Protein AF-A0A835SPQ0-F1 (afdb_monomer)

Mean predicted aligned error: 22.67 Å

Solvent-accessible surface area (backbone atoms only — not comparable to full-atom values): 53311 Å² total; per-residue (Å²): 138,89,86,84,87,90,83,88,91,88,84,79,79,76,66,68,64,54,52,59,52,51,51,50,50,52,56,68,72,48,89,47,73,70,62,49,55,55,50,49,54,59,51,49,61,73,72,64,74,79,70,77,87,69,87,65,79,80,76,73,74,74,85,78,65,92,69,81,77,52,67,72,56,52,53,53,50,47,57,44,41,58,72,31,80,94,42,49,88,61,57,67,77,59,48,52,55,54,58,69,64,40,45,77,47,77,46,53,54,72,37,72,79,41,54,51,67,41,68,70,56,88,80,40,44,24,36,36,34,67,39,49,35,34,30,40,42,39,70,59,79,77,71,92,76,81,81,83,70,100,66,93,75,90,72,91,60,74,62,48,75,46,79,42,57,55,70,43,75,46,52,57,68,51,46,81,39,94,49,54,34,88,40,21,31,32,25,70,29,57,26,35,29,37,34,38,40,23,63,62,49,43,51,51,50,52,62,60,45,39,12,63,53,41,32,61,49,46,57,66,36,78,78,48,48,86,61,52,69,69,48,41,38,56,40,30,65,69,42,53,74,48,78,38,49,59,69,38,73,81,38,55,53,70,37,81,52,45,48,26,38,35,29,68,38,42,31,34,39,29,31,32,75,66,84,80,86,51,73,40,81,75,48,77,43,38,61,78,38,71,51,48,61,66,22,45,67,39,97,45,54,35,82,37,30,31,27,23,46,46,63,21,35,32,38,37,46,42,34,68,59,59,67,69,47,92,44,78,59,40,56,49,50,56,45,46,59,52,48,49,50,51,47,55,68,39,82,91,45,56,86,63,51,72,72,55,50,54,62,51,61,75,46,41,51,75,78,44,78,43,46,51,70,40,72,81,45,48,56,64,40,73,31,49,34,32,36,40,44,68,41,64,45,74,43,40,21,48,95,86,39,82,48,90,59,76,87,62,49,43,75,52,100,89,36,42,32,37,40,64,58,20,68,83,44,86,45,62,32,86,36,26,34,28,33,67,26,77,49,30,37,35,38,36,36,40,31,67,44,51,33,44,71,73,69,53,58,83,46,52,89,46,69,68,50,47,50,59,31,50,49,68,36,85,87,45,52,84,59,48,73,70,41,50,58,55,41,57,73,66,43,48,77,49,77,40,52,60,15,27,43,75,44,68,27,46,97,55,70,40,47,63,28,41,32,30,31,19,25,31,33,32,31,30,52,46,87,58,93,69,67,91,60,54,76,48,67,54,81,78,41,67,91,58,55,78,44,77,44,35,37,54,36,73,43,57,62,69,21,69,80,40,52,90,73,20,48,49,84,43,18,35,29,23,65,31,63,20,31,36,36,36,40,39,45,67,53,53,41,65,59,51,70,70,72,82,81,80,87,85,86,89,73,85,92,83,81,86,87,84,78,87,82,72,96,57,65,85,67,62,74,91,42,52,44,82,57,61,33,54,44,77,54,100,45,40,36,30,25,38,31,31,31,75,85,80,68,49,56,29,30,36,38,40,34,35,46,47,62,31,57,77,69,68,40,57,68,45,58,53,44,21,55,55,49,35,62,66,38,36,80,42,84,32,31,48,30,53,38,43,46,33,27,60,98,58,34,38,36,41,31,28,61,54,55,53,33,18,34,44,36,60,58,38,67,72,62,41,41,42,55,69,71,48,38,50,52,52,50,50,44,50,48,54,41,48,44,57,37,48,74,73,15,32,37,56,56,54,65,50,47,73,37,26,27,22,29,78,69,29,46,55,26,42,46,84,47,68,64,33,41,82,42,67,90,54,66,47,61,79,73,65,58,57,69,70,38,51,30,45,41,40,78,68,50,71,40,38,50,68,49,40,50,38,24,15,48,23,32,50,51,43,18,34,57,68,46,50,48,71,30,58,40,95,82,72,45,63,65,53,14,47,52,30,44,65,65,57,64,64,83,81,61,89,87,56,51,71,50,54,49,52,50,34,55,35,19,51,34,66,53,53,85,73,14,55,36,44,52,93,88,54,24,58,56,53,51,61,68,33,75,64,44,69,83,62,57,65,68,43,48,72,68,67,66,56,85,51,83,52,63,48,87,67,90,50,91,82,40,56,86,51,46,62,86,47,78,86,59,86,82,75,75,74,84,64,59,76,81,59,57,66,78,51,54,82,78,49,72,86,36,44,71,62,77,74,80,130

Structure (mmCIF, N/CA/C/O backbone):
data_AF-A0A835SPQ0-F1
#
_entry.id   AF-A0A835SPQ0-F1
#
loop_
_atom_site.group_PDB
_atom_site.id
_atom_site.type_symbol
_atom_site.label_atom_id
_atom_site.label_alt_id
_atom_site.label_comp_id
_atom_site.label_asym_id
_atom_site.label_entity_id
_atom_site.label_seq_id
_atom_site.pdbx_PDB_ins_code
_atom_site.Cartn_x
_atom_site.Cartn_y
_atom_site.Cartn_z
_atom_site.occupancy
_atom_site.B_iso_or_equiv
_atom_site.auth_seq_id
_atom_site.auth_comp_id
_atom_site.auth_asym_id
_atom_site.auth_atom_id
_atom_site.pdbx_PDB_model_num
ATOM 1 N N . MET A 1 1 ? 5.217 -34.356 -57.266 1.00 26.06 1 MET A N 1
ATOM 2 C CA . MET A 1 1 ? 6.484 -33.642 -56.978 1.00 26.06 1 MET A CA 1
ATOM 3 C C . MET A 1 1 ? 6.285 -32.170 -57.355 1.00 26.06 1 MET A C 1
ATOM 5 O O . MET A 1 1 ? 5.537 -31.934 -58.293 1.00 26.06 1 MET A O 1
ATOM 9 N N . PRO A 1 2 ? 6.805 -31.228 -56.552 1.00 40.34 2 PRO A N 1
ATOM 10 C CA . PRO A 1 2 ? 6.140 -30.008 -56.036 1.00 40.34 2 PRO A CA 1
ATOM 11 C C . PRO A 1 2 ? 6.440 -28.746 -56.887 1.00 40.34 2 PRO A C 1
ATOM 13 O O . PRO A 1 2 ? 7.229 -28.845 -57.813 1.00 40.34 2 PRO A O 1
ATOM 16 N N . GLY A 1 3 ? 5.907 -27.532 -56.683 1.00 27.80 3 GLY A N 1
ATOM 17 C CA . GLY A 1 3 ? 5.076 -26.917 -55.642 1.00 27.80 3 GLY A CA 1
ATOM 18 C C . GLY A 1 3 ? 4.932 -25.392 -55.886 1.00 27.80 3 GLY A C 1
ATOM 19 O O . GLY A 1 3 ? 5.245 -24.914 -56.970 1.00 27.80 3 GLY A O 1
ATOM 20 N N . ALA A 1 4 ? 4.530 -24.669 -54.831 1.00 29.45 4 ALA A N 1
ATOM 21 C CA . ALA A 1 4 ? 4.466 -23.204 -54.643 1.00 29.45 4 ALA A CA 1
ATOM 22 C C . ALA A 1 4 ? 3.104 -22.497 -54.861 1.00 29.45 4 ALA A C 1
ATOM 24 O O . ALA A 1 4 ? 2.699 -22.136 -55.962 1.00 29.45 4 ALA A O 1
ATOM 25 N N . LYS A 1 5 ? 2.447 -22.238 -53.719 1.00 31.66 5 LYS A N 1
ATOM 26 C CA . LYS A 1 5 ? 1.396 -21.235 -53.493 1.00 31.66 5 LYS A CA 1
ATOM 27 C C . LYS A 1 5 ? 2.021 -19.830 -53.496 1.00 31.66 5 LYS A C 1
ATOM 29 O O . LYS A 1 5 ? 3.051 -19.641 -52.856 1.00 31.66 5 LYS A O 1
ATOM 34 N N . GLN A 1 6 ? 1.364 -18.844 -54.110 1.00 30.95 6 GLN A N 1
ATOM 35 C CA . GLN A 1 6 ? 1.604 -17.423 -53.832 1.00 30.95 6 GLN A CA 1
ATOM 36 C C . GLN A 1 6 ? 0.476 -16.874 -52.956 1.00 30.95 6 GLN A C 1
ATOM 38 O O . GLN A 1 6 ? -0.687 -16.856 -53.351 1.00 30.95 6 GLN A O 1
ATOM 43 N N . GLY A 1 7 ? 0.847 -16.414 -51.767 1.00 28.73 7 GLY A N 1
ATOM 44 C CA . GLY A 1 7 ? 0.050 -15.569 -50.891 1.00 28.73 7 GLY A CA 1
ATOM 45 C C . GLY A 1 7 ? 1.002 -14.792 -49.985 1.00 28.73 7 GLY A C 1
ATOM 46 O O . GLY A 1 7 ? 1.947 -15.378 -49.466 1.00 28.73 7 GLY A O 1
ATOM 47 N N . GLY A 1 8 ? 0.758 -13.489 -49.818 1.00 27.80 8 GLY A N 1
ATOM 48 C CA . GLY A 1 8 ? 1.370 -12.684 -48.756 1.00 27.80 8 GLY A CA 1
ATOM 49 C C . GLY A 1 8 ? 2.248 -11.520 -49.218 1.00 27.80 8 GLY A C 1
ATOM 50 O O . GLY A 1 8 ? 3.467 -11.616 -49.204 1.00 27.80 8 GLY A O 1
ATOM 51 N N . THR A 1 9 ? 1.631 -10.375 -49.513 1.00 29.36 9 THR A N 1
ATOM 52 C CA . THR A 1 9 ? 2.274 -9.049 -49.403 1.00 29.36 9 THR A CA 1
ATOM 53 C C . THR A 1 9 ? 1.260 -8.029 -48.880 1.00 29.36 9 THR A C 1
ATOM 55 O O . THR A 1 9 ? 0.814 -7.124 -49.579 1.00 29.36 9 THR A O 1
ATOM 58 N N . LYS A 1 10 ? 0.873 -8.189 -47.611 1.00 31.20 10 LYS A N 1
ATOM 59 C CA . LYS A 1 10 ? 0.162 -7.177 -46.813 1.00 31.20 10 LYS A CA 1
ATOM 60 C C . LYS A 1 10 ? 0.622 -7.244 -45.354 1.00 31.20 10 LYS A C 1
ATOM 62 O O . LYS A 1 10 ? -0.172 -7.469 -44.465 1.00 31.20 10 LYS A O 1
ATOM 67 N N . GLU A 1 11 ? 1.914 -7.056 -45.115 1.00 32.69 11 GLU A N 1
ATOM 68 C CA . GLU A 1 11 ? 2.461 -6.873 -43.764 1.00 32.69 11 GLU A CA 1
ATOM 69 C C . GLU A 1 11 ? 3.877 -6.319 -43.908 1.00 32.69 11 GLU A C 1
ATOM 71 O O . GLU A 1 11 ? 4.818 -7.068 -44.143 1.00 32.69 11 GLU A O 1
ATOM 76 N N . ARG A 1 12 ? 4.012 -4.985 -43.919 1.00 28.30 12 ARG A N 1
ATOM 77 C CA . ARG A 1 12 ? 5.300 -4.284 -43.690 1.00 28.30 12 ARG A CA 1
ATOM 78 C C . ARG A 1 12 ? 5.220 -2.755 -43.604 1.00 28.30 12 ARG A C 1
ATOM 80 O O . ARG A 1 12 ? 6.249 -2.119 -43.437 1.00 28.30 12 ARG A O 1
ATOM 87 N N . ARG A 1 13 ? 4.034 -2.132 -43.673 1.00 29.08 13 ARG A N 1
ATOM 88 C CA . ARG A 1 13 ? 3.897 -0.661 -43.555 1.00 29.08 13 ARG A CA 1
ATOM 89 C C . ARG A 1 13 ? 3.453 -0.137 -42.180 1.00 29.08 13 ARG A C 1
ATOM 91 O O . ARG A 1 13 ? 3.439 1.072 -42.004 1.00 29.08 13 ARG A O 1
ATOM 98 N N . ALA A 1 14 ? 3.168 -1.003 -41.203 1.00 28.62 14 ALA A N 1
ATOM 99 C CA . ALA A 1 14 ? 2.792 -0.583 -39.844 1.00 28.62 14 ALA A CA 1
ATOM 100 C C . ALA A 1 14 ? 3.992 -0.250 -38.926 1.00 28.62 14 ALA A C 1
ATOM 102 O O . ALA A 1 14 ? 3.805 0.378 -37.892 1.00 28.62 14 ALA A O 1
ATOM 103 N N . ALA A 1 15 ? 5.222 -0.615 -39.310 1.00 29.47 15 ALA A N 1
ATOM 104 C CA . ALA A 1 15 ? 6.397 -0.497 -38.437 1.00 29.47 15 ALA A CA 1
ATOM 105 C C . ALA A 1 15 ? 7.091 0.883 -38.455 1.00 29.47 15 ALA A C 1
ATOM 107 O O . ALA A 1 15 ? 7.811 1.212 -37.523 1.00 29.47 15 ALA A O 1
ATOM 108 N N . ALA A 1 16 ? 6.871 1.718 -39.477 1.00 27.78 16 ALA A N 1
ATOM 109 C CA . ALA A 1 16 ? 7.599 2.990 -39.608 1.00 27.78 16 ALA A CA 1
ATOM 110 C C . ALA A 1 16 ? 6.964 4.157 -38.820 1.00 27.78 16 ALA A C 1
ATOM 112 O O . ALA A 1 16 ? 7.652 5.100 -38.442 1.00 27.78 16 ALA A O 1
ATOM 113 N N . GLY A 1 17 ? 5.654 4.098 -38.548 1.00 26.91 17 GLY A N 1
ATOM 114 C CA . GLY A 1 17 ? 4.944 5.136 -37.787 1.00 26.91 17 GLY A CA 1
ATOM 115 C C . GLY A 1 17 ? 5.137 5.029 -36.272 1.00 26.91 17 GLY A C 1
ATOM 116 O O . GLY A 1 17 ? 5.101 6.041 -35.576 1.00 26.91 17 GLY A O 1
ATOM 117 N N . SER A 1 18 ? 5.394 3.821 -35.751 1.00 30.41 18 SER A N 1
ATOM 118 C CA . SER A 1 18 ? 5.649 3.629 -34.321 1.00 30.41 18 SER A CA 1
ATOM 119 C C . SER A 1 18 ? 7.026 4.131 -33.907 1.00 30.41 18 SER A C 1
ATOM 121 O O . SER A 1 18 ? 7.187 4.523 -32.762 1.00 30.41 18 SER A O 1
ATOM 123 N N . GLU A 1 19 ? 8.009 4.159 -34.808 1.00 31.58 19 GLU A N 1
ATOM 124 C CA . GLU A 1 19 ? 9.370 4.601 -34.489 1.00 31.58 19 GLU A CA 1
ATOM 125 C C . GLU A 1 19 ? 9.439 6.120 -34.272 1.00 31.58 19 GLU A C 1
ATOM 127 O O . GLU A 1 19 ? 9.983 6.557 -33.267 1.00 31.58 19 GLU A O 1
ATOM 132 N N . ALA A 1 20 ? 8.768 6.924 -35.106 1.00 29.72 20 ALA A N 1
ATOM 133 C CA . ALA A 1 20 ? 8.726 8.384 -34.959 1.00 29.72 20 ALA A CA 1
ATOM 134 C C . ALA A 1 20 ? 7.937 8.851 -33.718 1.00 29.72 20 ALA A C 1
ATOM 136 O O . ALA A 1 20 ? 8.341 9.796 -33.043 1.00 29.72 20 ALA A O 1
ATOM 137 N N . VAL A 1 21 ? 6.842 8.160 -33.375 1.00 31.17 21 VAL A N 1
ATOM 138 C CA . VAL A 1 21 ? 6.055 8.437 -32.159 1.00 31.17 21 VAL A CA 1
ATOM 139 C C . VAL A 1 21 ? 6.791 7.949 -30.904 1.00 31.17 21 VAL A C 1
ATOM 141 O O . VAL A 1 21 ? 6.793 8.650 -29.894 1.00 31.17 21 VAL A O 1
ATOM 144 N N . ARG A 1 22 ? 7.497 6.807 -30.971 1.00 35.22 22 ARG A N 1
ATOM 145 C CA . ARG A 1 22 ? 8.401 6.333 -29.904 1.00 35.22 22 ARG A CA 1
ATOM 146 C C . ARG A 1 22 ? 9.587 7.284 -29.704 1.00 35.22 22 ARG A C 1
ATOM 148 O O . ARG A 1 22 ? 9.956 7.526 -28.560 1.00 35.22 22 ARG A O 1
ATOM 155 N N . ASP A 1 23 ? 10.115 7.900 -30.763 1.00 33.38 23 ASP A N 1
ATOM 156 C CA . ASP A 1 23 ? 11.180 8.912 -30.679 1.00 33.38 23 ASP A CA 1
ATOM 157 C C . ASP A 1 23 ? 10.690 10.246 -30.095 1.00 33.38 23 ASP A C 1
ATOM 159 O O . ASP A 1 23 ? 11.420 10.935 -29.383 1.00 33.38 23 ASP A O 1
ATOM 163 N N . GLN A 1 24 ? 9.431 10.608 -30.344 1.00 30.30 24 GLN A N 1
ATOM 164 C CA . GLN A 1 24 ? 8.820 11.827 -29.813 1.00 30.30 24 GLN A CA 1
ATOM 165 C C . GLN A 1 24 ? 8.395 11.667 -28.343 1.00 30.30 24 GLN A C 1
ATOM 167 O O . GLN A 1 24 ? 8.535 12.604 -27.560 1.00 30.30 24 GLN A O 1
ATOM 172 N N . ILE A 1 25 ? 7.991 10.458 -27.936 1.00 32.09 25 ILE A N 1
ATOM 173 C CA . ILE A 1 25 ? 7.789 10.073 -26.530 1.00 32.09 25 ILE A CA 1
ATOM 174 C C . ILE A 1 25 ? 9.137 9.949 -25.800 1.00 32.09 25 ILE A C 1
ATOM 176 O O . ILE A 1 25 ? 9.251 10.440 -24.680 1.00 32.09 25 ILE A O 1
ATOM 180 N N . ARG A 1 26 ? 10.192 9.417 -26.443 1.00 33.84 26 ARG A N 1
ATOM 181 C CA . ARG A 1 26 ? 11.574 9.466 -25.923 1.00 33.84 26 ARG A CA 1
ATOM 182 C C . ARG A 1 26 ? 12.053 10.909 -25.736 1.00 33.84 26 ARG A C 1
ATOM 184 O O . ARG A 1 26 ? 12.650 11.204 -24.712 1.00 33.84 26 ARG A O 1
ATOM 191 N N . LYS A 1 27 ? 11.725 11.835 -26.645 1.00 30.66 27 LYS A N 1
ATOM 192 C CA . LYS A 1 27 ? 12.052 13.270 -26.502 1.00 30.66 27 LYS A CA 1
ATOM 193 C C . LYS A 1 27 ? 11.232 14.001 -25.431 1.00 30.66 27 LYS A C 1
ATOM 195 O O . LYS A 1 27 ? 11.758 14.928 -24.830 1.00 30.66 27 LYS A O 1
ATOM 200 N N . LEU A 1 28 ? 9.988 13.594 -25.165 1.00 31.92 28 LEU A N 1
ATOM 201 C CA . LEU A 1 28 ? 9.140 14.164 -24.101 1.00 31.92 28 LEU A CA 1
ATOM 202 C C . LEU A 1 28 ? 9.419 13.563 -22.710 1.00 31.92 28 LEU A C 1
ATOM 204 O O . LEU A 1 28 ? 9.154 14.209 -21.697 1.00 31.92 28 LEU A O 1
ATOM 208 N N . ALA A 1 29 ? 9.973 12.350 -22.648 1.00 29.81 29 ALA A N 1
ATOM 209 C CA . ALA A 1 29 ? 10.451 11.713 -21.420 1.00 29.81 29 ALA A CA 1
ATOM 210 C C . ALA A 1 29 ? 11.838 12.225 -20.977 1.00 29.81 29 ALA A C 1
ATOM 212 O O . ALA A 1 29 ? 12.211 12.069 -19.814 1.00 29.81 29 ALA A O 1
ATOM 213 N N . VAL A 1 30 ? 12.584 12.877 -21.875 1.00 31.83 30 VAL A N 1
ATOM 214 C CA . VAL A 1 30 ? 13.854 13.546 -21.569 1.00 31.83 30 VAL A CA 1
ATOM 215 C C . VAL A 1 30 ? 13.549 14.980 -21.134 1.00 31.83 30 VAL A C 1
ATOM 217 O O . VAL A 1 30 ? 13.171 15.834 -21.932 1.00 31.83 30 VAL A O 1
ATOM 220 N N . GLY A 1 31 ? 13.672 15.237 -19.831 1.00 38.50 31 GLY A N 1
ATOM 221 C CA . GLY A 1 31 ? 13.428 16.544 -19.224 1.00 38.50 31 GLY A CA 1
ATOM 222 C C . GLY A 1 31 ? 14.368 17.623 -19.761 1.00 38.50 31 GLY A C 1
ATOM 223 O O . GLY A 1 31 ? 15.466 17.807 -19.245 1.00 38.50 31 GLY A O 1
ATOM 224 N N . GLY A 1 32 ? 13.918 18.355 -20.778 1.00 33.72 32 GLY A N 1
ATOM 225 C CA . GLY A 1 32 ? 14.566 19.566 -21.273 1.00 33.72 32 GLY A CA 1
ATOM 226 C C . GLY A 1 32 ? 14.031 20.847 -20.607 1.00 33.72 32 GLY A C 1
ATOM 227 O O . GLY A 1 32 ? 12.904 20.864 -20.104 1.00 33.72 32 GLY A O 1
ATOM 228 N N . PRO A 1 33 ? 14.800 21.952 -20.634 1.00 34.50 33 PRO A N 1
ATOM 229 C CA . PRO A 1 33 ? 14.453 23.220 -19.981 1.00 34.50 33 PRO A CA 1
ATOM 230 C C . PRO A 1 33 ? 13.141 23.864 -20.472 1.00 34.50 33 PRO A C 1
ATOM 232 O O . PRO A 1 33 ? 12.464 24.513 -19.681 1.00 34.50 33 PRO A O 1
ATOM 235 N N . GLN A 1 34 ? 12.701 23.615 -21.712 1.00 33.94 34 GLN A N 1
ATOM 236 C CA . GLN A 1 34 ? 11.399 24.099 -22.211 1.00 33.94 34 GLN A CA 1
ATOM 237 C C . GLN A 1 34 ? 10.192 23.416 -21.541 1.00 33.94 34 GLN A C 1
ATOM 239 O O . GLN A 1 34 ? 9.185 24.067 -21.279 1.00 33.94 34 GLN A O 1
ATOM 244 N N . ALA A 1 35 ? 10.309 22.138 -21.161 1.00 39.03 35 ALA A N 1
ATOM 245 C CA . ALA A 1 35 ? 9.263 21.435 -20.410 1.00 39.03 35 ALA A CA 1
ATOM 246 C C . ALA A 1 35 ? 9.169 21.916 -18.947 1.00 39.03 35 ALA A C 1
ATOM 248 O O . ALA A 1 35 ? 8.158 21.697 -18.276 1.00 39.03 35 ALA A O 1
ATOM 249 N N . ARG A 1 36 ? 10.225 22.572 -18.446 1.00 36.53 36 ARG A N 1
ATOM 250 C CA . ARG A 1 36 ? 10.281 23.196 -17.119 1.00 36.53 36 ARG A CA 1
ATOM 251 C C . ARG A 1 36 ? 9.569 24.549 -17.112 1.00 36.53 36 ARG A C 1
ATOM 253 O O . ARG A 1 36 ? 8.796 24.785 -16.195 1.00 36.53 36 ARG A O 1
ATOM 260 N N . GLU A 1 37 ? 9.725 25.348 -18.166 1.00 34.75 37 GLU A N 1
ATOM 261 C CA . GLU A 1 37 ? 8.995 26.612 -18.360 1.00 34.75 37 GLU A CA 1
ATOM 262 C C . GLU A 1 37 ? 7.482 26.398 -18.547 1.00 34.75 37 GLU A C 1
ATOM 264 O O . GLU A 1 37 ? 6.676 27.157 -18.015 1.00 34.75 37 GLU A O 1
ATOM 269 N N . GLU A 1 38 ? 7.070 25.338 -19.253 1.00 33.50 38 GLU A N 1
ATOM 270 C CA . GLU A 1 38 ? 5.648 24.985 -19.382 1.00 33.50 38 GLU A CA 1
ATOM 271 C C . GLU A 1 38 ? 5.072 24.388 -18.089 1.00 33.50 38 GLU A C 1
ATOM 273 O O . GLU A 1 38 ? 3.930 24.687 -17.742 1.00 33.50 38 GLU A O 1
ATOM 278 N N . LYS A 1 39 ? 5.854 23.617 -17.314 1.00 31.28 39 LYS A N 1
ATOM 279 C CA . LYS A 1 39 ? 5.446 23.168 -15.970 1.00 31.28 39 LYS A CA 1
ATOM 280 C C . LYS A 1 39 ? 5.346 24.328 -14.978 1.00 31.28 39 LYS A C 1
ATOM 282 O O . LYS A 1 39 ? 4.368 24.377 -14.241 1.00 31.28 39 LYS A O 1
ATOM 287 N N . GLU A 1 40 ? 6.308 25.248 -14.950 1.00 31.67 40 GLU A N 1
ATOM 288 C CA . GLU A 1 40 ? 6.302 26.406 -14.043 1.00 31.67 40 GLU A CA 1
ATOM 289 C C . GLU A 1 40 ? 5.162 27.379 -14.378 1.00 31.67 40 GLU A C 1
ATOM 291 O O . GLU A 1 40 ? 4.462 27.795 -13.460 1.00 31.67 40 GLU A O 1
ATOM 296 N N . LYS A 1 41 ? 4.831 27.594 -15.661 1.00 30.20 41 LYS A N 1
ATOM 297 C CA . LYS A 1 41 ? 3.631 28.358 -16.062 1.00 30.20 41 LYS A CA 1
ATOM 298 C C . LYS A 1 41 ? 2.313 27.699 -15.637 1.00 30.20 41 LYS A C 1
ATOM 300 O O . LYS A 1 41 ? 1.357 28.399 -15.327 1.00 30.20 41 LYS A O 1
ATOM 305 N N . ILE A 1 42 ? 2.244 26.366 -15.584 1.00 29.77 42 ILE A N 1
ATOM 306 C CA . ILE A 1 42 ? 1.056 25.640 -15.094 1.00 29.77 42 ILE A CA 1
ATOM 307 C C . ILE A 1 42 ? 0.901 25.775 -13.568 1.00 29.77 42 ILE A C 1
ATOM 309 O O . ILE A 1 42 ? -0.227 25.808 -13.074 1.00 29.77 42 ILE A O 1
ATOM 313 N N . TYR A 1 43 ? 2.007 25.870 -12.820 1.00 27.69 43 TYR A N 1
ATOM 314 C CA . TYR A 1 43 ? 1.979 26.047 -11.363 1.00 27.69 43 TYR A CA 1
ATOM 315 C C . TYR A 1 43 ? 1.806 27.515 -10.939 1.00 27.69 43 TYR A C 1
ATOM 317 O O . TYR A 1 43 ? 1.062 27.766 -9.992 1.00 27.69 43 TYR A O 1
ATOM 325 N N . GLU A 1 44 ? 2.371 28.483 -11.668 1.00 27.66 44 GLU A N 1
ATOM 326 C CA . GLU A 1 44 ? 2.174 29.919 -11.401 1.00 27.66 44 GLU A CA 1
ATOM 327 C C . GLU A 1 44 ? 0.730 30.378 -11.652 1.00 27.66 44 GLU A C 1
ATOM 329 O O . GLU A 1 44 ? 0.221 31.198 -10.893 1.00 27.66 44 GLU A O 1
ATOM 334 N N . VAL A 1 45 ? 0.009 29.798 -12.620 1.00 28.19 45 VAL A N 1
ATOM 335 C CA . VAL A 1 45 ? -1.434 30.075 -12.807 1.00 28.19 45 VAL A CA 1
ATOM 336 C C . VAL A 1 45 ? -2.276 29.515 -11.647 1.00 28.19 45 VAL A C 1
ATOM 338 O O . VAL A 1 45 ? -3.364 30.014 -11.377 1.00 28.19 45 VAL A O 1
ATOM 341 N N . SER A 1 46 ? -1.783 28.507 -10.913 1.00 28.66 46 SER A N 1
ATOM 342 C CA . SER A 1 46 ? -2.519 27.920 -9.781 1.00 28.66 46 SER A CA 1
ATOM 343 C C . SER A 1 46 ? -2.369 28.679 -8.459 1.00 28.66 46 SER A C 1
ATOM 345 O O . SER A 1 46 ? -3.218 28.503 -7.588 1.00 28.66 46 SER A O 1
ATOM 347 N N . ASP A 1 47 ? -1.337 29.522 -8.339 1.00 27.02 47 ASP A N 1
ATOM 348 C CA . ASP A 1 47 ? -1.033 30.309 -7.134 1.00 27.02 47 ASP A CA 1
ATOM 349 C C . ASP A 1 47 ? -1.237 31.833 -7.329 1.00 27.02 47 ASP A C 1
ATOM 351 O O . ASP A 1 47 ? -1.084 32.584 -6.369 1.00 27.02 47 ASP A O 1
ATOM 355 N N . SER A 1 48 ? -1.594 32.315 -8.533 1.00 29.00 48 SER A N 1
ATOM 356 C CA . SER A 1 48 ? -1.753 33.760 -8.824 1.00 29.00 48 SER A CA 1
ATOM 357 C C . SER A 1 48 ? -3.186 34.256 -9.073 1.00 29.00 48 SER A C 1
ATOM 359 O O . SER A 1 48 ? -3.399 35.463 -9.076 1.00 29.00 48 SER A O 1
ATOM 361 N N . GLU A 1 49 ? -4.195 33.384 -9.191 1.00 32.72 49 GLU A N 1
ATOM 362 C CA . GLU A 1 49 ? -5.617 33.799 -9.259 1.00 32.72 49 GLU A CA 1
ATOM 363 C C . GLU A 1 49 ? -6.323 33.754 -7.884 1.00 32.72 49 GLU A C 1
ATOM 365 O O . GLU A 1 49 ? -7.522 33.491 -7.786 1.00 32.72 49 GLU A O 1
ATOM 370 N N . ASP A 1 50 ? -5.574 33.999 -6.805 1.00 31.50 50 ASP A N 1
ATOM 371 C CA . ASP A 1 50 ? -6.104 34.155 -5.439 1.00 31.50 50 ASP A CA 1
ATOM 372 C C . ASP A 1 50 ? -6.518 35.614 -5.116 1.00 31.50 50 ASP A C 1
ATOM 374 O O . ASP A 1 50 ? -6.899 35.910 -3.981 1.00 31.50 50 ASP A O 1
ATOM 378 N N . GLU A 1 51 ? -6.516 36.528 -6.096 1.00 34.72 51 GLU A N 1
ATOM 379 C CA . GLU A 1 51 ? -7.091 37.870 -5.930 1.00 34.72 51 GLU A CA 1
ATOM 380 C C . GLU A 1 51 ? -8.604 37.866 -6.223 1.00 34.72 51 GLU A C 1
ATOM 382 O O . GLU A 1 51 ? -9.055 37.683 -7.351 1.00 34.72 51 GLU A O 1
ATOM 387 N N . GLU A 1 52 ? -9.374 38.005 -5.139 1.00 42.31 52 GLU A N 1
ATOM 388 C CA . GLU A 1 52 ? -10.750 38.515 -5.048 1.00 42.31 52 GLU A CA 1
ATOM 389 C C . GLU A 1 52 ? -11.663 38.285 -6.265 1.00 42.31 52 GLU A C 1
ATOM 391 O O . GLU A 1 52 ? -11.937 39.168 -7.072 1.00 42.31 52 GLU A O 1
ATOM 396 N N . LEU A 1 53 ? -12.281 37.102 -6.319 1.00 34.41 53 LEU A N 1
ATOM 397 C CA . LEU A 1 53 ? -13.535 36.929 -7.054 1.00 34.41 53 LEU A CA 1
ATOM 398 C C . LEU A 1 53 ? -14.705 37.473 -6.225 1.00 34.41 53 LEU A C 1
ATOM 400 O O . LEU A 1 53 ? -15.533 36.702 -5.730 1.00 34.41 53 LEU A O 1
ATOM 404 N N . GLU A 1 54 ? -14.755 38.794 -6.063 1.00 38.62 54 GLU A N 1
ATOM 405 C CA . GLU A 1 54 ? -15.995 39.475 -5.700 1.00 38.62 54 GLU A CA 1
ATOM 406 C C . GLU A 1 54 ? -17.027 39.298 -6.824 1.00 38.62 54 GLU A C 1
ATOM 408 O O . GLU A 1 54 ? -16.711 39.243 -8.015 1.00 38.62 54 GLU A O 1
ATOM 413 N N . ASP A 1 55 ? -18.281 39.113 -6.422 1.00 32.06 55 ASP A N 1
ATOM 414 C CA . ASP A 1 55 ? -19.413 38.924 -7.324 1.00 32.06 55 ASP A CA 1
ATOM 415 C C . ASP A 1 55 ? -19.779 40.304 -7.894 1.00 32.06 55 ASP A C 1
ATOM 417 O O . ASP A 1 55 ? -20.582 41.013 -7.295 1.00 32.06 55 ASP A O 1
ATOM 421 N N . ASP A 1 56 ? -19.152 40.721 -9.001 1.00 35.78 56 ASP A N 1
ATOM 422 C CA . ASP A 1 56 ? -19.527 41.959 -9.695 1.00 35.78 56 ASP A CA 1
ATOM 423 C C . ASP A 1 56 ? -20.913 41.776 -10.353 1.00 35.78 56 ASP A C 1
ATOM 425 O O . ASP A 1 56 ? -21.054 41.024 -11.327 1.00 35.78 56 ASP A O 1
ATOM 429 N N . PRO A 1 57 ? -21.976 42.445 -9.862 1.00 36.72 57 PRO A N 1
ATOM 430 C CA . PRO A 1 57 ? -23.316 42.318 -10.426 1.00 36.72 57 PRO A CA 1
ATOM 431 C C . PRO A 1 57 ? -23.441 42.964 -11.815 1.00 36.72 57 PRO A C 1
ATOM 433 O O . PRO A 1 57 ? -24.460 42.761 -12.484 1.00 36.72 57 PRO A O 1
ATOM 436 N N . SER A 1 58 ? -22.449 43.757 -12.239 1.00 35.59 58 SER A N 1
ATOM 437 C CA . SER A 1 58 ? -22.481 44.558 -13.464 1.00 35.59 58 SER A CA 1
ATOM 438 C C . SER A 1 58 ? -22.044 43.799 -14.727 1.00 35.59 58 SER A C 1
ATOM 440 O O . SER A 1 58 ? -22.439 44.184 -15.827 1.00 35.59 58 SER A O 1
ATOM 442 N N . GLU A 1 59 ? -21.382 42.643 -14.596 1.00 35.00 59 GLU A N 1
ATOM 443 C CA . GLU A 1 59 ? -21.045 41.758 -15.727 1.00 35.00 59 GLU A CA 1
ATOM 444 C C . GLU A 1 59 ? -22.179 40.792 -16.126 1.00 35.00 59 GLU A C 1
ATOM 446 O O . GLU A 1 59 ? -22.004 39.904 -16.963 1.00 35.00 59 GLU A O 1
ATOM 451 N N . ARG A 1 60 ? -23.402 40.985 -15.609 1.00 35.31 60 ARG A N 1
ATOM 452 C CA . ARG A 1 60 ? -24.624 40.367 -16.161 1.00 35.31 60 ARG A CA 1
ATOM 453 C C . ARG A 1 60 ? -25.006 40.994 -17.508 1.00 35.31 60 ARG A C 1
ATOM 455 O O . ARG A 1 60 ? -26.136 41.439 -17.699 1.00 35.31 60 ARG A O 1
ATOM 462 N N . THR A 1 61 ? -24.100 41.016 -18.477 1.00 30.17 61 THR A N 1
ATOM 463 C CA . THR A 1 61 ? -24.442 41.360 -19.860 1.00 30.17 61 THR A CA 1
ATOM 464 C C . THR A 1 61 ? -24.999 40.128 -20.574 1.00 30.17 61 THR A C 1
ATOM 466 O O . THR A 1 61 ? -24.311 39.367 -21.240 1.00 30.17 61 THR A O 1
ATOM 469 N N . THR A 1 62 ? -26.303 39.934 -20.370 1.00 41.66 62 THR A N 1
ATOM 470 C CA . THR A 1 62 ? -27.286 39.487 -21.373 1.00 41.66 62 THR A CA 1
ATOM 471 C C . THR A 1 62 ? -26.827 38.490 -22.446 1.00 41.66 62 THR A C 1
ATOM 473 O O . THR A 1 62 ? -26.478 38.869 -23.560 1.00 41.66 62 THR A O 1
ATOM 476 N N . LEU A 1 63 ? -27.072 37.206 -22.176 1.00 40.19 63 LEU A N 1
ATOM 477 C CA . LEU A 1 63 ? -27.692 36.293 -23.151 1.00 40.19 63 LEU A CA 1
ATOM 478 C C . LEU A 1 63 ? -28.969 35.680 -22.546 1.00 40.19 63 LEU A C 1
ATOM 480 O O . LEU A 1 63 ? -29.221 34.480 -22.617 1.00 40.19 63 LEU A O 1
ATOM 484 N N . SER A 1 64 ? -29.783 36.523 -21.904 1.00 38.56 64 SER A N 1
ATOM 485 C CA . SER A 1 64 ? -31.138 36.182 -21.473 1.00 38.56 64 SER A CA 1
ATOM 486 C C . SER A 1 64 ? -32.070 36.154 -22.688 1.00 38.56 64 SER A C 1
ATOM 488 O O . SER A 1 64 ? -32.696 37.152 -23.040 1.00 38.56 64 SER A O 1
ATOM 490 N N . GLY A 1 65 ? -32.170 35.000 -23.337 1.00 41.22 65 GLY A N 1
ATOM 491 C CA . GLY A 1 65 ? -33.504 34.531 -23.698 1.00 41.22 65 GLY A CA 1
ATOM 492 C C . GLY A 1 65 ? -34.101 33.894 -22.446 1.00 41.22 65 GLY A C 1
ATOM 493 O O . GLY A 1 65 ? -33.374 33.197 -21.737 1.00 41.22 65 GLY A O 1
ATOM 494 N N . ASP A 1 66 ? -35.375 34.130 -22.146 1.00 47.50 66 ASP A N 1
ATOM 495 C CA . ASP A 1 66 ? -36.092 33.441 -21.065 1.00 47.50 66 ASP A CA 1
ATOM 496 C C . ASP A 1 66 ? -36.244 31.948 -21.408 1.00 47.50 66 ASP A C 1
ATOM 498 O O . ASP A 1 66 ? -37.296 31.465 -21.827 1.00 47.50 66 ASP A O 1
ATOM 502 N N . TRP A 1 67 ? -35.153 31.195 -21.291 1.00 58.47 67 TRP A N 1
ATOM 503 C CA . TRP A 1 67 ? -35.134 29.758 -21.513 1.00 58.47 67 TRP A CA 1
ATOM 504 C C . TRP A 1 67 ? -35.703 29.068 -20.277 1.00 58.47 67 TRP A C 1
ATOM 506 O O . TRP A 1 67 ? -34.985 28.706 -19.344 1.00 58.47 67 TRP A O 1
ATOM 516 N N . TYR A 1 68 ? -37.017 28.867 -20.278 1.00 67.44 68 TYR A N 1
ATOM 517 C CA . TYR A 1 68 ? -37.674 27.966 -19.341 1.00 67.44 68 TYR A CA 1
ATOM 518 C C . TYR A 1 68 ? -37.209 26.524 -19.607 1.00 67.44 68 TYR A C 1
ATOM 520 O O . TYR A 1 68 ? -37.260 26.060 -20.747 1.00 67.44 68 TYR A O 1
ATOM 528 N N . LYS A 1 69 ? -36.733 25.816 -18.571 1.00 83.19 69 LYS A N 1
ATOM 529 C CA . LYS A 1 69 ? -36.340 24.397 -18.637 1.00 83.19 69 LYS A CA 1
ATOM 530 C C . LYS A 1 69 ? -37.473 23.538 -18.053 1.00 83.19 69 LYS A C 1
ATOM 532 O O . LYS A 1 69 ? -37.579 23.481 -16.828 1.00 83.19 69 LYS A O 1
ATOM 537 N N . PRO A 1 70 ? -38.312 22.880 -18.879 1.00 82.06 70 PRO A N 1
ATOM 538 C CA . PRO A 1 70 ? -39.387 22.022 -18.384 1.00 82.06 70 PRO A CA 1
ATOM 539 C C . PRO A 1 70 ? -38.865 20.887 -17.499 1.00 82.06 70 PRO A C 1
ATOM 541 O O . PRO A 1 70 ? -37.702 20.479 -17.605 1.00 82.06 70 PRO A O 1
ATOM 54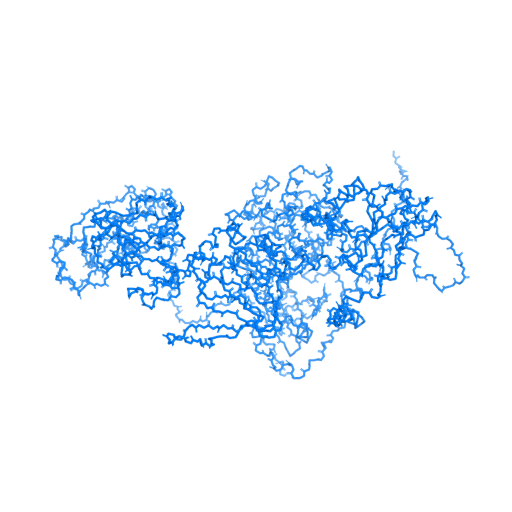4 N N . GLN A 1 71 ? -39.737 20.340 -16.652 1.00 82.50 71 GLN A N 1
ATOM 545 C CA . GLN A 1 71 ? -39.361 19.250 -15.753 1.00 82.50 71 GLN A CA 1
ATOM 546 C C . GLN A 1 71 ? -38.904 18.007 -16.531 1.00 82.50 71 GLN A C 1
ATOM 548 O O . GLN A 1 71 ? -37.888 17.419 -16.166 1.00 82.50 71 GLN A O 1
ATOM 553 N N . GLU A 1 72 ? -39.546 17.672 -17.660 1.00 84.38 72 GLU A N 1
ATOM 554 C CA . GLU A 1 72 ? -39.138 16.505 -18.457 1.00 84.38 72 GLU A CA 1
ATOM 555 C C . GLU A 1 72 ? -37.713 16.653 -19.016 1.00 84.38 72 GLU A C 1
ATOM 557 O O . GLU A 1 72 ? -36.953 15.687 -19.090 1.00 84.38 72 GLU A O 1
ATOM 562 N N . VAL A 1 73 ? -37.323 17.880 -19.372 1.00 84.75 73 VAL A N 1
ATOM 563 C CA . VAL A 1 73 ? -35.969 18.203 -19.842 1.00 84.75 73 VAL A CA 1
ATOM 564 C C . VAL A 1 73 ? -34.964 18.124 -18.694 1.00 84.75 73 VAL A C 1
ATOM 566 O O . VAL A 1 73 ? -33.871 17.584 -18.860 1.00 84.75 73 VAL A O 1
ATOM 569 N N . THR A 1 74 ? -35.335 18.624 -17.515 1.00 85.56 74 THR A N 1
ATOM 570 C CA . THR A 1 74 ? -34.512 18.534 -16.300 1.00 85.56 74 THR A CA 1
ATOM 571 C C . THR A 1 74 ? -34.210 17.079 -15.944 1.00 85.56 74 THR A C 1
ATOM 573 O O . THR A 1 74 ? -33.049 16.732 -15.718 1.00 85.56 74 THR A O 1
ATOM 576 N N . ASP A 1 75 ? -35.222 16.213 -15.968 1.00 86.56 75 ASP A N 1
ATOM 577 C CA . ASP A 1 75 ? -35.078 14.788 -15.665 1.00 86.56 75 ASP A CA 1
ATOM 578 C C . ASP A 1 75 ? -34.213 14.066 -16.712 1.00 86.56 75 ASP A C 1
ATOM 580 O O . ASP A 1 75 ? -33.355 13.250 -16.362 1.00 86.56 75 ASP A O 1
ATOM 584 N N . ALA A 1 76 ? -34.361 14.423 -17.992 1.00 87.38 76 ALA A N 1
ATOM 585 C CA . ALA A 1 76 ? -33.553 13.867 -19.074 1.00 87.38 76 ALA A CA 1
ATOM 586 C C . ALA A 1 76 ? -32.063 14.248 -18.964 1.00 87.38 76 ALA A C 1
ATOM 588 O O . ALA A 1 76 ? -31.189 13.405 -19.193 1.00 87.38 76 ALA A O 1
ATOM 589 N N . ILE A 1 77 ? -31.754 15.490 -18.571 1.00 87.69 77 ILE A N 1
ATOM 590 C CA . ILE A 1 77 ? -30.374 15.929 -18.312 1.00 87.69 77 ILE A CA 1
ATOM 591 C C . ILE A 1 77 ? -29.820 15.227 -17.066 1.00 87.69 77 ILE A C 1
ATOM 593 O O . ILE A 1 77 ? -28.690 14.740 -17.094 1.00 87.69 77 ILE A O 1
ATOM 597 N N . LEU A 1 78 ? -30.601 15.129 -15.983 1.00 82.56 78 LEU A N 1
ATOM 598 C CA . LEU A 1 78 ? -30.193 14.437 -14.755 1.00 82.56 78 LEU A CA 1
ATOM 599 C C . LEU A 1 78 ? -29.795 12.985 -15.023 1.00 82.56 78 LEU A C 1
ATOM 601 O O . LEU A 1 78 ? -28.764 12.524 -14.531 1.00 82.56 78 LEU A O 1
ATOM 605 N N . GLU A 1 79 ? -30.590 12.270 -15.814 1.00 83.56 79 GLU A N 1
ATOM 606 C CA . GLU A 1 79 ? -30.315 10.879 -16.164 1.00 83.56 79 GLU A CA 1
ATOM 607 C C . GLU A 1 79 ? -29.051 10.742 -17.025 1.00 83.56 79 GLU A C 1
ATOM 609 O O . GLU A 1 79 ? -28.254 9.821 -16.824 1.00 83.56 79 GLU A O 1
ATOM 614 N N . ALA A 1 80 ? -28.806 11.696 -17.928 1.00 79.81 80 ALA A N 1
ATOM 615 C CA . ALA A 1 80 ? -27.571 11.747 -18.702 1.00 79.81 80 ALA A CA 1
ATOM 616 C C . ALA A 1 80 ? -26.343 12.030 -17.815 1.00 79.81 80 ALA A C 1
ATOM 618 O O . ALA A 1 80 ? -25.324 11.347 -17.947 1.00 79.81 80 ALA A O 1
ATOM 619 N N . LEU A 1 81 ? -26.442 12.964 -16.860 1.00 69.06 81 LEU A N 1
ATOM 620 C CA . LEU A 1 81 ? -25.362 13.278 -15.916 1.00 69.06 81 LEU A CA 1
ATOM 621 C C . LEU A 1 81 ? -25.050 12.103 -14.981 1.00 69.06 81 LEU A C 1
ATOM 623 O O . LEU A 1 81 ? -23.883 11.787 -14.781 1.00 69.06 81 LEU A O 1
ATOM 627 N N . LYS A 1 82 ? -26.056 11.384 -14.465 1.00 70.12 82 LYS A N 1
ATOM 628 C CA . LYS A 1 82 ? -25.845 10.187 -13.619 1.00 70.12 82 LYS A CA 1
ATOM 629 C C . LYS A 1 82 ? -24.993 9.113 -14.301 1.00 70.12 82 LYS A C 1
ATOM 631 O O . LYS A 1 82 ? -24.258 8.380 -13.638 1.00 70.12 82 LYS A O 1
ATOM 636 N N . ARG A 1 83 ? -25.113 9.005 -15.626 1.00 62.97 83 ARG A N 1
ATOM 637 C CA . ARG A 1 83 ? -24.378 8.044 -16.462 1.00 62.97 83 ARG A CA 1
ATOM 638 C C . ARG A 1 83 ? -23.013 8.577 -16.907 1.00 62.97 83 ARG A C 1
ATOM 640 O O . ARG A 1 83 ? -22.171 7.786 -17.334 1.00 62.97 83 ARG A O 1
ATOM 647 N N . ASN A 1 84 ? -22.788 9.885 -16.797 1.00 56.78 84 ASN A N 1
ATOM 648 C CA . ASN A 1 84 ? -21.549 10.550 -17.168 1.00 56.78 84 ASN A CA 1
ATOM 649 C C . ASN A 1 84 ? -20.461 10.344 -16.098 1.00 56.78 84 ASN A C 1
ATOM 651 O O . ASN A 1 84 ? -20.712 10.463 -14.902 1.00 56.78 84 ASN A O 1
ATOM 655 N N . PHE A 1 85 ? -19.231 10.044 -16.519 1.00 46.81 85 PHE A N 1
ATOM 656 C CA . PHE A 1 85 ? -18.133 9.705 -15.608 1.00 46.81 85 PHE A CA 1
ATOM 657 C C . PHE A 1 85 ? -17.671 10.879 -14.722 1.00 46.81 85 PHE A C 1
ATOM 659 O O . PHE A 1 85 ? -17.217 10.624 -13.610 1.00 46.81 85 PHE A O 1
ATOM 666 N N . VAL A 1 86 ? -17.816 12.133 -15.175 1.00 47.94 86 VAL A N 1
ATOM 667 C CA . VAL A 1 86 ? -17.486 13.354 -14.409 1.00 47.94 86 VAL A CA 1
ATOM 668 C C . VAL A 1 86 ? -18.417 13.516 -13.206 1.00 47.94 86 VAL A C 1
ATOM 670 O O . VAL A 1 86 ? -18.007 13.986 -12.148 1.00 47.94 86 VAL A O 1
ATOM 673 N N . PHE A 1 87 ? -19.670 13.090 -13.359 1.00 53.88 87 PHE A N 1
ATOM 674 C CA . PHE A 1 87 ? -20.747 13.298 -12.390 1.00 53.88 87 PHE A CA 1
ATOM 675 C C . PHE A 1 87 ? -21.159 12.006 -11.662 1.00 53.88 87 PHE A C 1
ATOM 677 O O . PHE A 1 87 ? -22.012 12.021 -10.769 1.00 53.88 87 PHE A O 1
ATOM 684 N N . LYS A 1 88 ? -20.537 10.871 -12.008 1.00 45.00 88 LYS A N 1
ATOM 685 C CA . LYS A 1 88 ? -20.819 9.556 -11.429 1.00 45.00 88 LYS A CA 1
ATOM 686 C C . LYS A 1 88 ? -20.454 9.533 -9.943 1.00 45.00 88 LYS A C 1
ATOM 688 O O . LYS A 1 88 ? -19.309 9.757 -9.565 1.00 45.00 88 LYS A O 1
ATOM 693 N N . GLY A 1 89 ? -21.429 9.195 -9.100 1.00 40.56 89 GLY A N 1
ATOM 694 C CA . GLY A 1 89 ? -21.265 9.155 -7.642 1.00 40.56 89 GLY A CA 1
ATOM 695 C C . GLY A 1 89 ? -21.605 10.467 -6.929 1.00 40.56 89 GLY A C 1
ATOM 696 O O . GLY A 1 89 ? -21.560 10.501 -5.702 1.00 40.56 89 GLY A O 1
ATOM 697 N N . ILE A 1 90 ? -21.993 11.520 -7.660 1.00 51.72 90 ILE A N 1
ATOM 698 C CA . ILE A 1 90 ? -22.556 12.735 -7.064 1.00 51.72 90 ILE A CA 1
ATOM 699 C C . ILE A 1 90 ? -24.016 12.459 -6.646 1.00 51.72 90 ILE A C 1
ATOM 701 O O . ILE A 1 90 ? -24.802 11.974 -7.466 1.00 51.72 90 ILE A O 1
ATOM 705 N N . PRO A 1 91 ? -24.409 12.764 -5.394 1.00 49.97 91 PRO A N 1
ATOM 706 C CA . PRO A 1 91 ? -25.788 12.618 -4.932 1.00 49.97 91 PRO A CA 1
ATOM 707 C C . PRO A 1 91 ? -26.800 13.397 -5.789 1.00 49.97 91 PRO A C 1
ATOM 709 O O . PRO A 1 91 ? -26.528 14.503 -6.258 1.00 49.97 91 PRO A O 1
ATOM 712 N N . GLN A 1 92 ? -27.999 12.834 -5.970 1.00 60.38 92 GLN A N 1
ATOM 713 C CA . GLN A 1 92 ? -29.012 13.364 -6.893 1.00 60.38 92 GLN A CA 1
ATOM 714 C C . GLN A 1 92 ? -29.425 14.815 -6.593 1.00 60.38 92 GLN A C 1
ATOM 716 O O . GLN A 1 92 ? -29.601 15.596 -7.522 1.00 60.38 92 GLN A O 1
ATOM 721 N N . ASN A 1 93 ? -29.513 15.206 -5.321 1.00 62.16 93 ASN A N 1
ATOM 722 C CA . ASN A 1 93 ? -29.804 16.581 -4.899 1.00 62.16 93 ASN A CA 1
ATOM 723 C C . ASN A 1 93 ? -28.756 17.598 -5.395 1.00 62.16 93 ASN A C 1
ATOM 725 O O . ASN A 1 93 ? -29.103 18.735 -5.698 1.00 62.16 93 ASN A O 1
ATOM 729 N N . HIS A 1 94 ? -27.489 17.198 -5.523 1.00 62.84 94 HIS A N 1
ATOM 730 C CA . HIS A 1 94 ? -26.431 18.060 -6.056 1.00 62.84 94 HIS A CA 1
ATOM 731 C C . HIS A 1 94 ? -26.424 18.086 -7.584 1.00 62.84 94 HIS A C 1
ATOM 733 O O . HIS A 1 94 ? -26.161 19.130 -8.173 1.00 62.84 94 HIS A O 1
ATOM 739 N N . LEU A 1 95 ? -26.787 16.980 -8.240 1.00 64.50 95 LEU A N 1
ATOM 740 C CA . LEU A 1 95 ? -26.991 16.967 -9.691 1.00 64.50 95 LEU A CA 1
ATOM 741 C C . LEU A 1 95 ? -28.139 17.895 -10.113 1.00 64.50 95 LEU A C 1
ATOM 743 O O . LEU A 1 95 ? -28.028 18.559 -11.137 1.00 64.50 95 LEU A O 1
ATOM 747 N N . VAL A 1 96 ? -29.196 18.022 -9.304 1.00 76.38 96 VAL A N 1
ATOM 748 C CA . VAL A 1 96 ? -30.283 18.993 -9.542 1.00 76.38 96 VAL A CA 1
ATOM 749 C C . VAL A 1 96 ? -29.752 20.432 -9.545 1.00 76.38 96 VAL A C 1
ATOM 751 O O . VAL A 1 96 ? -30.133 21.225 -10.402 1.00 76.38 96 VAL A O 1
ATOM 754 N N . GLU A 1 97 ? -28.812 20.761 -8.654 1.00 73.69 97 GLU A N 1
ATOM 755 C CA . GLU A 1 97 ? -28.156 22.076 -8.626 1.00 73.69 97 GLU A CA 1
ATOM 756 C C . GLU A 1 97 ? -27.290 22.319 -9.879 1.00 73.69 97 GLU A C 1
ATOM 758 O O . GLU A 1 97 ? -27.264 23.436 -10.396 1.00 73.69 97 GLU A O 1
ATOM 763 N N . VAL A 1 98 ? -26.618 21.283 -10.400 1.00 72.56 98 VAL A N 1
ATOM 764 C CA . VAL A 1 98 ? -25.877 21.351 -11.677 1.00 72.56 98 VAL A CA 1
ATOM 765 C C . VAL A 1 98 ? -26.835 21.654 -12.826 1.00 72.56 98 VAL A C 1
ATOM 767 O O . VAL A 1 98 ? -26.623 22.616 -13.560 1.00 72.56 98 VAL A O 1
ATOM 770 N N . VAL A 1 99 ? -27.918 20.883 -12.958 1.00 84.12 99 VAL A N 1
ATOM 771 C CA . VAL A 1 99 ? -28.900 21.062 -14.040 1.00 84.12 99 VAL A CA 1
ATOM 772 C C . VAL A 1 99 ? -29.580 22.427 -13.960 1.00 84.12 99 VAL A C 1
ATOM 774 O O . VAL A 1 99 ? -29.804 23.061 -14.994 1.00 84.12 99 VAL A O 1
ATOM 777 N N . GLY A 1 100 ? -29.840 22.930 -12.752 1.00 83.12 100 GLY A N 1
ATOM 778 C CA . GLY A 1 100 ? -30.386 24.270 -12.530 1.00 83.12 100 GLY A CA 1
ATOM 779 C C . GLY A 1 100 ? -29.503 25.398 -13.073 1.00 83.12 100 GLY A C 1
ATOM 780 O O . GLY A 1 100 ? -30.028 26.425 -13.487 1.00 83.12 100 GLY A O 1
ATOM 781 N N . ARG A 1 101 ? -28.180 25.195 -13.143 1.00 81.88 101 ARG A N 1
ATOM 782 C CA . ARG A 1 101 ? -27.217 26.181 -13.666 1.00 81.88 101 ARG A CA 1
ATOM 783 C C . ARG A 1 101 ? -26.945 26.072 -15.166 1.00 81.88 101 ARG A C 1
ATOM 785 O O . ARG A 1 101 ? -26.251 26.924 -15.707 1.00 81.88 101 ARG A O 1
ATOM 792 N N . MET A 1 102 ? -27.463 25.045 -15.838 1.00 86.31 102 MET A N 1
ATOM 793 C CA . MET A 1 102 ? -27.305 24.917 -17.288 1.00 86.31 102 MET A CA 1
ATOM 794 C C . MET A 1 102 ? -28.222 25.895 -18.028 1.00 86.31 102 MET A C 1
ATOM 796 O O . MET A 1 102 ? -29.404 25.994 -17.686 1.00 86.31 102 MET A O 1
ATOM 800 N N . TYR A 1 103 ? -27.724 26.541 -19.080 1.00 86.06 103 TYR A N 1
ATOM 801 C CA . TYR A 1 103 ? -28.468 27.526 -19.875 1.00 86.06 103 TYR A CA 1
ATOM 802 C C . TYR A 1 103 ? -28.605 27.102 -21.344 1.00 86.06 103 TYR A C 1
ATOM 804 O O . TYR A 1 103 ? -27.792 26.337 -21.857 1.00 86.06 103 TYR A O 1
ATOM 812 N N . GLY A 1 104 ? -29.682 27.530 -22.006 1.00 86.75 104 GLY A N 1
ATOM 813 C CA . GLY A 1 104 ? -30.007 27.113 -23.372 1.00 86.75 104 GLY A CA 1
ATOM 814 C C . GLY A 1 104 ? -29.214 27.885 -24.428 1.00 86.75 104 GLY A C 1
ATOM 815 O O . GLY A 1 104 ? -29.087 29.103 -24.340 1.00 86.75 104 GLY A O 1
ATOM 816 N N . ILE A 1 105 ? -28.714 27.188 -25.451 1.00 88.31 105 ILE A N 1
ATOM 817 C CA . ILE A 1 105 ? -28.052 27.770 -26.628 1.00 88.31 105 ILE A CA 1
ATOM 818 C C . ILE A 1 105 ? -28.606 27.103 -27.889 1.00 88.31 105 ILE A C 1
ATOM 820 O O . ILE A 1 105 ? -28.855 25.899 -27.906 1.00 88.31 105 ILE A O 1
ATOM 824 N N . SER A 1 106 ? -28.783 27.873 -28.962 1.00 89.00 106 SER A N 1
ATOM 825 C CA . SER A 1 106 ? -29.165 27.347 -30.277 1.00 89.00 106 SER A CA 1
ATOM 826 C C . SER A 1 106 ? -28.057 27.568 -31.300 1.00 89.00 106 SER A C 1
ATOM 828 O O . SER A 1 106 ? -27.522 28.670 -31.408 1.00 89.00 106 SER A O 1
ATOM 830 N N . PHE A 1 107 ? -27.754 26.543 -32.092 1.00 88.06 107 PHE A N 1
ATOM 831 C CA . PHE A 1 107 ? -26.811 26.621 -33.206 1.00 88.06 107 PHE A CA 1
ATOM 832 C C . PHE A 1 107 ? -27.535 26.344 -34.523 1.00 88.06 107 PHE A C 1
ATOM 834 O O . PHE A 1 107 ? -28.394 25.465 -34.602 1.00 88.06 107 PHE A O 1
ATOM 841 N N . LYS A 1 108 ? -27.190 27.095 -35.573 1.00 90.44 108 LYS A N 1
ATOM 842 C CA . LYS A 1 108 ? -27.731 26.866 -36.918 1.00 90.44 108 LYS A CA 1
ATOM 843 C C . LYS A 1 108 ? -27.068 25.653 -37.569 1.00 90.44 108 LYS A C 1
ATOM 845 O O . LYS A 1 108 ? -25.916 25.338 -37.275 1.00 90.44 108 LYS A O 1
ATOM 850 N N . SER A 1 109 ? -27.776 25.025 -38.501 1.00 91.00 109 SER A N 1
ATOM 851 C CA . SER A 1 109 ? -27.219 23.979 -39.362 1.00 91.00 109 SER A CA 1
ATOM 852 C C . SER A 1 109 ? -25.891 24.417 -39.991 1.00 91.00 109 SER A C 1
ATOM 854 O O . SER A 1 109 ? -25.787 25.517 -40.533 1.00 91.00 109 SER A O 1
ATOM 856 N N . GLY A 1 110 ? -24.884 23.549 -39.927 1.00 83.06 110 GLY A N 1
ATOM 857 C CA . GLY A 1 110 ? -23.523 23.786 -40.410 1.00 83.06 110 GLY A CA 1
ATOM 858 C C . GLY A 1 110 ? -22.585 24.461 -39.403 1.00 83.06 110 GLY A C 1
ATOM 859 O O . GLY A 1 110 ? -21.390 24.548 -39.673 1.00 83.06 110 GLY A O 1
ATOM 860 N N . ALA A 1 111 ? -23.078 24.921 -38.248 1.00 88.50 111 ALA A N 1
ATOM 861 C CA . ALA A 1 111 ? -22.233 25.543 -37.233 1.00 88.50 111 ALA A CA 1
ATOM 862 C C . ALA A 1 111 ? -21.306 24.520 -36.555 1.00 88.50 111 ALA A C 1
ATOM 864 O O . ALA A 1 111 ? -21.735 23.431 -36.167 1.00 88.50 111 ALA A O 1
ATOM 865 N N . VAL A 1 112 ? -20.042 24.898 -36.367 1.00 87.12 112 VAL A N 1
ATOM 866 C CA . VAL A 1 112 ? -19.077 24.138 -35.565 1.00 87.12 112 VAL A CA 1
ATOM 867 C C . VAL A 1 112 ? -19.274 24.509 -34.096 1.00 87.12 112 VAL A C 1
ATOM 869 O O . VAL A 1 112 ? -19.052 25.651 -33.707 1.00 87.12 112 VAL A O 1
ATOM 872 N N . VAL A 1 113 ? -19.712 23.543 -33.294 1.00 85.62 113 VAL A N 1
ATOM 873 C CA . VAL A 1 113 ? -19.982 23.690 -31.855 1.00 85.62 113 VAL A CA 1
ATOM 874 C C . VAL A 1 113 ? -18.704 23.491 -31.041 1.00 85.62 113 VAL A C 1
ATOM 876 O O . VAL A 1 113 ? -18.434 24.244 -30.115 1.00 85.62 113 VAL A O 1
ATOM 879 N N . LEU A 1 114 ? -17.898 22.489 -31.402 1.00 84.00 114 LEU A N 1
ATOM 880 C CA . LEU A 1 114 ? -16.558 22.251 -30.857 1.00 84.00 114 LEU A CA 1
ATOM 881 C C . LEU A 1 114 ? -15.600 21.966 -32.010 1.00 84.00 114 LEU A C 1
ATOM 883 O O . LEU A 1 114 ? -16.003 21.357 -32.999 1.00 84.00 114 LEU A O 1
ATOM 887 N N . GLN A 1 115 ? -14.337 22.363 -31.873 1.00 83.25 115 GLN A N 1
ATOM 888 C CA . GLN A 1 115 ? -13.314 22.171 -32.901 1.00 83.25 115 GLN A CA 1
ATOM 889 C C . GLN A 1 115 ? -12.163 21.312 -32.362 1.00 83.25 115 GLN A C 1
ATOM 891 O O . GLN A 1 115 ? -11.555 21.670 -31.357 1.00 83.25 115 GLN A O 1
ATOM 896 N N . GLN A 1 116 ? -11.835 20.211 -33.043 1.00 74.62 116 GLN A N 1
ATOM 897 C CA . GLN A 1 116 ? -10.706 19.331 -32.723 1.00 74.62 116 GLN A CA 1
ATOM 898 C C . GLN A 1 116 ? -9.392 20.123 -32.673 1.00 74.62 116 GLN A C 1
ATOM 900 O O . GLN A 1 116 ? -9.121 20.942 -33.551 1.00 74.62 116 GLN A O 1
ATOM 905 N N . GLY A 1 117 ? -8.579 19.865 -31.649 1.00 65.44 117 GLY A N 1
ATOM 906 C CA . GLY A 1 117 ? -7.294 20.519 -31.408 1.00 65.44 117 GLY A CA 1
ATOM 907 C C . GLY A 1 117 ? -7.393 21.932 -30.829 1.00 65.44 117 GLY A C 1
ATOM 908 O O . GLY A 1 117 ? -6.363 22.494 -30.466 1.00 65.44 117 GLY A O 1
ATOM 909 N N . ALA A 1 118 ? -8.593 22.513 -30.708 1.00 70.94 118 ALA A N 1
ATOM 910 C CA . ALA A 1 118 ? -8.747 23.829 -30.099 1.00 70.94 118 ALA A CA 1
ATOM 911 C C . ALA A 1 118 ? -8.339 23.784 -28.621 1.00 70.94 118 ALA A C 1
ATOM 913 O O . ALA A 1 118 ? -8.809 22.923 -27.869 1.00 70.94 118 ALA A O 1
ATOM 914 N N . LEU A 1 119 ? -7.464 24.715 -28.231 1.00 53.62 119 LEU A N 1
ATOM 915 C CA . LEU A 1 119 ? -7.097 24.941 -26.838 1.00 53.62 119 LEU A CA 1
ATOM 916 C C . LEU A 1 119 ? -8.290 25.512 -26.058 1.00 53.62 119 LEU A C 1
ATOM 918 O O . LEU A 1 119 ? -9.110 26.226 -26.648 1.00 53.62 119 LEU A O 1
ATOM 922 N N . PRO A 1 120 ? -8.389 25.219 -24.752 1.00 53.12 120 PRO A N 1
ATOM 923 C CA . PRO A 1 120 ? -9.535 25.636 -23.965 1.00 53.12 120 PRO A CA 1
ATOM 924 C C . PRO A 1 120 ? -9.630 27.158 -23.834 1.00 53.12 120 PRO A C 1
ATOM 926 O O . PRO A 1 120 ? -8.646 27.811 -23.482 1.00 53.12 120 PRO A O 1
ATOM 929 N N . LYS A 1 121 ? -10.815 27.727 -24.061 1.00 58.94 121 LYS A N 1
ATOM 930 C CA . LYS A 1 121 ? -11.106 29.156 -23.836 1.00 58.94 121 LYS A CA 1
ATOM 931 C C . LYS A 1 121 ? -11.850 29.367 -22.510 1.00 58.94 121 LYS A C 1
ATOM 933 O O . LYS A 1 121 ? -12.331 28.410 -21.908 1.00 58.94 121 LYS A O 1
ATOM 938 N N . GLN A 1 122 ? -11.944 30.610 -22.026 1.00 51.19 122 GLN A N 1
ATOM 939 C CA . GLN A 1 122 ? -12.646 30.927 -20.767 1.00 51.19 122 GLN A CA 1
ATOM 940 C C . GLN A 1 122 ? -14.152 30.597 -20.804 1.00 51.19 122 GLN A C 1
ATOM 942 O O . GLN A 1 122 ? -14.737 30.294 -19.768 1.00 51.19 122 GLN A O 1
ATOM 947 N N . ASP A 1 123 ? -14.757 30.597 -21.990 1.00 60.34 123 ASP A N 1
ATOM 948 C CA . ASP A 1 123 ? -16.154 30.259 -22.279 1.00 60.34 123 ASP A CA 1
ATOM 949 C C . ASP A 1 123 ? -16.369 28.767 -22.602 1.00 60.34 123 ASP A C 1
ATOM 951 O O . ASP A 1 123 ? -17.421 28.373 -23.110 1.00 60.34 123 ASP A O 1
ATOM 955 N N . ASP A 1 124 ? -15.392 27.907 -22.294 1.00 66.62 124 ASP A N 1
ATOM 956 C CA . ASP A 1 124 ? -15.510 26.482 -22.570 1.00 66.62 124 ASP A CA 1
ATOM 957 C C . ASP A 1 124 ? -16.647 25.833 -21.793 1.00 66.62 124 ASP A C 1
ATOM 959 O O . ASP A 1 124 ? -16.690 25.848 -20.559 1.00 66.62 124 ASP A O 1
ATOM 963 N N . CYS A 1 125 ? -17.532 25.185 -22.542 1.00 76.81 125 CYS A N 1
ATOM 964 C CA . CYS A 1 125 ? -18.704 24.534 -21.992 1.00 76.81 125 CYS A CA 1
ATOM 965 C C . CYS A 1 125 ? -18.699 23.020 -22.223 1.00 76.81 125 CYS A C 1
ATOM 967 O O . CYS A 1 125 ? -18.084 22.490 -23.157 1.00 76.81 125 CYS A O 1
ATOM 969 N N . MET A 1 126 ? -19.448 22.340 -21.361 1.00 82.69 126 MET A N 1
ATOM 970 C CA . MET A 1 126 ? -20.097 21.066 -21.644 1.00 82.69 126 MET A CA 1
ATOM 971 C C . MET A 1 126 ? -21.489 21.340 -22.198 1.00 82.69 126 MET A C 1
ATOM 973 O O . MET A 1 126 ? -22.168 22.254 -21.732 1.00 82.69 126 MET A O 1
ATOM 977 N N . TYR A 1 127 ? -21.938 20.499 -23.123 1.00 86.94 127 TYR A N 1
ATOM 978 C CA . TYR A 1 127 ? -23.241 20.604 -23.757 1.00 86.94 127 TYR A CA 1
ATOM 979 C C . TYR A 1 127 ? -24.037 19.308 -23.617 1.00 86.94 127 TYR A C 1
ATOM 981 O O . TYR A 1 127 ? -23.502 18.208 -23.754 1.00 86.94 127 TYR A O 1
ATOM 989 N N . TYR A 1 128 ? -25.338 19.456 -23.401 1.00 90.81 128 TYR A N 1
ATOM 990 C CA . TYR A 1 128 ? -26.344 18.414 -23.555 1.00 90.81 128 TYR A CA 1
ATOM 991 C C . TYR A 1 128 ? -27.190 18.721 -24.793 1.00 90.81 128 TYR A C 1
ATOM 993 O O . TYR A 1 128 ? -27.798 19.789 -24.868 1.00 90.81 128 TYR A O 1
ATOM 1001 N N . LEU A 1 129 ? -27.249 17.805 -25.759 1.00 89.81 129 LEU A N 1
ATOM 1002 C CA . LEU A 1 129 ? -28.044 17.966 -26.978 1.00 89.81 129 LEU A CA 1
ATOM 1003 C C . LEU A 1 129 ? -29.531 17.705 -26.700 1.00 89.81 129 LEU A C 1
ATOM 1005 O O . LEU A 1 129 ? -29.916 16.567 -26.448 1.00 89.81 129 LEU A O 1
ATOM 1009 N N . GLN A 1 130 ? -30.371 18.739 -26.781 1.00 91.38 130 GLN A N 1
ATOM 1010 C CA . GLN A 1 130 ? -31.813 18.643 -26.516 1.00 91.38 130 GLN A CA 1
ATOM 1011 C C . GLN A 1 130 ? -32.636 18.381 -27.782 1.00 91.38 130 GLN A C 1
ATOM 1013 O O . GLN A 1 130 ? -33.575 17.592 -27.752 1.00 91.38 130 GLN A O 1
ATOM 1018 N N . GLN A 1 131 ? -32.335 19.073 -28.882 1.00 88.56 131 GLN A N 1
ATOM 1019 C CA . GLN A 1 131 ? -33.081 18.981 -30.142 1.00 88.56 131 GLN A CA 1
ATOM 1020 C C . GLN A 1 131 ? -32.143 19.110 -31.341 1.00 88.56 131 GLN A C 1
ATOM 1022 O O . GLN A 1 131 ? -31.117 19.785 -31.259 1.00 88.56 131 GLN A O 1
ATOM 1027 N N . GLY A 1 132 ? -32.545 18.500 -32.458 1.00 89.62 132 GLY A N 1
ATOM 1028 C CA . GLY A 1 132 ? -31.777 18.449 -33.699 1.00 89.62 132 GLY A CA 1
ATOM 1029 C C . GLY A 1 132 ? -30.712 17.350 -33.708 1.00 89.62 132 GLY A C 1
ATOM 1030 O O . GLY A 1 132 ? -30.630 16.534 -32.789 1.00 89.62 132 GLY A O 1
ATOM 1031 N N . GLU A 1 133 ? -29.911 17.321 -34.767 1.00 88.88 133 GLU A N 1
ATOM 1032 C CA . GLU A 1 133 ? -28.844 16.340 -34.965 1.00 88.88 133 GLU A CA 1
ATOM 1033 C C . GLU A 1 133 ? -27.485 17.035 -35.051 1.00 88.88 133 GLU A C 1
ATOM 1035 O O . GLU A 1 133 ? -27.327 18.058 -35.725 1.00 88.88 133 GLU A O 1
ATOM 1040 N N . ALA A 1 134 ? -26.490 16.463 -34.380 1.00 87.56 134 ALA A N 1
ATOM 1041 C CA . ALA A 1 134 ? -25.097 16.885 -34.468 1.00 87.56 134 ALA A CA 1
ATOM 1042 C C . ALA A 1 134 ? -24.243 15.736 -35.012 1.00 87.56 134 ALA A C 1
ATOM 1044 O O . ALA A 1 134 ? -24.632 14.575 -34.952 1.00 87.56 134 ALA A O 1
ATOM 1045 N N . GLU A 1 135 ? -23.071 16.037 -35.547 1.00 86.25 135 GLU A N 1
ATOM 1046 C CA . GLU A 1 135 ? -22.115 15.043 -36.024 1.00 86.25 135 GLU A CA 1
ATOM 1047 C C . GLU A 1 135 ? -20.759 15.287 -35.375 1.00 86.25 135 GLU A C 1
ATOM 1049 O O . GLU A 1 135 ? -20.241 16.405 -35.388 1.00 86.25 135 GLU A O 1
ATOM 1054 N N . VAL A 1 136 ? -20.179 14.226 -34.821 1.00 79.81 136 VAL A N 1
ATOM 1055 C CA . VAL A 1 136 ? -18.792 14.227 -34.363 1.00 79.81 136 VAL A CA 1
ATOM 1056 C C . VAL A 1 136 ? -17.905 13.935 -35.554 1.00 79.81 136 VAL A C 1
ATOM 1058 O O . VAL A 1 136 ? -18.073 12.910 -36.215 1.00 79.81 136 VAL A O 1
ATOM 1061 N N . VAL A 1 137 ? -16.964 14.831 -35.811 1.00 76.25 137 VAL A N 1
ATOM 1062 C CA . VAL A 1 137 ? -16.001 14.729 -36.899 1.00 76.25 137 VAL A CA 1
ATOM 1063 C C . VAL A 1 137 ? -14.618 14.586 -36.282 1.00 76.25 137 VAL A C 1
ATOM 1065 O O . VAL A 1 137 ? -14.139 15.494 -35.600 1.00 76.25 137 VAL A O 1
ATOM 1068 N N . ILE A 1 138 ? -13.987 13.437 -36.515 1.00 67.88 138 ILE A N 1
ATOM 1069 C CA . ILE A 1 138 ? -12.606 13.169 -36.106 1.00 67.88 138 ILE A CA 1
ATOM 1070 C C . ILE A 1 138 ? -11.783 13.044 -37.380 1.00 67.88 138 ILE A C 1
ATOM 1072 O O . ILE A 1 138 ? -11.975 12.118 -38.173 1.00 67.88 138 ILE A O 1
ATOM 1076 N N . SER A 1 139 ? -10.892 14.007 -37.585 1.00 64.69 139 SER A N 1
ATOM 1077 C CA . SER A 1 139 ? -9.975 14.017 -38.722 1.00 64.69 139 SER A CA 1
ATOM 1078 C C . SER A 1 139 ? -8.673 13.350 -38.284 1.00 64.69 139 SER A C 1
ATOM 1080 O O . SER A 1 139 ? -8.102 13.743 -37.263 1.00 64.69 139 SER A O 1
ATOM 1082 N N . GLY A 1 140 ? -8.208 12.337 -39.024 1.00 48.81 140 GLY A N 1
ATOM 1083 C CA . GLY A 1 140 ? -6.846 11.823 -38.857 1.00 48.81 140 GLY A CA 1
ATOM 1084 C C . GLY A 1 140 ? -5.854 12.957 -39.112 1.00 48.81 140 GLY A C 1
ATOM 1085 O O . GLY A 1 140 ? -6.008 13.685 -40.092 1.00 48.81 140 GLY A O 1
ATOM 1086 N N . GLY A 1 141 ? -4.908 13.167 -38.194 1.00 43.12 141 GLY A N 1
ATOM 1087 C CA . GLY A 1 141 ? -3.980 14.294 -38.256 1.00 43.12 141 GLY A CA 1
ATOM 1088 C C . GLY A 1 141 ? -3.232 14.338 -39.588 1.00 43.12 141 GLY A C 1
ATOM 1089 O O . GLY A 1 141 ? -2.664 13.337 -40.013 1.00 43.12 141 GLY A O 1
ATOM 1090 N N . ALA A 1 142 ? -3.246 15.498 -40.245 1.00 36.53 142 ALA A N 1
ATOM 1091 C CA . ALA A 1 142 ? -2.302 15.791 -41.312 1.00 36.53 142 ALA A CA 1
ATOM 1092 C C . ALA A 1 142 ? -0.906 15.934 -40.694 1.00 36.53 142 ALA A C 1
ATOM 1094 O O . ALA A 1 142 ? -0.738 16.659 -39.710 1.00 36.53 142 ALA A O 1
ATOM 1095 N N . ASP A 1 143 ? 0.080 15.250 -41.272 1.00 35.78 143 ASP A N 1
ATOM 1096 C CA . ASP A 1 143 ? 1.478 15.353 -40.872 1.00 35.78 143 ASP A CA 1
ATOM 1097 C C . ASP A 1 143 ? 1.933 16.818 -40.890 1.00 35.78 143 ASP A C 1
ATOM 1099 O O . ASP A 1 143 ? 1.971 17.471 -41.936 1.00 35.78 143 ASP A O 1
ATOM 1103 N N . ALA A 1 144 ? 2.374 17.328 -39.740 1.00 37.56 144 ALA A N 1
ATOM 1104 C CA . ALA A 1 144 ? 2.985 18.652 -39.616 1.00 37.56 144 ALA A CA 1
ATOM 1105 C C . ALA A 1 144 ? 4.378 18.755 -40.290 1.00 37.56 144 ALA A C 1
ATOM 1107 O O . ALA A 1 144 ? 5.116 19.705 -40.041 1.00 37.56 144 ALA A O 1
ATOM 1108 N N . ALA A 1 145 ? 4.743 17.799 -41.155 1.00 39.88 145 ALA A N 1
ATOM 1109 C CA . ALA A 1 145 ? 5.996 17.775 -41.907 1.00 39.88 145 ALA A CA 1
ATOM 1110 C C . ALA A 1 145 ? 5.887 18.359 -43.333 1.00 39.88 145 ALA A C 1
ATOM 1112 O O . ALA A 1 145 ? 6.909 18.578 -43.979 1.00 39.88 145 ALA A O 1
ATOM 1113 N N . SER A 1 146 ? 4.688 18.679 -43.839 1.00 36.91 146 SER A N 1
ATOM 1114 C CA . SER A 1 146 ? 4.528 19.317 -45.157 1.00 36.91 146 SER A CA 1
ATOM 1115 C C . SER A 1 146 ? 4.371 20.838 -45.039 1.00 36.91 146 SER A C 1
ATOM 1117 O O . SER A 1 146 ? 3.291 21.399 -45.201 1.00 36.91 146 SER A O 1
ATOM 1119 N N . LYS A 1 147 ? 5.469 21.533 -44.722 1.00 36.75 147 LYS A N 1
ATOM 1120 C CA . LYS A 1 147 ? 5.596 22.982 -44.986 1.00 36.75 147 LYS A CA 1
ATOM 1121 C C . LYS A 1 147 ? 6.816 23.364 -45.819 1.00 36.75 147 LYS A C 1
ATOM 1123 O O . LYS A 1 147 ? 6.973 24.535 -46.141 1.00 36.75 147 LYS A O 1
ATOM 1128 N N . ASN A 1 148 ? 7.609 22.389 -46.259 1.00 39.44 148 ASN A N 1
ATOM 1129 C CA . ASN A 1 148 ? 8.714 22.621 -47.182 1.00 39.44 148 ASN A CA 1
ATOM 1130 C C . ASN A 1 148 ? 8.484 21.819 -48.461 1.00 39.44 148 ASN A C 1
ATOM 1132 O O . ASN A 1 148 ? 8.909 20.676 -48.557 1.00 39.44 148 ASN A O 1
ATOM 1136 N N . HIS A 1 149 ? 7.740 22.432 -49.383 1.00 38.03 149 HIS A N 1
ATOM 1137 C CA . HIS A 1 149 ? 7.763 22.300 -50.848 1.00 38.03 149 HIS A CA 1
ATOM 1138 C C . HIS A 1 149 ? 6.341 22.486 -51.383 1.00 38.03 149 HIS A C 1
ATOM 1140 O O . HIS A 1 149 ? 5.439 21.706 -51.094 1.00 38.03 149 HIS A O 1
ATOM 1146 N N . GLY A 1 150 ? 6.145 23.594 -52.101 1.00 36.72 150 GLY A N 1
ATOM 1147 C CA . GLY A 1 150 ? 4.848 24.113 -52.522 1.00 36.72 150 GLY A CA 1
ATOM 1148 C C . GLY A 1 150 ? 4.164 23.319 -53.630 1.00 36.72 150 GLY A C 1
ATOM 1149 O O . GLY A 1 150 ? 3.988 23.846 -54.720 1.00 36.72 150 GLY A O 1
ATOM 1150 N N . GLU A 1 151 ? 3.704 22.107 -53.330 1.00 35.28 151 GLU A N 1
ATOM 1151 C CA . GLU A 1 151 ? 2.662 21.431 -54.108 1.00 35.28 151 GLU A CA 1
ATOM 1152 C C . GLU A 1 151 ? 1.661 20.748 -53.164 1.00 35.28 151 GLU A C 1
ATOM 1154 O O . GLU A 1 151 ? 1.997 19.814 -52.434 1.00 35.28 151 GLU A O 1
ATOM 1159 N N . GLU A 1 152 ? 0.410 21.219 -53.179 1.00 30.22 152 GLU A N 1
ATOM 1160 C CA . GLU A 1 152 ? -0.711 20.602 -52.467 1.00 30.22 152 GLU A CA 1
ATOM 1161 C C . GLU A 1 152 ? -0.970 19.186 -53.005 1.00 30.22 152 GLU A C 1
ATOM 1163 O O . GLU A 1 152 ? -1.633 18.994 -54.026 1.00 30.22 152 GLU A O 1
ATOM 1168 N N . ARG A 1 153 ? -0.501 18.158 -52.294 1.00 32.44 153 ARG A N 1
ATOM 1169 C CA . ARG A 1 153 ? -1.029 16.799 -52.456 1.00 32.44 153 ARG A CA 1
ATOM 1170 C C . ARG A 1 153 ? -2.151 16.575 -51.449 1.00 32.44 153 ARG A C 1
ATOM 1172 O O . ARG A 1 153 ? -1.903 16.433 -50.256 1.00 32.44 153 ARG A O 1
ATOM 1179 N N . LYS A 1 154 ? -3.391 16.509 -51.945 1.00 31.02 154 LYS A N 1
ATOM 1180 C CA . LYS A 1 154 ? -4.541 15.988 -51.191 1.00 31.02 154 LYS A CA 1
ATOM 1181 C C . LYS A 1 154 ? -4.264 14.536 -50.793 1.00 31.02 154 LYS A C 1
ATOM 1183 O O . LYS A 1 154 ? -4.126 13.679 -51.663 1.00 31.02 154 LYS A O 1
ATOM 1188 N N . VAL A 1 155 ? -4.195 14.270 -49.492 1.00 34.16 155 VAL A N 1
ATOM 1189 C CA . VAL A 1 155 ? -4.181 12.914 -48.930 1.00 34.16 155 VAL A CA 1
ATOM 1190 C C . VAL A 1 155 ? -5.566 12.646 -48.341 1.00 34.16 155 VAL A C 1
ATOM 1192 O O . VAL A 1 155 ? -6.012 13.379 -47.460 1.00 34.16 155 VAL A O 1
ATOM 1195 N N . ASP A 1 156 ? -6.252 11.615 -48.838 1.00 41.09 156 ASP A N 1
ATOM 1196 C CA . ASP A 1 156 ? -7.565 11.171 -48.348 1.00 41.09 156 ASP A CA 1
ATOM 1197 C C . ASP A 1 156 ? -7.441 10.522 -46.955 1.00 41.09 156 ASP A C 1
ATOM 1199 O O . ASP A 1 156 ? -7.390 9.300 -46.804 1.00 41.09 156 ASP A O 1
ATOM 1203 N N . GLY A 1 157 ? -7.378 11.347 -45.907 1.00 45.78 157 GLY A N 1
ATOM 1204 C CA . GLY A 1 157 ? -7.503 10.897 -44.521 1.00 45.78 157 GLY A CA 1
ATOM 1205 C C . GLY A 1 157 ? -8.931 10.430 -44.223 1.00 45.78 157 GLY A C 1
ATOM 1206 O O . GLY A 1 157 ? -9.899 11.144 -44.492 1.00 45.78 157 GLY A O 1
ATOM 1207 N N . HIS A 1 158 ? -9.083 9.228 -43.657 1.00 49.03 158 HIS A N 1
ATOM 1208 C CA . HIS A 1 158 ? -10.381 8.697 -43.233 1.00 49.03 158 HIS A CA 1
ATOM 1209 C C . HIS A 1 158 ? -10.981 9.588 -42.137 1.00 49.03 158 HIS A C 1
ATOM 1211 O O . HIS A 1 158 ? -10.597 9.523 -40.973 1.00 49.03 158 HIS A O 1
ATOM 1217 N N . THR A 1 159 ? -11.921 10.448 -42.524 1.00 55.25 159 THR A N 1
ATOM 1218 C CA . THR A 1 159 ? -12.686 11.269 -41.586 1.00 55.25 159 THR A CA 1
ATOM 1219 C C . THR A 1 159 ? -13.801 10.409 -41.006 1.00 55.25 159 THR A C 1
ATOM 1221 O O . THR A 1 159 ? -14.709 10.002 -41.735 1.00 55.25 159 THR A O 1
ATOM 1224 N N . VAL A 1 160 ? -13.754 10.131 -39.703 1.00 56.62 160 VAL A N 1
ATOM 1225 C CA . VAL A 1 160 ? -14.835 9.408 -39.023 1.00 56.62 160 VAL A CA 1
ATOM 1226 C C . VAL A 1 160 ? -15.925 10.411 -38.662 1.00 56.62 160 VAL A C 1
ATOM 1228 O O . VAL A 1 160 ? -15.670 11.398 -37.970 1.00 56.62 160 VAL A O 1
ATOM 1231 N N . ARG A 1 161 ? -17.136 10.159 -39.163 1.00 69.19 161 ARG A N 1
ATOM 1232 C CA . ARG A 1 161 ? -18.333 10.973 -38.938 1.00 69.19 161 ARG A CA 1
ATOM 1233 C C . ARG A 1 161 ? -19.356 10.161 -38.165 1.00 69.19 161 ARG A C 1
ATOM 1235 O O . ARG A 1 161 ? -19.825 9.139 -38.660 1.00 69.19 161 ARG A O 1
ATOM 1242 N N . ILE A 1 162 ? -19.681 10.597 -36.954 1.00 71.44 162 ILE A N 1
ATOM 1243 C CA . ILE A 1 162 ? -20.602 9.881 -36.066 1.00 71.44 162 ILE A CA 1
ATOM 1244 C C . ILE A 1 162 ? -21.805 10.785 -35.784 1.00 71.44 162 ILE A C 1
ATOM 1246 O O . ILE A 1 162 ? -21.642 11.776 -35.065 1.00 71.44 162 ILE A O 1
ATOM 1250 N N . PRO A 1 163 ? -23.000 10.484 -36.324 1.00 77.56 163 PRO A N 1
ATOM 1251 C CA . PRO A 1 163 ? -24.199 11.253 -36.022 1.00 77.56 163 PRO A CA 1
ATOM 1252 C C . PRO A 1 163 ? -24.631 11.025 -34.570 1.00 77.56 163 PRO A C 1
ATOM 1254 O O . PRO A 1 163 ? -24.553 9.915 -34.044 1.00 77.56 163 PRO A O 1
ATOM 1257 N N . GLN A 1 164 ? -25.102 12.086 -33.928 1.00 84.75 164 GLN A N 1
ATOM 1258 C CA . GLN A 1 164 ? -25.529 12.121 -32.538 1.00 84.75 164 GLN A CA 1
ATOM 1259 C C . GLN A 1 164 ? -26.946 12.676 -32.453 1.00 84.75 164 GLN A C 1
ATOM 1261 O O . GLN A 1 164 ? -27.288 13.681 -33.082 1.00 84.75 164 GLN A O 1
ATOM 1266 N N . LYS A 1 165 ? -27.765 11.983 -31.663 1.00 84.62 165 LYS A N 1
ATOM 1267 C CA . LYS A 1 165 ? -29.179 12.288 -31.438 1.00 84.62 165 LYS A CA 1
ATOM 1268 C C . LYS A 1 165 ? -29.375 13.006 -30.096 1.00 84.62 165 LYS A C 1
ATOM 1270 O O . LYS A 1 165 ? -28.469 12.978 -29.257 1.00 84.62 165 LYS A O 1
ATOM 1275 N N . PRO A 1 166 ? -30.553 13.614 -29.867 1.00 89.31 166 PRO A N 1
ATOM 1276 C CA . PRO A 1 166 ? -30.910 14.179 -28.571 1.00 89.31 166 PRO A CA 1
ATOM 1277 C C . PRO A 1 166 ? -30.656 13.227 -27.393 1.00 89.31 166 PRO A C 1
ATOM 1279 O O . PRO A 1 166 ? -30.867 12.019 -27.505 1.00 89.31 166 PRO A O 1
ATOM 1282 N N . GLY A 1 167 ? -30.205 13.779 -26.266 1.00 81.50 167 GLY A N 1
ATOM 1283 C CA . GLY A 1 167 ? -29.792 13.042 -25.067 1.00 81.50 167 GLY A CA 1
ATOM 1284 C C . GLY A 1 167 ? -28.278 12.883 -24.903 1.00 81.50 167 GLY A C 1
ATOM 1285 O O . GLY A 1 167 ? -27.823 12.382 -23.875 1.00 81.50 167 GLY A O 1
ATOM 1286 N N . TRP A 1 168 ? -27.488 13.301 -25.895 1.00 83.62 168 TRP A N 1
ATOM 1287 C CA . TRP A 1 168 ? -26.036 13.150 -25.883 1.00 83.62 168 TRP A CA 1
ATOM 1288 C C . TRP A 1 168 ? -25.327 14.285 -25.125 1.00 83.62 168 TRP A C 1
ATOM 1290 O O . TRP A 1 168 ? -25.601 15.464 -25.359 1.00 83.62 168 TRP A O 1
ATOM 1300 N N . LEU A 1 169 ? -24.401 13.919 -24.231 1.00 78.81 169 LEU A N 1
ATOM 1301 C CA . LEU A 1 169 ? -23.508 14.836 -23.513 1.00 78.81 169 LEU A CA 1
ATOM 1302 C C . LEU A 1 169 ? -22.136 14.868 -24.183 1.00 78.81 169 LEU A C 1
ATOM 1304 O O . LEU A 1 169 ? -21.571 13.814 -24.479 1.00 78.81 169 LEU A O 1
ATOM 1308 N N . PHE A 1 170 ? -21.581 16.062 -24.365 1.00 78.19 170 PHE A N 1
ATOM 1309 C CA . PHE A 1 170 ? -20.263 16.243 -24.966 1.00 78.19 170 PHE A CA 1
ATOM 1310 C C . PHE A 1 170 ? -19.558 17.497 -24.440 1.00 78.19 170 PHE A C 1
ATOM 1312 O O . PHE A 1 170 ? -20.189 18.449 -23.988 1.00 78.19 170 PHE A O 1
ATOM 1319 N N . GLY A 1 171 ? -18.225 17.497 -24.486 1.00 66.38 171 GLY A N 1
ATOM 1320 C CA . GLY A 1 171 ? -17.403 18.609 -23.994 1.00 66.38 171 GLY A CA 1
ATOM 1321 C C . GLY A 1 171 ? -17.202 18.653 -22.471 1.00 66.38 171 GLY A C 1
ATOM 1322 O O . GLY A 1 171 ? -16.593 19.594 -21.972 1.00 66.38 171 GLY A O 1
ATOM 1323 N N . ASP A 1 172 ? -17.650 17.620 -21.761 1.00 56.19 172 ASP A N 1
ATOM 1324 C CA . ASP A 1 172 ? -17.569 17.382 -20.314 1.00 56.19 172 ASP A CA 1
ATOM 1325 C C . ASP A 1 172 ? -16.138 17.276 -19.759 1.00 56.19 172 ASP A C 1
ATOM 1327 O O . ASP A 1 172 ? -15.866 17.746 -18.658 1.00 56.19 172 ASP A O 1
ATOM 1331 N N . VAL A 1 173 ? -15.196 16.723 -20.527 1.00 48.53 173 VAL A N 1
ATOM 1332 C CA . VAL A 1 173 ? -13.786 16.565 -20.109 1.00 48.53 173 VAL A CA 1
ATOM 1333 C C . VAL A 1 173 ? -13.098 17.917 -19.849 1.00 48.53 173 VAL A C 1
ATOM 1335 O O . VAL A 1 173 ? -12.331 18.049 -18.894 1.00 48.53 173 VAL A O 1
ATOM 1338 N N . ALA A 1 174 ? -13.409 18.940 -20.653 1.00 50.47 174 ALA A N 1
ATOM 1339 C CA . ALA A 1 174 ? -12.804 20.271 -20.518 1.00 50.47 174 ALA A CA 1
ATOM 1340 C C . ALA A 1 174 ? -13.295 21.031 -19.275 1.00 50.47 174 ALA A C 1
ATOM 1342 O O . ALA A 1 174 ? -12.681 22.012 -18.860 1.00 50.47 174 ALA A O 1
ATOM 1343 N N . LEU A 1 175 ? -14.379 20.569 -18.639 1.00 49.62 175 LEU A N 1
ATOM 1344 C CA . LEU A 1 175 ? -14.830 21.132 -17.369 1.00 49.62 175 LEU A CA 1
ATOM 1345 C C . LEU A 1 175 ? -13.845 20.833 -16.227 1.00 49.62 175 LEU A C 1
ATOM 1347 O O . LEU A 1 175 ? -13.698 21.636 -15.307 1.00 49.62 175 LEU A O 1
ATOM 1351 N N . LEU A 1 176 ? -13.155 19.691 -16.289 1.00 40.25 176 LEU A N 1
ATOM 1352 C CA . LEU A 1 176 ? -12.197 19.252 -15.272 1.00 40.25 176 LEU A CA 1
ATOM 1353 C C . LEU A 1 176 ? -10.758 19.662 -15.601 1.00 40.25 176 LEU A C 1
ATOM 1355 O O . LEU A 1 176 ? -9.998 19.994 -14.692 1.00 40.25 176 LEU A O 1
ATOM 1359 N N . PHE A 1 177 ? -10.381 19.663 -16.882 1.00 40.25 177 PHE A N 1
ATOM 1360 C CA . PHE A 1 177 ? -8.989 19.805 -17.312 1.00 40.25 177 PHE A CA 1
ATOM 1361 C C . PHE A 1 177 ? -8.832 20.865 -18.404 1.00 40.25 177 PHE A C 1
ATOM 1363 O O . PHE A 1 177 ? -9.690 21.018 -19.266 1.00 40.25 177 PHE A O 1
ATOM 1370 N N . HIS A 1 178 ? -7.710 21.589 -18.384 1.00 46.56 178 HIS A N 1
ATOM 1371 C CA . HIS A 1 178 ? -7.353 22.538 -19.439 1.00 46.56 178 HIS A CA 1
ATOM 1372 C C . HIS A 1 178 ? -6.687 21.788 -20.610 1.00 46.56 178 HIS A C 1
ATOM 1374 O O . HIS A 1 178 ? -5.495 21.949 -20.852 1.00 46.56 178 HIS A O 1
ATOM 1380 N N . SER A 1 179 ? -7.434 20.912 -21.294 1.00 43.41 179 SER A N 1
ATOM 1381 C CA . SER A 1 179 ? -6.916 20.065 -22.380 1.00 43.41 179 SER A CA 1
ATOM 1382 C C . SER A 1 179 ? -7.535 20.382 -23.754 1.00 43.41 179 SER A C 1
ATOM 1384 O O . SER A 1 179 ? -8.718 20.724 -23.828 1.00 43.41 179 SER A O 1
ATOM 1386 N N . PRO A 1 180 ? -6.772 20.253 -24.862 1.00 52.12 180 PRO A N 1
ATOM 1387 C CA . PRO A 1 180 ? -7.292 20.471 -26.211 1.00 52.12 180 PRO A CA 1
ATOM 1388 C C . PRO A 1 180 ? -8.469 19.546 -26.540 1.00 52.12 180 PRO A C 1
ATOM 1390 O O . PRO A 1 180 ? -8.500 18.381 -26.137 1.00 52.12 180 PRO A O 1
ATOM 1393 N N . ARG A 1 181 ? -9.436 20.034 -27.322 1.00 64.69 181 ARG A N 1
ATOM 1394 C CA . ARG A 1 181 ? -10.606 19.233 -27.718 1.00 64.69 181 ARG A CA 1
ATOM 1395 C C . ARG A 1 181 ? -10.193 18.054 -28.609 1.00 64.69 181 ARG A C 1
ATOM 1397 O O . ARG A 1 181 ? -9.484 18.221 -29.597 1.00 64.69 181 ARG A O 1
ATOM 1404 N N . THR A 1 182 ? -10.688 16.859 -28.303 1.00 57.00 182 THR A N 1
ATOM 1405 C CA . THR A 1 182 ? -10.300 15.608 -28.984 1.00 57.00 182 THR A CA 1
ATOM 1406 C C . THR A 1 182 ? -11.040 15.350 -30.298 1.00 57.00 182 THR A C 1
ATOM 1408 O O . THR A 1 182 ? -10.605 14.521 -31.094 1.00 57.00 182 THR A O 1
ATOM 1411 N N . ALA A 1 183 ? -12.138 16.064 -30.551 1.00 71.50 183 ALA A N 1
ATOM 1412 C CA . ALA A 1 183 ? -12.955 15.936 -31.754 1.00 71.50 183 ALA A CA 1
ATOM 1413 C C . ALA A 1 183 ? -13.679 17.251 -32.073 1.00 71.50 183 ALA A C 1
ATOM 1415 O O . ALA A 1 183 ? -13.899 18.074 -31.179 1.00 71.50 183 ALA A O 1
ATOM 1416 N N . SER A 1 184 ? -14.086 17.424 -33.333 1.00 81.38 184 SER A N 1
ATOM 1417 C CA . SER A 1 184 ? -15.004 18.491 -33.725 1.00 81.38 184 SER A CA 1
ATOM 1418 C C . SER A 1 184 ? -16.448 18.013 -33.591 1.00 81.38 184 SER A C 1
ATOM 1420 O O . SER A 1 184 ? -16.748 16.850 -33.851 1.00 81.38 184 SER A O 1
ATOM 1422 N N . VAL A 1 185 ? -17.361 18.911 -33.235 1.00 84.94 185 VAL A N 1
ATOM 1423 C CA . VAL A 1 185 ? -18.808 18.662 -33.224 1.00 84.94 185 VAL A CA 1
ATOM 1424 C C . VAL A 1 185 ? -19.470 19.700 -34.117 1.00 84.94 185 VAL A C 1
ATOM 1426 O O . VAL A 1 185 ? -19.287 20.895 -33.901 1.00 84.94 185 VAL A O 1
ATOM 1429 N N . VAL A 1 186 ? -20.228 19.256 -35.118 1.00 87.94 186 VAL A N 1
ATOM 1430 C CA . VAL A 1 186 ? -20.873 20.119 -36.119 1.00 87.94 186 VAL A CA 1
ATOM 1431 C C . VAL A 1 186 ? -22.381 19.891 -36.108 1.00 87.94 186 VAL A C 1
ATOM 1433 O O . VAL A 1 186 ? -22.840 18.752 -36.138 1.00 87.94 186 VAL A O 1
ATOM 1436 N N . ALA A 1 187 ? -23.168 20.962 -36.086 1.00 89.31 187 ALA A N 1
ATOM 1437 C CA . ALA A 1 187 ? -24.623 20.893 -36.157 1.00 89.31 187 ALA A CA 1
ATOM 1438 C C . ALA A 1 187 ? -25.072 20.465 -37.569 1.00 89.31 187 ALA A C 1
ATOM 1440 O O . ALA A 1 187 ? -24.755 21.136 -38.552 1.00 89.31 187 ALA A O 1
ATOM 1441 N N . LYS A 1 188 ? -25.803 19.351 -37.698 1.00 89.31 188 LYS A N 1
ATOM 1442 C CA . LYS A 1 188 ? -26.363 18.875 -38.980 1.00 89.31 188 LYS A CA 1
ATOM 1443 C C . LYS A 1 188 ? -27.702 19.505 -39.307 1.00 89.31 188 LYS A C 1
ATOM 1445 O O . LYS A 1 188 ? -28.014 19.709 -40.473 1.00 89.31 188 LYS A O 1
ATOM 1450 N N . THR A 1 189 ? -28.473 19.810 -38.275 1.00 91.31 189 THR A N 1
ATOM 1451 C CA . THR A 1 189 ? -29.683 20.623 -38.357 1.00 91.31 189 THR A CA 1
ATOM 1452 C C . THR A 1 189 ? -29.493 21.867 -37.502 1.00 91.31 189 THR A C 1
ATOM 1454 O O . THR A 1 189 ? -28.452 22.048 -36.873 1.00 91.31 189 THR A O 1
ATOM 1457 N N . ASN A 1 190 ? -30.509 22.723 -37.422 1.00 88.56 190 ASN A N 1
ATOM 1458 C CA . ASN A 1 190 ? -30.571 23.628 -36.279 1.00 88.56 190 ASN A CA 1
ATOM 1459 C C . ASN A 1 190 ? -30.661 22.763 -35.013 1.00 88.56 190 ASN A C 1
ATOM 1461 O O . ASN A 1 190 ? -31.492 21.850 -34.963 1.00 88.56 190 ASN A O 1
ATOM 1465 N N . ILE A 1 191 ? -29.778 23.001 -34.047 1.00 90.69 191 ILE A N 1
ATOM 1466 C CA . ILE A 1 191 ? -29.733 22.261 -32.786 1.00 90.69 191 ILE A CA 1
ATOM 1467 C C . ILE A 1 191 ? -29.973 23.199 -31.611 1.00 90.69 191 ILE A C 1
ATOM 1469 O O . ILE A 1 191 ? -29.551 24.356 -31.633 1.00 90.69 191 ILE A O 1
ATOM 1473 N N . THR A 1 192 ? -30.582 22.657 -30.563 1.00 89.44 192 THR A N 1
ATOM 1474 C CA . THR A 1 192 ? -30.721 23.317 -29.262 1.00 89.44 192 THR A CA 1
ATOM 1475 C C . THR A 1 192 ? -29.975 22.488 -28.232 1.00 89.44 192 THR A C 1
ATOM 1477 O O . THR A 1 192 ? -30.168 21.270 -28.152 1.00 89.44 192 THR A O 1
ATOM 1480 N N . VAL A 1 193 ? -29.125 23.133 -27.440 1.00 90.50 193 VAL A N 1
ATOM 1481 C CA . VAL A 1 193 ? -28.308 22.494 -26.409 1.00 90.50 193 VAL A CA 1
ATOM 1482 C C . VAL A 1 193 ? -28.465 23.198 -25.066 1.00 90.50 193 VAL A C 1
ATOM 1484 O O . VAL A 1 193 ? -28.749 24.392 -25.013 1.00 90.50 193 VAL A O 1
ATOM 1487 N N . TRP A 1 194 ? -28.234 22.466 -23.981 1.00 90.62 194 TRP A N 1
ATOM 1488 C CA . TRP A 1 194 ? -28.044 23.036 -22.650 1.00 90.62 194 TRP A CA 1
ATOM 1489 C C . TRP A 1 194 ? -26.557 23.047 -22.321 1.00 90.62 194 TRP A C 1
ATOM 1491 O O . TRP A 1 194 ? -25.919 21.997 -22.348 1.00 90.62 194 TRP A O 1
ATOM 1501 N N . ALA A 1 195 ? -26.011 24.219 -22.028 1.00 87.00 195 ALA A N 1
ATOM 1502 C CA . ALA A 1 195 ? -24.598 24.444 -21.783 1.00 87.00 195 ALA A CA 1
ATOM 1503 C C . ALA A 1 195 ? -24.310 24.673 -20.295 1.00 87.00 195 ALA A C 1
ATOM 1505 O O . ALA A 1 195 ? -25.114 25.268 -19.578 1.00 87.00 195 ALA A O 1
ATOM 1506 N N . MET A 1 196 ? -23.146 24.221 -19.841 1.00 82.00 196 MET A N 1
ATOM 1507 C CA . MET A 1 196 ? -22.544 24.608 -18.567 1.00 82.00 196 MET A CA 1
ATOM 1508 C C . MET A 1 196 ? -21.095 24.979 -18.813 1.00 82.00 196 MET A C 1
ATOM 1510 O O . MET A 1 196 ? -20.347 24.156 -19.337 1.00 82.00 196 MET A O 1
ATOM 1514 N N . ASP A 1 197 ? -20.699 26.177 -18.400 1.00 76.25 197 ASP A N 1
ATOM 1515 C CA . ASP A 1 197 ? -19.323 26.632 -18.531 1.00 76.25 197 ASP A CA 1
ATOM 1516 C C . ASP A 1 197 ? -18.416 26.065 -17.427 1.00 76.25 197 ASP A C 1
ATOM 1518 O O . ASP A 1 197 ? -18.848 25.693 -16.325 1.00 76.25 197 ASP A O 1
ATOM 1522 N N . ARG A 1 198 ? -17.121 26.013 -17.739 1.00 58.25 198 ARG A N 1
ATOM 1523 C CA . ARG A 1 198 ? -16.070 25.509 -16.858 1.00 58.25 198 ARG A CA 1
ATOM 1524 C C . ARG A 1 198 ? -15.989 26.268 -15.540 1.00 58.25 198 ARG A C 1
ATOM 1526 O O . ARG A 1 198 ? -15.791 25.632 -14.512 1.00 58.25 198 ARG A O 1
ATOM 1533 N N . ARG A 1 199 ? -16.152 27.593 -15.522 1.00 61.09 199 ARG A N 1
ATOM 1534 C CA . ARG A 1 199 ? -16.044 28.401 -14.294 1.00 61.09 199 ARG A CA 1
ATOM 1535 C C . ARG A 1 199 ? -17.196 28.096 -13.341 1.00 61.09 199 ARG A C 1
ATOM 1537 O O . ARG A 1 199 ? -16.967 27.895 -12.153 1.00 61.09 199 ARG A O 1
ATOM 1544 N N . THR A 1 200 ? -18.415 27.986 -13.852 1.00 63.50 200 THR A N 1
ATOM 1545 C CA . THR A 1 200 ? -19.620 27.602 -13.111 1.00 63.50 200 THR A CA 1
ATOM 1546 C C . THR A 1 200 ? -19.519 26.173 -12.594 1.00 63.50 200 THR A C 1
ATOM 1548 O O . THR A 1 200 ? -19.829 25.913 -11.426 1.00 63.50 200 THR A O 1
ATOM 1551 N N . PHE A 1 201 ? -19.020 25.250 -13.418 1.00 57.16 201 PHE A N 1
ATOM 1552 C CA . PHE A 1 201 ? -18.752 23.881 -12.995 1.00 57.16 201 PHE A CA 1
ATOM 1553 C C . PHE A 1 201 ? -17.655 23.811 -11.927 1.00 57.16 201 PHE A C 1
ATOM 1555 O O . PHE A 1 201 ? -17.863 23.177 -10.899 1.00 57.16 201 PHE A O 1
ATOM 1562 N N . LEU A 1 202 ? -16.522 24.495 -12.103 1.00 45.16 202 LEU A N 1
ATOM 1563 C CA . LEU A 1 202 ? -15.443 24.538 -11.116 1.00 45.16 202 LEU A CA 1
ATOM 1564 C C . LEU A 1 202 ? -15.890 25.234 -9.833 1.00 45.16 202 LEU A C 1
ATOM 1566 O O . LEU A 1 202 ? -15.557 24.744 -8.766 1.00 45.16 202 LEU A O 1
ATOM 1570 N N . LYS A 1 203 ? -16.712 26.290 -9.885 1.00 51.12 203 LYS A N 1
ATOM 1571 C CA . LYS A 1 203 ? -17.345 26.890 -8.696 1.00 51.12 203 LYS A CA 1
ATOM 1572 C C . LYS A 1 203 ? -18.249 25.881 -7.980 1.00 51.12 203 LYS A C 1
ATOM 1574 O O . LYS A 1 203 ? -18.187 25.780 -6.758 1.00 51.12 203 LYS A O 1
ATOM 1579 N N . PHE A 1 204 ? -19.047 25.093 -8.706 1.00 55.62 204 PHE A N 1
ATOM 1580 C CA . PHE A 1 204 ? -19.861 24.009 -8.137 1.00 55.62 204 PHE A CA 1
ATOM 1581 C C . PHE A 1 204 ? -18.995 22.894 -7.528 1.00 55.62 204 PHE A C 1
ATOM 1583 O O . PHE A 1 204 ? -19.195 22.524 -6.370 1.00 55.62 204 PHE A O 1
ATOM 1590 N N . VAL A 1 205 ? -17.996 22.405 -8.265 1.00 43.19 205 VAL A N 1
ATOM 1591 C CA . VAL A 1 205 ? -17.035 21.404 -7.794 1.00 43.19 205 VAL A CA 1
ATOM 1592 C C . VAL A 1 205 ? -16.278 21.942 -6.597 1.00 43.19 205 VAL A C 1
ATOM 1594 O O . VAL A 1 205 ? -16.144 21.218 -5.634 1.00 43.19 205 VAL A O 1
ATOM 1597 N N . MET A 1 206 ? -15.848 23.201 -6.581 1.00 37.16 206 MET A N 1
ATOM 1598 C CA . MET A 1 206 ? -15.161 23.831 -5.456 1.00 37.16 206 MET A CA 1
ATOM 1599 C C . MET A 1 206 ? -16.081 24.021 -4.257 1.00 37.16 206 MET A C 1
ATOM 1601 O O . MET A 1 206 ? -15.598 23.829 -3.146 1.00 37.16 206 MET A O 1
ATOM 1605 N N . LYS A 1 207 ? -17.367 24.356 -4.458 1.00 44.53 207 LYS A N 1
ATOM 1606 C CA . LYS A 1 207 ? -18.416 24.469 -3.426 1.00 44.53 207 LYS A CA 1
ATOM 1607 C C . LYS A 1 207 ? -18.693 23.124 -2.747 1.00 44.53 207 LYS A C 1
ATOM 1609 O O . LYS A 1 207 ? -18.800 23.080 -1.527 1.00 44.53 207 LYS A O 1
ATOM 1614 N N . HIS A 1 208 ? -18.711 22.027 -3.501 1.00 46.25 208 HIS A N 1
ATOM 1615 C CA . HIS A 1 208 ? -18.926 20.673 -2.967 1.00 46.25 208 HIS A CA 1
ATOM 1616 C C . HIS A 1 208 ? -17.621 19.951 -2.580 1.00 46.25 208 HIS A C 1
ATOM 1618 O O . HIS A 1 208 ? -17.598 19.151 -1.649 1.00 46.25 208 HIS A O 1
ATOM 1624 N N . ALA A 1 209 ? -16.486 20.337 -3.164 1.00 33.03 209 ALA A N 1
ATOM 1625 C CA . ALA A 1 209 ? -15.131 20.012 -2.711 1.00 33.03 209 ALA A CA 1
ATOM 1626 C C . ALA A 1 209 ? -14.740 20.801 -1.454 1.00 33.03 209 ALA A C 1
ATOM 1628 O O . ALA A 1 209 ? -13.726 20.489 -0.825 1.00 33.03 209 ALA A O 1
ATOM 1629 N N . GLN A 1 210 ? -15.551 21.770 -1.005 1.00 37.41 210 GLN A N 1
ATOM 1630 C CA . GLN A 1 210 ? -15.422 22.305 0.352 1.00 37.41 210 GLN A CA 1
ATOM 1631 C C . GLN A 1 210 ? -15.644 21.212 1.399 1.00 37.41 210 GLN A C 1
ATOM 1633 O O . GLN A 1 210 ? -15.018 21.300 2.449 1.00 37.41 210 GLN A O 1
ATOM 1638 N N . GLY A 1 211 ? -16.380 20.135 1.087 1.00 40.56 211 GLY A N 1
ATOM 1639 C CA . GLY A 1 211 ? -16.404 18.914 1.895 1.00 40.56 211 GLY A CA 1
ATOM 1640 C C . GLY A 1 211 ? -15.012 18.282 2.046 1.00 40.56 211 GLY A C 1
ATOM 1641 O O . GLY A 1 211 ? -14.640 17.872 3.134 1.00 40.56 211 GLY A O 1
ATOM 1642 N N . ALA A 1 212 ? -14.1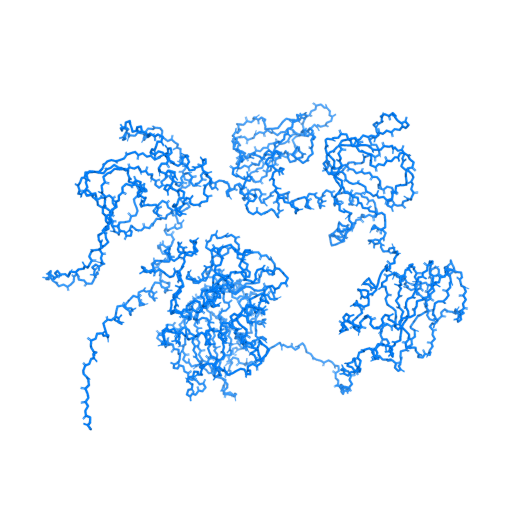62 18.320 1.013 1.00 38.25 212 ALA A N 1
ATOM 1643 C CA . ALA A 1 212 ? -12.770 17.855 1.079 1.00 38.25 212 ALA A CA 1
ATOM 1644 C C . ALA A 1 212 ? -11.818 18.837 1.807 1.00 38.25 212 ALA A C 1
ATOM 1646 O O . ALA A 1 212 ? -10.757 18.442 2.300 1.00 38.25 212 ALA A O 1
ATOM 1647 N N . ARG A 1 213 ? -12.178 20.127 1.912 1.00 43.47 213 ARG A N 1
ATOM 1648 C CA . ARG A 1 213 ? -11.467 21.114 2.752 1.00 43.47 213 ARG A CA 1
ATOM 1649 C C . ARG A 1 213 ? -11.908 21.020 4.216 1.00 43.47 213 ARG A C 1
ATOM 1651 O O . ARG A 1 213 ? -11.044 20.989 5.084 1.00 43.47 213 ARG A O 1
ATOM 1658 N N . ALA A 1 214 ? -13.205 20.887 4.488 1.00 38.72 214 ALA A N 1
ATOM 1659 C CA . ALA A 1 214 ? -13.754 20.556 5.801 1.00 38.72 214 ALA A CA 1
ATOM 1660 C C . ALA A 1 214 ? -13.218 19.203 6.289 1.00 38.72 214 ALA A C 1
ATOM 1662 O O . ALA A 1 214 ? -12.808 19.121 7.433 1.00 38.72 214 ALA A O 1
ATOM 1663 N N . LEU A 1 215 ? -13.026 18.212 5.414 1.00 41.47 215 LEU A N 1
ATOM 1664 C CA . LEU A 1 215 ? -12.330 16.955 5.716 1.00 41.47 215 LEU A CA 1
ATOM 1665 C C . LEU A 1 215 ? -10.895 17.163 6.234 1.00 41.47 215 LEU A C 1
ATOM 1667 O O . LEU A 1 215 ? -10.477 16.472 7.158 1.00 41.47 215 LEU A O 1
ATOM 1671 N N . ARG A 1 216 ? -10.141 18.147 5.713 1.00 46.38 216 ARG A N 1
ATOM 1672 C CA . ARG A 1 216 ? -8.816 18.517 6.259 1.00 46.38 216 ARG A CA 1
ATOM 1673 C C . ARG A 1 216 ? -8.896 19.147 7.654 1.00 46.38 216 ARG A C 1
ATOM 1675 O O . ARG A 1 216 ? -7.924 19.041 8.395 1.00 46.38 216 ARG A O 1
ATOM 1682 N N . PHE A 1 217 ? -10.007 19.795 8.007 1.00 44.28 217 PHE A N 1
ATOM 1683 C CA . PHE A 1 217 ? -10.241 20.365 9.339 1.00 44.28 217 PHE A CA 1
ATOM 1684 C C . PHE A 1 217 ? -10.827 19.336 10.317 1.00 44.28 217 PHE A C 1
ATOM 1686 O O . PHE A 1 217 ? -10.350 19.244 11.440 1.00 44.28 217 PHE A O 1
ATOM 1693 N N . LEU A 1 218 ? -11.769 18.497 9.877 1.00 46.16 218 LEU A N 1
ATOM 1694 C CA . LEU A 1 218 ? -12.308 17.374 10.644 1.00 46.16 218 LEU A CA 1
ATOM 1695 C C . LEU A 1 218 ? -11.201 16.375 10.999 1.00 46.16 218 LEU A C 1
ATOM 1697 O O . LEU A 1 218 ? -11.127 15.949 12.140 1.00 46.16 218 LEU A O 1
ATOM 1701 N N . ARG A 1 219 ? -10.252 16.103 10.090 1.00 49.66 219 ARG A N 1
ATOM 1702 C CA . ARG A 1 219 ? -9.047 15.301 10.391 1.00 49.66 219 ARG A CA 1
ATOM 1703 C C . ARG A 1 219 ? -8.130 15.910 11.459 1.00 49.66 219 ARG A C 1
ATOM 1705 O O . ARG A 1 219 ? -7.305 15.191 12.013 1.00 49.66 219 ARG A O 1
ATOM 1712 N N . LYS A 1 220 ? -8.225 17.221 11.715 1.00 43.97 220 LYS A N 1
ATOM 1713 C CA . LYS A 1 220 ? -7.475 17.904 12.783 1.00 43.97 220 LYS A CA 1
ATOM 1714 C C . LYS A 1 220 ? -8.204 17.874 14.123 1.00 43.97 220 LYS A C 1
ATOM 1716 O O . LYS A 1 220 ? -7.563 18.154 15.131 1.00 43.97 220 LYS A O 1
ATOM 1721 N N . LEU A 1 221 ? -9.498 17.545 14.147 1.00 43.84 221 LEU A N 1
ATOM 1722 C CA . LEU A 1 221 ? -10.210 17.297 15.394 1.00 43.84 221 LEU A CA 1
ATOM 1723 C C . LEU A 1 221 ? -9.679 15.980 15.973 1.00 43.84 221 LEU A C 1
ATOM 1725 O O . LEU A 1 221 ? -9.844 14.942 15.328 1.00 43.84 221 LEU A O 1
ATOM 1729 N N . PRO A 1 222 ? -9.054 15.991 17.167 1.00 41.84 222 PRO A N 1
ATOM 1730 C CA . PRO A 1 222 ? -8.530 14.771 17.786 1.00 41.84 222 PRO A CA 1
ATOM 1731 C C . PRO A 1 222 ? -9.600 13.678 17.890 1.00 41.84 222 PRO A C 1
ATOM 1733 O O . PRO A 1 222 ? -9.328 12.511 17.634 1.00 41.84 222 PRO A O 1
ATOM 1736 N N . LEU A 1 223 ? -10.838 14.114 18.136 1.00 38.09 223 LEU A N 1
ATOM 1737 C CA . LEU A 1 223 ? -12.030 13.294 18.291 1.00 38.09 223 LEU A CA 1
ATOM 1738 C C . LEU A 1 223 ? -12.480 12.588 17.009 1.00 38.09 223 LEU A C 1
ATOM 1740 O O . LEU A 1 223 ? -13.245 11.658 17.129 1.00 38.09 223 LEU A O 1
ATOM 1744 N N . LEU A 1 224 ? -12.065 13.008 15.807 1.00 43.59 224 LEU A N 1
ATOM 1745 C CA . LEU A 1 224 ? -12.510 12.435 14.519 1.00 43.59 224 LEU A CA 1
ATOM 1746 C C . LEU A 1 224 ? -11.382 11.709 13.765 1.00 43.59 224 LEU A C 1
ATOM 1748 O O . LEU A 1 224 ? -11.535 11.294 12.610 1.00 43.59 224 LEU A O 1
ATOM 1752 N N . LYS A 1 225 ? -10.216 11.587 14.400 1.00 41.16 225 LYS A N 1
ATOM 1753 C CA . LYS A 1 225 ? -9.058 10.873 13.867 1.00 41.16 225 LYS A CA 1
ATOM 1754 C C . LYS A 1 225 ? -9.406 9.375 13.800 1.00 41.16 225 LYS A C 1
ATOM 1756 O O . LYS A 1 225 ? -10.062 8.857 14.687 1.00 41.16 225 LYS A O 1
ATOM 1761 N N . GLY A 1 226 ? -9.049 8.692 12.710 1.00 36.53 226 GLY A N 1
ATOM 1762 C CA . GLY A 1 226 ? -9.375 7.266 12.515 1.00 36.53 226 GLY A CA 1
ATOM 1763 C C . GLY A 1 226 ? -10.742 6.957 11.879 1.00 36.53 226 GLY A C 1
ATOM 1764 O O . GLY A 1 226 ? -11.034 5.790 11.630 1.00 36.53 226 GLY A O 1
ATOM 1765 N N . LEU A 1 227 ? -11.563 7.966 11.563 1.00 40.31 227 LEU A N 1
ATOM 1766 C CA . LEU A 1 227 ? -12.751 7.799 10.714 1.00 40.31 227 LEU A CA 1
ATOM 1767 C C . LEU A 1 227 ? -12.378 7.527 9.254 1.00 40.31 227 LEU A C 1
ATOM 1769 O O . LEU A 1 227 ? -11.378 8.048 8.752 1.00 40.31 227 LEU A O 1
ATOM 1773 N N . SER A 1 228 ? -13.208 6.743 8.557 1.00 42.47 228 SER A N 1
ATOM 1774 C CA . SER A 1 228 ? -13.018 6.523 7.127 1.00 42.47 228 SER A CA 1
ATOM 1775 C C . SER A 1 228 ? -13.291 7.810 6.349 1.00 42.47 228 SER A C 1
ATOM 1777 O O . SER A 1 228 ? -14.129 8.635 6.727 1.00 42.47 228 SER A O 1
ATOM 1779 N N . ASP A 1 229 ? -12.610 7.976 5.217 1.00 43.97 229 ASP A N 1
ATOM 1780 C CA . ASP A 1 229 ? -12.805 9.149 4.365 1.00 43.97 229 ASP A CA 1
ATOM 1781 C C . ASP A 1 229 ? -14.258 9.284 3.904 1.00 43.97 229 ASP A C 1
ATOM 1783 O O . ASP A 1 229 ? -14.747 10.396 3.769 1.00 43.97 229 ASP A O 1
ATOM 1787 N N . ASN A 1 230 ? -14.993 8.180 3.753 1.00 42.50 230 ASN A N 1
ATOM 1788 C CA . ASN A 1 230 ? -16.407 8.215 3.386 1.00 42.50 230 ASN A CA 1
ATOM 1789 C C . ASN A 1 230 ? -17.298 8.789 4.503 1.00 42.50 230 ASN A C 1
ATOM 1791 O O . ASN A 1 230 ? -18.278 9.471 4.204 1.00 42.50 230 ASN A O 1
ATOM 1795 N N . ASP A 1 231 ? -16.959 8.567 5.772 1.00 45.03 231 ASP A N 1
ATOM 1796 C CA . ASP A 1 231 ? -17.703 9.095 6.927 1.00 45.03 231 ASP A CA 1
ATOM 1797 C C . ASP A 1 231 ? -17.418 10.580 7.122 1.00 45.03 231 ASP A C 1
ATOM 1799 O O . ASP A 1 231 ? -18.333 11.394 7.255 1.00 45.03 231 ASP A O 1
ATOM 1803 N N . LEU A 1 232 ? -16.141 10.953 7.014 1.00 49.09 232 LEU A N 1
ATOM 1804 C CA . LEU A 1 232 ? -15.704 12.343 7.074 1.00 49.09 232 LEU A CA 1
ATOM 1805 C C . LEU A 1 232 ? -16.240 13.160 5.896 1.00 49.09 232 LEU A C 1
ATOM 1807 O O . LEU A 1 232 ? -16.614 14.310 6.093 1.00 49.09 232 LEU A O 1
ATOM 1811 N N . ILE A 1 233 ? -16.321 12.586 4.688 1.00 48.44 233 ILE A N 1
ATOM 1812 C CA . ILE A 1 233 ? -16.940 13.228 3.516 1.00 48.44 233 ILE A CA 1
ATOM 1813 C C . ILE A 1 233 ? -18.446 13.387 3.735 1.00 48.44 233 ILE A C 1
ATOM 1815 O O . ILE A 1 233 ? -18.984 14.458 3.450 1.00 48.44 233 ILE A O 1
ATOM 1819 N N . ARG A 1 234 ? -19.127 12.366 4.276 1.00 51.00 234 ARG A N 1
ATOM 1820 C CA . ARG A 1 234 ? -20.560 12.441 4.600 1.00 51.00 234 ARG A CA 1
ATOM 1821 C C . ARG A 1 234 ? -20.855 13.553 5.605 1.00 51.00 234 ARG A C 1
ATOM 1823 O O . ARG A 1 234 ? -21.714 14.382 5.310 1.00 51.00 234 ARG A O 1
ATOM 1830 N N . ALA A 1 235 ? -20.118 13.642 6.712 1.00 52.41 235 ALA A N 1
ATOM 1831 C CA . ALA A 1 235 ? -20.276 14.734 7.675 1.00 52.41 235 ALA A CA 1
ATOM 1832 C C . ALA A 1 235 ? -19.880 16.092 7.077 1.00 52.41 235 ALA A C 1
ATOM 1834 O O . ALA A 1 235 ? -20.674 17.028 7.103 1.00 52.41 235 ALA A O 1
ATOM 1835 N N . ALA A 1 236 ? -18.708 16.193 6.441 1.00 52.97 236 ALA A N 1
ATOM 1836 C CA . ALA A 1 236 ? -18.213 17.437 5.850 1.00 52.97 236 ALA A CA 1
ATOM 1837 C C . ALA A 1 236 ? -19.126 18.013 4.756 1.00 52.97 236 ALA A C 1
ATOM 1839 O O . ALA A 1 236 ? -19.179 19.229 4.584 1.00 52.97 236 ALA A O 1
ATOM 1840 N N . SER A 1 237 ? -19.848 17.160 4.021 1.00 50.56 237 SER A N 1
ATOM 1841 C CA . SER A 1 237 ? -20.813 17.575 2.992 1.00 50.56 237 SER A CA 1
ATOM 1842 C C . SER A 1 237 ? -22.104 18.187 3.554 1.00 50.56 237 SER A C 1
ATOM 1844 O O . SER A 1 237 ? -22.831 18.850 2.818 1.00 50.56 237 SER A O 1
ATOM 1846 N N . ARG A 1 238 ? -22.386 17.992 4.852 1.00 58.78 238 ARG A N 1
ATOM 1847 C CA . ARG A 1 238 ? -23.618 18.431 5.534 1.00 58.78 238 ARG A CA 1
ATOM 1848 C C . ARG A 1 238 ? -23.405 19.592 6.508 1.00 58.78 238 ARG A C 1
ATOM 1850 O O . ARG A 1 238 ? -24.373 20.102 7.060 1.00 58.78 238 ARG A O 1
ATOM 1857 N N . MET A 1 239 ? -22.161 20.022 6.716 1.00 62.84 239 MET A N 1
ATOM 1858 C CA . MET A 1 239 ? -21.827 21.088 7.660 1.00 62.84 239 MET A CA 1
ATOM 1859 C C . MET A 1 239 ? -22.081 22.484 7.064 1.00 62.84 239 MET A C 1
ATOM 1861 O O . MET A 1 239 ? -21.412 22.860 6.093 1.00 62.84 239 MET A O 1
ATOM 1865 N N . PRO A 1 240 ? -22.995 23.296 7.628 1.00 62.22 240 PRO A N 1
ATOM 1866 C CA . PRO A 1 240 ? -23.218 24.653 7.148 1.00 62.22 240 PRO A CA 1
ATOM 1867 C C . PRO A 1 240 ? -22.059 25.588 7.518 1.00 62.22 240 PRO A C 1
ATOM 1869 O O . PRO A 1 240 ? -21.388 25.421 8.538 1.00 62.22 240 PRO A O 1
ATOM 1872 N N . GLN A 1 241 ? -21.846 26.612 6.690 1.00 70.31 241 GLN A N 1
ATOM 1873 C CA . GLN A 1 241 ? -20.909 27.702 6.974 1.00 70.31 241 GLN A CA 1
ATOM 1874 C C . GLN A 1 241 ? -21.661 28.905 7.517 1.00 70.31 241 GLN A C 1
ATOM 1876 O O . GLN A 1 241 ? -22.748 29.225 7.038 1.00 70.31 241 GLN A O 1
ATOM 1881 N N . ARG A 1 242 ? -21.075 29.571 8.509 1.00 83.88 242 ARG A N 1
ATOM 1882 C CA . ARG A 1 242 ? -21.614 30.798 9.097 1.00 83.88 242 ARG A CA 1
ATOM 1883 C C . ARG A 1 242 ? -20.525 31.863 9.138 1.00 83.88 242 ARG A C 1
ATOM 1885 O O . ARG A 1 242 ? -19.355 31.545 9.361 1.00 83.88 242 ARG A O 1
ATOM 1892 N N . MET A 1 243 ? -20.923 33.106 8.898 1.00 80.00 243 MET A N 1
ATOM 1893 C CA . MET A 1 243 ? -20.066 34.279 9.027 1.00 80.00 243 MET A CA 1
ATOM 1894 C C . MET A 1 243 ? -20.521 35.074 10.246 1.00 80.00 243 MET A C 1
ATOM 1896 O O . MET A 1 243 ? -21.722 35.208 10.471 1.00 80.00 243 MET A O 1
ATOM 1900 N N . TYR A 1 244 ? -19.560 35.562 11.018 1.00 87.69 244 TYR A N 1
ATOM 1901 C CA . TYR A 1 244 ? -19.776 36.377 12.201 1.00 87.69 244 TYR A CA 1
ATOM 1902 C C . TYR A 1 244 ? -19.000 37.684 12.059 1.00 87.69 244 TYR A C 1
ATOM 1904 O O . TYR A 1 244 ? -17.854 37.684 11.602 1.00 87.69 244 TYR A O 1
ATOM 1912 N N . GLU A 1 245 ? -19.636 38.787 12.435 1.00 89.94 245 GLU A N 1
ATOM 1913 C CA . GLU A 1 245 ? -19.025 40.118 12.454 1.00 89.94 245 GLU A CA 1
ATOM 1914 C C . GLU A 1 245 ? -18.288 40.378 13.773 1.00 89.94 245 GLU A C 1
ATOM 1916 O O . GLU A 1 245 ? -18.468 39.650 14.753 1.00 89.94 245 GLU A O 1
ATOM 1921 N N . ASP A 1 246 ? -17.449 41.416 13.805 1.00 92.06 246 ASP A N 1
ATOM 1922 C CA . ASP A 1 246 ? -16.668 41.752 14.997 1.00 92.06 246 ASP A CA 1
ATOM 1923 C C . ASP A 1 246 ? -17.571 41.974 16.220 1.00 92.06 246 ASP A C 1
ATOM 1925 O O . ASP A 1 246 ? -18.587 42.665 16.157 1.00 92.06 246 ASP A O 1
ATOM 1929 N N . GLY A 1 247 ? -17.219 41.356 17.347 1.00 85.06 247 GLY A N 1
ATOM 1930 C CA . GLY A 1 247 ? -17.997 41.432 18.582 1.00 85.06 247 GLY A CA 1
ATOM 1931 C C . GLY A 1 247 ? -19.260 40.560 18.619 1.00 85.06 247 GLY A C 1
ATOM 1932 O O . GLY A 1 247 ? -19.908 40.492 19.666 1.00 85.06 247 GLY A O 1
ATOM 1933 N N . GLN A 1 248 ? -19.614 39.850 17.542 1.00 91.62 248 GLN A N 1
ATOM 1934 C CA . GLN A 1 248 ? -20.791 38.980 17.528 1.00 91.62 248 GLN A CA 1
ATOM 1935 C C . GLN A 1 248 ? -20.544 37.684 18.334 1.00 91.62 248 GLN A C 1
ATOM 1937 O O . GLN A 1 248 ? -19.507 37.038 18.157 1.00 91.62 248 GLN A O 1
ATOM 1942 N N . PRO A 1 249 ? -21.474 37.254 19.212 1.00 88.31 249 PRO A N 1
ATOM 1943 C CA . PRO A 1 249 ? -21.318 36.020 19.978 1.00 88.31 249 PRO A CA 1
ATOM 1944 C C . PRO A 1 249 ? -21.614 34.774 19.127 1.00 88.31 249 PRO A C 1
ATOM 1946 O O . PRO A 1 249 ? -22.671 34.670 18.506 1.00 88.31 249 PRO A O 1
ATOM 1949 N N . LEU A 1 250 ? -20.691 33.810 19.148 1.00 88.88 250 LEU A N 1
ATOM 1950 C CA . LEU A 1 250 ? -20.831 32.478 18.548 1.00 88.88 250 LEU A CA 1
ATOM 1951 C C . LEU A 1 250 ? -21.448 31.478 19.534 1.00 88.88 250 LEU A C 1
ATOM 1953 O O . LEU A 1 250 ? -22.266 30.650 19.149 1.00 88.88 250 LEU A O 1
ATOM 1957 N N . ILE A 1 251 ? -21.023 31.542 20.798 1.00 88.31 251 ILE A N 1
ATOM 1958 C CA . ILE A 1 251 ? -21.484 30.690 21.899 1.00 88.31 251 ILE A CA 1
ATOM 1959 C C . ILE A 1 251 ? -21.704 31.597 23.103 1.00 88.31 251 ILE A C 1
ATOM 1961 O O . ILE A 1 251 ? -20.835 32.423 23.394 1.00 88.31 251 ILE A O 1
ATOM 1965 N N . ARG A 1 252 ? -22.818 31.421 23.820 1.00 85.75 252 ARG A N 1
ATOM 1966 C CA . ARG A 1 252 ? -22.999 32.029 25.139 1.00 85.75 252 ARG A CA 1
ATOM 1967 C C . ARG A 1 252 ? -22.947 30.975 26.228 1.00 85.75 252 ARG A C 1
ATOM 1969 O O . ARG A 1 252 ? -23.453 29.864 26.072 1.00 85.75 252 ARG A O 1
ATOM 1976 N N . ILE A 1 253 ? -22.321 31.330 27.337 1.00 79.81 253 ILE A N 1
ATOM 1977 C CA . ILE A 1 253 ? -22.237 30.472 28.510 1.00 79.81 253 ILE A CA 1
ATOM 1978 C C . ILE A 1 253 ? -23.631 30.189 29.092 1.00 79.81 253 ILE A C 1
ATOM 1980 O O . ILE A 1 253 ? -24.502 31.056 29.096 1.00 79.81 253 ILE A O 1
ATOM 1984 N N . GLY A 1 254 ? -23.846 28.969 29.586 1.00 70.25 254 GLY A N 1
ATOM 1985 C CA . GLY A 1 254 ? -25.108 28.533 30.189 1.00 70.25 254 GLY A CA 1
ATOM 1986 C C . GLY A 1 254 ? -26.192 28.116 29.191 1.00 70.25 254 GLY A C 1
ATOM 1987 O O . GLY A 1 254 ? -27.198 27.551 29.609 1.00 70.25 254 GLY A O 1
ATOM 1988 N N . GLU A 1 255 ? -26.000 28.330 27.887 1.00 74.31 255 GLU A N 1
ATOM 1989 C CA . GLU A 1 255 ? -26.941 27.856 26.867 1.00 74.31 255 GLU A CA 1
ATOM 1990 C C . GLU A 1 255 ? -26.817 26.341 26.651 1.00 74.31 255 GLU A C 1
ATOM 1992 O O . GLU A 1 255 ? -25.734 25.761 26.767 1.00 74.31 255 GLU A O 1
ATOM 1997 N N . ARG A 1 256 ? -27.928 25.685 26.304 1.00 63.69 256 ARG A N 1
ATOM 1998 C CA . ARG A 1 256 ? -27.887 24.345 25.701 1.00 63.69 256 ARG A CA 1
ATOM 1999 C C . ARG A 1 256 ? -27.489 24.501 24.239 1.00 63.69 256 ARG A C 1
ATOM 2001 O O . ARG A 1 256 ? -28.037 25.352 23.547 1.00 63.69 256 ARG A O 1
ATOM 2008 N N . GLY A 1 257 ? -26.556 23.688 23.758 1.00 64.69 257 GLY A N 1
ATOM 2009 C CA . GLY A 1 257 ? -26.192 23.715 22.346 1.00 64.69 257 GLY A CA 1
ATOM 2010 C C . GLY A 1 257 ? -25.625 22.389 21.884 1.00 64.69 257 GLY A C 1
ATOM 2011 O O . GLY A 1 257 ? -24.826 21.788 22.580 1.00 64.69 257 GLY A O 1
ATOM 2012 N N . ASP A 1 258 ? -26.010 21.969 20.690 1.00 72.19 258 ASP A N 1
ATOM 2013 C CA . ASP A 1 258 ? -25.648 20.697 20.065 1.00 72.19 258 ASP A CA 1
ATOM 2014 C C . ASP A 1 258 ? -24.681 20.893 18.884 1.00 72.19 258 ASP A C 1
ATOM 2016 O O . ASP A 1 258 ? -24.501 20.003 18.062 1.00 72.19 258 ASP A O 1
ATOM 2020 N N . GLU A 1 259 ? -24.062 22.072 18.777 1.00 78.31 259 GLU A N 1
ATOM 2021 C CA . GLU A 1 259 ? -23.226 22.472 17.639 1.00 78.31 259 GLU A CA 1
ATOM 2022 C C . GLU A 1 259 ? -21.740 22.629 18.034 1.00 78.31 259 GLU A C 1
ATOM 2024 O O . GLU A 1 259 ? -21.404 23.247 19.047 1.00 78.31 259 GLU A O 1
ATOM 2029 N N . LEU A 1 260 ? -20.831 22.111 17.213 1.00 75.62 260 LEU A N 1
ATOM 2030 C CA . LEU A 1 260 ? -19.387 22.348 17.244 1.00 75.62 260 LEU A CA 1
ATOM 2031 C C . LEU A 1 260 ? -19.024 23.340 16.132 1.00 75.62 260 LEU A C 1
ATOM 2033 O O . LEU A 1 260 ? -19.431 23.162 14.985 1.00 75.62 260 LEU A O 1
ATOM 2037 N N . PHE A 1 261 ? -18.205 24.344 16.442 1.00 79.62 261 PHE A N 1
ATOM 2038 C CA . PHE A 1 261 ? -17.802 25.387 15.498 1.00 79.62 261 PHE A CA 1
ATOM 2039 C C . PHE A 1 261 ? -16.306 25.287 15.193 1.00 79.62 261 PHE A C 1
ATOM 2041 O O . PHE A 1 261 ? -15.476 25.406 16.092 1.00 79.62 261 PHE A O 1
ATOM 2048 N N . LEU A 1 262 ? -15.949 25.101 13.922 1.00 65.12 262 LEU A N 1
ATOM 2049 C CA . LEU A 1 262 ? -14.565 25.086 13.447 1.00 65.12 262 LEU A CA 1
ATOM 2050 C C . LEU A 1 262 ? -14.228 26.411 12.766 1.00 65.12 262 LEU A C 1
ATOM 2052 O O . LEU A 1 262 ? -14.900 26.807 11.815 1.00 65.12 262 LEU A O 1
ATOM 2056 N N . ILE A 1 263 ? -13.155 27.069 13.200 1.00 73.50 263 ILE A N 1
ATOM 2057 C CA . ILE A 1 263 ? -12.753 28.385 12.699 1.00 73.50 263 ILE A CA 1
ATOM 2058 C C . ILE A 1 263 ? -12.003 28.214 11.378 1.00 73.50 263 ILE A C 1
ATOM 2060 O O . ILE A 1 263 ? -10.900 27.663 11.326 1.00 73.50 263 ILE A O 1
ATOM 2064 N N . ARG A 1 264 ? -12.594 28.699 10.287 1.00 62.00 264 ARG A N 1
ATOM 2065 C CA . ARG A 1 264 ? -12.008 28.646 8.943 1.00 62.00 264 ARG A CA 1
ATOM 2066 C C . ARG A 1 264 ? -11.137 29.866 8.655 1.00 62.00 264 ARG A C 1
ATOM 2068 O O . ARG A 1 264 ? -10.076 29.714 8.051 1.00 62.00 264 ARG A O 1
ATOM 2075 N N . TYR A 1 265 ? -11.571 31.040 9.098 1.00 69.44 265 TYR A N 1
ATOM 2076 C CA . TYR A 1 265 ? -10.859 32.311 8.975 1.00 69.44 265 TYR A CA 1
ATOM 2077 C C . TYR A 1 265 ? -11.320 33.269 10.086 1.00 69.44 265 TYR A C 1
ATOM 2079 O O . TYR A 1 265 ? -12.432 33.119 10.586 1.00 69.44 265 TYR A O 1
ATOM 2087 N N . GLY A 1 266 ? -10.473 34.224 10.476 1.00 78.31 266 GLY A N 1
ATOM 2088 C CA . GLY A 1 266 ? -10.725 35.150 11.588 1.00 78.31 266 GLY A CA 1
ATOM 2089 C C . GLY A 1 266 ? -10.245 34.637 12.952 1.00 78.31 266 GLY A C 1
ATOM 2090 O O . GLY A 1 266 ? -9.603 33.583 13.045 1.00 78.31 266 GLY A O 1
ATOM 2091 N N . LYS A 1 267 ? -10.521 35.411 14.010 1.00 85.06 267 LYS A N 1
ATOM 2092 C CA . LYS A 1 267 ? -10.158 35.102 15.403 1.00 85.06 267 LYS A CA 1
ATOM 2093 C C . LYS A 1 267 ? -11.391 35.107 16.308 1.00 85.06 267 LYS A C 1
ATOM 2095 O O . LYS A 1 267 ? -12.252 35.960 16.168 1.00 85.06 267 LYS A O 1
ATOM 2100 N N . VAL A 1 268 ? -11.469 34.183 17.259 1.00 90.44 268 VAL A N 1
ATOM 2101 C CA . VAL A 1 268 ? -12.556 34.070 18.242 1.00 90.44 268 VAL A CA 1
ATOM 2102 C C . VAL A 1 268 ? -11.973 34.199 19.639 1.00 90.44 268 VAL A C 1
ATOM 2104 O O . VAL A 1 268 ? -11.101 33.422 20.019 1.00 90.44 268 VAL A O 1
ATOM 2107 N N . ARG A 1 269 ? -12.460 35.158 20.419 1.00 89.31 269 ARG A N 1
ATOM 2108 C CA . ARG A 1 269 ? -12.074 35.357 21.818 1.00 89.31 269 ARG A CA 1
ATOM 2109 C C . ARG A 1 269 ? -12.993 34.560 22.725 1.00 89.31 269 ARG A C 1
ATOM 2111 O O . ARG A 1 269 ? -14.212 34.585 22.558 1.00 89.31 269 ARG A O 1
ATOM 2118 N N . VAL A 1 270 ? -12.403 33.845 23.669 1.00 88.75 270 VAL A N 1
ATOM 2119 C CA . VAL A 1 270 ? -13.106 32.971 24.604 1.00 88.75 270 VAL A CA 1
ATOM 2120 C C . VAL A 1 270 ? -13.049 33.594 25.988 1.00 88.75 270 VAL A C 1
ATOM 2122 O O . VAL A 1 270 ? -11.963 33.882 26.490 1.00 88.75 270 VAL A O 1
ATOM 2125 N N . PHE A 1 271 ? -14.206 33.760 26.621 1.00 82.94 271 PHE A N 1
ATOM 2126 C CA . PHE A 1 271 ? -14.341 34.344 27.950 1.00 82.94 271 PHE A CA 1
ATOM 2127 C C . PHE A 1 271 ? -14.941 33.329 28.921 1.00 82.94 271 PHE A C 1
ATOM 2129 O O . PHE A 1 271 ? -15.920 32.651 28.605 1.00 82.94 271 PHE A O 1
ATOM 2136 N N . ARG A 1 272 ? -14.363 33.223 30.119 1.00 81.00 272 ARG A N 1
ATOM 2137 C CA . ARG A 1 272 ? -14.897 32.408 31.221 1.00 81.00 272 ARG A CA 1
ATOM 2138 C C . ARG A 1 272 ? -15.266 33.287 32.421 1.00 81.00 272 ARG A C 1
ATOM 2140 O O . ARG A 1 272 ? -14.676 34.356 32.572 1.00 81.00 272 ARG A O 1
ATOM 2147 N N . PRO A 1 273 ? -16.212 32.858 33.276 1.00 77.38 273 PRO A N 1
ATOM 2148 C CA . PRO A 1 273 ? -16.522 33.559 34.516 1.00 77.38 273 PRO A CA 1
ATOM 2149 C C . PRO A 1 273 ? -15.298 33.576 35.427 1.00 77.38 273 PRO A C 1
ATOM 2151 O O . PRO A 1 273 ? -14.621 32.558 35.569 1.00 77.38 273 PRO A O 1
ATOM 2154 N N . ASP A 1 274 ? -15.037 34.712 36.059 1.00 75.12 274 ASP A N 1
ATOM 2155 C CA . ASP A 1 274 ? -13.930 34.876 37.010 1.00 75.12 274 ASP A CA 1
ATOM 2156 C C . ASP A 1 274 ? -14.289 34.479 38.453 1.00 75.12 274 ASP A C 1
ATOM 2158 O O . ASP A 1 274 ? -13.447 34.549 39.343 1.00 75.12 274 ASP A O 1
ATOM 2162 N N . GLY A 1 275 ? -15.536 34.053 38.682 1.00 65.94 275 GLY A N 1
ATOM 2163 C CA . GLY A 1 275 ? -16.065 33.690 39.999 1.00 65.94 275 GLY A CA 1
ATOM 2164 C C . GLY A 1 275 ? -16.574 34.870 40.837 1.00 65.94 275 GLY A C 1
ATOM 2165 O O . GLY A 1 275 ? -17.257 34.632 41.827 1.00 65.94 275 GLY A O 1
ATOM 2166 N N . ASN A 1 276 ? -16.337 36.119 40.416 1.00 66.25 276 ASN A N 1
ATOM 2167 C CA . ASN A 1 276 ? -16.711 37.353 41.125 1.00 66.25 276 ASN A CA 1
ATOM 2168 C C . ASN A 1 276 ? -17.765 38.189 40.368 1.00 66.25 276 ASN A C 1
ATOM 2170 O O . ASN A 1 276 ? -17.953 39.372 40.647 1.00 66.25 276 ASN A O 1
ATOM 2174 N N . GLY A 1 277 ? -18.460 37.578 39.404 1.00 61.31 277 GLY A N 1
ATOM 2175 C CA . GLY A 1 277 ? -19.476 38.236 38.575 1.00 61.31 277 GLY A CA 1
ATOM 2176 C C . GLY A 1 277 ? -18.932 38.925 37.317 1.00 61.31 277 GLY A C 1
ATOM 2177 O O . GLY A 1 277 ? -19.719 39.496 36.562 1.00 61.31 277 GLY A O 1
ATOM 2178 N N . GLY A 1 278 ? -17.622 38.850 37.057 1.00 69.25 278 GLY A N 1
ATOM 2179 C CA . GLY A 1 278 ? -16.974 39.323 35.836 1.00 69.25 278 GLY A CA 1
ATOM 2180 C C . GLY A 1 278 ? -16.635 38.191 34.859 1.00 69.25 278 GLY A C 1
ATOM 2181 O O . GLY A 1 278 ? -16.984 37.020 35.050 1.00 69.25 278 GLY A O 1
ATOM 2182 N N . ARG A 1 279 ? -15.972 38.545 33.753 1.00 79.62 279 ARG A N 1
ATOM 2183 C CA . ARG A 1 279 ? -15.515 37.601 32.722 1.00 79.62 279 ARG A CA 1
ATOM 2184 C C . ARG A 1 279 ? -14.050 37.863 32.403 1.00 79.62 279 ARG A C 1
ATOM 2186 O O . ARG A 1 279 ? -13.660 39.009 32.201 1.00 79.62 279 ARG A O 1
ATOM 2193 N N . VAL A 1 280 ? -13.262 36.800 32.302 1.00 81.12 280 VAL A N 1
ATOM 2194 C CA . VAL A 1 280 ? -11.841 36.852 31.940 1.00 81.12 280 VAL A CA 1
ATOM 2195 C C . VAL A 1 280 ? -11.644 36.202 30.578 1.00 81.12 280 VAL A C 1
ATOM 2197 O O . VAL A 1 280 ? -12.149 35.105 30.320 1.00 81.12 280 VAL A O 1
ATOM 2200 N N . GLU A 1 281 ? -10.906 36.885 29.704 1.00 88.12 281 GLU A N 1
ATOM 2201 C CA . GLU A 1 281 ? -10.468 36.330 28.425 1.00 88.12 281 GLU A CA 1
ATOM 2202 C C . GLU A 1 281 ? -9.431 35.233 28.683 1.00 88.12 281 GLU A C 1
ATOM 2204 O O . GLU A 1 281 ? -8.391 35.465 29.295 1.00 88.12 281 GLU A O 1
ATOM 2209 N N . VAL A 1 282 ? -9.739 34.016 28.249 1.00 77.75 282 VAL A N 1
ATOM 2210 C CA . VAL A 1 282 ? -8.933 32.819 28.525 1.00 77.75 282 VAL A CA 1
ATOM 2211 C C . VAL A 1 282 ? -8.185 32.312 27.302 1.00 77.75 282 VAL A C 1
ATOM 2213 O O . VAL A 1 282 ? -7.209 31.582 27.454 1.00 77.75 282 VAL A O 1
ATOM 2216 N N . ALA A 1 283 ? -8.648 32.647 26.098 1.00 76.12 283 ALA A N 1
ATOM 2217 C CA . ALA A 1 283 ? -8.000 32.250 24.856 1.00 76.12 283 ALA A CA 1
ATOM 2218 C C . ALA A 1 283 ? -8.462 33.111 23.679 1.00 76.12 283 ALA A C 1
ATOM 2220 O O . ALA A 1 283 ? -9.605 33.565 23.641 1.00 76.12 283 ALA A O 1
ATOM 2221 N N . VAL A 1 284 ? -7.592 33.233 22.676 1.00 84.88 284 VAL A N 1
ATOM 2222 C CA . VAL A 1 284 ? -7.946 33.705 21.335 1.00 84.88 284 VAL A CA 1
ATOM 2223 C C . VAL A 1 284 ? -7.648 32.584 20.353 1.00 84.88 284 VAL A C 1
ATOM 2225 O O . VAL A 1 284 ? -6.520 32.102 20.270 1.00 84.88 284 VAL A O 1
ATOM 2228 N N . LEU A 1 285 ? -8.672 32.153 19.631 1.00 72.69 285 LEU A N 1
ATOM 2229 C CA . LEU A 1 285 ? -8.635 31.001 18.746 1.00 72.69 285 LEU A CA 1
ATOM 2230 C C . LEU A 1 285 ? -8.672 31.461 17.294 1.00 72.69 285 LEU A C 1
ATOM 2232 O O . LEU A 1 285 ? -9.456 32.330 16.935 1.00 72.69 285 LEU A O 1
ATOM 2236 N N . GLY A 1 286 ? -7.819 30.891 16.455 1.00 64.00 286 GLY A N 1
ATOM 22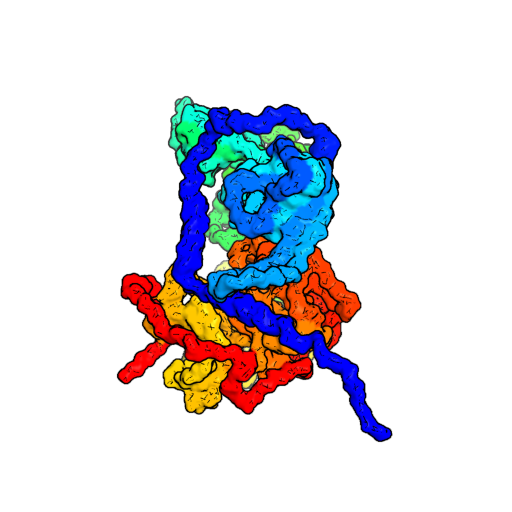37 C CA . GLY A 1 286 ? -7.686 31.245 15.047 1.00 64.00 286 GLY A CA 1
ATOM 2238 C C . GLY A 1 286 ? -7.993 30.089 14.101 1.00 64.00 286 GLY A C 1
ATOM 2239 O O . GLY A 1 286 ? -8.457 29.016 14.491 1.00 64.00 286 GLY A O 1
ATOM 2240 N N . ARG A 1 287 ? -7.697 30.312 12.819 1.00 68.31 287 ARG A N 1
ATOM 2241 C CA . ARG A 1 287 ? -7.882 29.341 11.733 1.00 68.31 287 ARG A CA 1
ATOM 2242 C C . ARG A 1 287 ? -7.367 27.941 12.098 1.00 68.31 287 ARG A C 1
ATOM 2244 O O . ARG A 1 287 ? -6.187 27.747 12.376 1.00 68.31 287 ARG A O 1
ATOM 2251 N N . GLY A 1 288 ? -8.247 26.949 11.986 1.00 48.81 288 GLY A N 1
ATOM 2252 C CA . GLY A 1 288 ? -7.966 25.539 12.255 1.00 48.81 288 GLY A CA 1
ATOM 2253 C C . GLY A 1 288 ? -8.215 25.089 13.696 1.00 48.81 288 GLY A C 1
ATOM 2254 O O . GLY A 1 288 ? -8.101 23.894 13.954 1.00 48.81 288 GLY A O 1
ATOM 2255 N N . GLN A 1 289 ? -8.570 26.003 14.601 1.00 62.81 289 GLN A N 1
ATOM 2256 C CA . GLN A 1 289 ? -9.026 25.701 15.961 1.00 62.81 289 GLN A CA 1
ATOM 2257 C C . GLN A 1 289 ? -10.565 25.668 16.018 1.00 62.81 289 GLN A C 1
ATOM 2259 O O . GLN A 1 289 ? -11.238 26.032 15.051 1.00 62.81 289 GLN A O 1
ATOM 2264 N N . PHE A 1 290 ? -11.135 25.179 17.118 1.00 74.00 290 PHE A N 1
ATOM 2265 C CA . PHE A 1 290 ? -12.573 24.924 17.250 1.00 74.00 290 PHE A CA 1
ATOM 2266 C C . PHE A 1 290 ? -13.086 25.238 18.658 1.00 74.00 290 PHE A C 1
ATOM 2268 O O . PHE A 1 290 ? -12.294 25.327 19.594 1.00 74.00 290 PHE A O 1
ATOM 2275 N N . VAL A 1 291 ? -14.405 25.408 18.791 1.00 73.81 291 VAL A N 1
ATOM 2276 C CA . VAL A 1 291 ? -15.106 25.637 20.064 1.00 73.81 291 VAL A CA 1
ATOM 2277 C C . VAL A 1 291 ? -16.436 24.892 20.113 1.00 73.81 291 VAL A C 1
ATOM 2279 O O . VAL A 1 291 ? -17.131 24.770 19.102 1.00 73.81 291 VAL A O 1
ATOM 2282 N N . GLY A 1 292 ? -16.826 24.439 21.303 1.00 70.06 292 GLY A N 1
ATOM 2283 C CA . GLY A 1 292 ? -18.148 23.858 21.550 1.00 70.06 292 GLY A CA 1
ATOM 2284 C C . GLY A 1 292 ? -18.200 22.329 21.507 1.00 70.06 292 GLY A C 1
ATOM 2285 O O . GLY A 1 292 ? -19.283 21.754 21.566 1.00 70.06 292 GLY A O 1
ATOM 2286 N N . GLU A 1 293 ? -17.044 21.676 21.467 1.00 62.16 293 GLU A N 1
ATOM 2287 C CA . GLU A 1 293 ? -16.844 20.227 21.453 1.00 62.16 293 GLU A CA 1
ATOM 2288 C C . GLU A 1 293 ? -17.521 19.507 22.621 1.00 62.16 293 GLU A C 1
ATOM 2290 O O . GLU A 1 293 ? -18.108 18.447 22.436 1.00 62.16 293 GLU A O 1
ATOM 2295 N N . ARG A 1 294 ? -17.527 20.117 23.810 1.00 55.81 294 ARG A N 1
ATOM 2296 C CA . ARG A 1 294 ? -18.051 19.493 25.034 1.00 55.81 294 ARG A CA 1
ATOM 2297 C C . ARG A 1 294 ? -19.554 19.217 24.990 1.00 55.81 294 ARG A C 1
ATOM 2299 O O . ARG A 1 294 ? -19.996 18.270 25.626 1.00 55.81 294 ARG A O 1
ATOM 2306 N N . ALA A 1 295 ? -20.310 20.029 24.253 1.00 58.34 295 ALA A N 1
ATOM 2307 C CA . ALA A 1 295 ? -21.771 19.957 24.214 1.00 58.34 295 ALA A CA 1
ATOM 2308 C C . ALA A 1 295 ? -22.301 19.009 23.117 1.00 58.34 295 ALA A C 1
ATOM 2310 O O . ALA A 1 295 ? -23.454 18.591 23.143 1.00 58.34 295 ALA A O 1
ATOM 2311 N N . VAL A 1 296 ? -21.437 18.632 22.166 1.00 58.44 296 VAL A N 1
ATOM 2312 C CA . VAL A 1 296 ? -21.718 17.571 21.185 1.00 58.44 296 VAL A CA 1
ATOM 2313 C C . VAL A 1 296 ? -21.505 16.183 21.802 1.00 58.44 296 VAL A C 1
ATOM 2315 O O . VAL A 1 296 ? -22.220 15.249 21.456 1.00 58.44 296 VAL A O 1
ATOM 2318 N N . ILE A 1 297 ? -20.546 16.059 22.728 1.00 51.44 297 ILE A N 1
ATOM 2319 C CA . ILE A 1 297 ? -20.159 14.781 23.344 1.00 51.44 297 ILE A CA 1
ATOM 2320 C C . ILE A 1 297 ? -21.099 14.443 24.513 1.00 51.44 297 ILE A C 1
ATOM 2322 O O . ILE A 1 297 ? -21.645 13.346 24.545 1.00 51.44 297 ILE A O 1
ATOM 2326 N N . ASN A 1 298 ? -21.367 15.398 25.415 1.00 50.94 298 ASN A N 1
ATOM 2327 C CA . ASN A 1 298 ? -22.226 15.210 26.592 1.00 50.94 298 ASN A CA 1
ATOM 2328 C C . ASN A 1 298 ? -23.265 16.350 26.612 1.00 50.94 298 ASN A C 1
ATOM 2330 O O . ASN A 1 298 ? -22.885 17.481 26.324 1.00 50.94 298 ASN A O 1
ATOM 2334 N N . ASP A 1 299 ? -24.539 16.109 26.962 1.00 51.53 299 ASP A N 1
ATOM 2335 C CA . ASP A 1 299 ? -25.662 17.090 26.928 1.00 51.53 299 ASP A CA 1
ATOM 2336 C C . ASP A 1 299 ? -25.551 18.269 27.936 1.00 51.53 299 ASP A C 1
ATOM 2338 O O . ASP A 1 299 ? -26.536 18.803 28.450 1.00 51.53 299 ASP A O 1
ATOM 2342 N N . LYS A 1 300 ? -24.326 18.709 28.236 1.00 51.41 300 LYS A N 1
ATOM 2343 C CA . LYS A 1 300 ? -23.997 19.769 29.187 1.00 51.41 300 LYS A CA 1
ATOM 2344 C C . LYS A 1 300 ? -24.142 21.166 28.576 1.00 51.41 300 LYS A C 1
ATOM 2346 O O . LYS A 1 300 ? -23.952 21.389 27.381 1.00 51.41 300 LYS A O 1
ATOM 2351 N N . LEU A 1 301 ? -24.426 22.133 29.448 1.00 63.62 301 LEU A N 1
ATOM 2352 C CA . LEU A 1 301 ? -24.503 23.557 29.114 1.00 63.62 301 LEU A CA 1
ATOM 2353 C C . LEU A 1 301 ? -23.133 24.105 28.680 1.00 63.62 301 LEU A C 1
ATOM 2355 O O . LEU A 1 301 ? -22.082 23.660 29.149 1.00 63.62 301 LEU A O 1
ATOM 2359 N N . ARG A 1 302 ? -23.135 25.108 27.799 1.00 76.88 302 ARG A N 1
ATOM 2360 C CA . ARG A 1 302 ? -21.920 25.792 27.334 1.00 76.88 302 ARG A CA 1
ATOM 2361 C C . ARG A 1 302 ? -21.163 26.405 28.515 1.00 76.88 302 ARG A C 1
ATOM 2363 O O . ARG A 1 302 ? -21.756 27.082 29.347 1.00 76.88 302 ARG A O 1
ATOM 2370 N N . SER A 1 303 ? -19.848 26.203 28.572 1.00 68.00 303 SER A N 1
ATOM 2371 C CA . SER A 1 303 ? -19.003 26.565 29.725 1.00 68.00 303 SER A CA 1
ATOM 2372 C C . SER A 1 303 ? -18.198 27.861 29.559 1.00 68.00 303 SER A C 1
ATOM 2374 O O . SER A 1 303 ? -17.430 28.224 30.448 1.00 68.00 303 SER A O 1
ATOM 2376 N N . ALA A 1 304 ? -18.310 28.525 28.411 1.00 79.06 304 ALA A N 1
ATOM 2377 C CA . ALA A 1 304 ? -17.602 29.761 28.094 1.00 79.06 304 ALA A CA 1
ATOM 2378 C C . ALA A 1 304 ? -18.368 30.549 27.027 1.00 79.06 304 ALA A C 1
ATOM 2380 O O . ALA A 1 304 ? -19.062 29.951 26.201 1.00 79.06 304 ALA A O 1
ATOM 2381 N N . ASP A 1 305 ? -18.199 31.868 27.016 1.00 84.81 305 ASP A N 1
ATOM 2382 C CA . ASP A 1 305 ? -18.623 32.694 25.890 1.00 84.81 305 ASP A CA 1
ATOM 2383 C C . ASP A 1 305 ? -17.549 32.678 24.807 1.00 84.81 305 ASP A C 1
ATOM 2385 O O . ASP A 1 305 ? -16.357 32.740 25.104 1.00 84.81 305 ASP A O 1
ATOM 2389 N N . CYS A 1 306 ? -17.964 32.631 23.548 1.00 90.56 306 CYS A N 1
ATOM 2390 C CA . CYS A 1 306 ? -17.075 32.751 22.398 1.00 90.56 306 CYS A CA 1
ATOM 2391 C C . CYS A 1 306 ? -17.571 33.897 21.522 1.00 90.56 306 CYS A C 1
ATOM 2393 O O . CYS A 1 306 ? -18.720 33.875 21.084 1.00 90.56 306 CYS A O 1
ATOM 2395 N N . VAL A 1 307 ? -16.720 34.885 21.261 1.00 92.31 307 VAL A N 1
ATOM 2396 C CA . VAL A 1 307 ? -17.074 36.122 20.554 1.00 92.31 307 VAL A CA 1
ATOM 2397 C C . VAL A 1 307 ? -16.104 36.351 19.401 1.00 92.31 307 VAL A C 1
ATOM 2399 O O . VAL A 1 307 ? -14.896 36.185 19.562 1.00 92.31 307 VAL A O 1
ATOM 2402 N N . ALA A 1 308 ? -16.619 36.721 18.233 1.00 92.25 308 ALA A N 1
ATOM 2403 C CA . ALA A 1 308 ? -15.804 37.043 17.070 1.00 92.25 308 ALA A CA 1
ATOM 2404 C C . ALA A 1 308 ? -14.919 38.279 17.322 1.00 92.25 308 ALA A C 1
ATOM 2406 O O . ALA A 1 308 ? -15.328 39.236 17.980 1.00 92.25 308 ALA A O 1
ATOM 2407 N N . GLN A 1 309 ? -13.692 38.233 16.809 1.00 88.44 309 GLN A N 1
ATOM 2408 C CA . GLN A 1 309 ? -12.743 39.340 16.757 1.00 88.44 309 GLN A CA 1
ATOM 2409 C C . GLN A 1 309 ? -12.382 39.588 15.288 1.00 88.44 309 GLN A C 1
ATOM 2411 O O . GLN A 1 309 ? -11.638 38.816 14.673 1.00 88.44 309 GLN A O 1
ATOM 2416 N N . GLY A 1 310 ? -12.922 40.668 14.735 1.00 84.06 310 GLY A N 1
ATOM 2417 C CA . GLY A 1 310 ? -13.003 40.911 13.301 1.00 84.06 310 GLY A CA 1
ATOM 2418 C C . GLY A 1 310 ? -14.026 40.000 12.620 1.00 84.06 310 GLY A C 1
ATOM 2419 O O . GLY A 1 310 ? -14.856 39.362 13.265 1.00 84.06 310 GLY A O 1
ATOM 2420 N N . GLN A 1 311 ? -13.942 39.911 11.294 1.00 83.44 311 GLN A N 1
ATOM 2421 C CA . GLN A 1 311 ? -14.776 39.000 10.519 1.00 83.44 311 GLN A CA 1
ATOM 2422 C C . GLN A 1 311 ? -14.306 37.550 10.715 1.00 83.44 311 GLN A C 1
ATOM 2424 O O . GLN A 1 311 ? -13.142 37.217 10.472 1.00 83.44 311 GLN A O 1
ATOM 2429 N N . VAL A 1 312 ? -15.213 36.677 11.153 1.00 81.75 312 VAL A N 1
ATOM 2430 C CA . VAL A 1 312 ? -14.919 35.269 11.438 1.00 81.75 312 VAL A CA 1
ATOM 2431 C C . VAL A 1 312 ? -15.815 34.364 10.614 1.00 81.75 312 VAL A C 1
ATOM 2433 O O . VAL A 1 312 ? -17.037 34.399 10.732 1.00 81.75 312 VAL A O 1
ATOM 2436 N N . GLN A 1 313 ? -15.200 33.470 9.845 1.00 81.12 313 GLN A N 1
ATOM 2437 C CA . GLN A 1 313 ? -15.908 32.398 9.159 1.00 81.12 313 GLN A CA 1
ATOM 2438 C C . GLN A 1 313 ? -15.731 31.088 9.916 1.00 81.12 313 GLN A C 1
ATOM 2440 O O . GLN A 1 313 ? -14.602 30.655 10.171 1.00 81.12 313 GLN A O 1
ATOM 2445 N N . VAL A 1 314 ? -16.840 30.409 10.197 1.00 76.06 314 VAL A N 1
ATOM 2446 C CA . VAL A 1 314 ? -16.842 29.090 10.833 1.00 76.06 314 VAL A CA 1
ATOM 2447 C C . VAL A 1 314 ? -17.604 28.057 10.010 1.00 76.06 314 VAL A C 1
ATOM 2449 O O . VAL A 1 314 ? -18.479 28.380 9.205 1.00 76.06 314 VAL A O 1
ATOM 2452 N N . VAL A 1 315 ? -17.267 26.793 10.234 1.00 67.75 315 VAL A N 1
ATOM 2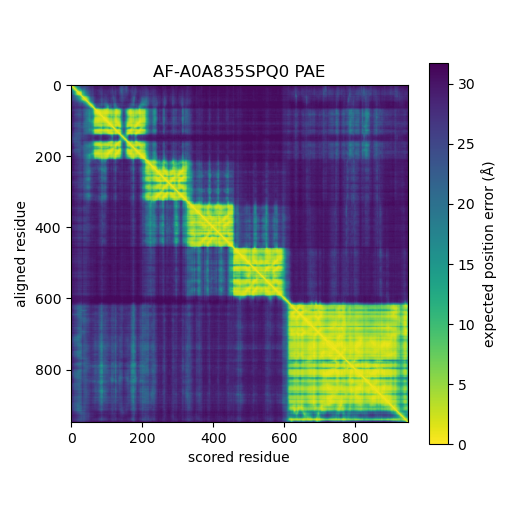453 C CA . VAL A 1 315 ? -18.005 25.628 9.743 1.00 67.75 315 VAL A CA 1
ATOM 2454 C C . VAL A 1 315 ? -18.628 24.924 10.947 1.00 67.75 315 VAL A C 1
ATOM 2456 O O . VAL A 1 315 ? -17.939 24.716 11.944 1.00 67.75 315 VAL A O 1
ATOM 2459 N N . VAL A 1 316 ? -19.909 24.568 10.869 1.00 76.88 316 VAL A N 1
ATOM 2460 C CA . VAL A 1 316 ? -20.676 24.045 12.009 1.00 76.88 316 VAL A CA 1
ATOM 2461 C C . VAL A 1 316 ? -20.961 22.555 11.835 1.00 76.88 316 VAL A C 1
ATOM 2463 O O . VAL A 1 316 ? -21.465 22.147 10.794 1.00 76.88 316 VAL A O 1
ATOM 2466 N N . LEU A 1 317 ? -20.658 21.742 12.846 1.00 68.56 317 LEU A N 1
ATOM 2467 C CA . LEU A 1 317 ? -21.019 20.323 12.922 1.00 68.56 317 LEU A CA 1
ATOM 2468 C C . LEU A 1 317 ? -22.036 20.138 14.045 1.00 68.56 317 LEU A C 1
ATOM 2470 O O . LEU A 1 317 ? -21.707 20.455 15.184 1.00 68.56 317 LEU A O 1
ATOM 2474 N N . LYS A 1 318 ? -23.244 19.641 13.764 1.00 74.38 318 LYS A N 1
ATOM 2475 C CA . LYS A 1 318 ? -24.218 19.379 14.833 1.00 74.38 318 LYS A CA 1
ATOM 2476 C C . LYS A 1 318 ? -24.125 17.947 15.345 1.00 74.38 318 LYS A C 1
ATOM 2478 O O . LYS A 1 318 ? -23.561 17.063 14.699 1.00 74.38 318 LYS A O 1
ATOM 2483 N N . LYS A 1 319 ? -24.684 17.733 16.535 1.00 67.62 319 LYS A N 1
ATOM 2484 C CA . LYS A 1 319 ? -24.637 16.474 17.276 1.00 67.62 319 LYS A CA 1
ATOM 2485 C C . LYS A 1 319 ? -25.241 15.329 16.484 1.00 67.62 319 LYS A C 1
ATOM 2487 O O . LYS A 1 319 ? -24.643 14.268 16.428 1.00 67.62 319 LYS A O 1
ATOM 2492 N N . ARG A 1 320 ? -26.366 15.543 15.801 1.00 62.12 320 ARG A N 1
ATOM 2493 C CA . ARG A 1 320 ? -26.979 14.502 14.967 1.00 62.12 320 ARG A CA 1
ATOM 2494 C C . ARG A 1 320 ? -26.047 14.043 13.840 1.00 62.12 320 ARG A C 1
ATOM 2496 O O . ARG A 1 320 ? -25.855 12.848 13.667 1.00 62.12 320 ARG A O 1
ATOM 2503 N N . GLU A 1 321 ? -25.410 14.969 13.123 1.00 60.00 321 GLU A N 1
ATOM 2504 C CA . GLU A 1 321 ? -24.454 14.629 12.061 1.00 60.00 321 GLU A CA 1
ATOM 2505 C C . GLU A 1 321 ? -23.136 14.051 12.599 1.00 60.00 321 GLU A C 1
ATOM 2507 O O . GLU A 1 321 ? -22.453 13.331 11.874 1.00 60.00 321 GLU A O 1
ATOM 2512 N N . PHE A 1 322 ? -22.779 14.355 13.850 1.00 57.09 322 PHE A N 1
ATOM 2513 C CA . PHE A 1 322 ? -21.663 13.732 14.565 1.00 57.09 322 PHE A CA 1
ATOM 2514 C C . PHE A 1 322 ? -21.993 12.296 15.012 1.00 57.09 322 PHE A C 1
ATOM 2516 O O . PHE A 1 322 ? -21.135 11.426 14.918 1.00 57.09 322 PHE A O 1
ATOM 2523 N N . MET A 1 323 ? -23.228 12.031 15.450 1.00 51.94 323 MET A N 1
ATOM 2524 C CA . MET A 1 323 ? -23.682 10.714 15.921 1.00 51.94 323 MET A CA 1
ATOM 2525 C C . MET A 1 323 ? -23.992 9.741 14.772 1.00 51.94 323 MET A C 1
ATOM 2527 O O . MET A 1 323 ? -23.815 8.540 14.932 1.00 51.94 323 MET A O 1
ATOM 2531 N N . ASP A 1 324 ? -24.366 10.246 13.592 1.00 52.72 324 ASP A N 1
ATOM 2532 C CA . ASP A 1 324 ? -24.559 9.449 12.366 1.00 52.72 324 ASP A CA 1
ATOM 2533 C C . ASP A 1 324 ? -23.226 8.944 11.742 1.00 52.72 324 ASP A C 1
ATOM 2535 O O . ASP A 1 324 ? -23.222 8.323 10.673 1.00 52.72 324 ASP A O 1
ATOM 2539 N N . LEU A 1 325 ? -22.073 9.232 12.366 1.00 52.28 325 LEU A N 1
ATOM 2540 C CA . LEU A 1 325 ? -20.758 8.724 11.963 1.00 52.28 325 LEU A CA 1
ATOM 2541 C C . LEU A 1 325 ? -20.589 7.273 12.440 1.00 52.28 325 LEU A C 1
ATOM 2543 O O . LEU A 1 325 ? -20.164 7.013 13.562 1.00 52.28 325 LEU A O 1
ATOM 2547 N N . ASP A 1 326 ? -20.906 6.329 11.558 1.00 43.22 326 ASP A N 1
ATOM 2548 C CA . ASP A 1 326 ? -20.914 4.884 11.815 1.00 43.22 326 ASP A CA 1
ATOM 2549 C C . ASP A 1 326 ? -19.483 4.319 12.009 1.00 43.22 326 ASP A C 1
ATOM 2551 O O . ASP A 1 326 ? -18.863 3.798 11.078 1.00 43.22 326 ASP A O 1
ATOM 2555 N N . ASN A 1 327 ? -18.893 4.501 13.203 1.00 41.75 327 ASN A N 1
ATOM 2556 C CA . ASN A 1 327 ? -17.497 4.136 13.479 1.00 41.75 327 ASN A CA 1
ATOM 2557 C C . ASN A 1 327 ? -17.255 3.472 14.861 1.00 41.75 327 ASN A C 1
ATOM 2559 O O . ASN A 1 327 ? -17.199 4.153 15.891 1.00 41.75 327 ASN A O 1
ATOM 2563 N N . PRO A 1 328 ? -16.942 2.161 14.886 1.00 36.19 328 PRO A N 1
ATOM 2564 C CA . PRO A 1 328 ? -16.517 1.433 16.087 1.00 36.19 328 PRO A CA 1
ATOM 2565 C C . PRO A 1 328 ? -15.219 1.961 16.741 1.00 36.19 328 PRO A C 1
ATOM 2567 O O . PRO A 1 328 ? -15.092 1.912 17.968 1.00 36.19 328 PRO A O 1
ATOM 2570 N N . LEU A 1 329 ? -14.279 2.491 15.942 1.00 31.66 329 LEU A N 1
ATOM 2571 C CA . LEU A 1 329 ? -13.015 3.120 16.364 1.00 31.66 329 LEU A CA 1
ATOM 2572 C C . LEU A 1 329 ? -13.207 4.544 16.903 1.00 31.66 329 LEU A C 1
ATOM 2574 O O . LEU A 1 329 ? -12.464 4.940 17.790 1.00 31.66 329 LEU A O 1
ATOM 2578 N N . LEU A 1 330 ? -14.201 5.301 16.423 1.00 37.12 330 LEU A N 1
ATOM 2579 C CA . LEU A 1 330 ? -14.549 6.625 16.964 1.00 37.12 330 LEU A CA 1
ATOM 2580 C C . LEU A 1 330 ? -15.039 6.478 18.395 1.00 37.12 330 LEU A C 1
ATOM 2582 O O . LEU A 1 330 ? -14.571 7.160 19.301 1.00 37.12 330 LEU A O 1
ATOM 2586 N N . ALA A 1 331 ? -15.921 5.505 18.594 1.00 39.69 331 ALA A N 1
ATOM 2587 C CA . ALA A 1 331 ? -16.334 5.121 19.916 1.00 39.69 331 ALA A CA 1
ATOM 2588 C C . ALA A 1 331 ? -15.117 4.638 20.734 1.00 39.69 331 ALA A C 1
ATOM 2590 O O . ALA A 1 331 ? -14.988 5.044 21.869 1.00 39.69 331 ALA A O 1
ATOM 2591 N N . TRP A 1 332 ? -14.157 3.877 20.181 1.00 38.91 332 TRP A N 1
ATOM 2592 C CA . TRP A 1 332 ? -12.969 3.413 20.935 1.00 38.91 332 TRP A CA 1
ATOM 2593 C C . TRP A 1 332 ? -11.966 4.538 21.261 1.00 38.91 332 TRP A C 1
ATOM 2595 O O . TRP A 1 332 ? -11.323 4.505 22.302 1.00 38.91 332 TRP A O 1
ATOM 2605 N N . MET A 1 333 ? -11.855 5.571 20.426 1.00 34.03 333 MET A N 1
ATOM 2606 C CA . MET A 1 333 ? -10.988 6.732 20.665 1.00 34.03 333 MET A CA 1
ATOM 2607 C C . MET A 1 333 ? -11.598 7.750 21.633 1.00 34.03 333 MET A C 1
ATOM 2609 O O . MET A 1 333 ? -10.874 8.330 22.440 1.00 34.03 333 MET A O 1
ATOM 2613 N N . LEU A 1 334 ? -12.922 7.930 21.598 1.00 44.78 334 LEU A N 1
ATOM 2614 C CA . LEU A 1 334 ? -13.654 8.646 22.645 1.00 44.78 334 LEU A CA 1
ATOM 2615 C C . LEU A 1 334 ? -13.523 7.911 23.986 1.00 44.78 334 LEU A C 1
ATOM 2617 O O . LEU A 1 334 ? -13.333 8.556 25.014 1.00 44.78 334 LEU A O 1
ATOM 2621 N N . ASP A 1 335 ? -13.524 6.574 23.962 1.00 50.88 335 ASP A N 1
ATOM 2622 C CA . ASP A 1 335 ? -13.234 5.744 25.134 1.00 50.88 335 ASP A CA 1
ATOM 2623 C C . ASP A 1 335 ? -11.792 5.933 25.609 1.00 50.88 335 ASP A C 1
ATOM 2625 O O . ASP A 1 335 ? -11.560 6.061 26.804 1.00 50.88 335 ASP A O 1
ATOM 2629 N N . TYR A 1 336 ? -10.827 6.003 24.690 1.00 52.94 336 TYR A N 1
ATOM 2630 C CA . TYR A 1 336 ? -9.405 6.105 25.006 1.00 52.94 336 TYR A CA 1
ATOM 2631 C C . TYR A 1 336 ? -9.072 7.367 25.807 1.00 52.94 336 TYR A C 1
ATOM 2633 O O . TYR A 1 336 ? -8.484 7.258 26.880 1.00 52.94 336 TYR A O 1
ATOM 2641 N N . ASP A 1 337 ? -9.459 8.557 25.336 1.00 52.81 337 ASP A N 1
ATOM 2642 C CA . ASP A 1 337 ? -9.130 9.821 26.017 1.00 52.81 337 ASP A CA 1
ATOM 2643 C C . ASP A 1 337 ? -9.945 10.008 27.310 1.00 52.81 337 ASP A C 1
ATOM 2645 O O . ASP A 1 337 ? -9.403 10.457 28.327 1.00 52.81 337 ASP A O 1
ATOM 2649 N N . ALA A 1 338 ? -11.222 9.606 27.304 1.00 55.12 338 ALA A N 1
ATOM 2650 C CA . ALA A 1 338 ? -12.106 9.657 28.469 1.00 55.12 338 ALA A CA 1
ATOM 2651 C C . ALA A 1 338 ? -11.621 8.740 29.595 1.00 55.12 338 ALA A C 1
ATOM 2653 O O . ALA A 1 338 ? -11.418 9.168 30.733 1.00 55.12 338 ALA A O 1
ATOM 2654 N N . VAL A 1 339 ? -11.389 7.469 29.267 1.00 67.88 339 VAL A N 1
ATOM 2655 C CA . VAL A 1 339 ? -10.957 6.457 30.225 1.00 67.88 339 VAL A CA 1
ATOM 2656 C C . VAL A 1 339 ? -9.510 6.710 30.640 1.00 67.88 339 VAL A C 1
ATOM 2658 O O . VAL A 1 339 ? -9.205 6.592 31.822 1.00 67.88 339 VAL A O 1
ATOM 2661 N N . SER A 1 340 ? -8.632 7.170 29.739 1.00 67.25 340 SER A N 1
ATOM 2662 C CA . SER A 1 340 ? -7.274 7.602 30.108 1.00 67.25 340 SER A CA 1
ATOM 2663 C C . SER A 1 340 ? -7.286 8.724 31.140 1.00 67.25 340 SER A C 1
ATOM 2665 O O . SER A 1 340 ? -6.471 8.705 32.062 1.00 67.25 340 SER A O 1
ATOM 2667 N N . ALA A 1 341 ? -8.185 9.707 31.012 1.00 68.88 341 ALA A N 1
ATOM 2668 C CA . ALA A 1 341 ? -8.311 10.781 31.993 1.00 68.88 341 ALA A CA 1
ATOM 2669 C C . ALA A 1 341 ? -8.748 10.233 33.361 1.00 68.88 341 ALA A C 1
ATOM 2671 O O . ALA A 1 341 ? -8.109 10.549 34.366 1.00 68.88 341 ALA A O 1
ATOM 2672 N N . VAL A 1 342 ? -9.762 9.357 33.390 1.00 78.75 342 VAL A N 1
ATOM 2673 C CA . VAL A 1 342 ? -10.212 8.674 34.616 1.00 78.75 342 VAL A CA 1
ATOM 2674 C C . VAL A 1 342 ? -9.070 7.880 35.243 1.00 78.75 342 VAL A C 1
ATOM 2676 O O . VAL A 1 342 ? -8.700 8.159 36.382 1.00 78.75 342 VAL A O 1
ATOM 2679 N N . ILE A 1 343 ? -8.434 6.972 34.500 1.00 79.94 343 ILE A N 1
ATOM 2680 C CA . ILE A 1 343 ? -7.335 6.135 34.996 1.00 79.94 343 ILE A CA 1
ATOM 2681 C C . ILE A 1 343 ? -6.185 6.994 35.532 1.00 79.94 343 ILE A C 1
ATOM 2683 O O . ILE A 1 343 ? -5.720 6.752 36.639 1.00 79.94 343 ILE A O 1
ATOM 2687 N N . ARG A 1 344 ? -5.766 8.055 34.830 1.00 78.88 344 ARG A N 1
ATOM 2688 C CA . ARG A 1 344 ? -4.686 8.948 35.301 1.00 78.88 344 ARG A CA 1
ATOM 2689 C C . ARG A 1 344 ? -5.033 9.722 36.575 1.00 78.88 344 ARG A C 1
ATOM 2691 O O . ARG A 1 344 ? -4.115 10.160 37.269 1.00 78.88 344 ARG A O 1
ATOM 2698 N N . SER A 1 345 ? -6.317 9.924 36.868 1.00 78.94 345 SER A N 1
ATOM 2699 C CA . SER A 1 345 ? -6.765 10.619 38.080 1.00 78.94 345 SER A CA 1
ATOM 2700 C C . SER A 1 345 ? -6.765 9.739 39.323 1.00 78.94 345 SER A C 1
ATOM 2702 O O . SER A 1 345 ? -6.641 10.246 40.438 1.00 78.94 345 SER A O 1
ATOM 2704 N N . LEU A 1 346 ? -6.851 8.423 39.131 1.00 81.06 346 LEU A N 1
ATOM 2705 C CA . LEU A 1 346 ? -6.863 7.464 40.219 1.00 81.06 346 LEU A CA 1
ATOM 2706 C C . LEU A 1 346 ? -5.444 7.296 40.789 1.00 81.06 346 LEU A C 1
ATOM 2708 O O . LEU A 1 346 ? -4.505 7.012 40.037 1.00 81.06 346 LEU A O 1
ATOM 2712 N N . PRO A 1 347 ? -5.250 7.425 42.117 1.00 76.94 347 PRO A N 1
ATOM 2713 C CA . PRO A 1 347 ? -3.922 7.371 42.731 1.00 76.94 347 PRO A CA 1
ATOM 2714 C C . PRO A 1 347 ? -3.122 6.100 42.409 1.00 76.94 347 PRO A C 1
ATOM 2716 O O . PRO A 1 347 ? -1.895 6.145 42.367 1.00 76.94 347 PRO A O 1
ATOM 2719 N N . GLN A 1 348 ? -3.805 4.981 42.160 1.00 72.19 348 GLN A N 1
ATOM 2720 C CA . GLN A 1 348 ? -3.219 3.655 41.932 1.00 72.19 348 GLN A CA 1
ATOM 2721 C C . GLN A 1 348 ? -2.561 3.523 40.554 1.00 72.19 348 GLN A C 1
ATOM 2723 O O . GLN A 1 348 ? -1.698 2.671 40.370 1.00 72.19 348 GLN A O 1
ATOM 2728 N N . PHE A 1 349 ? -2.942 4.379 39.605 1.00 77.06 349 PHE A N 1
ATOM 2729 C CA . PHE A 1 349 ? -2.457 4.381 38.223 1.00 77.06 349 PHE A CA 1
ATOM 2730 C C . PHE A 1 349 ? -1.673 5.658 37.887 1.00 77.06 349 PHE A C 1
ATOM 2732 O O . PHE A 1 349 ? -1.418 5.988 36.723 1.00 77.06 349 PHE A O 1
ATOM 2739 N N . LYS A 1 350 ? -1.273 6.413 38.913 1.00 71.12 350 LYS A N 1
ATOM 2740 C CA . LYS A 1 350 ? -0.489 7.632 38.750 1.00 71.12 350 LYS A CA 1
ATOM 2741 C C . LYS A 1 350 ? 0.903 7.294 38.209 1.00 71.12 350 LYS A C 1
ATOM 2743 O O . LYS A 1 350 ? 1.622 6.483 38.781 1.00 71.12 350 LYS A O 1
ATOM 2748 N N . GLY A 1 351 ? 1.304 7.960 37.125 1.00 63.00 351 GLY A N 1
ATOM 2749 C CA . GLY A 1 351 ? 2.639 7.801 36.534 1.00 63.00 351 GLY A CA 1
ATOM 2750 C C . GLY A 1 351 ? 2.790 6.637 35.550 1.00 63.00 351 GLY A C 1
ATOM 2751 O O . GLY A 1 351 ? 3.914 6.363 35.131 1.00 63.00 351 GLY A O 1
ATOM 2752 N N . LEU A 1 352 ? 1.692 5.980 35.149 1.00 69.31 352 LEU A N 1
ATOM 2753 C CA . LEU A 1 352 ? 1.721 4.997 34.063 1.00 69.31 352 LEU A CA 1
ATOM 2754 C C . LEU A 1 352 ? 2.292 5.615 32.780 1.00 69.31 352 LEU A C 1
ATOM 2756 O O . LEU A 1 352 ? 1.884 6.700 32.351 1.00 69.31 352 LEU A O 1
ATOM 2760 N N . LYS A 1 353 ? 3.226 4.897 32.150 1.00 66.25 353 LYS A N 1
ATOM 2761 C CA . LYS A 1 353 ? 3.728 5.242 30.815 1.00 66.25 353 LYS A CA 1
ATOM 2762 C C . LYS A 1 353 ? 2.646 4.976 29.767 1.00 66.25 353 LYS A C 1
ATOM 2764 O O . LYS A 1 353 ? 1.746 4.173 29.993 1.00 66.25 353 LYS A O 1
ATOM 2769 N N . GLN A 1 354 ? 2.762 5.622 28.608 1.00 57.81 354 GLN A N 1
ATOM 2770 C CA . GLN A 1 354 ? 1.781 5.517 27.520 1.00 57.81 354 GLN A CA 1
ATOM 2771 C C . GLN A 1 354 ? 1.469 4.057 27.136 1.00 57.81 354 GLN A C 1
ATOM 2773 O O . GLN A 1 354 ? 0.309 3.679 27.081 1.00 57.81 354 GLN A O 1
ATOM 2778 N N . GLU A 1 355 ? 2.491 3.214 27.002 1.00 53.69 355 GLU A N 1
ATOM 2779 C CA . GLU A 1 355 ? 2.350 1.782 26.691 1.00 53.69 355 GLU A CA 1
ATOM 2780 C C . GLU A 1 355 ? 1.584 0.993 27.776 1.00 53.69 355 GLU A C 1
ATOM 2782 O O . GLU A 1 355 ? 0.838 0.060 27.499 1.00 53.69 355 GLU A O 1
ATOM 2787 N N . GLN A 1 356 ? 1.725 1.379 29.047 1.00 56.47 356 GLN A N 1
ATOM 2788 C CA . GLN A 1 356 ? 0.989 0.755 30.151 1.00 56.47 356 GLN A CA 1
ATOM 2789 C C . GLN A 1 356 ? -0.458 1.258 30.215 1.00 56.47 356 GLN A C 1
ATOM 2791 O O . GLN A 1 356 ? -1.349 0.512 30.608 1.00 56.47 356 GLN A O 1
ATOM 2796 N N . MET A 1 357 ? -0.693 2.508 29.807 1.00 64.44 357 MET A N 1
ATOM 2797 C CA . MET A 1 357 ? -2.036 3.062 29.638 1.00 64.44 357 MET A CA 1
ATOM 2798 C C . MET A 1 357 ? -2.796 2.313 28.537 1.00 64.44 357 MET A C 1
ATOM 2800 O O . MET A 1 357 ? -3.939 1.926 28.735 1.00 64.44 357 MET A O 1
ATOM 2804 N N . GLU A 1 358 ? -2.146 2.027 27.413 1.00 60.34 358 GLU A N 1
ATOM 2805 C CA . GLU A 1 358 ? -2.738 1.233 26.328 1.00 60.34 358 GLU A CA 1
ATOM 2806 C C . GLU A 1 358 ? -3.110 -0.180 26.820 1.00 60.34 358 GLU A C 1
ATOM 2808 O O . GLU A 1 358 ? -4.239 -0.629 26.641 1.00 60.34 358 GLU A O 1
ATOM 2813 N N . ASN A 1 359 ? -2.228 -0.817 27.596 1.00 57.88 359 ASN A N 1
ATOM 2814 C CA . ASN A 1 359 ? -2.459 -2.154 28.153 1.00 57.88 359 ASN A CA 1
ATOM 2815 C C . ASN A 1 359 ? -3.568 -2.256 29.224 1.00 57.88 359 ASN A C 1
ATOM 2817 O O . ASN A 1 359 ? -4.099 -3.351 29.426 1.00 57.88 359 ASN A O 1
ATOM 2821 N N . ILE A 1 360 ? -3.889 -1.186 29.969 1.00 70.06 360 ILE A N 1
ATOM 2822 C CA . ILE A 1 360 ? -5.015 -1.209 30.929 1.00 70.06 360 ILE A CA 1
ATOM 2823 C C . ILE A 1 360 ? -6.348 -0.932 30.239 1.00 70.06 360 ILE A C 1
ATOM 2825 O O . ILE A 1 360 ? -7.377 -1.473 30.644 1.00 70.06 360 ILE A O 1
ATOM 2829 N N . LEU A 1 361 ? -6.332 -0.118 29.184 1.00 66.88 361 LEU A N 1
ATOM 2830 C CA . LEU A 1 361 ? -7.525 0.227 28.417 1.00 66.88 361 LEU A CA 1
ATOM 2831 C C . LEU A 1 361 ? -8.105 -0.992 27.696 1.00 66.88 361 LEU A C 1
ATOM 2833 O O . LEU A 1 361 ? -9.320 -1.175 27.709 1.00 66.88 361 LEU A O 1
ATOM 2837 N N . ASP A 1 362 ? -7.246 -1.888 27.208 1.00 63.91 362 ASP A N 1
ATOM 2838 C CA . ASP A 1 362 ? -7.638 -3.170 26.601 1.00 63.91 362 ASP A CA 1
ATOM 2839 C C . ASP A 1 362 ? -8.295 -4.162 27.584 1.00 63.91 362 ASP A C 1
ATOM 2841 O O . ASP A 1 362 ? -8.740 -5.240 27.186 1.00 63.91 362 ASP A O 1
ATOM 2845 N N . ARG A 1 363 ? -8.359 -3.826 28.879 1.00 69.50 363 ARG A N 1
ATOM 2846 C CA . ARG A 1 363 ? -8.895 -4.695 29.938 1.00 69.50 363 ARG A CA 1
ATOM 2847 C C . ARG A 1 363 ? -10.252 -4.258 30.484 1.00 69.50 363 ARG A C 1
ATOM 2849 O O . ARG A 1 363 ? -10.789 -4.947 31.354 1.00 69.50 363 ARG A O 1
ATOM 2856 N N . PHE A 1 364 ? -10.800 -3.144 30.000 1.00 76.06 364 PHE A N 1
ATOM 2857 C CA . PHE A 1 364 ? -12.197 -2.793 30.250 1.00 76.06 364 PHE A CA 1
ATOM 2858 C C . PHE A 1 364 ? -13.119 -3.804 29.553 1.00 76.06 364 PHE A C 1
ATOM 2860 O O . PHE A 1 364 ? -12.845 -4.242 28.435 1.00 76.06 364 PHE A O 1
ATOM 2867 N N . ASP A 1 365 ? -14.204 -4.191 30.225 1.00 68.88 365 ASP A N 1
ATOM 2868 C CA . ASP A 1 365 ? -15.212 -5.081 29.650 1.00 68.88 365 ASP A CA 1
ATOM 2869 C C . ASP A 1 365 ? -15.882 -4.413 28.429 1.00 68.88 365 ASP A C 1
ATOM 2871 O O . ASP A 1 365 ? -15.833 -3.190 28.243 1.00 68.88 365 ASP A O 1
ATOM 2875 N N . ALA A 1 366 ? -16.513 -5.233 27.582 1.00 55.75 366 ALA A N 1
ATOM 2876 C CA . ALA A 1 366 ? -17.254 -4.751 26.422 1.00 55.75 366 ALA A CA 1
ATOM 2877 C C . ALA A 1 366 ? -18.302 -3.701 26.826 1.00 55.75 366 ALA A C 1
ATOM 2879 O O . ALA A 1 366 ? -18.823 -3.714 27.939 1.00 55.75 366 ALA A O 1
ATOM 2880 N N . ARG A 1 367 ? -18.606 -2.781 25.906 1.00 66.31 367 ARG A N 1
ATOM 2881 C CA . ARG A 1 367 ? -19.563 -1.698 26.155 1.00 66.31 367 ARG A CA 1
ATOM 2882 C C . ARG A 1 367 ? -20.920 -2.267 26.546 1.00 66.31 367 ARG A C 1
ATOM 2884 O O . ARG A 1 367 ? -21.479 -3.070 25.801 1.00 66.31 367 ARG A O 1
ATOM 2891 N N . GLU A 1 368 ? -21.442 -1.794 27.668 1.00 74.00 368 GLU A N 1
ATOM 2892 C CA . GLU A 1 368 ? -22.805 -2.085 28.093 1.00 74.00 368 GLU A CA 1
ATOM 2893 C C . GLU A 1 368 ? -23.694 -0.899 27.699 1.00 74.00 368 GLU A C 1
ATOM 2895 O O . GLU A 1 368 ? -23.352 0.266 27.936 1.00 74.00 368 GLU A O 1
ATOM 2900 N N . GLU A 1 369 ? -24.810 -1.208 27.045 1.00 78.94 369 GLU A N 1
ATOM 2901 C CA . GLU A 1 369 ? -25.875 -0.267 26.712 1.00 78.94 369 GLU A CA 1
ATOM 2902 C C . GLU A 1 369 ? -27.094 -0.636 27.554 1.00 78.94 369 GLU A C 1
ATOM 2904 O O . GLU A 1 369 ? -27.581 -1.765 27.486 1.00 78.94 369 GLU A O 1
ATOM 2909 N N . LEU A 1 370 ? -27.535 0.306 28.382 1.00 81.62 370 LEU A N 1
ATOM 2910 C CA . LEU A 1 370 ? -28.669 0.158 29.287 1.00 81.62 370 LEU A CA 1
ATOM 2911 C C . LEU A 1 370 ? -29.745 1.176 28.925 1.00 81.62 370 LEU A C 1
ATOM 2913 O O . LEU A 1 370 ? -29.441 2.283 28.478 1.00 81.62 370 LEU A O 1
ATOM 2917 N N . MET A 1 371 ? -31.000 0.811 29.136 1.00 87.19 371 MET A N 1
ATOM 2918 C CA . MET A 1 371 ? -32.150 1.645 28.806 1.00 87.19 371 MET A CA 1
ATOM 2919 C C . MET A 1 371 ? -32.653 2.387 30.044 1.00 87.19 371 MET A C 1
ATOM 2921 O O . MET A 1 371 ? -32.349 2.030 31.185 1.00 87.19 371 MET A O 1
ATOM 2925 N N . GLN A 1 372 ? -33.442 3.438 29.828 1.00 91.50 372 GLN A N 1
ATOM 2926 C CA . GLN A 1 372 ? -34.050 4.199 30.918 1.00 91.50 372 GLN A CA 1
ATOM 2927 C C . GLN A 1 372 ? -34.768 3.298 31.934 1.00 91.50 372 GLN A C 1
ATOM 2929 O O . GLN A 1 372 ? -35.617 2.484 31.574 1.00 91.50 372 GLN A O 1
ATOM 2934 N N . GLY A 1 373 ? -34.474 3.495 33.222 1.00 84.31 373 GLY A N 1
ATOM 2935 C CA . GLY A 1 373 ? -35.067 2.728 34.319 1.00 84.31 373 GLY A CA 1
ATOM 2936 C C . GLY A 1 373 ? -34.300 1.464 34.716 1.00 84.31 373 GLY A C 1
ATOM 2937 O O . GLY A 1 373 ? -34.546 0.951 35.812 1.00 84.31 373 GLY A O 1
ATOM 2938 N N . ASP A 1 374 ? -33.336 1.007 33.910 1.00 90.12 374 ASP A N 1
ATOM 2939 C CA . ASP A 1 374 ? -32.470 -0.115 34.274 1.00 90.12 374 ASP A CA 1
ATOM 2940 C C . ASP A 1 374 ? -31.669 0.204 35.545 1.00 90.12 374 ASP A C 1
ATOM 2942 O O . ASP A 1 374 ? -31.236 1.337 35.782 1.00 90.12 374 ASP A O 1
ATOM 2946 N N . THR A 1 375 ? -31.489 -0.806 36.397 1.00 90.19 375 THR A N 1
ATOM 2947 C CA . THR A 1 375 ? -30.705 -0.688 37.634 1.00 90.19 375 THR A CA 1
ATOM 2948 C C . THR A 1 375 ? -29.300 -1.224 37.398 1.00 90.19 375 THR A C 1
ATOM 2950 O O . THR A 1 375 ? -29.137 -2.380 37.022 1.00 90.19 375 THR A O 1
ATOM 2953 N N . ILE A 1 376 ? -28.293 -0.381 37.634 1.00 89.06 376 ILE A N 1
ATOM 2954 C CA . ILE A 1 376 ? -26.874 -0.705 37.427 1.00 89.06 376 ILE A CA 1
ATOM 2955 C C . ILE A 1 376 ? -26.320 -1.468 38.634 1.00 89.06 376 ILE A C 1
ATOM 2957 O O . ILE A 1 376 ? -25.654 -2.486 38.485 1.00 89.06 376 ILE A O 1
ATOM 2961 N N . LEU A 1 377 ? -26.602 -0.969 39.839 1.00 88.00 377 LEU A N 1
ATOM 2962 C CA . LEU A 1 377 ? -26.224 -1.572 41.119 1.00 88.00 377 LEU A CA 1
ATOM 2963 C C . LEU A 1 377 ? -27.310 -1.276 42.150 1.00 88.00 377 LEU A C 1
ATOM 2965 O O . LEU A 1 377 ? -27.910 -0.201 42.116 1.00 88.00 377 LEU A O 1
ATOM 2969 N N . ASN A 1 378 ? -27.530 -2.191 43.089 1.00 88.88 378 ASN A N 1
ATOM 2970 C CA . ASN A 1 378 ? -28.381 -1.957 44.248 1.00 88.88 378 ASN A CA 1
ATOM 2971 C C . ASN A 1 378 ? -27.559 -1.511 45.460 1.00 88.88 378 ASN A C 1
ATOM 2973 O O . ASN A 1 378 ? -26.396 -1.884 45.644 1.00 88.88 378 ASN A O 1
ATOM 2977 N N . GLN A 1 379 ? -28.204 -0.750 46.342 1.00 88.31 379 GLN A N 1
ATOM 2978 C CA . GLN A 1 379 ? -27.657 -0.433 47.653 1.00 88.31 379 GLN A CA 1
ATOM 2979 C C . GLN A 1 379 ? -27.344 -1.734 48.411 1.00 88.31 379 GLN A C 1
ATOM 2981 O O . GLN A 1 379 ? -28.220 -2.565 48.637 1.00 88.31 379 GLN A O 1
ATOM 2986 N N . GLY A 1 380 ? -26.092 -1.887 48.843 1.00 78.88 380 GLY A N 1
ATOM 2987 C CA . GLY A 1 380 ? -25.584 -3.068 49.541 1.00 78.88 380 GLY A CA 1
ATOM 2988 C C . GLY A 1 380 ? -24.778 -4.041 48.675 1.00 78.88 380 GLY A C 1
ATOM 2989 O O . GLY A 1 380 ? -24.078 -4.876 49.257 1.00 78.88 380 GLY A O 1
ATOM 2990 N N . ASP A 1 381 ? -24.813 -3.912 47.344 1.00 83.06 381 ASP A N 1
ATOM 2991 C CA . ASP A 1 381 ? -24.038 -4.751 46.419 1.00 83.06 381 ASP A CA 1
ATOM 2992 C C . ASP A 1 381 ? -22.531 -4.527 46.589 1.00 83.06 381 ASP A C 1
ATOM 2994 O O . ASP A 1 381 ? -22.089 -3.430 46.925 1.00 83.06 381 ASP A O 1
ATOM 2998 N N . MET A 1 382 ? -21.706 -5.548 46.358 1.00 76.50 382 MET A N 1
ATOM 2999 C CA . MET A 1 382 ? -20.250 -5.387 46.429 1.00 76.50 382 MET A CA 1
ATOM 3000 C C . MET A 1 382 ? -19.738 -4.560 45.243 1.00 76.50 382 MET A C 1
ATOM 3002 O O . MET A 1 382 ? -20.015 -4.859 44.082 1.00 76.50 382 MET A O 1
ATOM 3006 N N . LEU A 1 383 ? -18.952 -3.523 45.532 1.00 76.06 383 LEU A N 1
ATOM 3007 C CA . LEU A 1 383 ? -18.247 -2.746 44.520 1.00 76.06 383 LEU A CA 1
ATOM 3008 C C . LEU A 1 383 ? -17.009 -3.529 44.064 1.00 76.06 383 LEU A C 1
ATOM 3010 O O . LEU A 1 383 ? -15.998 -3.583 44.763 1.00 76.06 383 LEU A O 1
ATOM 3014 N N . GLU A 1 384 ? -17.103 -4.142 42.883 1.00 75.88 384 GLU A N 1
ATOM 3015 C CA . GLU A 1 384 ? -16.042 -4.974 42.287 1.00 75.88 384 GLU A CA 1
ATOM 3016 C C . GLU A 1 384 ? -15.524 -4.442 40.945 1.00 75.88 384 GLU A C 1
ATOM 3018 O O . GLU A 1 384 ? -14.607 -5.019 40.357 1.00 75.88 384 GLU A O 1
ATOM 3023 N N . LYS A 1 385 ? -16.099 -3.347 40.442 1.00 86.50 385 LYS A N 1
ATOM 3024 C CA . LYS A 1 385 ? -15.714 -2.726 39.173 1.00 86.50 385 LYS A CA 1
ATOM 3025 C C . LYS A 1 385 ? -15.642 -1.208 39.316 1.00 86.50 385 LYS A C 1
ATOM 3027 O O . LYS A 1 385 ? -16.428 -0.617 40.054 1.00 86.50 385 LYS A O 1
ATOM 3032 N N . LEU A 1 386 ? -14.739 -0.596 38.557 1.00 87.94 386 LEU A N 1
ATOM 3033 C CA . LEU A 1 386 ? -14.784 0.830 38.240 1.00 87.94 386 LEU A CA 1
ATOM 3034 C C . LEU A 1 386 ? -15.737 1.032 37.059 1.00 87.94 386 LEU A C 1
ATOM 3036 O O . LEU A 1 386 ? -15.548 0.379 36.036 1.00 87.94 386 LEU A O 1
ATOM 3040 N N . TYR A 1 387 ? -16.699 1.946 37.164 1.00 89.25 387 TYR A N 1
ATOM 3041 C CA . TYR A 1 387 ? -17.642 2.277 36.094 1.00 89.25 387 TYR A CA 1
ATOM 3042 C C . TYR A 1 387 ? -17.361 3.664 35.527 1.00 89.25 387 TYR A C 1
ATOM 3044 O O . TYR A 1 387 ? -17.227 4.628 36.277 1.00 89.25 387 TYR A O 1
ATOM 3052 N N . VAL A 1 388 ? -17.314 3.774 34.200 1.00 86.94 388 VAL A N 1
ATOM 3053 C CA . VAL A 1 388 ? -17.137 5.035 33.470 1.00 86.94 388 VAL A CA 1
ATOM 3054 C C . VAL A 1 388 ? -18.357 5.263 32.585 1.00 86.94 388 VAL A C 1
ATOM 3056 O O . VAL A 1 388 ? -18.621 4.483 31.668 1.00 86.94 388 VAL A O 1
ATOM 3059 N N . VAL A 1 389 ? -19.098 6.335 32.859 1.00 81.88 389 VAL A N 1
ATOM 3060 C CA . VAL A 1 389 ? -20.271 6.759 32.092 1.00 81.88 389 VAL A CA 1
ATOM 3061 C C . VAL A 1 389 ? -19.808 7.577 30.894 1.00 81.88 389 VAL A C 1
ATOM 3063 O O . VAL A 1 389 ? -19.152 8.610 31.049 1.00 81.88 389 VAL A O 1
ATOM 3066 N N . LYS A 1 390 ? -20.158 7.120 29.691 1.00 70.44 390 LYS A N 1
ATOM 3067 C CA . LYS A 1 390 ? -19.795 7.806 28.446 1.00 70.44 390 LYS A CA 1
ATOM 3068 C C . LYS A 1 390 ? -20.879 8.739 27.966 1.00 70.44 390 LYS A C 1
ATOM 3070 O O . LYS A 1 390 ? -20.607 9.893 27.675 1.00 70.44 390 LYS A O 1
ATOM 3075 N N . ILE A 1 391 ? -22.083 8.195 27.839 1.00 70.19 391 ILE A N 1
ATOM 3076 C CA . ILE A 1 391 ? -23.252 8.863 27.278 1.00 70.19 391 ILE A CA 1
ATOM 3077 C C . ILE A 1 391 ? -24.429 8.471 28.153 1.00 70.19 391 ILE A C 1
ATOM 3079 O O . ILE A 1 391 ? -24.571 7.295 28.484 1.00 70.19 391 ILE A O 1
ATOM 3083 N N . GLY A 1 392 ? -25.256 9.452 28.496 1.00 73.75 392 GLY A N 1
ATOM 3084 C CA . GLY A 1 392 ? -26.416 9.276 29.355 1.00 73.75 392 GLY A CA 1
ATOM 3085 C C . GLY A 1 392 ? -26.179 9.747 30.787 1.00 73.75 392 GLY A C 1
ATOM 3086 O O . GLY A 1 392 ? -25.105 10.234 31.144 1.00 73.75 392 GLY A O 1
ATOM 3087 N N . GLU A 1 393 ? -27.219 9.626 31.599 1.00 80.19 393 GLU A N 1
ATOM 3088 C CA . GLU A 1 393 ? -27.265 10.120 32.969 1.00 80.19 393 GLU A CA 1
ATOM 3089 C C . GLU A 1 393 ? -27.710 9.008 33.916 1.00 80.19 393 GLU A C 1
ATOM 3091 O O . GLU A 1 393 ? -28.525 8.150 33.567 1.00 80.19 393 GLU A O 1
ATOM 3096 N N . ILE A 1 394 ? -27.182 9.046 35.137 1.00 89.94 394 ILE A N 1
ATOM 3097 C CA . ILE A 1 394 ? -27.571 8.148 36.222 1.00 89.94 394 ILE A CA 1
ATOM 3098 C C . ILE A 1 394 ? -28.236 8.943 37.337 1.00 89.94 394 ILE A C 1
ATOM 3100 O O . ILE A 1 394 ? -27.985 10.134 37.516 1.00 89.94 394 ILE A O 1
ATOM 3104 N N . VAL A 1 395 ? -29.061 8.261 38.116 1.00 90.94 395 VAL A N 1
ATOM 3105 C CA . VAL A 1 395 ? -29.680 8.792 39.324 1.00 90.94 395 VAL A CA 1
ATOM 3106 C C . VAL A 1 395 ? -29.403 7.847 40.488 1.00 90.94 395 VAL A C 1
ATOM 3108 O O . VAL A 1 395 ? -29.425 6.622 40.328 1.00 90.94 395 VAL A O 1
ATOM 3111 N N . LEU A 1 396 ? -29.114 8.419 41.656 1.00 93.94 396 LEU A N 1
ATOM 3112 C CA . LEU A 1 396 ? -28.841 7.665 42.873 1.00 93.94 396 LEU A CA 1
ATOM 3113 C C . LEU A 1 396 ? -30.088 7.630 43.753 1.00 93.94 396 LEU A C 1
ATOM 3115 O O . LEU A 1 396 ? -30.799 8.624 43.905 1.00 93.94 396 LEU A O 1
ATOM 3119 N N . TYR A 1 397 ? -30.310 6.481 44.371 1.00 91.31 397 TYR A N 1
ATOM 3120 C CA . TYR A 1 397 ? -31.331 6.267 45.378 1.00 91.31 397 TYR A CA 1
ATOM 3121 C C . TYR A 1 397 ? -30.680 5.747 46.657 1.00 91.31 397 TYR A C 1
ATOM 3123 O O . TYR A 1 397 ? -29.827 4.861 46.613 1.00 91.31 397 TYR A O 1
ATOM 3131 N N . ARG A 1 398 ? -31.099 6.261 47.810 1.00 93.06 398 ARG A N 1
ATOM 3132 C CA . ARG A 1 398 ? -30.779 5.690 49.120 1.00 93.06 398 ARG A CA 1
ATOM 3133 C C . ARG A 1 398 ? -32.089 5.383 49.820 1.00 93.06 398 ARG A C 1
ATOM 3135 O O . ARG A 1 398 ? -32.893 6.285 50.012 1.00 93.06 398 ARG A O 1
ATOM 3142 N N . ASN A 1 399 ? -32.293 4.128 50.211 1.00 89.44 399 ASN A N 1
ATOM 3143 C CA . ASN A 1 399 ? -33.541 3.666 50.827 1.00 89.44 399 ASN A CA 1
ATOM 3144 C C . ASN A 1 399 ? -34.784 4.055 49.991 1.00 89.44 399 ASN A C 1
ATOM 3146 O O . ASN A 1 399 ? -35.764 4.552 50.529 1.00 89.44 399 ASN A O 1
ATOM 3150 N N . GLU A 1 400 ? -34.699 3.865 48.670 1.00 85.00 400 GLU A N 1
ATOM 3151 C CA . GLU A 1 400 ? -35.721 4.223 47.663 1.00 85.00 400 GLU A CA 1
ATOM 3152 C C . GLU A 1 400 ? -36.027 5.719 47.475 1.00 85.00 400 GLU A C 1
ATOM 3154 O O . GLU A 1 400 ? -36.782 6.080 46.572 1.00 85.00 400 GLU A O 1
ATOM 3159 N N . GLU A 1 401 ? -35.378 6.614 48.217 1.00 87.81 401 GLU A N 1
ATOM 3160 C CA . GLU A 1 401 ? -35.462 8.054 47.978 1.00 87.81 401 GLU A CA 1
ATOM 3161 C C . GLU A 1 401 ? -34.344 8.517 47.050 1.00 87.81 401 GLU A C 1
ATOM 3163 O O . GLU A 1 401 ? -33.197 8.087 47.180 1.00 87.81 401 GLU A O 1
ATOM 3168 N N . ARG A 1 402 ? -34.669 9.401 46.099 1.00 88.44 402 ARG A N 1
ATOM 3169 C CA . ARG A 1 402 ? -33.672 9.993 45.202 1.00 88.44 402 ARG A CA 1
ATOM 3170 C C . ARG A 1 402 ? -32.730 10.891 46.004 1.00 88.44 402 ARG A C 1
ATOM 3172 O O . ARG A 1 402 ? -33.188 11.776 46.722 1.00 88.44 402 ARG A O 1
ATOM 3179 N N . VAL A 1 403 ? -31.427 10.696 45.831 1.00 88.12 403 VAL A N 1
ATOM 3180 C CA . VAL A 1 403 ? -30.377 11.482 46.488 1.00 88.12 403 VAL A CA 1
ATOM 3181 C C . VAL A 1 403 ? -29.418 12.021 45.434 1.00 88.12 403 VAL A C 1
ATOM 3183 O O . VAL A 1 403 ? -29.025 11.292 44.529 1.00 88.12 403 VAL A O 1
ATOM 3186 N N . ASP A 1 404 ? -29.002 13.277 45.575 1.00 82.06 404 ASP A N 1
ATOM 3187 C CA . ASP A 1 404 ? -27.926 13.856 44.771 1.00 82.06 404 ASP A CA 1
ATOM 3188 C C . ASP A 1 404 ? -26.662 13.947 45.645 1.00 82.06 404 ASP A C 1
ATOM 3190 O O . ASP A 1 404 ? -26.556 14.815 46.511 1.00 82.06 404 ASP A O 1
ATOM 3194 N N . ASP A 1 405 ? -25.714 13.023 45.455 1.00 81.00 405 ASP A N 1
ATOM 3195 C CA . ASP A 1 405 ? -24.412 13.043 46.138 1.00 81.00 405 ASP A CA 1
ATOM 3196 C C . ASP A 1 405 ? -23.272 13.287 45.134 1.00 81.00 405 ASP A C 1
ATOM 3198 O O . ASP A 1 405 ? -22.818 12.349 44.467 1.00 81.00 405 ASP A O 1
ATOM 3202 N N . PRO A 1 406 ? -22.769 14.529 45.028 1.00 73.06 406 PRO A N 1
ATOM 3203 C CA . PRO A 1 406 ? -21.689 14.863 44.105 1.00 73.06 406 PRO A CA 1
ATOM 3204 C C . PRO A 1 406 ? -20.338 14.260 44.516 1.00 73.06 406 PRO A C 1
ATOM 3206 O O . PRO A 1 406 ? -19.407 14.273 43.718 1.00 73.06 406 PRO A O 1
ATOM 3209 N N . ASN A 1 407 ? -20.198 13.741 45.743 1.00 77.56 407 ASN A N 1
ATOM 3210 C CA . ASN A 1 407 ? -18.959 13.102 46.190 1.00 77.56 407 ASN A CA 1
ATOM 3211 C C . ASN A 1 407 ? -18.877 11.627 45.789 1.00 77.56 407 ASN A C 1
ATOM 3213 O O . ASN A 1 407 ? -17.792 11.058 45.858 1.00 77.56 407 ASN A O 1
ATOM 3217 N N . PHE A 1 408 ? -19.996 11.010 45.399 1.00 82.50 408 PHE A N 1
ATOM 3218 C CA . PHE A 1 408 ? -20.031 9.614 44.964 1.00 82.50 408 PHE A CA 1
ATOM 3219 C C . PHE A 1 408 ? -19.746 9.461 43.469 1.00 82.50 408 PHE A C 1
ATOM 3221 O O . PHE A 1 408 ? -19.059 8.532 43.054 1.00 82.50 408 PHE A O 1
ATOM 3228 N N . VAL A 1 409 ? -20.285 10.371 42.654 1.00 83.19 409 VAL A N 1
ATOM 3229 C CA . VAL A 1 409 ? -20.027 10.403 41.213 1.00 83.19 409 VAL A CA 1
ATOM 3230 C C . VAL A 1 409 ? -18.949 11.436 40.947 1.00 83.19 409 VAL A C 1
ATOM 3232 O O . VAL A 1 409 ? -19.185 12.640 41.015 1.00 83.19 409 VAL A O 1
ATOM 3235 N N . HIS A 1 410 ? -17.756 10.963 40.621 1.00 79.69 410 HIS A N 1
ATOM 3236 C CA . HIS A 1 410 ? -16.635 11.828 40.300 1.00 79.69 410 HIS A CA 1
ATOM 3237 C C . HIS A 1 410 ? -16.687 12.255 38.833 1.00 79.69 410 HIS A C 1
ATOM 3239 O O . HIS A 1 410 ? -17.082 11.483 37.959 1.00 79.69 410 HIS A O 1
ATOM 3245 N N . GLU A 1 411 ? -16.256 13.484 38.545 1.00 72.69 411 GLU A N 1
ATOM 3246 C CA . GLU A 1 411 ? -16.188 14.004 37.180 1.00 72.69 411 GLU A CA 1
ATOM 3247 C C . GLU A 1 411 ? -14.759 14.402 36.813 1.00 72.69 411 GLU A C 1
ATOM 3249 O O . GLU A 1 411 ? -14.105 15.172 37.519 1.00 72.69 411 GLU A O 1
ATOM 3254 N N . ILE A 1 412 ? -14.287 13.928 35.660 1.00 63.41 412 ILE A N 1
ATOM 3255 C CA . ILE A 1 412 ? -13.022 14.373 35.082 1.00 63.41 412 ILE A CA 1
ATOM 3256 C C . ILE A 1 412 ? -13.125 14.532 33.571 1.00 63.41 412 ILE A C 1
ATOM 3258 O O . ILE A 1 412 ? -13.701 13.705 32.874 1.00 63.41 412 ILE A O 1
ATOM 3262 N N . ALA A 1 413 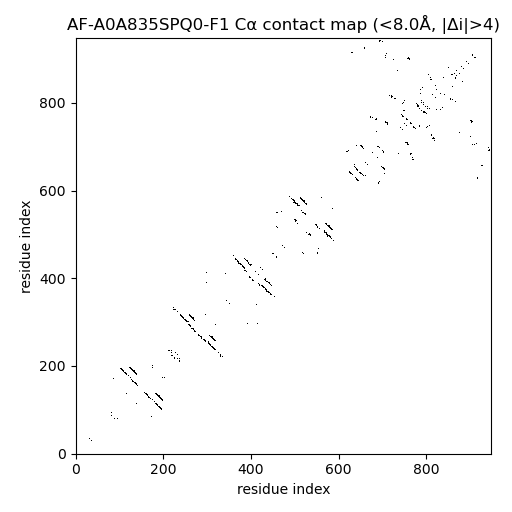? -12.579 15.638 33.056 1.00 53.75 413 ALA A N 1
ATOM 3263 C CA . ALA A 1 413 ? -12.598 15.970 31.629 1.00 53.75 413 ALA A CA 1
ATOM 3264 C C . ALA A 1 413 ? -14.002 15.931 30.974 1.00 53.75 413 ALA A C 1
ATOM 3266 O O . ALA A 1 413 ? -14.106 15.848 29.756 1.00 53.75 413 ALA A O 1
ATOM 3267 N N . GLY A 1 414 ? -15.078 16.057 31.763 1.00 55.69 414 GLY A N 1
ATOM 3268 C CA . GLY A 1 414 ? -16.464 16.002 31.289 1.00 55.69 414 GLY A CA 1
ATOM 3269 C C . GLY A 1 414 ? -17.153 14.642 31.440 1.00 55.69 414 GLY A C 1
ATOM 3270 O O . GLY A 1 414 ? -18.369 14.601 31.262 1.00 55.69 414 GLY A O 1
ATOM 3271 N N . PHE A 1 415 ? -16.426 13.578 31.798 1.00 65.06 415 PHE A N 1
ATOM 3272 C CA . PHE A 1 415 ? -16.940 12.217 31.984 1.00 65.06 415 PHE A CA 1
ATOM 3273 C C . PHE A 1 415 ? -17.177 11.904 33.460 1.00 65.06 415 PHE A C 1
ATOM 3275 O O . PHE A 1 415 ? -16.354 12.253 34.310 1.00 65.06 415 PHE A O 1
ATOM 3282 N N . SER A 1 416 ? -18.288 11.228 33.746 1.00 78.38 416 SER A N 1
ATOM 3283 C CA . SER A 1 416 ? -18.651 10.791 35.094 1.00 78.38 416 SER A CA 1
ATOM 3284 C C . SER A 1 416 ? -18.185 9.356 35.332 1.00 78.38 416 SER A C 1
ATOM 3286 O O . SER A 1 416 ? -18.302 8.507 34.450 1.00 78.38 416 SER A O 1
ATOM 3288 N N . TYR A 1 417 ? -17.667 9.062 36.519 1.00 89.31 417 TYR A N 1
ATOM 3289 C CA . TYR A 1 417 ? -17.274 7.713 36.919 1.00 89.31 417 TYR A CA 1
ATOM 3290 C C . TYR A 1 417 ? -17.582 7.468 38.399 1.00 89.31 417 TYR A C 1
ATOM 3292 O O . TYR A 1 417 ? -17.738 8.413 39.173 1.00 89.31 417 TYR A O 1
ATOM 3300 N N . PHE A 1 418 ? -17.690 6.199 38.782 1.00 89.50 418 PHE A N 1
ATOM 3301 C CA . PHE A 1 418 ? -17.926 5.776 40.165 1.00 89.50 418 PHE A CA 1
ATOM 3302 C C . PHE A 1 418 ? -17.386 4.357 40.401 1.00 89.50 418 PHE A C 1
ATOM 3304 O O . PHE A 1 418 ? -17.160 3.596 39.456 1.00 89.50 418 PHE A O 1
ATOM 3311 N N . GLY A 1 419 ? -17.181 3.978 41.663 1.00 84.38 419 GLY A N 1
ATOM 3312 C CA . GLY A 1 419 ? -16.680 2.646 42.033 1.00 84.38 419 GLY A CA 1
ATOM 3313 C C . GLY A 1 419 ? -15.151 2.538 42.042 1.00 84.38 419 GLY A C 1
ATOM 3314 O O . GLY A 1 419 ? -14.598 1.446 42.075 1.00 84.38 419 GLY A O 1
ATOM 3315 N N . GLU A 1 420 ? -14.445 3.663 42.045 1.00 83.56 420 GLU A N 1
ATOM 3316 C CA . GLU A 1 420 ? -12.990 3.766 42.175 1.00 83.56 420 GLU A CA 1
ATOM 3317 C C . GLU A 1 420 ? -12.440 3.110 43.444 1.00 83.56 420 GLU A C 1
ATOM 3319 O O . GLU A 1 420 ? -11.374 2.494 43.417 1.00 83.56 420 GLU A O 1
ATOM 3324 N N . THR A 1 421 ? -13.194 3.163 44.540 1.00 76.88 421 THR A N 1
ATOM 3325 C CA . THR A 1 421 ? -12.869 2.447 45.778 1.00 76.88 421 THR A CA 1
ATOM 3326 C C . THR A 1 421 ? -12.759 0.934 45.582 1.00 76.88 421 THR A C 1
ATOM 3328 O O . THR A 1 421 ? -11.890 0.334 46.213 1.00 76.88 421 THR A O 1
ATOM 3331 N N . ALA A 1 422 ? -13.513 0.328 44.651 1.00 72.56 422 ALA A N 1
ATOM 3332 C CA . ALA A 1 422 ? -13.441 -1.107 44.336 1.00 72.56 422 ALA A CA 1
ATOM 3333 C C . ALA A 1 422 ? -12.022 -1.562 43.967 1.00 72.56 422 ALA A C 1
ATOM 3335 O O . ALA A 1 422 ? -11.619 -2.701 44.228 1.00 72.56 422 ALA A O 1
ATOM 3336 N N . ILE A 1 423 ? -11.242 -0.663 43.362 1.00 73.19 423 ILE A N 1
ATOM 3337 C CA . ILE A 1 423 ? -9.888 -0.943 42.895 1.00 73.19 423 ILE A CA 1
ATOM 3338 C C . ILE A 1 423 ? -8.947 -1.172 44.082 1.00 73.19 423 ILE A C 1
ATOM 3340 O O . ILE A 1 423 ? -8.174 -2.132 44.088 1.00 73.19 423 ILE A O 1
ATOM 3344 N N . THR A 1 424 ? -9.047 -0.359 45.131 1.00 62.91 424 THR A N 1
ATOM 3345 C CA . THR A 1 424 ? -8.160 -0.435 46.302 1.00 62.91 424 THR A CA 1
ATOM 3346 C C . THR A 1 424 ? -8.696 -1.304 47.422 1.00 62.91 424 THR A C 1
ATOM 3348 O O . THR A 1 424 ? -7.918 -2.007 48.062 1.00 62.91 424 THR A O 1
ATOM 3351 N N . GLN A 1 425 ? -10.002 -1.278 47.668 1.00 63.50 425 GLN A N 1
ATOM 3352 C CA . GLN A 1 425 ? -10.643 -1.921 48.810 1.00 63.50 425 GLN A CA 1
ATOM 3353 C C . GLN A 1 425 ? -11.966 -2.551 48.372 1.00 63.50 425 GLN A C 1
ATOM 3355 O O . GLN A 1 425 ? -12.691 -2.014 47.544 1.00 63.50 425 GLN A O 1
ATOM 3360 N N . THR A 1 426 ? -12.296 -3.716 48.915 1.00 59.06 426 THR A N 1
ATOM 3361 C CA . THR A 1 426 ? -13.618 -4.319 48.710 1.00 59.06 426 THR A CA 1
ATOM 3362 C C . THR A 1 426 ? -14.607 -3.680 49.681 1.00 59.06 426 THR A C 1
ATOM 3364 O O . THR A 1 426 ? -14.432 -3.800 50.894 1.00 59.06 426 THR A O 1
ATOM 3367 N N . GLY A 1 427 ? -15.632 -3.003 49.162 1.00 69.75 427 GLY A N 1
ATOM 3368 C CA . GLY A 1 427 ? -16.668 -2.326 49.949 1.00 69.75 427 GLY A CA 1
ATOM 3369 C C . GLY A 1 427 ? -18.061 -2.507 49.343 1.00 69.75 427 GLY A C 1
ATOM 3370 O O . GLY A 1 427 ? -18.186 -2.933 48.198 1.00 69.75 427 GLY A O 1
ATOM 3371 N N . LYS A 1 428 ? -19.114 -2.201 50.112 1.00 80.81 428 LYS A N 1
ATOM 3372 C CA . LYS A 1 428 ? -20.510 -2.252 49.642 1.00 80.81 428 LYS A CA 1
ATOM 3373 C C . LYS A 1 428 ? -20.941 -0.920 49.030 1.00 80.81 428 LYS A C 1
ATOM 3375 O O . LYS A 1 428 ? -20.545 0.138 49.515 1.00 80.81 428 LYS A O 1
ATOM 3380 N N . CYS A 1 429 ? -21.791 -0.975 48.013 1.00 83.50 429 CYS A N 1
ATOM 3381 C CA . CYS A 1 429 ? -22.366 0.179 47.349 1.00 83.50 429 CYS A CA 1
ATOM 3382 C C . CYS A 1 429 ? -23.362 0.880 48.291 1.00 83.50 429 CYS A C 1
ATOM 3384 O O . CYS A 1 429 ? -24.297 0.242 48.778 1.00 83.50 429 CYS A O 1
ATOM 3386 N N . PRO A 1 430 ? -23.192 2.179 48.582 1.00 85.12 430 PRO A N 1
ATOM 3387 C CA . PRO A 1 430 ? -24.060 2.901 49.510 1.00 85.12 430 PRO A CA 1
ATOM 3388 C C . PRO A 1 430 ? -25.392 3.367 48.894 1.00 85.12 430 PRO A C 1
ATOM 3390 O O . PRO A 1 430 ? -26.213 3.936 49.618 1.00 85.12 430 PRO A O 1
ATOM 3393 N N . TYR A 1 431 ? -25.607 3.142 47.592 1.00 92.19 431 TYR A N 1
ATOM 3394 C CA . TYR A 1 431 ? -26.751 3.637 46.822 1.00 92.19 431 TYR A CA 1
ATOM 3395 C C . TYR A 1 431 ? -27.264 2.586 45.831 1.00 92.19 431 TYR A C 1
ATOM 3397 O O . TYR A 1 431 ? -26.495 1.762 45.348 1.00 92.19 431 TYR A O 1
ATOM 3405 N N . THR A 1 432 ? -28.546 2.661 45.479 1.00 91.88 432 THR A N 1
ATOM 3406 C CA . THR A 1 432 ? -29.099 2.031 44.276 1.00 91.88 432 THR A CA 1
ATOM 3407 C C . THR A 1 432 ? -28.951 3.007 43.114 1.00 91.88 432 THR A C 1
ATOM 3409 O O . THR A 1 432 ? -29.349 4.164 43.219 1.00 91.88 432 THR A O 1
ATOM 3412 N N . ILE A 1 433 ? -28.383 2.559 42.002 1.00 93.00 433 ILE A N 1
ATOM 3413 C CA . ILE A 1 433 ? -28.035 3.399 40.854 1.00 93.00 433 ILE A CA 1
ATOM 3414 C C . ILE A 1 433 ? -28.913 2.992 39.677 1.00 93.00 433 ILE A C 1
ATOM 3416 O O . ILE A 1 433 ? -28.908 1.825 39.283 1.00 93.00 433 ILE A O 1
ATOM 3420 N N . ARG A 1 434 ? -29.649 3.943 39.100 1.00 92.31 434 ARG A N 1
ATOM 3421 C CA . ARG A 1 434 ? -30.517 3.699 37.941 1.00 92.31 434 ARG A CA 1
ATOM 3422 C C . ARG A 1 434 ? -30.197 4.615 36.777 1.00 92.31 434 ARG A C 1
ATOM 3424 O O . ARG A 1 434 ? -29.698 5.724 36.966 1.00 92.31 434 ARG A O 1
ATOM 3431 N N . VAL A 1 435 ? -30.531 4.155 35.579 1.00 90.38 435 VAL A N 1
ATOM 3432 C CA . VAL A 1 435 ? -30.427 4.940 34.352 1.00 90.38 435 VAL A CA 1
ATOM 3433 C C . VAL A 1 435 ? -31.533 5.997 34.308 1.00 90.38 435 VAL A C 1
ATOM 3435 O O . VAL A 1 435 ? -32.717 5.667 34.397 1.00 90.38 435 VAL A O 1
ATOM 3438 N N . ALA A 1 436 ? -31.149 7.266 34.162 1.00 84.69 436 ALA A N 1
ATOM 3439 C CA . ALA A 1 436 ? -32.069 8.400 34.080 1.00 84.69 436 ALA A CA 1
ATOM 3440 C C . ALA A 1 436 ? -32.385 8.822 32.631 1.00 84.69 436 ALA A C 1
ATOM 3442 O O . ALA A 1 436 ? -33.489 9.304 32.366 1.00 84.69 436 ALA A O 1
ATOM 3443 N N . SER A 1 437 ? -31.442 8.636 31.705 1.00 81.19 437 SER A N 1
ATOM 3444 C CA . SER A 1 437 ? -31.563 8.975 30.278 1.00 81.19 437 SER A CA 1
ATOM 3445 C C . SER A 1 437 ? -32.214 7.862 29.445 1.00 81.19 437 SER A C 1
ATOM 3447 O O . SER A 1 437 ? -32.315 6.734 29.909 1.00 81.19 437 SER A O 1
ATOM 3449 N N . GLU A 1 438 ? -32.637 8.162 28.208 1.00 75.69 438 GLU A N 1
ATOM 3450 C CA . GLU A 1 438 ? -33.245 7.175 27.286 1.00 75.69 438 GLU A CA 1
ATOM 3451 C C . GLU A 1 438 ? -32.345 5.953 27.046 1.00 75.69 438 GLU A C 1
ATOM 3453 O O . GLU A 1 438 ? -32.812 4.815 27.112 1.00 75.69 438 GLU A O 1
ATOM 3458 N N . SER A 1 439 ? -31.052 6.201 26.836 1.00 73.25 439 SER A N 1
ATOM 3459 C CA . SER A 1 439 ? -30.002 5.188 26.834 1.00 73.25 439 SER A CA 1
ATOM 3460 C C . SER A 1 439 ? -28.809 5.657 27.665 1.00 73.25 439 SER A C 1
ATOM 3462 O O . SER A 1 439 ? -28.552 6.861 27.811 1.00 73.25 439 SER A O 1
ATOM 3464 N N . LEU A 1 440 ? -28.087 4.701 28.241 1.00 81.94 440 LEU A N 1
ATOM 3465 C CA . LEU A 1 440 ? -26.833 4.894 28.952 1.00 81.94 440 LEU A CA 1
ATOM 3466 C C . LEU A 1 440 ? -25.787 3.943 28.382 1.00 81.94 440 LEU A C 1
ATOM 3468 O O . LEU A 1 440 ? -25.987 2.733 28.350 1.00 81.94 440 LEU A O 1
ATOM 3472 N N . HIS A 1 441 ? -24.641 4.493 27.995 1.00 77.31 441 HIS A N 1
ATOM 3473 C CA . HIS A 1 441 ? -23.486 3.726 27.551 1.00 77.31 441 HIS A CA 1
ATOM 3474 C C . HIS A 1 441 ? -22.395 3.803 28.613 1.00 77.31 441 HIS A C 1
ATOM 3476 O O . HIS A 1 441 ? -21.886 4.889 28.920 1.00 77.31 441 HIS A O 1
ATOM 3482 N N . LEU A 1 442 ? -22.003 2.651 29.149 1.00 81.31 442 LEU A N 1
ATOM 3483 C CA . LEU A 1 442 ? -21.007 2.555 30.212 1.00 81.31 442 LEU A CA 1
ATOM 3484 C C . LEU A 1 442 ? -19.873 1.589 29.847 1.00 81.31 442 LEU A C 1
ATOM 3486 O O . LEU A 1 442 ? -20.021 0.666 29.043 1.00 81.31 442 LEU A O 1
ATOM 3490 N N . LEU A 1 443 ? -18.708 1.838 30.436 1.00 81.12 443 LEU A N 1
ATOM 3491 C CA . LEU A 1 443 ? -17.606 0.884 30.507 1.00 81.12 443 LEU A CA 1
ATOM 3492 C C . LEU A 1 443 ? -17.386 0.476 31.946 1.00 81.12 443 LEU A C 1
ATOM 3494 O O . LEU A 1 443 ? -17.542 1.291 32.854 1.00 81.12 443 LEU A O 1
ATOM 3498 N N . SER A 1 444 ? -16.941 -0.760 32.134 1.00 84.69 444 SER A N 1
ATOM 3499 C CA . SER A 1 444 ? -16.547 -1.244 33.446 1.00 84.69 444 SER A CA 1
ATOM 3500 C C . SER A 1 444 ? -15.146 -1.853 33.407 1.00 84.69 444 SER A C 1
ATOM 3502 O O . SER A 1 444 ? -14.795 -2.548 32.457 1.00 84.69 444 SER A O 1
ATOM 3504 N N . LEU A 1 445 ? -14.319 -1.566 34.412 1.00 83.06 445 LEU A N 1
ATOM 3505 C CA . LEU A 1 445 ? -13.027 -2.217 34.623 1.00 83.06 445 LEU A CA 1
ATOM 3506 C C . LEU A 1 445 ? -13.118 -3.062 35.892 1.00 83.06 445 LEU A C 1
ATOM 3508 O O . LEU A 1 445 ? -13.104 -2.516 37.001 1.00 83.06 445 LEU A O 1
ATOM 3512 N N . PRO A 1 446 ? -13.230 -4.391 35.754 1.00 81.31 446 PRO A N 1
ATOM 3513 C CA . PRO A 1 446 ? -13.277 -5.286 36.896 1.00 81.31 446 PRO A CA 1
ATOM 3514 C C . PRO A 1 446 ? -12.010 -5.212 37.747 1.00 81.31 446 PRO A C 1
ATOM 3516 O O . PRO A 1 446 ? -10.896 -5.184 37.220 1.00 81.31 446 PRO A O 1
ATOM 3519 N N . LYS A 1 447 ? -12.156 -5.324 39.069 1.00 72.94 447 LYS A N 1
ATOM 3520 C CA . LYS A 1 447 ? -11.033 -5.398 40.007 1.00 72.94 447 LYS A CA 1
ATOM 3521 C C . LYS A 1 447 ? -10.052 -6.508 39.628 1.00 72.94 447 LYS A C 1
ATOM 3523 O O . LYS A 1 447 ? -8.869 -6.244 39.625 1.00 72.94 447 LYS A O 1
ATOM 3528 N N . ARG A 1 448 ? -10.510 -7.684 39.169 1.00 64.44 448 ARG A N 1
ATOM 3529 C CA . ARG A 1 448 ? -9.646 -8.776 38.649 1.00 64.44 448 ARG A CA 1
ATOM 3530 C C . ARG A 1 448 ? -8.767 -8.369 37.460 1.00 64.44 448 ARG A C 1
ATOM 3532 O O . ARG A 1 448 ? -7.684 -8.908 37.284 1.00 64.44 448 ARG A O 1
ATOM 3539 N N . GLN A 1 449 ? -9.257 -7.468 36.608 1.00 64.38 449 GLN A N 1
ATOM 3540 C CA . GLN A 1 449 ? -8.546 -6.987 35.425 1.00 64.38 449 GLN A CA 1
ATOM 3541 C C . GLN A 1 449 ? -7.526 -5.932 35.825 1.00 64.38 449 GLN A C 1
ATOM 3543 O O . GLN A 1 449 ? -6.421 -5.940 35.296 1.00 64.38 449 GLN A O 1
ATOM 3548 N N . VAL A 1 450 ? -7.869 -5.095 36.810 1.00 69.38 450 VAL A N 1
ATOM 3549 C CA . VAL A 1 450 ? -6.910 -4.220 37.488 1.00 69.38 450 VAL A CA 1
ATOM 3550 C C . VAL A 1 450 ? -5.862 -5.037 38.212 1.00 69.38 450 VAL A C 1
ATOM 3552 O O . VAL A 1 450 ? -4.691 -4.791 38.029 1.00 69.38 450 VAL A O 1
ATOM 3555 N N . ASP A 1 451 ? -6.259 -6.019 39.000 1.00 61.66 451 ASP A N 1
ATOM 3556 C CA . ASP A 1 451 ? -5.376 -6.886 39.755 1.00 61.66 451 ASP A CA 1
ATOM 3557 C C . ASP A 1 451 ? -4.477 -7.664 38.789 1.00 61.66 451 ASP A C 1
ATOM 3559 O O . ASP A 1 451 ? -3.275 -7.618 38.967 1.00 61.66 451 ASP A O 1
ATOM 3563 N N . SER A 1 452 ? -4.984 -8.226 37.685 1.00 53.28 452 SER A N 1
ATOM 3564 C CA . SER A 1 452 ? -4.181 -8.836 36.607 1.00 53.28 452 SER A CA 1
ATOM 3565 C C . SER A 1 452 ? -3.269 -7.835 35.881 1.00 53.28 452 SER A C 1
ATOM 3567 O O . SER A 1 452 ? -2.132 -8.164 35.550 1.00 53.28 452 SER A O 1
ATOM 3569 N N . PHE A 1 453 ? -3.732 -6.605 35.648 1.00 62.47 453 PHE A N 1
ATOM 3570 C CA . PHE A 1 453 ? -2.931 -5.514 35.083 1.00 62.47 453 PHE A CA 1
ATOM 3571 C C . PHE A 1 453 ? -1.816 -5.071 36.039 1.00 62.47 453 PHE A C 1
ATOM 3573 O O . PHE A 1 453 ? -0.699 -4.785 35.621 1.00 62.47 453 PHE A O 1
ATOM 3580 N N . MET A 1 454 ? -2.120 -5.085 37.331 1.00 55.25 454 MET A N 1
ATOM 3581 C CA . MET A 1 454 ? -1.228 -4.831 38.455 1.00 55.25 454 MET A CA 1
ATOM 3582 C C . MET A 1 454 ? -0.473 -6.109 38.882 1.00 55.25 454 MET A C 1
ATOM 3584 O O . MET A 1 454 ? 0.313 -6.049 39.824 1.00 55.25 454 MET A O 1
ATOM 3588 N N . GLY A 1 455 ? -0.695 -7.242 38.195 1.00 45.88 455 GLY A N 1
ATOM 3589 C CA . GLY A 1 455 ? -0.029 -8.536 38.384 1.00 45.88 455 GLY A CA 1
ATOM 3590 C C . GLY A 1 455 ? -0.465 -9.412 39.578 1.00 45.88 455 GLY A C 1
ATOM 3591 O O . GLY A 1 455 ? 0.401 -9.891 40.297 1.00 45.88 455 GLY A O 1
ATOM 3592 N N . ARG A 1 456 ? -1.762 -9.662 39.806 1.00 53.12 456 ARG A N 1
ATOM 3593 C CA . ARG A 1 456 ? -2.341 -10.513 40.875 1.00 53.12 456 ARG A CA 1
ATOM 3594 C C . ARG A 1 456 ? -3.433 -11.434 40.255 1.00 53.12 456 ARG A C 1
ATOM 3596 O O . ARG A 1 456 ? -4.518 -10.953 39.952 1.00 53.12 456 ARG A O 1
ATOM 3603 N N . ASP A 1 457 ? -3.153 -12.709 39.946 1.00 51.44 457 ASP A N 1
ATOM 3604 C CA . ASP A 1 457 ? -3.863 -13.541 38.922 1.00 51.44 457 ASP A CA 1
ATOM 3605 C C . ASP A 1 457 ? -4.684 -14.762 39.462 1.00 51.44 457 ASP A C 1
ATOM 3607 O O . ASP A 1 457 ? -4.426 -15.229 40.567 1.00 51.44 457 ASP A O 1
ATOM 3611 N N . THR A 1 458 ? -5.656 -15.303 38.682 1.00 55.56 458 THR A N 1
ATOM 3612 C CA . THR A 1 458 ? -6.727 -16.281 39.071 1.00 55.56 458 THR A CA 1
ATOM 3613 C C . THR A 1 458 ? -6.834 -17.617 38.287 1.00 55.56 458 THR A C 1
ATOM 3615 O O . THR A 1 458 ? -7.756 -18.387 38.557 1.00 55.56 458 THR A O 1
ATOM 3618 N N . GLY A 1 459 ? -5.934 -17.979 37.364 1.00 62.94 459 GLY A N 1
ATOM 3619 C CA . GLY A 1 459 ? -5.868 -19.366 36.837 1.00 62.94 459 GLY A CA 1
ATOM 3620 C C . GLY A 1 459 ? -6.231 -19.633 35.362 1.00 62.94 459 GLY A C 1
ATOM 3621 O O . GLY A 1 459 ? -7.025 -18.924 34.749 1.00 62.94 459 GLY A O 1
ATOM 3622 N N . LEU A 1 460 ? -5.675 -20.723 34.813 1.00 77.25 460 LEU A N 1
ATOM 3623 C CA . LEU A 1 460 ? -5.869 -21.323 33.487 1.00 77.25 460 LEU A CA 1
ATOM 3624 C C . LEU A 1 460 ? -7.062 -22.295 33.514 1.00 77.25 460 LEU A C 1
ATOM 3626 O O . LEU A 1 460 ? -7.001 -23.367 34.119 1.00 77.25 460 LEU A O 1
ATOM 3630 N N . LYS A 1 461 ? -8.166 -21.918 32.862 1.00 63.53 461 LYS A N 1
ATOM 3631 C CA . LYS A 1 461 ? -9.477 -22.572 33.048 1.00 63.53 461 LYS A CA 1
ATOM 3632 C C . LYS A 1 461 ? -9.758 -23.776 32.143 1.00 63.53 461 LYS A C 1
ATOM 3634 O O . LYS A 1 461 ? -10.654 -24.552 32.457 1.00 63.53 461 LYS A O 1
ATOM 3639 N N . ASN A 1 462 ? -9.054 -23.923 31.024 1.00 74.50 462 ASN A N 1
ATOM 3640 C CA . ASN A 1 462 ? -9.284 -24.993 30.051 1.00 74.50 462 ASN A CA 1
ATOM 3641 C C . ASN A 1 462 ? -7.983 -25.403 29.345 1.00 74.50 462 ASN A C 1
ATOM 3643 O O . ASN A 1 462 ? -6.986 -24.680 29.401 1.00 74.50 462 ASN A O 1
ATOM 3647 N N . ASP A 1 463 ? -8.015 -26.542 28.653 1.00 78.56 463 ASP A N 1
ATOM 3648 C CA . ASP A 1 463 ? -6.861 -27.080 27.924 1.00 78.56 463 ASP A CA 1
ATOM 3649 C C . ASP A 1 463 ? -6.326 -26.093 26.885 1.00 78.56 463 ASP A C 1
ATOM 3651 O O . ASP A 1 463 ? -5.121 -25.971 26.724 1.00 78.56 463 ASP A O 1
ATOM 3655 N N . GLU A 1 464 ? -7.188 -25.313 26.228 1.00 78.12 464 GLU A N 1
ATOM 3656 C CA . GLU A 1 464 ? -6.756 -24.280 25.278 1.00 78.12 464 GLU A CA 1
ATOM 3657 C C . GLU A 1 464 ? -5.926 -23.174 25.947 1.00 78.12 464 GLU A C 1
ATOM 3659 O O . GLU A 1 464 ? -4.906 -22.757 25.399 1.00 78.12 464 GLU A O 1
ATOM 3664 N N . ALA A 1 465 ? -6.307 -22.730 27.148 1.00 75.56 465 ALA A N 1
ATOM 3665 C CA . ALA A 1 465 ? -5.541 -21.768 27.937 1.00 75.56 465 ALA A CA 1
ATOM 3666 C C . ALA A 1 465 ? -4.223 -22.370 28.441 1.00 75.56 465 ALA A C 1
ATOM 3668 O O . ALA A 1 465 ? -3.208 -21.673 28.485 1.00 75.56 465 ALA A O 1
ATOM 3669 N N . VAL A 1 466 ? -4.219 -23.664 28.773 1.00 82.06 466 VAL A N 1
ATOM 3670 C CA . VAL A 1 466 ? -3.006 -24.407 29.138 1.00 82.06 466 VAL A CA 1
ATOM 3671 C C . VAL A 1 466 ? -2.065 -24.522 27.933 1.00 82.06 466 VAL A C 1
ATOM 3673 O O . VAL A 1 466 ? -0.892 -24.179 28.051 1.00 82.06 466 VAL A O 1
ATOM 3676 N N . VAL A 1 467 ? -2.563 -24.889 26.748 1.00 82.19 467 VAL A N 1
ATOM 3677 C CA . VAL A 1 467 ? -1.778 -24.919 25.500 1.00 82.19 467 VAL A CA 1
ATOM 3678 C C . VAL A 1 467 ? -1.255 -23.528 25.150 1.00 82.19 467 VAL A C 1
ATOM 3680 O O . VAL A 1 467 ? -0.086 -23.379 24.801 1.00 82.19 467 VAL A O 1
ATOM 3683 N N . ALA A 1 468 ? -2.081 -22.487 25.274 1.00 77.19 468 ALA A N 1
ATOM 3684 C CA . ALA A 1 468 ? -1.657 -21.112 25.038 1.00 77.19 468 ALA A CA 1
ATOM 3685 C C . ALA A 1 468 ? -0.550 -20.669 26.010 1.00 77.19 468 ALA A C 1
ATOM 3687 O O . ALA A 1 468 ? 0.328 -19.905 25.612 1.00 77.19 468 ALA A O 1
ATOM 3688 N N . ALA A 1 469 ? -0.558 -21.153 27.258 1.00 79.88 469 ALA A N 1
ATOM 3689 C CA . ALA A 1 469 ? 0.526 -20.934 28.211 1.00 79.88 469 ALA A CA 1
ATOM 3690 C C . ALA A 1 469 ? 1.792 -21.722 27.831 1.00 79.88 469 ALA A C 1
ATOM 3692 O O . ALA A 1 469 ? 2.870 -21.135 27.771 1.00 79.88 469 ALA A O 1
ATOM 3693 N N . LEU A 1 470 ? 1.668 -23.009 27.485 1.00 81.88 470 LEU A N 1
ATOM 3694 C CA . LEU A 1 470 ? 2.787 -23.864 27.063 1.00 81.88 470 LEU A CA 1
ATOM 3695 C C . LEU A 1 470 ? 3.491 -23.340 25.801 1.00 81.88 470 LEU A C 1
ATOM 3697 O O . LEU A 1 470 ? 4.720 -23.329 25.744 1.00 81.88 470 LEU A O 1
ATOM 3701 N N . LYS A 1 471 ? 2.736 -22.802 24.834 1.00 81.62 471 LYS A N 1
ATOM 3702 C CA . LYS A 1 471 ? 3.264 -22.163 23.614 1.00 81.62 471 LYS A CA 1
ATOM 3703 C C . LYS A 1 471 ? 4.136 -20.931 23.877 1.00 81.62 471 LYS A C 1
ATOM 3705 O O . LYS A 1 471 ? 4.885 -20.528 22.990 1.00 81.62 471 LYS A O 1
ATOM 3710 N N . LYS A 1 472 ? 4.062 -20.328 25.070 1.00 78.19 472 LYS A N 1
ATOM 3711 C CA . LYS A 1 472 ? 4.948 -19.218 25.458 1.00 78.19 472 LYS A CA 1
ATOM 3712 C C . LYS A 1 472 ? 6.376 -19.693 25.751 1.00 78.19 472 LYS A C 1
ATOM 3714 O O . LYS A 1 472 ? 7.290 -18.871 25.698 1.00 78.19 472 LYS A O 1
ATOM 3719 N N . SER A 1 473 ? 6.592 -20.984 26.038 1.00 79.75 473 SER A N 1
ATOM 3720 C CA . SER A 1 473 ? 7.943 -21.529 26.192 1.00 79.75 473 SER A CA 1
ATOM 3721 C C . SER A 1 473 ? 8.636 -21.621 24.836 1.00 79.75 473 SER A C 1
ATOM 3723 O O . SER A 1 473 ? 8.159 -22.274 23.907 1.00 79.75 473 SER A O 1
ATOM 3725 N N . LYS A 1 474 ? 9.823 -21.017 24.737 1.00 76.75 474 LYS A N 1
ATOM 3726 C CA . LYS A 1 474 ? 10.656 -21.060 23.525 1.00 76.75 474 LYS A CA 1
ATOM 3727 C C . LYS A 1 474 ? 11.104 -22.483 23.168 1.00 76.75 474 LYS A C 1
ATOM 3729 O O . LYS A 1 474 ? 11.411 -22.737 22.009 1.00 76.75 474 LYS A O 1
ATOM 3734 N N . PHE A 1 475 ? 11.119 -23.395 24.143 1.00 77.69 475 PHE A N 1
ATOM 3735 C CA . PHE A 1 475 ? 11.501 -24.797 23.960 1.00 77.69 475 PHE A CA 1
ATOM 3736 C C . PHE A 1 475 ? 10.345 -25.669 23.444 1.00 77.69 475 PHE A C 1
ATOM 3738 O O . PHE A 1 475 ? 10.591 -26.703 22.831 1.00 77.69 475 PHE A O 1
ATOM 3745 N N . LEU A 1 476 ? 9.094 -25.235 23.640 1.00 79.81 476 LEU A N 1
ATOM 3746 C CA . LEU A 1 476 ? 7.884 -25.942 23.196 1.00 79.81 476 LEU A CA 1
ATOM 3747 C C . LEU A 1 476 ? 7.208 -25.275 21.985 1.00 79.81 476 LEU A C 1
ATOM 3749 O O . LEU A 1 476 ? 6.288 -25.844 21.407 1.00 79.81 476 LEU A O 1
ATOM 3753 N N . ALA A 1 477 ? 7.670 -24.094 21.559 1.00 72.38 477 ALA A N 1
ATOM 3754 C CA . ALA A 1 477 ? 7.045 -23.276 20.512 1.00 72.38 477 ALA A CA 1
ATOM 3755 C C . ALA A 1 477 ? 6.888 -23.969 19.141 1.00 72.38 477 ALA A C 1
ATOM 3757 O O . ALA A 1 477 ? 6.058 -23.547 18.339 1.00 72.38 477 ALA A O 1
ATOM 3758 N N . ASN A 1 478 ? 7.666 -25.023 18.874 1.00 72.38 478 ASN A N 1
ATOM 3759 C CA . ASN A 1 478 ? 7.626 -25.777 17.616 1.00 72.38 478 ASN A CA 1
ATOM 3760 C C . ASN A 1 478 ? 6.680 -26.991 17.647 1.00 72.38 478 ASN A C 1
ATOM 3762 O O . ASN A 1 478 ? 6.550 -27.666 16.626 1.00 72.38 478 ASN A O 1
ATOM 3766 N N . MET A 1 479 ? 6.038 -27.278 18.784 1.00 81.19 479 MET A N 1
ATOM 3767 C CA . MET A 1 479 ? 5.022 -28.325 18.872 1.00 81.19 479 MET A CA 1
ATOM 3768 C C . MET A 1 479 ? 3.734 -27.893 18.163 1.00 81.19 479 MET A C 1
ATOM 3770 O O . MET A 1 479 ? 3.300 -26.741 18.223 1.00 81.19 479 MET A O 1
ATOM 3774 N N . THR A 1 480 ? 3.102 -28.845 17.495 1.00 86.12 480 THR A N 1
ATOM 3775 C CA . THR A 1 480 ? 1.807 -28.691 16.835 1.00 86.12 480 THR A CA 1
ATOM 3776 C C . THR A 1 480 ? 0.654 -28.866 17.828 1.00 86.12 480 THR A C 1
ATOM 3778 O O . THR A 1 480 ? 0.802 -29.482 18.882 1.00 86.12 480 THR A O 1
ATOM 3781 N N . ASP A 1 481 ? -0.535 -28.356 17.500 1.00 81.31 481 ASP A N 1
ATOM 3782 C CA . ASP A 1 481 ? -1.715 -28.503 18.370 1.00 81.31 481 ASP A CA 1
ATOM 3783 C C . ASP A 1 481 ? -2.088 -29.967 18.687 1.00 81.31 481 ASP A C 1
ATOM 3785 O O . ASP A 1 481 ? -2.460 -30.239 19.830 1.00 81.31 481 ASP A O 1
ATOM 3789 N N . PRO A 1 482 ? -1.974 -30.935 17.752 1.00 85.19 482 PRO A N 1
ATOM 3790 C CA . PRO A 1 482 ? -2.142 -32.354 18.071 1.00 85.19 482 PRO A CA 1
ATOM 3791 C C . PRO A 1 482 ? -1.086 -32.888 19.047 1.00 85.19 482 PRO A C 1
ATOM 3793 O O . PRO A 1 482 ? -1.427 -33.651 19.945 1.00 85.19 482 PRO A O 1
ATOM 3796 N N . GLU A 1 483 ? 0.171 -32.461 18.913 1.00 87.44 483 GLU A N 1
ATOM 3797 C CA . GLU A 1 483 ? 1.251 -32.837 19.834 1.00 87.44 483 GLU A CA 1
ATOM 3798 C C . GLU A 1 483 ? 1.000 -32.260 21.233 1.00 87.44 483 GLU A C 1
ATOM 3800 O O . GLU A 1 483 ? 1.106 -32.978 22.220 1.00 87.44 483 GLU A O 1
ATOM 3805 N N . PHE A 1 484 ? 0.560 -31.003 21.346 1.00 89.62 484 PHE A N 1
ATOM 3806 C CA . PHE A 1 484 ? 0.155 -30.439 22.637 1.00 89.62 484 PHE A CA 1
ATOM 3807 C C . PHE A 1 484 ? -1.006 -31.207 23.271 1.00 89.62 484 PHE A C 1
ATOM 3809 O O . PHE A 1 484 ? -0.986 -31.454 24.473 1.00 89.62 484 PHE A O 1
ATOM 3816 N N . LYS A 1 485 ? -1.996 -31.629 22.477 1.00 84.88 485 LYS A N 1
ATOM 3817 C CA . LYS A 1 485 ? -3.106 -32.452 22.975 1.00 84.88 485 LYS A CA 1
ATOM 3818 C C . LYS A 1 485 ? -2.649 -33.817 23.481 1.00 84.88 485 LYS A C 1
ATOM 3820 O O . LYS A 1 485 ? -3.229 -34.303 24.443 1.00 84.88 485 LYS A O 1
ATOM 3825 N N . GLU A 1 486 ? -1.640 -34.432 22.868 1.00 87.50 486 GLU A N 1
ATOM 3826 C CA . GLU A 1 486 ? -1.059 -35.676 23.391 1.00 87.50 486 GLU A CA 1
ATOM 3827 C C . GLU A 1 486 ? -0.187 -35.442 24.628 1.00 87.50 486 GLU A C 1
ATOM 3829 O O . GLU A 1 486 ? -0.270 -36.216 25.578 1.00 87.50 486 GLU A O 1
ATOM 3834 N N . LEU A 1 487 ? 0.580 -34.348 24.677 1.00 89.38 487 LEU A N 1
ATOM 3835 C CA . LEU A 1 487 ? 1.367 -33.985 25.858 1.00 89.38 487 LEU A CA 1
ATOM 3836 C C . LEU A 1 487 ? 0.475 -33.754 27.082 1.00 89.38 487 LEU A C 1
ATOM 3838 O O . LEU A 1 487 ? 0.788 -34.245 28.161 1.00 89.38 487 LEU A O 1
ATOM 3842 N N . LEU A 1 488 ? -0.664 -33.077 26.911 1.00 88.81 488 LEU A N 1
ATOM 3843 C CA . LEU A 1 488 ? -1.612 -32.835 28.001 1.00 88.81 488 LEU A CA 1
ATOM 3844 C C . LEU A 1 488 ? -2.181 -34.119 28.611 1.00 88.81 488 LEU A C 1
ATOM 3846 O O . LEU A 1 488 ? -2.514 -34.122 29.792 1.00 88.81 488 LEU A O 1
ATOM 3850 N N . LYS A 1 489 ? -2.247 -35.225 27.858 1.00 87.88 489 LYS A N 1
ATOM 3851 C CA . LYS A 1 489 ? -2.660 -36.527 28.409 1.00 87.88 489 LYS A CA 1
ATOM 3852 C C . LYS A 1 489 ? -1.599 -37.159 29.309 1.00 87.88 489 LYS A C 1
ATOM 3854 O O . LYS A 1 489 ? -1.938 -38.032 30.101 1.00 87.88 489 LYS A O 1
ATOM 3859 N N . ALA A 1 490 ? -0.339 -36.753 29.163 1.00 84.62 490 ALA A N 1
ATOM 3860 C CA . ALA A 1 490 ? 0.781 -37.206 29.984 1.00 84.62 490 ALA A CA 1
ATOM 3861 C C . ALA A 1 490 ? 1.072 -36.265 31.169 1.00 84.62 490 ALA A C 1
ATOM 3863 O O . ALA A 1 490 ? 1.924 -36.577 31.996 1.00 84.62 490 ALA A O 1
ATOM 3864 N N . CYS A 1 491 ? 0.386 -35.121 31.258 1.00 90.12 491 CYS A N 1
ATOM 3865 C CA . CYS A 1 491 ? 0.540 -34.174 32.354 1.00 90.12 491 CYS A CA 1
ATOM 3866 C C . CYS A 1 491 ? -0.160 -34.655 33.636 1.00 90.12 491 CYS A C 1
ATOM 3868 O O . CYS A 1 491 ? -1.313 -35.082 33.609 1.00 90.12 491 CYS A O 1
ATOM 3870 N N . GLU A 1 492 ? 0.503 -34.481 34.775 1.00 91.69 492 GLU A N 1
ATOM 3871 C CA . GLU A 1 492 ? -0.083 -34.653 36.105 1.00 91.69 492 GLU A CA 1
ATOM 3872 C C . GLU A 1 492 ? -0.564 -33.300 36.630 1.00 91.69 492 GLU A C 1
ATOM 3874 O O . GLU A 1 492 ? 0.128 -32.296 36.477 1.00 91.69 492 GLU A O 1
ATOM 3879 N N . GLN A 1 493 ? -1.743 -33.252 37.250 1.00 91.69 493 GLN A N 1
ATOM 3880 C CA . GLN A 1 493 ? -2.242 -32.044 37.902 1.00 91.69 493 GLN A CA 1
ATOM 3881 C C . GLN A 1 493 ? -2.415 -32.288 39.398 1.00 91.69 493 GLN A C 1
ATOM 3883 O O . GLN A 1 493 ? -3.109 -33.223 39.794 1.00 91.69 493 GLN A O 1
ATOM 3888 N N . THR A 1 494 ? -1.852 -31.392 40.204 1.00 93.38 494 THR A N 1
ATOM 3889 C CA . THR A 1 494 ? -1.894 -31.454 41.666 1.00 93.38 494 THR A CA 1
ATOM 3890 C C . THR A 1 494 ? -2.283 -30.093 42.224 1.00 93.38 494 THR A C 1
ATOM 3892 O O . THR A 1 494 ? -1.743 -29.071 41.798 1.00 93.38 494 THR A O 1
ATOM 3895 N N . ASP A 1 495 ? -3.217 -30.078 43.169 1.00 91.06 495 ASP A N 1
ATOM 3896 C CA . ASP A 1 495 ? -3.603 -28.875 43.902 1.00 91.06 495 ASP A CA 1
ATOM 3897 C C . ASP A 1 495 ? -2.862 -28.829 45.241 1.00 91.06 495 ASP A C 1
ATOM 3899 O O . ASP A 1 495 ? -2.676 -29.862 45.885 1.00 91.06 495 ASP A O 1
ATOM 3903 N N . TYR A 1 496 ? -2.450 -27.631 45.641 1.00 89.94 496 TYR A N 1
ATOM 3904 C CA . TYR A 1 496 ? -1.668 -27.371 46.839 1.00 89.94 496 TYR A CA 1
ATOM 3905 C C . TYR A 1 496 ? -2.339 -26.305 47.703 1.00 89.94 496 TYR A C 1
ATOM 3907 O O . TYR A 1 496 ? -2.864 -25.304 47.199 1.00 89.94 496 TYR A O 1
ATOM 3915 N N . ASN A 1 497 ? -2.289 -26.496 49.016 1.00 87.56 497 ASN A N 1
ATOM 3916 C CA . ASN A 1 497 ? -2.726 -25.512 50.001 1.00 87.56 497 ASN A CA 1
ATOM 3917 C C . ASN A 1 497 ? -1.623 -24.478 50.280 1.00 87.56 497 ASN A C 1
ATOM 3919 O O . ASN A 1 497 ? -0.440 -24.770 50.103 1.00 87.56 497 ASN A O 1
ATOM 3923 N N . PRO A 1 498 ? -1.973 -23.264 50.749 1.00 83.31 498 PRO A N 1
ATOM 3924 C CA . PRO A 1 498 ? -0.984 -22.256 51.117 1.00 83.31 498 PRO A CA 1
ATOM 3925 C C . PRO A 1 498 ? 0.039 -22.804 52.114 1.00 83.31 498 PRO A C 1
ATOM 3927 O O . PRO A 1 498 ? -0.329 -23.313 53.167 1.00 83.31 498 PRO A O 1
ATOM 3930 N N . GLY A 1 499 ? 1.319 -22.634 51.804 1.00 80.31 499 GLY A N 1
ATOM 3931 C CA . GLY A 1 499 ? 2.430 -23.107 52.619 1.00 80.31 499 GLY A CA 1
ATOM 3932 C C . GLY A 1 499 ? 2.955 -24.480 52.227 1.00 80.31 499 GLY A C 1
ATOM 3933 O O . GLY A 1 499 ? 4.062 -24.814 52.631 1.00 80.31 499 GLY A O 1
ATOM 3934 N N . GLU A 1 500 ? 2.251 -25.268 51.418 1.00 91.00 500 GLU A N 1
ATOM 3935 C CA . GLU A 1 500 ? 2.770 -26.564 50.976 1.00 91.00 500 GLU A CA 1
ATOM 3936 C C . GLU A 1 500 ? 3.980 -26.404 50.041 1.00 91.00 500 GLU A C 1
ATOM 3938 O O . GLU A 1 500 ? 3.992 -25.580 49.118 1.00 91.00 500 GLU A O 1
ATOM 3943 N N . VAL A 1 501 ? 5.022 -27.202 50.284 1.00 90.56 501 VAL A N 1
ATOM 3944 C CA . VAL A 1 501 ? 6.215 -27.267 49.435 1.00 90.56 501 VAL A CA 1
ATOM 3945 C C . VAL A 1 501 ? 5.893 -28.069 48.171 1.00 90.56 501 VAL A C 1
ATOM 3947 O O . VAL A 1 501 ? 5.579 -29.256 48.233 1.00 90.56 501 VAL A O 1
ATOM 3950 N N . ILE A 1 502 ? 5.999 -27.413 47.015 1.00 92.12 502 ILE A N 1
ATOM 3951 C CA . ILE A 1 502 ? 5.711 -27.981 45.690 1.00 92.12 502 ILE A CA 1
ATOM 3952 C C . ILE A 1 502 ? 6.945 -28.701 45.132 1.00 92.12 502 ILE A C 1
ATOM 3954 O O . ILE A 1 502 ? 6.832 -29.784 44.560 1.00 92.12 502 ILE A O 1
ATOM 3958 N N . ALA A 1 503 ? 8.131 -28.103 45.286 1.00 90.12 503 ALA A N 1
ATOM 3959 C CA . ALA A 1 503 ? 9.402 -28.698 44.877 1.00 90.12 503 ALA A CA 1
ATOM 3960 C C . ALA A 1 503 ? 10.572 -28.089 45.661 1.00 90.12 503 ALA A C 1
ATOM 3962 O O . ALA A 1 503 ? 10.576 -26.888 45.923 1.00 90.12 503 ALA A O 1
ATOM 3963 N N . VAL A 1 504 ? 11.593 -28.883 45.987 1.00 88.00 504 VAL A N 1
ATOM 3964 C CA . VAL A 1 504 ? 12.800 -28.399 46.678 1.00 88.00 504 VAL A CA 1
ATOM 3965 C C . VAL A 1 504 ? 13.979 -28.367 45.715 1.00 88.00 504 VAL A C 1
ATOM 3967 O O . VAL A 1 504 ? 14.259 -29.353 45.032 1.00 88.00 504 VAL A O 1
ATOM 3970 N N . ALA A 1 505 ? 14.683 -27.236 45.667 1.00 82.81 505 ALA A N 1
ATOM 3971 C CA . ALA A 1 505 ? 15.962 -27.144 44.985 1.00 82.81 505 ALA A CA 1
ATOM 3972 C C . ALA A 1 505 ? 17.003 -28.004 45.692 1.00 82.81 505 ALA A C 1
ATOM 3974 O O . ALA A 1 505 ? 17.386 -27.750 46.830 1.00 82.81 505 ALA A O 1
ATOM 3975 N N . ASN A 1 506 ? 17.484 -29.016 44.985 1.00 75.19 506 ASN A N 1
ATOM 3976 C CA . ASN A 1 506 ? 18.596 -29.841 45.410 1.00 75.19 506 ASN A CA 1
ATOM 3977 C C . ASN A 1 506 ? 19.594 -29.965 44.250 1.00 75.19 506 ASN A C 1
ATOM 3979 O O . ASN A 1 506 ? 19.299 -29.643 43.099 1.00 75.19 506 ASN A O 1
ATOM 3983 N N . SER A 1 507 ? 20.804 -30.430 44.546 1.00 61.91 507 SER A N 1
ATOM 3984 C CA . SER A 1 507 ? 21.833 -30.671 43.528 1.00 61.91 507 SER A CA 1
ATOM 3985 C C . SER A 1 507 ? 21.547 -31.896 42.648 1.00 61.91 507 SER A C 1
ATOM 3987 O O . SER A 1 507 ? 22.383 -32.254 41.820 1.00 61.91 507 SER A O 1
ATOM 3989 N N . SER A 1 508 ? 20.391 -32.551 42.817 1.00 72.12 508 SER A N 1
ATOM 3990 C CA . SER A 1 508 ? 20.013 -33.710 42.018 1.00 72.12 508 SER A CA 1
ATOM 3991 C C . SER A 1 508 ? 19.414 -33.281 40.680 1.00 72.12 508 SER A C 1
ATOM 3993 O O . SER A 1 508 ? 18.728 -32.262 40.570 1.00 72.12 508 SER A O 1
ATOM 3995 N N . VAL A 1 509 ? 19.714 -34.059 39.642 1.00 74.69 509 VAL A N 1
ATOM 3996 C CA . VAL A 1 509 ? 19.193 -33.813 38.298 1.00 74.69 509 VAL A CA 1
ATOM 3997 C C . VAL A 1 509 ? 17.690 -34.086 38.291 1.00 74.69 509 VAL A C 1
ATOM 3999 O O . VAL A 1 509 ? 17.239 -35.131 38.759 1.00 74.69 509 VAL A O 1
ATOM 4002 N N . THR A 1 510 ? 16.915 -33.157 37.742 1.00 80.62 510 THR A N 1
ATOM 4003 C CA . THR A 1 510 ? 15.464 -33.265 37.608 1.00 80.62 510 THR A CA 1
ATOM 4004 C C . THR A 1 510 ? 15.032 -33.016 36.171 1.00 80.62 510 THR A C 1
ATOM 4006 O O . THR A 1 510 ? 15.428 -32.050 35.520 1.00 80.62 510 THR A O 1
ATOM 4009 N N . ASN A 1 511 ? 14.160 -33.888 35.683 1.00 84.94 511 ASN A N 1
ATOM 4010 C CA . ASN A 1 511 ? 13.536 -33.768 34.374 1.00 84.94 511 ASN A CA 1
ATOM 4011 C C . ASN A 1 511 ? 12.108 -33.205 34.449 1.00 84.94 511 ASN A C 1
ATOM 4013 O O . ASN A 1 511 ? 11.426 -33.181 33.426 1.00 84.94 511 ASN A O 1
ATOM 4017 N N . LYS A 1 512 ? 11.639 -32.791 35.636 1.00 89.69 512 LYS A N 1
ATOM 4018 C CA . LYS A 1 512 ? 10.274 -32.295 35.855 1.00 89.69 512 LYS A CA 1
ATOM 4019 C C . LYS A 1 512 ? 10.148 -30.811 35.521 1.00 89.69 512 LYS A C 1
ATOM 4021 O O . LYS A 1 512 ? 10.969 -30.000 35.946 1.00 89.69 512 LYS A O 1
ATOM 4026 N N . ILE A 1 513 ? 9.080 -30.465 34.817 1.00 92.56 513 ILE A N 1
ATOM 4027 C CA . ILE A 1 513 ? 8.707 -29.111 34.408 1.00 92.56 513 ILE A CA 1
ATOM 4028 C C . ILE A 1 513 ? 7.359 -28.795 35.045 1.00 92.56 513 ILE A C 1
ATOM 4030 O O . ILE A 1 513 ? 6.474 -29.649 35.076 1.00 92.56 513 ILE A O 1
ATOM 4034 N N . PHE A 1 514 ? 7.204 -27.574 35.549 1.00 94.12 514 PHE A N 1
ATOM 4035 C CA . PHE A 1 514 ? 6.026 -27.160 36.308 1.00 94.12 514 PHE A CA 1
ATOM 4036 C C . PHE A 1 514 ? 5.339 -25.996 35.605 1.00 94.12 514 PHE A C 1
ATOM 4038 O O . PHE A 1 514 ? 5.988 -25.018 35.255 1.00 94.12 514 PHE A O 1
ATOM 4045 N N . LEU A 1 515 ? 4.028 -26.068 35.426 1.00 92.50 515 LEU A N 1
ATOM 4046 C CA . LEU A 1 515 ? 3.183 -24.984 34.947 1.00 92.50 515 LEU A CA 1
ATOM 4047 C C . LEU A 1 515 ? 2.210 -24.612 36.063 1.00 92.50 515 LEU A C 1
ATOM 4049 O O . LEU A 1 515 ? 1.435 -25.449 36.526 1.00 92.50 515 LEU A O 1
ATOM 4053 N N . VAL A 1 516 ? 2.209 -23.346 36.471 1.00 90.44 516 VAL A N 1
ATOM 4054 C CA . VAL A 1 516 ? 1.220 -22.846 37.426 1.00 90.44 516 VAL A CA 1
ATOM 4055 C C . VAL A 1 516 ? -0.124 -22.769 36.719 1.00 90.44 516 VAL A C 1
ATOM 4057 O O . VAL A 1 516 ? -0.309 -21.990 35.785 1.00 90.44 516 VAL A O 1
ATOM 4060 N N . LYS A 1 517 ? -1.068 -23.602 37.140 1.00 85.56 517 LYS A N 1
ATOM 4061 C CA . LYS A 1 517 ? -2.423 -23.631 36.601 1.00 85.56 517 LYS A CA 1
ATOM 4062 C C . LYS A 1 517 ? -3.293 -22.582 37.268 1.00 85.56 517 LYS A C 1
ATOM 4064 O O . LYS A 1 517 ? -4.014 -21.897 36.568 1.00 85.56 517 LYS A O 1
ATOM 4069 N N . SER A 1 518 ? -3.239 -22.415 38.581 1.00 81.00 518 SER A N 1
ATOM 4070 C CA . SER A 1 518 ? -4.056 -21.438 39.317 1.00 81.00 518 SER A CA 1
ATOM 4071 C C . SER A 1 518 ? -3.378 -21.036 40.610 1.00 81.00 518 SER A C 1
ATOM 4073 O O . SER A 1 518 ? -2.493 -21.747 41.066 1.00 81.00 518 SER A O 1
ATOM 4075 N N . GLY A 1 519 ? -3.802 -19.920 41.200 1.00 74.00 519 GLY A N 1
ATOM 4076 C CA . GLY A 1 519 ? -3.217 -19.411 42.437 1.00 74.00 519 GLY A CA 1
ATOM 4077 C C . GLY A 1 519 ? -1.803 -18.866 42.248 1.00 74.00 519 GLY A C 1
ATOM 4078 O O . GLY A 1 519 ? -1.386 -18.503 41.146 1.00 74.00 519 GLY A O 1
ATOM 4079 N N . GLU A 1 520 ? -1.083 -18.786 43.358 1.00 79.25 520 GLU A N 1
ATOM 4080 C CA . GLU A 1 520 ? 0.226 -18.156 43.454 1.00 79.25 520 GLU A CA 1
ATOM 4081 C C . GLU A 1 520 ? 1.241 -19.134 44.038 1.00 79.25 520 GLU A C 1
ATOM 4083 O O . GLU A 1 520 ? 0.981 -19.791 45.048 1.00 79.25 520 GLU A O 1
ATOM 4088 N N . VAL A 1 521 ? 2.418 -19.192 43.422 1.00 85.12 521 VAL A N 1
ATOM 4089 C CA . VAL A 1 521 ? 3.559 -19.980 43.882 1.00 85.12 521 VAL A CA 1
ATOM 4090 C C . VAL A 1 521 ? 4.720 -19.050 44.189 1.00 85.12 521 VAL A C 1
ATOM 4092 O O . VAL A 1 521 ? 5.165 -18.288 43.337 1.00 85.12 521 VAL A O 1
ATOM 4095 N N . MET A 1 522 ? 5.250 -19.131 45.399 1.00 83.25 522 MET A N 1
ATOM 4096 C CA . MET A 1 522 ? 6.468 -18.444 45.798 1.00 83.25 522 MET A CA 1
ATOM 4097 C C . MET A 1 522 ? 7.689 -19.263 45.371 1.00 83.25 522 MET A C 1
ATOM 4099 O O . MET A 1 522 ? 7.797 -20.454 45.666 1.00 83.25 522 MET A O 1
ATOM 4103 N N . VAL A 1 523 ? 8.631 -18.607 44.700 1.00 86.94 523 VAL A N 1
ATOM 4104 C CA . VAL A 1 523 ? 9.952 -19.146 44.367 1.00 86.94 523 VAL A CA 1
ATOM 4105 C C . VAL A 1 523 ? 10.914 -18.720 45.458 1.00 86.94 523 VAL A C 1
ATOM 4107 O O . VAL A 1 523 ? 11.128 -17.526 45.679 1.00 86.94 523 VAL A O 1
ATOM 4110 N N . VAL A 1 524 ? 11.514 -19.690 46.129 1.00 83.88 524 VAL A N 1
ATOM 4111 C CA . VAL A 1 524 ? 12.354 -19.476 47.305 1.00 83.88 524 VAL A CA 1
ATOM 4112 C C . VAL A 1 524 ? 13.787 -19.904 47.002 1.00 83.88 524 VAL A C 1
ATOM 4114 O O . VAL A 1 524 ? 14.029 -20.839 46.239 1.00 83.88 524 VAL A O 1
ATOM 4117 N N . ALA A 1 525 ? 14.755 -19.173 47.552 1.00 79.00 525 ALA A N 1
ATOM 4118 C CA . ALA A 1 525 ? 16.172 -19.405 47.304 1.00 79.00 525 ALA A CA 1
ATOM 4119 C C . ALA A 1 525 ? 16.608 -20.837 47.685 1.00 79.00 525 ALA A C 1
ATOM 4121 O O . ALA A 1 525 ? 16.161 -21.374 48.695 1.00 79.00 525 ALA A O 1
ATOM 4122 N N . ALA A 1 526 ? 17.469 -21.453 46.866 1.00 74.00 526 ALA A N 1
ATOM 4123 C CA . ALA A 1 526 ? 17.887 -22.853 47.018 1.00 74.00 526 ALA A CA 1
ATOM 4124 C C . ALA A 1 526 ? 18.690 -23.148 48.301 1.00 74.00 526 ALA A C 1
ATOM 4126 O O . ALA A 1 526 ? 18.778 -24.291 48.731 1.00 74.00 526 ALA A O 1
ATOM 4127 N N . ASP A 1 527 ? 19.286 -22.123 48.902 1.00 72.88 527 ASP A N 1
ATOM 4128 C CA . ASP A 1 527 ? 20.018 -22.175 50.167 1.00 72.88 527 ASP A CA 1
ATOM 4129 C C . ASP A 1 527 ? 19.105 -22.094 51.401 1.00 72.88 527 ASP A C 1
ATOM 4131 O O . ASP A 1 527 ? 19.567 -22.322 52.522 1.00 72.88 527 ASP A O 1
ATOM 4135 N N . LEU A 1 528 ? 17.809 -21.808 51.222 1.00 75.81 528 LEU A N 1
ATOM 4136 C CA . LEU A 1 528 ? 16.846 -21.840 52.314 1.00 75.81 528 LEU A CA 1
ATOM 4137 C C . LEU A 1 528 ? 16.431 -23.287 52.606 1.00 75.81 528 LEU A C 1
ATOM 4139 O O . LEU A 1 528 ? 15.830 -23.957 51.767 1.00 75.81 528 LEU A O 1
ATOM 4143 N N . ALA A 1 529 ? 16.723 -23.751 53.823 1.00 76.25 529 ALA A N 1
ATOM 4144 C CA . ALA A 1 529 ? 16.369 -25.092 54.272 1.00 76.25 529 ALA A CA 1
ATOM 4145 C C . ALA A 1 529 ? 14.841 -25.251 54.369 1.00 76.25 529 ALA A C 1
ATOM 4147 O O . ALA A 1 529 ? 14.207 -24.754 55.302 1.00 76.25 529 ALA A O 1
ATOM 4148 N N . LEU A 1 530 ? 14.266 -25.953 53.395 1.00 82.06 530 LEU A N 1
ATOM 4149 C CA . LEU A 1 530 ? 12.861 -26.345 53.353 1.00 82.06 530 LEU A CA 1
ATOM 4150 C C . LEU A 1 530 ? 12.749 -27.867 53.514 1.00 82.06 530 LEU A C 1
ATOM 4152 O O . LEU A 1 530 ? 13.670 -28.585 53.123 1.00 82.06 530 LEU A O 1
ATOM 4156 N N . PRO A 1 531 ? 11.652 -28.377 54.094 1.00 80.81 531 PRO A N 1
ATOM 4157 C CA . PRO A 1 531 ? 11.417 -29.813 54.139 1.00 80.81 531 PRO A CA 1
ATOM 4158 C C . PRO A 1 531 ? 11.147 -30.352 52.725 1.00 80.81 531 PRO A C 1
ATOM 4160 O O . PRO A 1 531 ? 10.502 -29.679 51.924 1.00 80.81 531 PRO A O 1
ATOM 4163 N N . ASP A 1 532 ? 11.591 -31.581 52.434 1.00 71.81 532 ASP A N 1
ATOM 4164 C CA . ASP A 1 532 ? 11.383 -32.240 51.128 1.00 71.81 532 ASP A CA 1
ATOM 4165 C C . ASP A 1 532 ? 9.893 -32.404 50.764 1.00 71.81 532 ASP A C 1
ATOM 4167 O O . ASP A 1 532 ? 9.541 -32.553 49.595 1.00 71.81 532 ASP A O 1
ATOM 4171 N N . SER A 1 533 ? 9.010 -32.381 51.768 1.00 74.69 533 SER A N 1
ATOM 4172 C CA . SER A 1 533 ? 7.550 -32.328 51.629 1.00 74.69 533 SER A CA 1
ATOM 4173 C C . SER A 1 533 ? 6.907 -31.771 52.909 1.00 74.69 533 SER A C 1
ATOM 4175 O O . SER A 1 533 ? 7.503 -31.853 53.984 1.00 74.69 533 SER A O 1
ATOM 4177 N N . GLY A 1 534 ? 5.694 -31.219 52.807 1.00 79.12 534 GLY A N 1
ATOM 4178 C CA . GLY A 1 534 ? 4.923 -30.690 53.943 1.00 79.12 534 GLY A CA 1
ATOM 4179 C C . GLY A 1 534 ? 4.641 -29.187 53.855 1.00 79.12 534 GLY A C 1
ATOM 4180 O O . GLY A 1 534 ? 4.902 -28.560 52.831 1.00 79.12 534 GLY A O 1
ATOM 4181 N N . GLU A 1 535 ? 4.089 -28.616 54.928 1.00 83.00 535 GLU A N 1
ATOM 4182 C CA . GLU A 1 535 ? 3.720 -27.197 55.013 1.00 83.00 535 GLU A CA 1
ATOM 4183 C C . GLU A 1 535 ? 4.789 -26.354 55.722 1.00 83.00 535 GLU A C 1
ATOM 4185 O O . GLU A 1 535 ? 5.359 -26.738 56.745 1.00 83.00 535 GLU A O 1
ATOM 4190 N N . VAL A 1 536 ? 5.017 -25.154 55.201 1.00 83.31 536 VAL A N 1
ATOM 4191 C CA . VAL A 1 536 ? 5.848 -24.101 55.779 1.00 83.31 536 VAL A CA 1
ATOM 4192 C C . VAL A 1 536 ? 5.032 -22.821 55.945 1.00 83.31 536 VAL A C 1
ATOM 4194 O O . VAL A 1 536 ? 4.174 -22.485 55.133 1.00 83.31 536 VAL A O 1
ATOM 4197 N N . ASP A 1 537 ? 5.300 -22.078 57.020 1.00 79.44 537 ASP A N 1
ATOM 4198 C CA . ASP A 1 537 ? 4.577 -20.839 57.318 1.00 79.44 537 ASP A CA 1
ATOM 4199 C C . ASP A 1 537 ? 4.925 -19.744 56.296 1.00 79.44 537 ASP A C 1
ATOM 4201 O O . ASP A 1 537 ? 5.987 -19.119 56.359 1.00 79.44 537 ASP A O 1
ATOM 4205 N N . VAL A 1 538 ? 3.993 -19.492 55.373 1.00 66.12 538 VAL A N 1
ATOM 4206 C CA . VAL A 1 538 ? 4.078 -18.484 54.302 1.00 66.12 538 VAL A CA 1
ATOM 4207 C C . VAL A 1 538 ? 4.484 -17.107 54.838 1.00 66.12 538 VAL A C 1
ATOM 4209 O O . VAL A 1 538 ? 5.253 -16.394 54.197 1.00 66.12 538 VAL A O 1
ATOM 4212 N N . ARG A 1 539 ? 4.043 -16.739 56.051 1.00 68.44 539 ARG A N 1
ATOM 4213 C CA . ARG A 1 539 ? 4.347 -15.431 56.660 1.00 68.44 539 ARG A CA 1
ATOM 4214 C C . ARG A 1 539 ? 5.808 -15.294 57.087 1.00 68.44 539 ARG A C 1
ATOM 4216 O O . ARG A 1 539 ? 6.297 -14.178 57.248 1.00 68.44 539 ARG A O 1
ATOM 4223 N N . LYS A 1 540 ? 6.513 -16.410 57.280 1.00 68.00 540 LYS A N 1
ATOM 4224 C CA . LYS A 1 540 ? 7.955 -16.426 57.571 1.00 68.00 540 LYS A CA 1
ATOM 4225 C C . LYS A 1 540 ? 8.806 -16.424 56.302 1.00 68.00 540 LYS A C 1
ATOM 4227 O O . LYS A 1 540 ? 9.999 -16.160 56.388 1.00 68.00 540 LYS A O 1
ATOM 4232 N N . LEU A 1 541 ? 8.196 -16.703 55.150 1.00 65.12 541 LEU A N 1
ATOM 4233 C CA . LEU A 1 541 ? 8.842 -16.690 53.836 1.00 65.12 541 LEU A CA 1
ATOM 4234 C C . LEU A 1 541 ? 8.729 -15.324 53.142 1.00 65.12 541 LEU A C 1
ATOM 4236 O O . LEU A 1 541 ? 9.563 -14.999 52.294 1.00 65.12 541 LEU A O 1
ATOM 4240 N N . THR A 1 542 ? 7.748 -14.495 53.525 1.00 55.41 542 THR A N 1
ATOM 4241 C CA . THR A 1 542 ? 7.636 -13.095 53.085 1.00 55.41 542 THR A CA 1
ATOM 4242 C C . THR A 1 542 ? 8.906 -12.312 53.436 1.00 55.41 542 THR A C 1
ATOM 4244 O O . THR A 1 542 ? 9.188 -12.064 54.606 1.00 55.41 542 THR A O 1
ATOM 4247 N N . GLY A 1 543 ? 9.677 -11.933 52.410 1.00 56.09 543 GLY A N 1
ATOM 4248 C CA . GLY A 1 543 ? 10.996 -11.290 52.530 1.00 56.09 543 GLY A CA 1
ATOM 4249 C C . GLY A 1 543 ? 12.187 -12.150 52.074 1.00 56.09 543 GLY A C 1
ATOM 4250 O O . GLY A 1 543 ? 13.252 -11.599 51.807 1.00 56.09 543 GLY A O 1
ATOM 4251 N N . SER A 1 544 ? 12.015 -13.469 51.927 1.00 57.12 544 SER A N 1
ATOM 4252 C CA . SER A 1 544 ? 13.016 -14.408 51.374 1.00 57.12 544 SER A CA 1
ATOM 4253 C C . SER A 1 544 ? 12.604 -15.010 50.017 1.00 57.12 544 SER A C 1
ATOM 4255 O O . SER A 1 544 ? 13.333 -15.814 49.434 1.00 57.12 544 SER A O 1
ATOM 4257 N N . GLU A 1 545 ? 11.439 -14.613 49.501 1.00 65.50 545 GLU A N 1
ATOM 4258 C CA . GLU A 1 545 ? 10.929 -14.955 48.172 1.00 65.50 545 GLU A CA 1
ATOM 4259 C C . GLU A 1 545 ? 11.720 -14.237 47.060 1.00 65.50 545 GLU A C 1
ATOM 4261 O O . GLU A 1 545 ? 11.892 -13.019 47.082 1.00 65.50 545 GLU A O 1
ATOM 4266 N N . ARG A 1 546 ? 12.210 -14.989 46.066 1.00 66.00 546 ARG A N 1
ATOM 4267 C CA . ARG A 1 546 ? 12.887 -14.436 44.878 1.00 66.00 546 ARG A CA 1
ATOM 4268 C C . ARG A 1 546 ? 11.887 -13.930 43.841 1.00 66.00 546 ARG A C 1
ATOM 4270 O O . ARG A 1 546 ? 12.173 -12.973 43.127 1.00 66.00 546 ARG A O 1
ATOM 4277 N N . GLN A 1 547 ? 10.745 -14.604 43.723 1.00 76.75 547 GLN A N 1
ATOM 4278 C CA . GLN A 1 547 ? 9.727 -14.330 42.711 1.00 76.75 547 GLN A CA 1
ATOM 4279 C C . GLN A 1 547 ? 8.388 -14.960 43.112 1.00 76.75 547 GLN A C 1
ATOM 4281 O O . GLN A 1 547 ? 8.368 -15.984 43.789 1.00 76.75 547 GLN A O 1
ATOM 4286 N N . ARG A 1 548 ? 7.275 -14.390 42.635 1.00 77.25 548 ARG A N 1
ATOM 4287 C CA . ARG A 1 548 ? 5.945 -15.014 42.665 1.00 77.25 548 ARG A CA 1
ATOM 4288 C C . ARG A 1 548 ? 5.553 -15.448 41.256 1.00 77.25 548 ARG A C 1
ATOM 4290 O O . ARG A 1 548 ? 5.548 -14.634 40.333 1.00 77.25 548 ARG A O 1
ATOM 4297 N N . LEU A 1 549 ? 5.283 -16.735 41.081 1.00 77.50 549 LEU A N 1
ATOM 4298 C CA . LEU A 1 549 ? 4.771 -17.320 39.851 1.00 77.50 549 LEU A CA 1
ATOM 4299 C C . LEU A 1 549 ? 3.250 -17.370 39.931 1.00 77.50 549 LEU A C 1
ATOM 4301 O O . LEU A 1 549 ? 2.668 -17.860 40.897 1.00 77.50 549 LEU A O 1
ATOM 4305 N N . LEU A 1 550 ? 2.627 -16.855 38.883 1.00 79.62 550 LEU A N 1
ATOM 4306 C CA . LEU A 1 550 ? 1.183 -16.796 38.718 1.00 79.62 550 LEU A CA 1
ATOM 4307 C C . LEU A 1 550 ? 0.742 -17.791 37.651 1.00 79.62 550 LEU A C 1
ATOM 4309 O O . LEU A 1 550 ? 1.571 -18.326 36.907 1.00 79.62 550 LEU A O 1
ATOM 4313 N N . ALA A 1 551 ? -0.562 -18.012 37.549 1.00 79.50 551 ALA A N 1
ATOM 4314 C CA . ALA A 1 551 ? -1.145 -18.855 36.519 1.00 79.50 551 ALA A CA 1
ATOM 4315 C C . ALA A 1 551 ? -0.589 -18.568 35.106 1.00 79.50 551 ALA A C 1
ATOM 4317 O O . ALA A 1 551 ? -0.454 -17.427 34.676 1.00 79.50 551 ALA A O 1
ATOM 4318 N N . GLY A 1 552 ? -0.234 -19.619 34.368 1.00 77.69 552 GLY A N 1
ATOM 4319 C CA . GLY A 1 552 ? 0.429 -19.521 33.066 1.00 77.69 552 GLY A CA 1
ATOM 4320 C C . GLY A 1 552 ? 1.957 -19.475 33.114 1.00 77.69 552 GLY A C 1
ATOM 4321 O O . GLY A 1 552 ? 2.578 -19.546 32.054 1.00 77.69 552 GLY A O 1
ATOM 4322 N N . SER A 1 553 ? 2.569 -19.373 34.297 1.00 84.38 553 SER A N 1
ATOM 4323 C CA . SER A 1 553 ? 4.029 -19.384 34.452 1.00 84.38 553 SER A CA 1
ATOM 4324 C C . SER A 1 553 ? 4.583 -20.804 34.376 1.00 84.38 553 SER A C 1
ATOM 4326 O O . SER A 1 553 ? 4.067 -21.694 35.050 1.00 84.38 553 SER A O 1
ATOM 4328 N N . ILE A 1 554 ? 5.655 -21.003 33.605 1.00 87.56 554 ILE A N 1
ATOM 4329 C CA . ILE A 1 554 ? 6.366 -22.284 33.507 1.00 87.56 554 ILE A CA 1
ATOM 4330 C C . ILE A 1 554 ? 7.696 -22.173 34.252 1.00 87.56 554 ILE A C 1
ATOM 4332 O O . ILE A 1 554 ? 8.402 -21.173 34.127 1.00 87.56 554 ILE A O 1
ATOM 4336 N N . PHE A 1 555 ? 8.039 -23.203 35.014 1.00 90.06 555 PHE A N 1
ATOM 4337 C CA . PHE A 1 555 ? 9.279 -23.322 35.760 1.00 90.06 555 PHE A CA 1
ATOM 4338 C C . PHE A 1 555 ? 10.037 -24.585 35.344 1.00 90.06 555 PHE A C 1
ATOM 4340 O O . PHE A 1 555 ? 9.441 -25.639 35.117 1.00 90.06 555 PHE A O 1
ATOM 4347 N N . ASN A 1 556 ? 11.364 -24.465 35.279 1.00 89.44 556 ASN A N 1
ATOM 4348 C CA . ASN A 1 556 ? 12.304 -25.509 34.863 1.00 89.44 556 ASN A CA 1
ATOM 4349 C C . ASN A 1 556 ? 12.191 -25.979 33.390 1.00 89.44 556 ASN A C 1
ATOM 4351 O O . ASN A 1 556 ? 12.677 -27.051 33.044 1.00 89.44 556 ASN A O 1
ATOM 4355 N N . ASP A 1 557 ? 11.620 -25.182 32.478 1.00 86.69 557 ASP A N 1
ATOM 4356 C CA . ASP A 1 557 ? 11.527 -25.541 31.048 1.00 86.69 557 ASP A CA 1
ATOM 4357 C C . ASP A 1 557 ? 12.885 -25.584 30.321 1.00 86.69 557 ASP A C 1
ATOM 4359 O O . ASP A 1 557 ? 13.021 -26.267 29.308 1.00 86.69 557 ASP A O 1
ATOM 4363 N N . LYS A 1 558 ? 13.928 -24.950 30.873 1.00 80.06 558 LYS A N 1
ATOM 4364 C CA . LYS A 1 558 ? 15.324 -25.099 30.413 1.00 80.06 558 LYS A CA 1
ATOM 4365 C C . LYS A 1 558 ? 15.831 -26.544 30.474 1.00 80.06 558 LYS A C 1
ATOM 4367 O O . LYS A 1 558 ? 16.744 -26.888 29.719 1.00 80.06 558 LYS A O 1
ATOM 4372 N N . ALA A 1 559 ? 15.245 -27.390 31.327 1.00 83.25 559 ALA A N 1
ATOM 4373 C CA . ALA A 1 559 ? 15.582 -28.810 31.395 1.00 83.25 559 ALA A CA 1
ATOM 4374 C C . ALA A 1 559 ? 15.366 -29.524 30.049 1.00 83.25 559 ALA A C 1
ATOM 4376 O O . ALA A 1 559 ? 16.056 -30.497 29.764 1.00 83.25 559 ALA A O 1
ATOM 4377 N N . LEU A 1 560 ? 14.496 -28.994 29.178 1.00 81.38 560 LEU A N 1
ATOM 4378 C CA . LEU A 1 560 ? 14.265 -29.507 27.821 1.00 81.38 560 LEU A CA 1
ATOM 4379 C C . LEU A 1 560 ? 15.486 -29.402 26.899 1.00 81.38 560 LEU A C 1
ATOM 4381 O O . LEU A 1 560 ? 15.536 -30.102 25.897 1.00 81.38 560 LEU A O 1
ATOM 4385 N N . ASN A 1 561 ? 16.454 -28.537 27.211 1.00 78.94 561 ASN A N 1
ATOM 4386 C CA . ASN A 1 561 ? 17.655 -28.343 26.396 1.00 78.94 561 ASN A CA 1
ATOM 4387 C C . ASN A 1 561 ? 18.871 -29.127 26.920 1.00 78.94 561 ASN A C 1
ATOM 4389 O O . ASN A 1 561 ? 19.741 -29.511 26.141 1.00 78.94 561 ASN A O 1
ATOM 4393 N N . SER A 1 562 ? 18.931 -29.368 28.234 1.00 76.94 562 SER A N 1
ATOM 4394 C CA . SER A 1 562 ? 20.040 -30.070 28.896 1.00 76.94 562 SER A CA 1
ATOM 4395 C C . SER A 1 562 ? 19.529 -31.051 29.964 1.00 76.94 562 SER A C 1
ATOM 4397 O O . SER A 1 562 ? 19.841 -30.884 31.146 1.00 76.94 562 SER A O 1
ATOM 4399 N N . PRO A 1 563 ? 18.742 -32.075 29.587 1.00 75.69 563 PRO A N 1
ATOM 4400 C CA . PRO A 1 563 ? 18.044 -32.940 30.544 1.00 75.69 563 PRO A CA 1
ATOM 4401 C C . PRO A 1 563 ? 18.987 -33.754 31.438 1.00 75.69 563 PRO A C 1
ATOM 4403 O O . PRO A 1 563 ? 18.627 -34.092 32.559 1.00 75.69 563 PRO A O 1
ATOM 4406 N N . GLU A 1 564 ? 20.207 -34.036 30.974 1.00 74.19 564 GLU A N 1
ATOM 4407 C CA . GLU A 1 564 ? 21.215 -34.809 31.715 1.00 74.19 564 GLU A CA 1
ATOM 4408 C C . GLU A 1 564 ? 21.915 -33.997 32.823 1.00 74.19 564 GLU A C 1
ATOM 4410 O O . GLU A 1 564 ? 22.565 -34.577 33.689 1.00 74.19 564 GLU A O 1
ATOM 4415 N N . THR A 1 565 ? 21.799 -32.662 32.809 1.00 72.75 565 THR A N 1
ATOM 4416 C CA . THR A 1 565 ? 22.508 -31.765 33.743 1.00 72.75 565 THR A CA 1
ATOM 4417 C C . THR A 1 565 ? 21.594 -30.768 34.455 1.00 72.75 565 THR A C 1
ATOM 4419 O O . THR A 1 565 ? 22.086 -29.928 35.205 1.00 72.75 565 THR A O 1
ATOM 4422 N N . ALA A 1 566 ? 20.287 -30.790 34.191 1.00 77.25 566 ALA A N 1
ATOM 4423 C CA . ALA A 1 566 ? 19.345 -29.822 34.743 1.00 77.25 566 ALA A CA 1
ATOM 4424 C C . ALA A 1 566 ? 19.001 -30.145 36.202 1.00 77.25 566 ALA A C 1
ATOM 4426 O O . ALA A 1 566 ? 18.549 -31.245 36.498 1.00 77.25 566 ALA A O 1
ATOM 4427 N N . SER A 1 567 ? 19.163 -29.182 37.106 1.00 82.69 567 SER A N 1
ATOM 4428 C CA . SER A 1 567 ? 18.683 -29.245 38.491 1.00 82.69 567 SER A CA 1
ATOM 4429 C C . SER A 1 567 ? 17.753 -28.064 38.780 1.00 82.69 567 SER A C 1
ATOM 4431 O O . SER A 1 567 ? 17.705 -27.094 38.019 1.00 82.69 567 SER A O 1
ATOM 4433 N N . LEU A 1 568 ? 16.987 -28.132 39.872 1.00 83.50 568 LEU A N 1
ATOM 4434 C CA . LEU A 1 568 ? 16.136 -27.014 40.282 1.00 83.50 568 LEU A CA 1
ATOM 4435 C C . LEU A 1 568 ? 17.001 -25.888 40.864 1.00 83.50 568 LEU A C 1
ATOM 4437 O O . LEU A 1 568 ? 17.628 -26.047 41.906 1.00 83.50 568 LEU A O 1
ATOM 4441 N N . GLU A 1 569 ? 16.996 -24.726 40.211 1.00 81.31 569 GLU A N 1
ATOM 4442 C CA . GLU A 1 569 ? 17.741 -23.532 40.649 1.00 81.31 569 GLU A CA 1
ATOM 4443 C C . GLU A 1 569 ? 17.100 -22.827 41.871 1.00 81.31 569 GLU A C 1
ATOM 4445 O O . GLU A 1 569 ? 17.714 -21.943 42.480 1.00 81.31 569 GLU A O 1
ATOM 4450 N N . ALA A 1 570 ? 15.856 -23.184 42.216 1.00 86.12 570 ALA A N 1
ATOM 4451 C CA . ALA A 1 570 ? 15.090 -22.638 43.337 1.00 86.12 570 ALA A CA 1
ATOM 4452 C C . ALA A 1 570 ? 13.947 -23.582 43.761 1.00 86.12 570 ALA A C 1
ATOM 4454 O O . ALA A 1 570 ? 13.467 -24.385 42.957 1.00 86.12 570 ALA A O 1
ATOM 4455 N N . SER A 1 571 ? 13.529 -23.476 45.023 1.00 90.00 571 SER A N 1
ATOM 4456 C CA . SER A 1 571 ? 12.407 -24.232 45.589 1.00 90.00 571 SER A CA 1
ATOM 4457 C C . SER A 1 571 ? 11.080 -23.526 45.299 1.00 90.00 571 SER A C 1
ATOM 4459 O O . SER A 1 571 ? 11.037 -22.304 45.161 1.00 90.00 571 SER A O 1
ATOM 4461 N N . LEU A 1 572 ? 9.989 -24.282 45.234 1.00 91.81 572 LEU A N 1
ATOM 4462 C CA . LEU A 1 572 ? 8.634 -23.801 44.979 1.00 91.81 572 LEU A CA 1
ATOM 4463 C C . LEU A 1 572 ? 7.746 -24.094 46.191 1.00 91.81 572 LEU A C 1
ATOM 4465 O O . LEU A 1 572 ? 7.694 -25.231 46.656 1.00 91.81 572 LEU A O 1
ATOM 4469 N N . VAL A 1 573 ? 7.029 -23.082 46.677 1.00 90.12 573 VAL A N 1
ATOM 4470 C CA . VAL A 1 573 ? 6.081 -23.180 47.799 1.00 90.12 573 VAL A CA 1
ATOM 4471 C C . VAL A 1 573 ? 4.773 -22.502 47.404 1.00 90.12 573 VAL A C 1
ATOM 4473 O O . VAL A 1 573 ? 4.791 -21.422 46.820 1.00 90.12 573 VAL A O 1
ATOM 4476 N N . ALA A 1 574 ? 3.627 -23.092 47.721 1.00 88.06 574 ALA A N 1
ATOM 4477 C CA . ALA A 1 574 ? 2.328 -22.478 47.463 1.00 88.06 574 ALA A CA 1
ATOM 4478 C C . ALA A 1 574 ? 2.136 -21.203 48.312 1.00 88.06 574 ALA A C 1
ATOM 4480 O O . ALA A 1 574 ? 2.195 -21.241 49.539 1.00 88.06 574 ALA A O 1
ATOM 4481 N N . GLY A 1 575 ? 1.915 -20.053 47.673 1.00 77.31 575 GLY A N 1
ATOM 4482 C CA . GLY A 1 575 ? 1.624 -18.780 48.351 1.00 77.31 575 GLY A CA 1
ATOM 4483 C C . GLY A 1 575 ? 0.132 -18.584 48.638 1.00 77.31 575 GLY A C 1
ATOM 4484 O O . GLY A 1 575 ? -0.248 -17.987 49.643 1.00 77.31 575 GLY A O 1
ATOM 4485 N N . THR A 1 576 ? -0.721 -19.130 47.772 1.00 77.62 576 THR A N 1
ATOM 4486 C CA . THR A 1 576 ? -2.182 -19.232 47.927 1.00 77.62 576 THR A CA 1
ATOM 4487 C C . THR A 1 576 ? -2.623 -20.640 47.505 1.00 77.62 576 THR A C 1
ATOM 4489 O O . THR A 1 576 ? -1.773 -21.385 47.012 1.00 77.62 576 THR A O 1
ATOM 4492 N N . PRO A 1 577 ? -3.901 -21.046 47.677 1.00 81.00 577 PRO A N 1
ATOM 4493 C CA . PRO A 1 577 ? -4.350 -22.321 47.134 1.00 81.00 577 PRO A CA 1
ATOM 4494 C C . PRO A 1 577 ? -4.104 -22.324 45.624 1.00 81.00 577 PRO A C 1
ATOM 4496 O O . PRO A 1 577 ? -4.620 -21.459 44.907 1.00 81.00 577 PRO A O 1
ATOM 4499 N N . CYS A 1 578 ? -3.260 -23.234 45.150 1.00 85.25 578 CYS A N 1
ATOM 4500 C CA . CYS A 1 578 ? -2.738 -23.189 43.793 1.00 85.25 578 CYS A CA 1
ATOM 4501 C C . CYS A 1 578 ? -2.797 -24.562 43.129 1.00 85.25 578 CYS A C 1
ATOM 4503 O O . CYS A 1 578 ? -2.657 -25.591 43.774 1.00 85.25 578 CYS A O 1
ATOM 4505 N N . GLY A 1 579 ? -3.041 -24.567 41.824 1.00 87.88 579 GLY A N 1
ATOM 4506 C CA . GLY A 1 579 ? -3.025 -25.777 41.007 1.00 87.88 579 GLY A CA 1
ATOM 4507 C C . GLY A 1 579 ? -1.756 -25.794 40.174 1.00 87.88 579 GLY A C 1
ATOM 4508 O O . GLY A 1 579 ? -1.404 -24.773 39.578 1.00 87.88 579 GLY A O 1
ATOM 4509 N N . ILE A 1 580 ? -1.080 -26.934 40.094 1.00 93.25 580 ILE A N 1
ATOM 4510 C CA . ILE A 1 580 ? 0.163 -27.115 39.341 1.00 93.25 580 ILE A CA 1
ATOM 4511 C C . ILE A 1 580 ? -0.016 -28.252 38.349 1.00 93.25 580 ILE A C 1
ATOM 4513 O O . ILE A 1 580 ? -0.526 -29.313 38.691 1.00 93.25 580 ILE A O 1
ATOM 4517 N N . ILE A 1 581 ? 0.414 -28.016 37.113 1.00 93.94 581 ILE A N 1
ATOM 4518 C CA . ILE A 1 581 ? 0.536 -29.034 36.076 1.00 93.94 581 ILE A CA 1
ATOM 4519 C C . ILE A 1 581 ? 2.015 -29.413 35.962 1.00 93.94 581 ILE A C 1
ATOM 4521 O O . ILE A 1 581 ? 2.868 -28.540 35.816 1.00 93.94 581 ILE A O 1
ATOM 4525 N N . THR A 1 582 ? 2.333 -30.701 36.010 1.00 93.69 582 THR A N 1
ATOM 4526 C CA . THR A 1 582 ? 3.698 -31.228 35.928 1.00 93.69 582 THR A CA 1
ATOM 4527 C C . THR A 1 582 ? 3.830 -32.217 34.774 1.00 93.69 582 THR A C 1
ATOM 4529 O O . THR A 1 582 ? 2.936 -33.017 34.518 1.00 93.69 582 THR A O 1
ATOM 4532 N N . PHE A 1 583 ? 4.951 -32.157 34.060 1.00 93.81 583 PHE A N 1
ATOM 4533 C CA . PHE A 1 583 ? 5.319 -33.106 33.002 1.00 93.81 583 PHE A CA 1
ATOM 4534 C C . PHE A 1 583 ? 6.842 -33.223 32.908 1.00 93.81 583 PHE A C 1
ATOM 4536 O O . PHE A 1 583 ? 7.561 -32.398 33.478 1.00 93.81 583 PHE A O 1
ATOM 4543 N N . THR A 1 584 ? 7.355 -34.241 32.216 1.00 91.69 584 THR A N 1
ATOM 4544 C CA . THR A 1 584 ? 8.803 -34.474 32.109 1.00 91.69 584 THR A CA 1
ATOM 4545 C C . THR A 1 584 ? 9.369 -34.179 30.723 1.00 91.69 584 THR A C 1
ATOM 4547 O O . THR A 1 584 ? 8.651 -34.171 29.720 1.00 91.69 584 THR A O 1
ATOM 4550 N N . THR A 1 585 ? 10.688 -33.988 30.638 1.00 86.62 585 THR A N 1
ATOM 4551 C CA . THR A 1 585 ? 11.395 -33.895 29.347 1.00 86.62 585 THR A CA 1
ATOM 4552 C C . THR A 1 585 ? 11.168 -35.141 28.484 1.00 86.62 585 THR A C 1
ATOM 4554 O O . THR A 1 585 ? 10.975 -35.024 27.277 1.00 86.62 585 THR A O 1
ATOM 4557 N N . SER A 1 586 ? 11.086 -36.325 29.099 1.00 86.94 586 SER A N 1
ATOM 4558 C CA . SER A 1 586 ? 10.799 -37.585 28.408 1.00 86.94 586 SER A CA 1
ATOM 4559 C C . SER A 1 586 ? 9.377 -37.650 27.841 1.00 86.94 586 SER A C 1
ATOM 4561 O O . SER A 1 586 ? 9.166 -38.280 26.806 1.00 86.94 586 SER A O 1
ATOM 4563 N N . ASP A 1 587 ? 8.398 -36.998 28.474 1.00 89.69 587 ASP A N 1
ATOM 4564 C CA . ASP A 1 587 ? 7.031 -36.921 27.941 1.00 89.69 587 ASP A CA 1
ATOM 4565 C C . ASP A 1 587 ? 6.986 -36.054 26.680 1.00 89.69 587 ASP A C 1
ATOM 4567 O O . ASP A 1 587 ? 6.362 -36.426 25.686 1.00 89.69 587 ASP A O 1
ATOM 4571 N N . VAL A 1 588 ? 7.745 -34.956 26.671 1.00 86.31 588 VAL A N 1
ATOM 4572 C CA . VAL A 1 588 ? 7.911 -34.097 25.490 1.00 86.31 588 VAL A CA 1
ATOM 4573 C C . VAL A 1 588 ? 8.636 -34.836 24.357 1.00 86.31 588 VAL A C 1
ATOM 4575 O O . VAL A 1 588 ? 8.218 -34.759 23.200 1.00 86.31 588 VAL A O 1
ATOM 4578 N N . GLU A 1 589 ? 9.687 -35.599 24.666 1.00 83.31 589 GLU A N 1
ATOM 4579 C CA . GLU A 1 589 ? 10.438 -36.389 23.679 1.00 83.31 589 GLU A CA 1
ATOM 4580 C C . GLU A 1 589 ? 9.590 -37.477 23.010 1.00 83.31 589 GLU A C 1
ATOM 4582 O O . GLU A 1 589 ? 9.669 -37.650 21.789 1.00 83.31 589 GLU A O 1
ATOM 4587 N N . LYS A 1 590 ? 8.756 -38.182 23.788 1.00 84.56 590 LYS A N 1
ATOM 4588 C CA . LYS A 1 590 ? 7.826 -39.203 23.275 1.00 84.56 590 LYS A CA 1
ATOM 4589 C C . LYS A 1 590 ? 6.831 -38.611 22.282 1.00 84.56 590 LYS A C 1
ATOM 4591 O O . LYS A 1 590 ? 6.570 -39.224 21.250 1.00 84.56 590 LYS A O 1
ATOM 4596 N N . VAL A 1 591 ? 6.303 -37.423 22.578 1.00 86.50 591 VAL A N 1
ATOM 4597 C CA . VAL A 1 591 ? 5.314 -36.739 21.734 1.00 86.50 591 VAL A CA 1
ATOM 4598 C C . VAL A 1 591 ? 5.953 -36.181 20.460 1.00 86.50 591 VAL A C 1
ATOM 4600 O O . VAL A 1 591 ? 5.379 -36.305 19.383 1.00 86.50 591 VAL A O 1
ATOM 4603 N N . MET A 1 592 ? 7.163 -35.620 20.551 1.00 77.12 592 MET A N 1
ATOM 4604 C CA . MET A 1 592 ? 7.863 -35.021 19.405 1.00 77.12 592 MET A CA 1
ATOM 4605 C C . MET A 1 592 ? 8.663 -36.020 18.545 1.00 77.12 592 MET A C 1
ATOM 4607 O O . MET A 1 592 ? 9.335 -35.620 17.588 1.00 77.12 592 MET A O 1
ATOM 4611 N N . GLY A 1 593 ? 8.632 -37.319 18.866 1.00 64.38 593 GLY A N 1
ATOM 4612 C CA . GLY A 1 593 ? 9.210 -38.386 18.039 1.00 64.38 593 GLY A CA 1
ATOM 4613 C C . GLY A 1 593 ? 10.708 -38.226 17.742 1.00 64.38 593 GLY A C 1
ATOM 4614 O O . GLY A 1 593 ? 11.157 -38.554 16.644 1.00 64.38 593 GLY A O 1
ATOM 4615 N N . GLY A 1 594 ? 11.482 -37.659 18.676 1.00 54.81 594 GLY A N 1
ATOM 4616 C CA . GLY A 1 594 ? 12.929 -37.446 18.522 1.00 54.81 594 GLY A CA 1
ATOM 4617 C C . GLY A 1 594 ? 13.345 -36.298 17.585 1.00 54.81 594 GLY A C 1
ATOM 4618 O O . GLY A 1 594 ? 14.538 -36.104 17.356 1.00 54.81 594 GLY A O 1
ATOM 4619 N N . ARG A 1 595 ? 12.409 -35.490 17.060 1.00 55.72 595 ARG A N 1
ATOM 4620 C CA . ARG A 1 595 ? 12.729 -34.324 16.205 1.00 55.72 595 ARG A CA 1
ATOM 4621 C C . ARG A 1 595 ? 13.333 -33.134 16.963 1.00 55.72 595 ARG A C 1
ATOM 4623 O O . ARG A 1 595 ? 13.870 -32.228 16.330 1.00 55.72 595 ARG A O 1
ATOM 4630 N N . ALA A 1 596 ? 13.256 -33.126 18.292 1.00 47.56 596 ALA A N 1
ATOM 4631 C CA . ALA A 1 596 ? 13.434 -31.913 19.087 1.00 47.56 596 ALA A CA 1
ATOM 4632 C C . ALA A 1 596 ? 14.842 -31.648 19.646 1.00 47.56 596 ALA A C 1
ATOM 4634 O O . ALA A 1 596 ? 15.079 -30.554 20.141 1.00 47.56 596 ALA A O 1
ATOM 4635 N N . MET A 1 597 ? 15.798 -32.576 19.557 1.00 52.50 597 MET A N 1
ATOM 4636 C CA . MET A 1 597 ? 17.069 -32.448 20.299 1.00 52.50 597 MET A CA 1
ATOM 4637 C C . MET A 1 597 ? 18.331 -32.689 19.457 1.00 52.50 597 MET A C 1
ATOM 4639 O O . MET A 1 597 ? 19.361 -33.133 19.952 1.00 52.50 597 MET A O 1
ATOM 4643 N N . SER A 1 598 ? 18.294 -32.348 18.165 1.00 41.47 598 SER A N 1
ATOM 4644 C CA . SER A 1 598 ? 19.500 -32.333 17.324 1.00 41.47 598 SER A CA 1
ATOM 4645 C C . SER A 1 598 ? 19.619 -31.030 16.545 1.00 41.47 598 SER A C 1
ATOM 4647 O O . SER A 1 598 ? 19.395 -30.973 15.339 1.00 41.47 598 SER A O 1
ATOM 4649 N N . ARG A 1 599 ? 19.948 -29.949 17.260 1.00 38.81 599 ARG A N 1
ATOM 4650 C CA . ARG A 1 599 ? 20.535 -28.730 16.680 1.00 38.81 599 ARG A CA 1
ATOM 4651 C C . ARG A 1 599 ? 21.258 -27.882 17.733 1.00 38.81 599 ARG A C 1
ATOM 4653 O O . ARG A 1 599 ? 21.047 -26.685 17.820 1.00 38.81 599 ARG A O 1
ATOM 4660 N N . SER A 1 600 ? 22.130 -28.509 18.526 1.00 35.88 600 SER A N 1
ATOM 4661 C CA . SER A 1 600 ? 23.231 -27.812 19.216 1.00 35.88 600 SER A CA 1
ATOM 4662 C C . SER A 1 600 ? 24.264 -28.805 19.774 1.00 35.88 600 SER A C 1
ATOM 4664 O O . SER A 1 600 ? 24.440 -28.924 20.981 1.00 35.88 600 SER A O 1
ATOM 4666 N N . ARG A 1 601 ? 24.921 -29.600 18.915 1.00 31.92 601 ARG A N 1
ATOM 4667 C CA . ARG A 1 601 ? 26.079 -30.420 19.344 1.00 31.92 601 ARG A CA 1
ATOM 4668 C C . ARG A 1 601 ? 27.309 -30.374 18.431 1.00 31.92 601 ARG A C 1
ATOM 4670 O O . ARG A 1 601 ? 28.292 -31.021 18.752 1.00 31.92 601 ARG A O 1
ATOM 4677 N N . ASN A 1 602 ? 27.329 -29.536 17.391 1.00 31.78 602 ASN A N 1
ATOM 4678 C CA . ASN A 1 602 ? 28.551 -29.271 16.620 1.00 31.78 602 ASN A CA 1
ATOM 4679 C C . ASN A 1 602 ? 28.890 -27.777 16.629 1.00 31.78 602 ASN A C 1
ATOM 4681 O O . ASN A 1 602 ? 28.654 -27.068 15.656 1.00 31.78 602 ASN A O 1
ATOM 4685 N N . ALA A 1 603 ? 29.461 -27.315 17.737 1.00 29.42 603 ALA A N 1
ATOM 4686 C CA . ALA A 1 603 ? 30.320 -26.141 17.754 1.00 29.42 603 ALA A CA 1
ATOM 4687 C C . ALA A 1 603 ? 31.631 -26.566 18.421 1.00 29.42 603 ALA A C 1
ATOM 4689 O O . ALA A 1 603 ? 31.655 -26.926 19.597 1.00 29.42 603 ALA A O 1
ATOM 4690 N N . LEU A 1 604 ? 32.708 -26.588 17.636 1.00 29.59 604 LEU A N 1
ATOM 4691 C CA . LEU A 1 604 ? 34.063 -26.674 18.167 1.00 29.59 604 LEU A CA 1
ATOM 4692 C C . LEU A 1 604 ? 34.303 -25.456 19.078 1.00 29.59 604 LEU A C 1
ATOM 4694 O O . LEU A 1 604 ? 33.910 -24.346 18.711 1.00 29.59 604 LEU A O 1
ATOM 4698 N N . PRO A 1 605 ? 34.935 -25.623 20.249 1.00 30.73 605 PRO A N 1
ATOM 4699 C CA . PRO A 1 605 ? 35.203 -24.506 21.136 1.00 30.73 605 PRO A CA 1
ATOM 4700 C C . PRO A 1 605 ? 36.446 -23.756 20.653 1.00 30.73 605 PRO A C 1
ATOM 4702 O O . PRO A 1 605 ? 37.547 -24.303 20.651 1.00 30.73 605 PRO A O 1
ATOM 4705 N N . GLY A 1 606 ? 36.284 -22.488 20.277 1.00 31.11 606 GLY A N 1
ATOM 4706 C CA . GLY A 1 606 ? 37.424 -21.594 20.091 1.00 31.11 606 GLY A CA 1
ATOM 4707 C C . GLY A 1 606 ? 37.151 -20.403 19.187 1.00 31.11 606 GLY A C 1
ATOM 4708 O O . GLY A 1 606 ? 37.410 -20.487 17.995 1.00 31.11 606 GLY A O 1
ATOM 4709 N N . ALA A 1 607 ? 36.660 -19.312 19.780 1.00 29.06 607 ALA A N 1
ATOM 4710 C CA . ALA A 1 607 ? 37.024 -17.913 19.503 1.00 29.06 607 ALA A CA 1
ATOM 4711 C C . ALA A 1 607 ? 35.856 -17.001 19.896 1.00 29.06 607 ALA A C 1
ATOM 4713 O O . ALA A 1 607 ? 34.957 -16.711 19.111 1.00 29.06 607 ALA A O 1
ATOM 4714 N N . ALA A 1 608 ? 35.878 -16.543 21.146 1.00 32.97 608 ALA A N 1
ATOM 4715 C CA . ALA A 1 608 ? 35.182 -15.321 21.504 1.00 32.97 608 ALA A CA 1
ATOM 4716 C C . ALA A 1 608 ? 35.898 -14.133 20.833 1.00 32.97 608 ALA A C 1
ATOM 4718 O O . ALA A 1 608 ? 37.126 -14.078 20.846 1.00 32.97 608 ALA A O 1
ATOM 4719 N N . ALA A 1 609 ? 35.090 -13.194 20.327 1.00 34.59 609 ALA A N 1
ATOM 4720 C CA . ALA A 1 609 ? 35.424 -11.880 19.762 1.00 34.59 609 ALA A CA 1
ATOM 4721 C C . ALA A 1 609 ? 35.877 -11.823 18.283 1.00 34.59 609 ALA A C 1
ATOM 4723 O O . ALA A 1 609 ? 37.062 -11.939 17.996 1.00 34.59 609 ALA A O 1
ATOM 4724 N N . ALA A 1 610 ? 34.935 -11.519 17.369 1.00 32.47 610 ALA A N 1
ATOM 4725 C CA . ALA A 1 610 ? 35.061 -10.472 16.332 1.00 32.47 610 ALA A CA 1
ATOM 4726 C C . ALA A 1 610 ? 33.824 -10.380 15.397 1.00 32.47 610 ALA A C 1
ATOM 4728 O O . ALA A 1 610 ? 33.387 -11.387 14.857 1.00 32.47 610 ALA A O 1
ATOM 4729 N N . ALA A 1 611 ? 33.386 -9.133 15.156 1.00 33.03 611 ALA A N 1
ATOM 4730 C CA . ALA A 1 611 ? 32.645 -8.583 14.003 1.00 33.03 611 ALA A CA 1
ATOM 4731 C C . ALA A 1 611 ? 31.153 -8.936 13.763 1.00 33.03 611 ALA A C 1
ATOM 4733 O O . ALA A 1 611 ? 30.777 -10.079 13.540 1.00 33.03 611 ALA A O 1
ATOM 4734 N N . GLU A 1 612 ? 30.319 -7.887 13.694 1.00 37.44 612 GLU A N 1
ATOM 4735 C CA . GLU A 1 612 ? 28.996 -7.891 13.051 1.00 37.44 612 GLU A CA 1
ATOM 4736 C C . GLU A 1 612 ? 29.095 -8.417 11.605 1.00 37.44 612 GLU A C 1
ATOM 4738 O O . GLU A 1 612 ? 29.738 -7.801 10.749 1.00 37.44 612 GLU A O 1
ATOM 4743 N N . GLU A 1 613 ? 28.447 -9.544 11.306 1.00 39.19 613 GLU A N 1
ATOM 4744 C CA . GLU A 1 613 ? 28.334 -10.060 9.938 1.00 39.19 613 GLU A CA 1
ATOM 4745 C C . GLU A 1 613 ? 27.403 -9.168 9.097 1.00 39.19 613 GLU A C 1
ATOM 4747 O O . GLU A 1 613 ? 26.196 -9.076 9.330 1.00 39.19 613 GLU A O 1
ATOM 4752 N N . ARG A 1 614 ? 27.963 -8.508 8.077 1.00 50.25 614 ARG A N 1
ATOM 4753 C CA . ARG A 1 614 ? 27.194 -7.784 7.050 1.00 50.25 614 ARG A CA 1
ATOM 4754 C C . ARG A 1 614 ? 26.404 -8.773 6.176 1.00 50.25 614 ARG A C 1
ATOM 4756 O O . ARG A 1 614 ? 26.927 -9.817 5.800 1.00 50.25 614 ARG A O 1
ATOM 4763 N N . ARG A 1 615 ? 25.171 -8.414 5.787 1.00 56.66 615 ARG A N 1
ATOM 4764 C CA . ARG A 1 615 ? 24.218 -9.290 5.061 1.00 56.66 615 ARG A CA 1
ATOM 4765 C C . ARG A 1 615 ? 24.538 -9.571 3.575 1.00 56.66 615 ARG A C 1
ATOM 4767 O O . ARG A 1 615 ? 23.876 -10.428 2.997 1.00 56.66 615 ARG A O 1
ATOM 4774 N N . PHE A 1 616 ? 25.507 -8.899 2.938 1.00 59.44 616 PHE A N 1
ATOM 4775 C CA . PHE A 1 616 ? 25.856 -9.114 1.516 1.00 59.44 616 PHE A CA 1
ATOM 4776 C C . PHE A 1 616 ? 27.374 -9.025 1.233 1.00 59.44 616 PHE A C 1
ATOM 4778 O O . PHE A 1 616 ? 28.094 -8.353 1.979 1.00 59.44 616 PHE A O 1
ATOM 4785 N N . PRO A 1 617 ? 27.887 -9.694 0.172 1.00 63.28 617 PRO A N 1
ATOM 4786 C CA . PRO A 1 617 ? 29.321 -9.752 -0.141 1.00 63.28 617 PRO A CA 1
ATOM 4787 C C . PRO A 1 617 ? 29.883 -8.375 -0.505 1.00 63.28 617 PRO A C 1
ATOM 4789 O O . PRO A 1 617 ? 29.257 -7.643 -1.263 1.00 63.28 617 PRO A O 1
ATOM 4792 N N . ARG A 1 618 ? 31.080 -8.024 -0.019 1.00 69.25 618 ARG A N 1
ATOM 4793 C CA . ARG A 1 618 ? 31.695 -6.714 -0.293 1.00 69.25 618 ARG A CA 1
ATOM 4794 C C . ARG A 1 618 ? 32.584 -6.775 -1.539 1.00 69.25 618 ARG A C 1
ATOM 4796 O O . ARG A 1 618 ? 33.733 -7.200 -1.458 1.00 69.25 618 ARG A O 1
ATOM 4803 N N . VAL A 1 619 ? 32.068 -6.319 -2.680 1.00 86.38 619 VAL A N 1
ATOM 4804 C CA . VAL A 1 619 ? 32.878 -6.068 -3.886 1.00 86.38 619 VAL A CA 1
ATOM 4805 C C . VAL A 1 619 ? 33.600 -4.724 -3.724 1.00 86.38 619 VAL A C 1
ATOM 4807 O O . VAL A 1 619 ? 33.002 -3.766 -3.234 1.00 86.38 619 VAL A O 1
ATOM 4810 N N . LYS A 1 620 ? 34.882 -4.611 -4.093 1.00 87.38 620 LYS A N 1
ATOM 4811 C CA . LYS A 1 620 ? 35.577 -3.310 -4.072 1.00 87.38 620 LYS A CA 1
ATOM 4812 C C . LYS A 1 620 ? 35.302 -2.548 -5.364 1.00 87.38 620 LYS A C 1
ATOM 4814 O O . LYS A 1 620 ? 35.507 -3.090 -6.445 1.00 87.38 620 LYS A O 1
ATOM 4819 N N . PHE A 1 621 ? 34.912 -1.278 -5.257 1.00 89.56 621 PHE A N 1
ATOM 4820 C CA . PHE A 1 621 ? 34.625 -0.445 -6.431 1.00 89.56 621 PHE A CA 1
ATOM 4821 C C . PHE A 1 621 ? 35.832 -0.311 -7.372 1.00 89.56 621 PHE A C 1
ATOM 4823 O O . PHE A 1 621 ? 35.682 -0.346 -8.587 1.00 89.56 621 PHE A O 1
ATOM 4830 N N . THR A 1 622 ? 37.046 -0.236 -6.820 1.00 89.12 622 THR A N 1
ATOM 4831 C CA . THR A 1 622 ? 38.299 -0.119 -7.586 1.00 89.12 622 THR A CA 1
ATOM 4832 C C . THR A 1 622 ? 38.639 -1.349 -8.433 1.00 89.12 622 THR A C 1
ATOM 4834 O O . THR A 1 622 ? 39.512 -1.268 -9.294 1.00 89.12 622 THR A O 1
ATOM 4837 N N . GLU A 1 623 ? 37.960 -2.476 -8.210 1.00 91.38 623 GLU A N 1
ATOM 4838 C CA . GLU A 1 623 ? 38.115 -3.717 -8.976 1.00 91.38 623 GLU A CA 1
ATOM 4839 C C . GLU A 1 623 ? 37.092 -3.833 -10.117 1.00 91.38 623 GLU A C 1
ATOM 4841 O O . GLU A 1 623 ? 37.086 -4.838 -10.827 1.00 91.38 623 GLU A O 1
ATOM 4846 N N . LEU A 1 624 ? 36.216 -2.838 -10.289 1.00 92.81 624 LEU A N 1
ATOM 4847 C CA . LEU A 1 624 ? 35.187 -2.829 -11.321 1.00 92.81 624 LEU A CA 1
ATOM 4848 C C . LEU A 1 624 ? 35.708 -2.164 -12.597 1.00 92.81 624 LEU A C 1
ATOM 4850 O O . LEU A 1 624 ? 36.072 -0.990 -12.615 1.00 92.81 624 LEU A O 1
ATOM 4854 N N . GLU A 1 625 ? 35.701 -2.922 -13.684 1.00 93.69 625 GLU A N 1
ATOM 4855 C CA . GLU A 1 625 ? 35.891 -2.419 -15.036 1.00 93.69 625 GLU A CA 1
ATOM 4856 C C . GLU A 1 625 ? 34.536 -2.070 -15.653 1.00 93.69 625 GLU A C 1
ATOM 4858 O O . GLU A 1 625 ? 33.591 -2.862 -15.615 1.00 93.69 625 GLU A O 1
ATOM 4863 N N . PHE A 1 626 ? 34.444 -0.873 -16.227 1.00 92.44 626 PHE A N 1
ATOM 4864 C CA . PHE A 1 626 ? 33.223 -0.359 -16.829 1.00 92.44 626 PHE A CA 1
ATOM 4865 C C . PHE A 1 626 ? 33.043 -0.852 -18.265 1.00 92.44 626 PHE A C 1
ATOM 4867 O O . PHE A 1 626 ? 33.930 -0.698 -19.100 1.00 92.44 626 PHE A O 1
ATOM 4874 N N . HIS A 1 627 ? 31.853 -1.366 -18.567 1.00 90.69 627 HIS A N 1
ATOM 4875 C CA . HIS A 1 627 ? 31.435 -1.756 -19.910 1.00 90.69 627 HIS A CA 1
ATOM 4876 C C . HIS A 1 627 ? 30.231 -0.907 -20.371 1.00 90.69 627 HIS A C 1
ATOM 4878 O O . HIS A 1 627 ? 30.059 0.245 -19.946 1.00 90.69 627 HIS A O 1
ATOM 4884 N N . ARG A 1 628 ? 29.433 -1.466 -21.287 1.00 87.75 628 ARG A N 1
ATOM 4885 C CA . ARG A 1 628 ? 28.321 -0.828 -22.004 1.00 87.75 628 ARG A CA 1
ATOM 4886 C C . ARG A 1 628 ? 27.236 -0.272 -21.078 1.00 87.75 628 ARG A C 1
ATOM 4888 O O . ARG A 1 628 ? 26.935 -0.869 -20.040 1.00 87.75 628 ARG A O 1
ATOM 4895 N N . ILE A 1 629 ? 26.624 0.836 -21.494 1.00 89.25 629 ILE A N 1
ATOM 4896 C CA . ILE A 1 629 ? 25.435 1.421 -20.864 1.00 89.25 629 ILE A CA 1
ATOM 4897 C C . ILE A 1 629 ? 24.189 0.728 -21.420 1.00 89.25 629 ILE A C 1
ATOM 4899 O O . ILE A 1 629 ? 23.979 0.677 -22.631 1.00 89.25 629 ILE A O 1
ATOM 4903 N N . ILE A 1 630 ? 23.375 0.186 -20.520 1.00 84.81 630 ILE A N 1
ATOM 4904 C CA . ILE A 1 630 ? 22.204 -0.647 -20.842 1.00 84.81 630 ILE A CA 1
ATOM 4905 C C . ILE A 1 630 ? 20.879 0.021 -20.477 1.00 84.81 630 ILE A C 1
ATOM 4907 O O . ILE A 1 630 ? 19.822 -0.511 -20.785 1.00 84.81 630 ILE A O 1
ATOM 4911 N N . GLY A 1 631 ? 20.925 1.173 -19.809 1.00 82.31 631 GLY A N 1
ATOM 4912 C CA . GLY A 1 631 ? 19.730 1.930 -19.478 1.00 82.31 631 GLY A CA 1
ATOM 4913 C C . GLY A 1 631 ? 20.051 3.328 -18.978 1.00 82.31 631 GLY A C 1
ATOM 4914 O O . GLY A 1 631 ? 21.123 3.587 -18.428 1.00 82.31 631 GLY A O 1
ATOM 4915 N N . THR A 1 632 ? 19.092 4.228 -19.141 1.00 77.75 632 THR A N 1
ATOM 4916 C CA . THR A 1 632 ? 19.122 5.591 -18.605 1.00 77.75 632 THR A CA 1
ATOM 4917 C C . THR A 1 632 ? 17.927 5.791 -17.687 1.00 77.75 632 THR A C 1
ATOM 4919 O O . THR A 1 632 ? 16.808 5.441 -18.051 1.00 77.75 632 THR A O 1
ATOM 4922 N N . GLY A 1 633 ? 18.155 6.357 -16.507 1.00 68.81 633 GLY A N 1
ATOM 4923 C CA . GLY A 1 633 ? 17.114 6.676 -15.535 1.00 68.81 633 GLY A CA 1
ATOM 4924 C C . GLY A 1 633 ? 17.000 8.179 -15.290 1.00 68.81 633 GLY A C 1
ATOM 4925 O O . GLY A 1 633 ? 17.797 8.974 -15.777 1.00 68.81 633 GLY A O 1
ATOM 4926 N N . GLN A 1 634 ? 16.031 8.572 -14.462 1.00 70.38 634 GLN A N 1
ATOM 4927 C CA . GLN A 1 634 ? 15.747 9.980 -14.153 1.00 70.38 634 GLN A CA 1
ATOM 4928 C C . GLN A 1 634 ? 16.955 10.759 -13.596 1.00 70.38 634 GLN A C 1
ATOM 4930 O O . GLN A 1 634 ? 17.074 11.959 -13.827 1.00 70.38 634 GLN A O 1
ATOM 4935 N N . PHE A 1 635 ? 17.834 10.090 -12.843 1.00 75.69 635 PHE A N 1
ATOM 4936 C CA . PHE A 1 635 ? 18.964 10.721 -12.148 1.00 75.69 635 PHE A CA 1
ATOM 4937 C C . PHE A 1 635 ? 20.333 10.219 -12.618 1.00 75.69 635 PHE A C 1
ATOM 4939 O O . PHE A 1 635 ? 21.338 10.536 -11.986 1.00 75.69 635 PHE A O 1
ATOM 4946 N N . GLY A 1 636 ? 20.395 9.412 -13.678 1.00 84.56 636 GLY A N 1
ATOM 4947 C CA . GLY A 1 636 ? 21.651 8.832 -14.148 1.00 84.56 636 GLY A CA 1
ATOM 4948 C C . GLY A 1 636 ? 21.443 7.648 -15.084 1.00 84.56 636 GLY A C 1
ATOM 4949 O O . GLY A 1 636 ? 20.577 7.685 -15.954 1.00 84.56 636 GLY A O 1
ATOM 4950 N N . LEU A 1 637 ? 22.238 6.592 -14.926 1.00 89.88 637 LEU A N 1
ATOM 4951 C CA . LEU A 1 637 ? 22.309 5.488 -15.885 1.00 89.88 637 LEU A CA 1
ATOM 4952 C C . LEU A 1 637 ? 22.567 4.138 -15.219 1.00 89.88 637 LEU A C 1
ATOM 4954 O O . LEU A 1 637 ? 22.964 4.059 -14.059 1.00 89.88 637 LEU A O 1
ATOM 4958 N N . VAL A 1 638 ? 22.379 3.067 -15.979 1.00 90.69 638 VAL A N 1
ATOM 4959 C CA . VAL A 1 638 ? 22.745 1.704 -15.603 1.00 90.69 638 VAL A CA 1
ATOM 4960 C C . VAL A 1 638 ? 23.739 1.178 -16.625 1.00 90.69 638 VAL A C 1
ATOM 4962 O O . VAL A 1 638 ? 23.511 1.255 -17.833 1.00 90.69 638 VAL A O 1
ATOM 4965 N N . ARG A 1 639 ? 24.852 0.625 -16.147 1.00 92.69 639 ARG A N 1
ATOM 4966 C CA . ARG A 1 639 ? 25.873 0.033 -17.011 1.00 92.69 639 ARG A CA 1
ATOM 4967 C C . ARG A 1 639 ? 26.377 -1.296 -16.494 1.00 92.69 639 ARG A C 1
ATOM 4969 O O . ARG A 1 639 ? 26.411 -1.533 -15.290 1.00 92.69 639 ARG A O 1
ATOM 4976 N N . VAL A 1 640 ? 26.804 -2.143 -17.417 1.00 94.62 640 VAL A N 1
ATOM 4977 C CA . VAL A 1 640 ? 27.436 -3.417 -17.087 1.00 94.62 640 VAL A CA 1
ATOM 4978 C C . VAL A 1 640 ? 28.854 -3.152 -16.595 1.00 94.62 640 VAL A C 1
ATOM 4980 O O . VAL A 1 640 ? 29.574 -2.327 -17.162 1.00 94.62 640 VAL A O 1
ATOM 4983 N N . VAL A 1 641 ? 29.261 -3.849 -15.539 1.00 95.31 641 VAL A N 1
ATOM 4984 C CA . VAL A 1 641 ? 30.627 -3.810 -15.012 1.00 95.31 641 VAL A CA 1
ATOM 4985 C C . VAL A 1 641 ? 31.134 -5.220 -14.748 1.00 95.31 641 VAL A C 1
ATOM 4987 O O . VAL A 1 641 ? 30.357 -6.125 -14.442 1.00 95.31 641 VAL A O 1
ATOM 4990 N N . ARG A 1 642 ? 32.445 -5.415 -14.852 1.00 95.69 642 ARG A N 1
ATOM 4991 C CA . ARG A 1 642 ? 33.110 -6.692 -14.586 1.00 95.69 642 ARG A CA 1
ATOM 4992 C C . ARG A 1 642 ? 34.089 -6.525 -13.440 1.00 95.69 642 ARG A C 1
ATOM 4994 O O . ARG A 1 642 ? 34.910 -5.614 -13.463 1.00 95.69 642 ARG A O 1
ATOM 5001 N N . ASN A 1 643 ? 34.049 -7.417 -12.457 1.00 94.31 643 ASN A N 1
ATOM 5002 C CA . ASN A 1 643 ? 35.121 -7.488 -11.474 1.00 94.31 643 ASN A CA 1
ATOM 5003 C C . ASN A 1 643 ? 36.361 -8.113 -12.133 1.00 94.31 643 ASN A C 1
ATOM 5005 O O . ASN A 1 643 ? 36.332 -9.265 -12.563 1.00 94.31 643 ASN A O 1
ATOM 5009 N N . ILE A 1 644 ? 37.465 -7.371 -12.194 1.00 93.44 644 ILE A N 1
ATOM 5010 C CA . ILE A 1 644 ? 38.695 -7.803 -12.879 1.00 93.44 644 ILE A CA 1
ATOM 5011 C C . ILE A 1 644 ? 39.406 -8.979 -12.194 1.00 93.44 644 ILE A C 1
ATOM 5013 O O . ILE A 1 644 ? 40.227 -9.642 -12.823 1.00 93.44 644 ILE A O 1
ATOM 5017 N N . LYS A 1 645 ? 39.118 -9.241 -10.912 1.00 90.75 645 LYS A N 1
ATOM 5018 C CA . LYS A 1 645 ? 39.705 -10.346 -10.142 1.00 90.75 645 LYS A CA 1
ATOM 5019 C C . LYS A 1 645 ? 38.881 -11.621 -10.243 1.00 90.75 645 LYS A C 1
ATOM 5021 O O . LYS A 1 645 ? 39.452 -12.691 -10.424 1.00 90.75 645 LYS A O 1
ATOM 5026 N N . THR A 1 646 ? 37.558 -11.517 -10.110 1.00 91.44 646 THR A N 1
ATOM 5027 C CA . THR A 1 646 ? 36.662 -12.688 -10.108 1.00 91.44 646 THR A CA 1
ATOM 5028 C C . THR A 1 646 ? 36.087 -13.009 -11.486 1.00 91.44 646 THR A C 1
ATOM 5030 O O . THR A 1 646 ? 35.553 -14.096 -11.677 1.00 91.44 646 THR A O 1
ATOM 5033 N N . ASN A 1 647 ? 36.204 -12.093 -12.455 1.00 90.38 647 ASN A N 1
ATOM 5034 C CA . ASN A 1 647 ? 35.500 -12.116 -13.745 1.00 90.38 647 ASN A CA 1
ATOM 5035 C C . ASN A 1 647 ? 33.967 -12.138 -13.637 1.00 90.38 647 ASN A C 1
ATOM 5037 O O . ASN A 1 647 ? 33.284 -12.326 -14.644 1.00 90.38 647 ASN A O 1
ATOM 5041 N N . GLU A 1 648 ? 33.412 -11.920 -12.446 1.00 92.31 648 GLU A N 1
ATOM 5042 C CA . GLU A 1 648 ? 31.969 -11.818 -12.264 1.00 92.31 648 GLU A CA 1
ATOM 5043 C C . GLU A 1 648 ? 31.446 -10.504 -12.838 1.00 92.31 648 GLU A C 1
ATOM 5045 O O . GLU A 1 648 ? 32.098 -9.458 -12.762 1.00 92.31 648 GLU A O 1
ATOM 5050 N N . VAL A 1 649 ? 30.247 -10.571 -13.409 1.00 94.62 649 VAL A N 1
ATOM 5051 C CA . VAL A 1 649 ? 29.591 -9.448 -14.075 1.00 94.62 649 VAL A CA 1
ATOM 5052 C C . VAL A 1 649 ? 28.450 -8.936 -13.204 1.00 94.62 649 VAL A C 1
ATOM 5054 O O . VAL A 1 649 ? 27.729 -9.714 -12.578 1.00 94.62 649 VAL A O 1
ATOM 5057 N N . TYR A 1 650 ? 28.290 -7.619 -13.179 1.00 95.75 650 TYR A N 1
ATOM 5058 C CA . TYR A 1 650 ? 27.316 -6.905 -12.364 1.00 95.75 650 TYR A CA 1
ATOM 5059 C C . TYR A 1 650 ? 26.637 -5.796 -13.175 1.00 95.75 650 TYR A C 1
ATOM 5061 O O . TYR A 1 650 ? 27.169 -5.332 -14.186 1.00 95.75 650 TYR A O 1
ATOM 5069 N N . ALA A 1 651 ? 25.481 -5.338 -12.698 1.00 95.19 651 ALA A N 1
ATOM 5070 C CA . ALA A 1 651 ? 24.863 -4.095 -13.146 1.00 95.19 651 ALA A CA 1
ATOM 5071 C C . ALA A 1 651 ? 25.182 -2.983 -12.140 1.00 95.19 651 ALA A C 1
ATOM 5073 O O . ALA A 1 651 ? 24.984 -3.146 -10.938 1.00 95.19 651 ALA A O 1
ATOM 5074 N N . LEU A 1 652 ? 25.678 -1.847 -12.617 1.00 95.06 652 LEU A N 1
ATOM 5075 C CA . LEU A 1 652 ? 25.985 -0.682 -11.797 1.00 95.06 652 LEU A CA 1
ATOM 5076 C C . LEU A 1 652 ? 25.020 0.452 -12.145 1.00 95.06 652 LEU A C 1
ATOM 5078 O O . LEU A 1 652 ? 25.125 1.054 -13.216 1.00 95.06 652 LEU A O 1
ATOM 5082 N N . LYS A 1 653 ? 24.098 0.751 -11.226 1.00 94.38 653 LYS A N 1
ATOM 5083 C CA . LYS A 1 653 ? 23.213 1.919 -11.299 1.00 94.38 653 LYS A CA 1
ATOM 5084 C C . LYS A 1 653 ? 23.955 3.128 -10.729 1.00 94.38 653 LYS A C 1
ATOM 5086 O O . LYS A 1 653 ? 24.308 3.143 -9.550 1.00 94.38 653 LYS A O 1
ATOM 5091 N N . VAL A 1 654 ? 24.214 4.111 -11.583 1.00 92.38 654 VAL A N 1
ATOM 5092 C CA . VAL A 1 654 ? 24.891 5.377 -11.285 1.00 92.38 654 VAL A CA 1
ATOM 5093 C C . VAL A 1 654 ? 23.833 6.468 -11.178 1.00 92.38 654 VAL A C 1
ATOM 5095 O O . VAL A 1 654 ? 23.014 6.619 -12.082 1.00 92.38 654 VAL A O 1
ATOM 5098 N N . MET A 1 655 ? 23.837 7.229 -10.087 1.00 92.06 655 MET A N 1
ATOM 5099 C CA . MET A 1 655 ? 22.873 8.304 -9.849 1.00 92.06 655 MET A CA 1
ATOM 5100 C C . MET A 1 655 ? 23.599 9.568 -9.388 1.00 92.06 655 MET A C 1
ATOM 5102 O O . MET A 1 655 ? 24.304 9.555 -8.380 1.00 92.06 655 MET A O 1
ATOM 5106 N N . HIS A 1 656 ? 23.428 10.673 -10.103 1.00 88.81 656 HIS A N 1
ATOM 5107 C CA . HIS A 1 656 ? 24.116 11.927 -9.814 1.00 88.81 656 HIS A CA 1
ATOM 5108 C C . HIS A 1 656 ? 23.455 12.675 -8.648 1.00 88.81 656 HIS A C 1
ATOM 5110 O O . HIS A 1 656 ? 22.239 12.879 -8.622 1.00 88.81 656 HIS A O 1
ATOM 5116 N N . LYS A 1 657 ? 24.263 13.128 -7.683 1.00 88.50 657 LYS A N 1
ATOM 5117 C CA . LYS A 1 657 ? 23.805 13.785 -6.448 1.00 88.50 657 LYS A CA 1
ATOM 5118 C C . LYS A 1 657 ? 23.091 15.111 -6.727 1.00 88.50 657 LYS A C 1
ATOM 5120 O O . LYS A 1 657 ? 22.056 15.364 -6.116 1.00 88.50 657 LYS A O 1
ATOM 5125 N N . ALA A 1 658 ? 23.596 15.936 -7.651 1.00 84.06 658 ALA A N 1
ATOM 5126 C CA . ALA A 1 658 ? 23.006 17.249 -7.950 1.00 84.06 658 ALA A CA 1
ATOM 5127 C C . ALA A 1 658 ? 21.523 17.159 -8.382 1.00 84.06 658 ALA A C 1
ATOM 5129 O O . ALA A 1 658 ? 20.683 17.736 -7.685 1.00 84.06 658 ALA A O 1
ATOM 5130 N N . PRO A 1 659 ? 21.150 16.370 -9.413 1.00 79.88 659 PRO A N 1
ATOM 5131 C CA . PRO A 1 659 ? 19.749 16.188 -9.802 1.00 79.88 659 PRO A CA 1
ATOM 5132 C C . PRO A 1 659 ? 18.854 15.629 -8.688 1.00 79.88 659 PRO A C 1
ATOM 5134 O O . PRO A 1 659 ? 17.697 16.037 -8.563 1.00 79.88 659 PRO A O 1
ATOM 5137 N N . ILE A 1 660 ? 19.367 14.722 -7.845 1.00 82.50 660 ILE A N 1
ATOM 5138 C CA . ILE A 1 660 ? 18.611 14.154 -6.713 1.00 82.50 660 ILE A CA 1
ATOM 5139 C C . ILE A 1 660 ? 18.281 15.236 -5.675 1.00 82.50 660 ILE A C 1
ATOM 5141 O O . ILE A 1 660 ? 17.151 15.311 -5.182 1.00 82.50 660 ILE A O 1
ATOM 5145 N N . VAL A 1 661 ? 19.262 16.075 -5.334 1.00 80.88 661 VAL A N 1
ATOM 5146 C CA . VAL A 1 661 ? 19.098 17.160 -4.357 1.00 80.88 661 VAL A CA 1
ATOM 5147 C C . VAL A 1 661 ? 18.152 18.231 -4.904 1.00 80.88 661 VAL A C 1
ATOM 5149 O O . VAL A 1 661 ? 17.225 18.639 -4.204 1.00 80.88 661 VAL A O 1
ATOM 5152 N N . GLU A 1 662 ? 18.325 18.645 -6.162 1.00 76.44 662 GLU A N 1
ATOM 5153 C CA . GLU A 1 662 ? 17.475 19.655 -6.811 1.00 76.44 662 GLU A CA 1
ATOM 5154 C C . GLU A 1 662 ? 16.008 19.228 -6.905 1.00 76.44 662 GLU A C 1
ATOM 5156 O O . GLU A 1 662 ? 15.107 20.030 -6.659 1.00 76.44 662 GLU A O 1
ATOM 5161 N N . SER A 1 663 ? 15.762 17.949 -7.192 1.00 67.12 663 SER A N 1
ATOM 5162 C CA . SER A 1 663 ? 14.415 17.374 -7.270 1.00 67.12 663 SER A CA 1
ATOM 5163 C C . SER A 1 663 ? 13.825 16.970 -5.908 1.00 67.12 663 SER A C 1
ATOM 5165 O O . SER A 1 663 ? 12.688 16.490 -5.847 1.00 67.12 663 SER A O 1
ATOM 5167 N N . LYS A 1 664 ? 14.565 17.183 -4.807 1.00 76.94 664 LYS A N 1
ATOM 5168 C CA . LYS A 1 664 ? 14.192 16.818 -3.426 1.00 76.94 664 LYS A CA 1
ATOM 5169 C C . LYS A 1 664 ? 13.875 15.321 -3.252 1.00 76.94 664 LYS A C 1
ATOM 5171 O O . LYS A 1 664 ? 12.977 14.964 -2.495 1.00 76.94 664 LYS A O 1
ATOM 5176 N N . GLN A 1 665 ? 14.608 14.437 -3.935 1.00 75.19 665 GLN A N 1
ATOM 5177 C CA . GLN A 1 665 ? 14.354 12.982 -3.965 1.00 75.19 665 GLN A CA 1
ATOM 5178 C C . GLN A 1 665 ? 15.298 12.163 -3.067 1.00 75.19 665 GLN A C 1
ATOM 5180 O O . GLN A 1 665 ? 15.330 10.938 -3.152 1.00 75.19 665 GLN A O 1
ATOM 5185 N N . ILE A 1 666 ? 16.052 12.826 -2.185 1.00 83.81 666 ILE A N 1
ATOM 5186 C CA . ILE A 1 666 ? 17.043 12.200 -1.289 1.00 83.81 666 ILE A CA 1
ATOM 5187 C C . ILE A 1 666 ? 16.436 11.029 -0.501 1.00 83.81 666 ILE A C 1
ATOM 5189 O O . ILE A 1 666 ? 16.994 9.934 -0.478 1.00 83.81 666 ILE A O 1
ATOM 5193 N N . GLU A 1 667 ? 15.262 11.236 0.102 1.00 81.06 667 GLU A N 1
ATOM 5194 C CA . GLU A 1 667 ? 14.587 10.207 0.901 1.00 81.06 667 GLU A CA 1
ATOM 5195 C C . GLU A 1 667 ? 14.195 8.982 0.058 1.00 81.06 667 GLU A C 1
ATOM 5197 O O . GLU A 1 667 ? 14.302 7.852 0.529 1.00 81.06 667 GLU A O 1
ATOM 5202 N N . HIS A 1 668 ? 13.788 9.180 -1.200 1.00 77.06 668 HIS A N 1
ATOM 5203 C CA . HIS A 1 668 ? 13.437 8.076 -2.094 1.00 77.06 668 HIS A CA 1
ATOM 5204 C C . HIS A 1 668 ? 14.658 7.230 -2.461 1.00 77.06 668 HIS A C 1
ATOM 5206 O O . HIS A 1 668 ? 14.570 6.010 -2.399 1.00 77.06 668 HIS A O 1
ATOM 5212 N N . VAL A 1 669 ? 15.811 7.850 -2.733 1.00 86.00 669 VAL A N 1
ATOM 5213 C CA . VAL A 1 669 ? 17.059 7.122 -3.033 1.00 86.00 669 VAL A CA 1
ATOM 5214 C C . VAL A 1 669 ? 17.553 6.333 -1.813 1.00 86.00 669 VAL A C 1
ATOM 5216 O O . VAL A 1 669 ? 17.971 5.180 -1.931 1.00 86.00 669 VAL A O 1
ATOM 5219 N N . ILE A 1 670 ? 17.456 6.918 -0.613 1.00 87.31 670 ILE A N 1
ATOM 5220 C CA . ILE A 1 670 ? 17.757 6.227 0.652 1.00 87.31 670 ILE A CA 1
ATOM 5221 C C . ILE A 1 670 ? 16.823 5.030 0.857 1.00 87.31 670 ILE A C 1
ATOM 5223 O O . ILE A 1 670 ? 17.282 3.941 1.214 1.00 87.31 670 ILE A O 1
ATOM 5227 N N . ASN A 1 671 ? 15.522 5.220 0.630 1.00 85.25 671 ASN A N 1
ATOM 5228 C CA . ASN A 1 671 ? 14.529 4.160 0.766 1.00 85.25 671 ASN A CA 1
ATOM 5229 C C . ASN A 1 671 ? 14.739 3.045 -0.264 1.00 85.25 671 ASN A C 1
ATOM 5231 O O . ASN A 1 671 ? 14.689 1.881 0.122 1.00 85.25 671 ASN A O 1
ATOM 5235 N N . GLU A 1 672 ? 15.045 3.372 -1.522 1.00 90.38 672 GLU A N 1
ATOM 5236 C CA . GLU A 1 672 ? 15.351 2.394 -2.572 1.00 90.38 672 GLU A CA 1
ATOM 5237 C C . GLU A 1 672 ? 16.502 1.476 -2.146 1.00 90.38 672 GLU A C 1
ATOM 5239 O O . GLU A 1 672 ? 16.366 0.254 -2.174 1.00 90.38 672 GLU A O 1
ATOM 5244 N N . ARG A 1 673 ? 17.614 2.047 -1.663 1.00 91.44 673 ARG A N 1
ATOM 5245 C CA . ARG A 1 673 ? 18.764 1.265 -1.189 1.00 91.44 673 ARG A CA 1
ATOM 5246 C C . ARG A 1 673 ? 18.411 0.362 -0.003 1.00 91.44 673 ARG A C 1
ATOM 5248 O O . ARG A 1 673 ? 18.812 -0.799 0.004 1.00 91.44 673 ARG A O 1
ATOM 5255 N N . LYS A 1 674 ? 17.657 0.864 0.984 1.00 91.31 674 LYS A N 1
ATOM 5256 C CA . LYS A 1 674 ? 17.217 0.067 2.149 1.00 91.31 674 LYS A CA 1
ATOM 5257 C C . LYS A 1 674 ? 16.278 -1.071 1.745 1.00 91.31 674 LYS A C 1
ATOM 5259 O O . LYS A 1 674 ? 16.398 -2.180 2.254 1.00 91.31 674 LYS A O 1
ATOM 5264 N N . ILE A 1 675 ? 15.350 -0.807 0.828 1.00 91.81 675 ILE A N 1
ATOM 5265 C CA . ILE A 1 675 ? 14.404 -1.811 0.335 1.00 91.81 675 ILE A CA 1
ATOM 5266 C C . ILE A 1 675 ? 15.135 -2.874 -0.484 1.00 91.81 675 ILE A C 1
ATOM 5268 O O . ILE A 1 675 ? 14.885 -4.055 -0.271 1.00 91.81 675 ILE A O 1
ATOM 5272 N N . LEU A 1 676 ? 16.070 -2.486 -1.355 1.00 91.19 676 LEU A N 1
ATOM 5273 C CA . LEU A 1 676 ? 16.924 -3.423 -2.092 1.00 91.19 676 LEU A CA 1
ATOM 5274 C C . LEU A 1 676 ? 17.727 -4.329 -1.153 1.00 91.19 676 LEU A C 1
ATOM 5276 O O . LEU A 1 676 ? 17.852 -5.523 -1.412 1.00 91.19 676 LEU A O 1
ATOM 5280 N N . GLU A 1 677 ? 18.242 -3.783 -0.052 1.00 90.25 677 GLU A N 1
ATOM 5281 C CA . GLU A 1 677 ? 18.959 -4.543 0.974 1.00 90.25 677 GLU A CA 1
ATOM 5282 C C . GLU A 1 677 ? 18.067 -5.584 1.674 1.00 90.25 677 GLU A C 1
ATOM 5284 O O . GLU A 1 677 ? 18.526 -6.688 1.951 1.00 90.25 677 GLU A O 1
ATOM 5289 N N . GLU A 1 678 ? 16.784 -5.292 1.899 1.00 87.56 678 GLU A N 1
ATOM 5290 C CA . GLU A 1 678 ? 15.817 -6.262 2.436 1.00 87.56 678 GLU A CA 1
ATOM 5291 C C . GLU A 1 678 ? 15.336 -7.271 1.373 1.00 87.56 678 GLU A C 1
ATOM 5293 O O . GLU A 1 678 ? 15.149 -8.456 1.669 1.00 87.56 678 GLU A O 1
ATOM 5298 N N . ALA A 1 679 ? 15.160 -6.815 0.129 1.00 86.56 679 ALA A N 1
ATOM 5299 C CA . ALA A 1 679 ? 14.693 -7.605 -1.011 1.00 86.56 679 ALA A CA 1
ATOM 5300 C C . ALA A 1 679 ? 15.722 -8.634 -1.497 1.00 86.56 679 ALA A C 1
ATOM 5302 O O . ALA A 1 679 ? 15.341 -9.672 -2.037 1.00 86.56 679 ALA A O 1
ATOM 5303 N N . CYS A 1 680 ? 17.014 -8.386 -1.263 1.00 82.50 680 CYS A N 1
ATOM 5304 C CA . CYS A 1 680 ? 18.125 -9.174 -1.800 1.00 82.50 680 CYS A CA 1
ATOM 5305 C C . CYS A 1 680 ? 18.164 -10.648 -1.347 1.00 82.50 680 CYS A C 1
ATOM 5307 O O . CYS A 1 680 ? 18.930 -11.438 -1.898 1.00 82.50 680 CYS A O 1
ATOM 5309 N N . THR A 1 681 ? 17.349 -11.017 -0.353 1.00 84.50 681 THR A N 1
ATOM 5310 C CA . THR A 1 681 ? 17.253 -12.379 0.194 1.00 84.50 681 THR A CA 1
ATOM 5311 C C . THR A 1 681 ? 16.268 -13.276 -0.560 1.00 84.50 681 THR A C 1
ATOM 5313 O O . THR A 1 681 ? 16.306 -14.493 -0.386 1.00 84.50 681 THR A O 1
ATOM 5316 N N . HIS A 1 682 ? 15.408 -12.709 -1.413 1.00 94.19 682 HIS A N 1
ATOM 5317 C CA . HIS A 1 682 ? 14.382 -13.458 -2.135 1.00 94.19 682 HIS A CA 1
ATOM 5318 C C . HIS A 1 682 ? 14.846 -13.850 -3.556 1.00 94.19 682 HIS A C 1
ATOM 5320 O O . HIS A 1 682 ? 15.374 -13.003 -4.283 1.00 94.19 682 HIS A O 1
ATOM 5326 N N . PRO A 1 683 ? 14.633 -15.104 -4.018 1.00 94.81 683 PRO A N 1
ATOM 5327 C CA . PRO A 1 683 ? 15.172 -15.601 -5.292 1.00 94.81 683 PRO A CA 1
ATOM 5328 C C . PRO A 1 683 ? 14.683 -14.845 -6.536 1.00 94.81 683 PRO A C 1
ATOM 5330 O O . PRO A 1 683 ? 15.399 -14.827 -7.541 1.00 94.81 683 PRO A O 1
ATOM 5333 N N . PHE A 1 684 ? 13.507 -14.213 -6.463 1.00 97.38 684 PHE A N 1
ATOM 5334 C CA . PHE A 1 684 ? 12.880 -13.468 -7.567 1.00 97.38 684 PHE A CA 1
ATOM 5335 C C . PHE A 1 684 ? 13.011 -11.946 -7.462 1.00 97.38 684 PHE A C 1
ATOM 5337 O O . PHE A 1 684 ? 12.360 -11.227 -8.211 1.00 97.38 684 PHE A O 1
ATOM 5344 N N . CYS A 1 685 ? 13.858 -11.443 -6.566 1.00 96.56 685 CYS A N 1
ATOM 5345 C CA . CYS A 1 685 ? 14.243 -10.033 -6.512 1.00 96.56 685 CYS A CA 1
ATOM 5346 C C . CYS A 1 685 ? 15.713 -9.885 -6.924 1.00 96.56 685 CYS A C 1
ATOM 5348 O O . CYS A 1 685 ? 16.516 -10.798 -6.700 1.00 96.56 685 CYS A O 1
ATOM 5350 N N . VAL A 1 686 ? 16.071 -8.748 -7.525 1.00 94.75 686 VAL A N 1
ATOM 5351 C CA . VAL A 1 686 ? 17.471 -8.401 -7.803 1.00 94.75 686 VAL A CA 1
ATOM 5352 C C . VAL A 1 686 ? 18.247 -8.231 -6.495 1.00 94.75 686 VAL A C 1
ATOM 5354 O O . VAL A 1 686 ? 17.837 -7.511 -5.584 1.00 94.75 686 VAL A O 1
ATOM 5357 N N . ARG A 1 687 ? 19.403 -8.886 -6.412 1.00 92.12 687 ARG A N 1
ATOM 5358 C CA . ARG A 1 687 ? 20.315 -8.821 -5.271 1.00 92.12 687 ARG A CA 1
ATOM 5359 C C . ARG A 1 687 ? 21.201 -7.578 -5.328 1.00 92.12 687 ARG A C 1
ATOM 5361 O O . ARG A 1 687 ? 21.858 -7.317 -6.335 1.00 92.12 687 ARG A O 1
ATOM 5368 N N . LEU A 1 688 ? 21.276 -6.862 -4.206 1.00 93.25 688 LEU A N 1
ATOM 5369 C CA . LEU A 1 688 ? 22.266 -5.813 -3.970 1.00 93.25 688 LEU A CA 1
ATOM 5370 C C . LEU A 1 688 ? 23.620 -6.441 -3.586 1.00 93.25 688 LEU A C 1
ATOM 5372 O O . LEU A 1 688 ? 23.703 -7.259 -2.671 1.00 93.25 688 LEU A O 1
ATOM 5376 N N . CYS A 1 689 ? 24.677 -6.054 -4.293 1.00 91.75 689 CYS A N 1
ATOM 5377 C CA . CYS A 1 689 ? 26.055 -6.531 -4.128 1.00 91.75 689 CYS A CA 1
ATOM 5378 C C . CYS A 1 689 ? 26.991 -5.457 -3.553 1.00 91.75 689 CYS A C 1
ATOM 5380 O O . CYS A 1 689 ? 28.093 -5.768 -3.116 1.00 91.75 689 CYS A O 1
ATOM 5382 N N . GLY A 1 690 ? 26.588 -4.187 -3.572 1.00 91.62 690 GLY A N 1
ATOM 5383 C CA . GLY A 1 690 ? 27.392 -3.091 -3.045 1.00 91.62 690 GLY A CA 1
ATOM 5384 C C . GLY A 1 690 ? 26.711 -1.740 -3.217 1.00 91.62 690 GLY A C 1
ATOM 5385 O O . GLY A 1 690 ? 25.827 -1.580 -4.058 1.00 91.62 690 GLY A O 1
ATOM 5386 N N . ALA A 1 691 ? 27.125 -0.765 -2.414 1.00 93.38 691 ALA A N 1
ATOM 5387 C CA . ALA A 1 691 ? 26.644 0.606 -2.494 1.00 93.38 691 ALA A CA 1
ATOM 5388 C C . ALA A 1 691 ? 27.812 1.561 -2.229 1.00 93.38 691 ALA A C 1
ATOM 5390 O O . ALA A 1 691 ? 28.399 1.513 -1.149 1.00 93.38 691 ALA A O 1
ATOM 5391 N N . TYR A 1 692 ? 28.145 2.412 -3.202 1.00 93.50 692 TYR A N 1
ATOM 5392 C CA . TYR A 1 692 ? 29.311 3.302 -3.144 1.00 93.50 692 TYR A CA 1
ATOM 5393 C C . TYR A 1 692 ? 28.973 4.765 -3.432 1.00 93.50 692 TYR A C 1
ATOM 5395 O O . TYR A 1 692 ? 27.948 5.063 -4.040 1.00 93.50 692 TYR A O 1
ATOM 5403 N N . GLN A 1 693 ? 29.844 5.690 -3.050 1.00 92.50 693 GLN A N 1
ATOM 5404 C CA . GLN A 1 693 ? 29.694 7.106 -3.374 1.00 92.50 693 GLN A CA 1
ATOM 5405 C C . GLN A 1 693 ? 31.026 7.786 -3.685 1.00 92.50 693 GLN A C 1
ATOM 5407 O O . GLN A 1 693 ? 32.060 7.436 -3.122 1.00 92.50 693 GLN A O 1
ATOM 5412 N N . ASP A 1 694 ? 30.968 8.811 -4.530 1.00 88.56 694 ASP A N 1
ATOM 5413 C CA . ASP A 1 694 ? 32.025 9.812 -4.688 1.00 88.56 694 ASP A CA 1
ATOM 5414 C C . ASP A 1 694 ? 31.451 11.227 -4.484 1.00 88.56 694 ASP A C 1
ATOM 5416 O O . ASP A 1 694 ? 30.336 11.404 -3.979 1.00 88.56 694 ASP A O 1
ATOM 5420 N N . LYS A 1 695 ? 32.216 12.266 -4.838 1.00 85.25 695 LYS A N 1
ATOM 5421 C CA . LYS A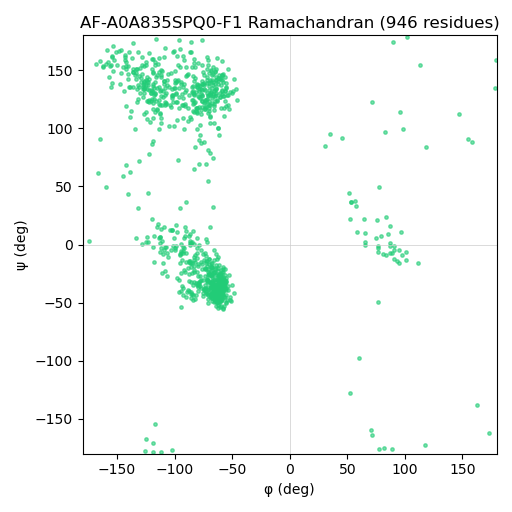 1 695 ? 31.791 13.665 -4.677 1.00 85.25 695 LYS A CA 1
ATOM 5422 C C . LYS A 1 695 ? 30.546 14.014 -5.503 1.00 85.25 695 LYS A C 1
ATOM 5424 O O . LYS A 1 695 ? 29.757 14.848 -5.066 1.00 85.25 695 LYS A O 1
ATOM 5429 N N . ALA A 1 696 ? 30.350 13.380 -6.656 1.00 85.06 696 ALA A N 1
ATOM 5430 C CA . ALA A 1 696 ? 29.315 13.725 -7.626 1.00 85.06 696 ALA A CA 1
ATOM 5431 C C . ALA A 1 696 ? 28.148 12.725 -7.671 1.00 85.06 696 ALA A C 1
ATOM 5433 O O . ALA A 1 696 ? 27.036 13.117 -8.022 1.00 85.06 696 ALA A O 1
ATOM 5434 N N . SER A 1 697 ? 28.364 11.458 -7.313 1.00 90.00 697 SER A N 1
ATOM 5435 C CA . SER A 1 697 ? 27.448 10.360 -7.633 1.00 90.00 697 SER A CA 1
ATOM 5436 C C . SER A 1 697 ? 27.308 9.326 -6.511 1.00 90.00 697 SER A C 1
ATOM 5438 O O . SER A 1 697 ? 28.165 9.170 -5.637 1.00 90.00 697 SER A O 1
ATOM 5440 N N . LEU A 1 698 ? 26.185 8.615 -6.553 1.00 92.75 698 LEU A N 1
ATOM 5441 C CA . LEU A 1 698 ? 25.859 7.428 -5.773 1.00 92.75 698 LEU A CA 1
ATOM 5442 C C . LEU A 1 698 ? 25.798 6.220 -6.709 1.00 92.75 698 LEU A C 1
ATOM 5444 O O . LEU A 1 698 ? 25.348 6.324 -7.850 1.00 92.75 698 LEU A O 1
ATOM 5448 N N . TYR A 1 699 ? 26.199 5.066 -6.196 1.00 93.44 699 TYR A N 1
ATOM 5449 C CA . TYR A 1 699 ? 26.340 3.835 -6.956 1.00 93.44 699 TYR A CA 1
ATOM 5450 C C . TYR A 1 699 ? 25.628 2.694 -6.236 1.00 93.44 699 TYR A C 1
ATOM 5452 O O . TYR A 1 699 ? 25.866 2.475 -5.048 1.00 93.44 699 TYR A O 1
ATOM 5460 N N . LEU A 1 700 ? 24.788 1.945 -6.947 1.00 94.12 700 LEU A N 1
ATOM 5461 C CA . LEU A 1 700 ? 24.219 0.678 -6.484 1.00 94.12 700 LEU A CA 1
ATOM 5462 C C . LEU A 1 700 ? 24.704 -0.435 -7.413 1.00 94.12 700 LEU A C 1
ATOM 5464 O O . LEU A 1 700 ? 24.377 -0.452 -8.599 1.00 94.12 700 LEU A O 1
ATOM 5468 N N . LEU A 1 701 ? 25.509 -1.347 -6.873 1.00 95.06 701 LEU A N 1
ATOM 5469 C CA . LEU A 1 701 ? 25.998 -2.526 -7.576 1.00 95.06 701 LEU A CA 1
ATOM 5470 C C . LEU A 1 701 ? 25.024 -3.672 -7.336 1.00 95.06 701 LEU A C 1
ATOM 5472 O O . LEU A 1 701 ? 24.818 -4.089 -6.199 1.00 95.06 701 LEU A O 1
ATOM 5476 N N . GLN A 1 702 ? 24.434 -4.179 -8.405 1.00 95.19 702 GLN A N 1
ATOM 5477 C CA . GLN A 1 702 ? 23.397 -5.200 -8.409 1.00 95.19 702 GLN A CA 1
ATOM 5478 C C . GLN A 1 702 ? 23.873 -6.438 -9.175 1.00 95.19 702 GLN A C 1
ATOM 5480 O O . GLN A 1 702 ? 24.812 -6.370 -9.975 1.00 95.19 702 GLN A O 1
ATOM 5485 N N . GLU A 1 703 ? 23.249 -7.590 -8.928 1.00 93.56 703 GLU A N 1
ATOM 5486 C CA . GLU A 1 703 ? 23.498 -8.775 -9.753 1.00 93.56 703 GLU A CA 1
ATOM 5487 C C . GLU A 1 703 ? 23.169 -8.501 -11.229 1.00 93.56 703 GLU A C 1
ATOM 5489 O O . GLU A 1 703 ? 22.206 -7.805 -11.551 1.00 93.56 703 GLU A O 1
ATOM 5494 N N . TRP A 1 704 ? 23.987 -9.040 -12.132 1.00 94.69 704 TRP A N 1
ATOM 5495 C CA . TRP A 1 704 ? 23.732 -8.944 -13.562 1.00 94.69 704 TRP A CA 1
ATOM 5496 C C . TRP A 1 704 ? 22.696 -9.980 -14.001 1.00 94.69 704 TRP A C 1
ATOM 5498 O O . TRP A 1 704 ? 22.864 -11.174 -13.747 1.00 94.69 704 TRP A O 1
ATOM 5508 N N . VAL A 1 705 ? 21.646 -9.528 -14.690 1.00 95.25 705 VAL A N 1
ATOM 5509 C CA . VAL A 1 705 ? 20.554 -10.374 -15.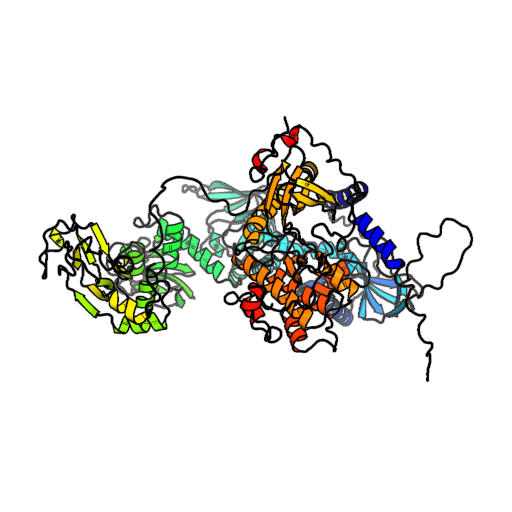186 1.00 95.25 705 VAL A CA 1
ATOM 5510 C C . VAL A 1 705 ? 20.517 -10.281 -16.722 1.00 95.25 705 VAL A C 1
ATOM 5512 O O . VAL A 1 705 ? 19.851 -9.408 -17.269 1.00 95.25 705 VAL A O 1
ATOM 5515 N N . PRO A 1 706 ? 21.263 -11.141 -17.445 1.00 92.44 706 PRO A N 1
ATOM 5516 C CA . PRO A 1 706 ? 21.551 -10.959 -18.875 1.00 92.44 706 PRO A CA 1
ATOM 5517 C C . PRO A 1 706 ? 20.388 -11.276 -19.826 1.00 92.44 706 PRO A C 1
ATOM 5519 O O . PRO A 1 706 ? 20.510 -11.060 -21.033 1.00 92.44 706 PRO A O 1
ATOM 5522 N N . GLY A 1 707 ? 19.284 -11.841 -19.333 1.00 91.31 707 GLY A N 1
ATOM 5523 C CA . GLY A 1 707 ? 18.164 -12.242 -20.182 1.00 91.31 707 GLY A CA 1
ATOM 5524 C C . GLY A 1 707 ? 17.275 -11.091 -20.642 1.00 91.31 707 GLY A C 1
ATOM 5525 O O . GLY A 1 707 ? 16.400 -11.336 -21.465 1.00 91.31 707 GLY A O 1
ATOM 5526 N N . GLY A 1 708 ? 17.514 -9.861 -20.179 1.00 90.69 708 GLY A N 1
ATOM 5527 C CA . GLY A 1 708 ? 16.753 -8.683 -20.597 1.00 90.69 708 GLY A CA 1
ATOM 5528 C C . GLY A 1 708 ? 15.386 -8.569 -19.929 1.00 90.69 708 GLY A C 1
ATOM 5529 O O . GLY A 1 708 ? 15.028 -9.364 -19.056 1.00 90.69 708 GLY A O 1
ATOM 5530 N N . GLU A 1 709 ? 14.643 -7.551 -20.346 1.00 91.06 709 GLU A N 1
ATOM 5531 C CA . GLU A 1 709 ? 13.305 -7.226 -19.849 1.00 91.06 709 GLU A CA 1
ATOM 5532 C C . GLU A 1 709 ? 12.257 -8.201 -20.392 1.00 91.06 709 GLU A C 1
ATOM 5534 O O . GLU A 1 709 ? 12.257 -8.534 -21.579 1.00 91.06 709 GLU A O 1
ATOM 5539 N N . LEU A 1 710 ? 11.309 -8.617 -19.549 1.00 93.56 710 LEU A N 1
ATOM 5540 C CA . LEU A 1 710 ? 10.154 -9.419 -19.954 1.00 93.56 710 LEU A CA 1
ATOM 5541 C C . LEU A 1 710 ? 9.354 -8.704 -21.049 1.00 93.56 710 LEU A C 1
ATOM 5543 O O . LEU A 1 710 ? 8.833 -9.368 -21.941 1.00 93.56 710 LEU A O 1
ATOM 5547 N N . PHE A 1 711 ? 9.319 -7.368 -21.006 1.00 85.62 711 PHE A N 1
ATOM 5548 C CA . PHE A 1 711 ? 8.726 -6.521 -22.039 1.00 85.62 711 PHE A CA 1
ATOM 5549 C C . PHE A 1 711 ? 9.235 -6.862 -23.444 1.00 85.62 711 PHE A C 1
ATOM 5551 O O . PHE A 1 711 ? 8.432 -7.078 -24.344 1.00 85.62 711 PHE A O 1
ATOM 5558 N N . HIS A 1 712 ? 10.556 -6.975 -23.628 1.00 82.00 712 HIS A N 1
ATOM 5559 C CA . HIS A 1 712 ? 11.144 -7.291 -24.932 1.00 82.00 712 HIS A CA 1
ATOM 5560 C C . HIS A 1 712 ? 10.675 -8.656 -25.447 1.00 82.00 712 HIS A C 1
ATOM 5562 O O . HIS A 1 712 ? 10.313 -8.793 -26.613 1.00 82.00 712 HIS A O 1
ATOM 5568 N N . HIS A 1 713 ? 10.643 -9.665 -24.573 1.00 87.81 713 HIS A N 1
ATOM 5569 C CA . HIS A 1 713 ? 10.188 -11.007 -24.947 1.00 87.81 713 HIS A CA 1
ATOM 5570 C C . HIS A 1 713 ? 8.692 -11.039 -25.266 1.00 87.81 713 HIS A C 1
ATOM 5572 O O . HIS A 1 713 ? 8.288 -11.741 -26.189 1.00 87.81 713 HIS A O 1
ATOM 5578 N N . LEU A 1 714 ? 7.878 -10.262 -24.547 1.00 85.94 714 LEU A N 1
ATOM 5579 C CA . LEU A 1 714 ? 6.450 -10.137 -24.827 1.00 85.94 714 LEU A CA 1
ATOM 5580 C C . LEU A 1 714 ? 6.188 -9.399 -26.148 1.00 85.94 714 LEU A C 1
ATOM 5582 O O . LEU A 1 714 ? 5.367 -9.862 -26.927 1.00 85.94 714 LEU A O 1
ATOM 5586 N N . ASP A 1 715 ? 6.908 -8.310 -26.437 1.00 77.94 715 ASP A N 1
ATOM 5587 C CA . ASP A 1 715 ? 6.782 -7.552 -27.697 1.00 77.94 715 ASP A CA 1
ATOM 5588 C C . ASP A 1 715 ? 7.180 -8.409 -28.913 1.00 77.94 715 ASP A C 1
ATOM 5590 O O . ASP A 1 715 ? 6.544 -8.339 -29.964 1.00 77.94 715 ASP A O 1
ATOM 5594 N N . VAL A 1 716 ? 8.195 -9.271 -28.764 1.00 79.12 716 VAL A N 1
ATOM 5595 C CA . VAL A 1 716 ? 8.632 -10.204 -29.817 1.00 79.12 716 VAL A CA 1
ATOM 5596 C C . VAL A 1 716 ? 7.606 -11.312 -30.072 1.00 79.12 716 VAL A C 1
ATOM 5598 O O . VAL A 1 716 ? 7.324 -11.618 -31.231 1.00 79.12 716 VAL A O 1
ATOM 5601 N N . GLU A 1 717 ? 7.057 -11.922 -29.020 1.00 82.19 717 GLU A N 1
ATOM 5602 C CA . GLU A 1 717 ? 6.059 -12.998 -29.145 1.00 82.19 717 GLU A CA 1
ATOM 5603 C C . GLU A 1 717 ? 4.641 -12.461 -29.427 1.00 82.19 717 GLU A C 1
ATOM 5605 O O . GLU A 1 717 ? 3.767 -13.192 -29.893 1.00 82.19 717 GLU A O 1
ATOM 5610 N N . GLY A 1 718 ? 4.392 -11.179 -29.159 1.00 76.25 718 GLY A N 1
ATOM 5611 C CA . GLY A 1 718 ? 3.088 -10.522 -29.227 1.00 76.25 718 GLY A CA 1
ATOM 5612 C C . GLY A 1 718 ? 2.194 -10.850 -28.030 1.00 76.25 718 GLY A C 1
ATOM 5613 O O . GLY A 1 718 ? 1.652 -9.944 -27.413 1.00 76.25 718 GLY A O 1
ATOM 5614 N N . ALA A 1 719 ? 2.042 -12.131 -27.689 1.00 80.56 719 ALA A N 1
ATOM 5615 C CA . ALA A 1 719 ? 1.350 -12.602 -26.490 1.00 80.56 719 ALA A CA 1
ATOM 5616 C C . ALA A 1 719 ? 1.888 -13.978 -26.066 1.00 80.56 719 ALA A C 1
ATOM 5618 O O . ALA A 1 719 ? 2.274 -14.796 -26.900 1.00 80.56 719 ALA A O 1
ATOM 5619 N N . PHE A 1 720 ? 1.878 -14.261 -24.768 1.00 89.00 720 PHE A N 1
ATOM 5620 C CA . PHE A 1 720 ? 2.242 -15.556 -24.205 1.00 89.00 720 PHE A CA 1
ATOM 5621 C C . PHE A 1 720 ? 1.042 -16.493 -24.083 1.00 89.00 720 PHE A C 1
ATOM 5623 O O . PHE A 1 720 ? -0.102 -16.077 -23.890 1.00 89.00 720 PHE A O 1
ATOM 5630 N N . ASP A 1 721 ? 1.323 -17.794 -24.124 1.00 89.81 721 ASP A N 1
ATOM 5631 C CA . ASP A 1 721 ? 0.335 -18.804 -23.772 1.00 89.81 721 ASP A CA 1
ATOM 5632 C C . ASP A 1 721 ? 0.068 -18.838 -22.253 1.00 89.81 721 ASP A C 1
ATOM 5634 O O . ASP A 1 721 ? 0.843 -18.342 -21.428 1.00 89.81 721 ASP A O 1
ATOM 5638 N N . GLU A 1 722 ? -1.064 -19.430 -21.863 1.00 92.62 722 GLU A N 1
ATOM 5639 C CA . GLU A 1 722 ? -1.472 -19.467 -20.454 1.00 92.62 722 GLU A CA 1
ATOM 5640 C C . GLU A 1 722 ? -0.451 -20.122 -19.511 1.00 92.62 722 GLU A C 1
ATOM 5642 O O . GLU A 1 722 ? -0.213 -19.556 -18.442 1.00 92.62 722 GLU A O 1
ATOM 5647 N N . PRO A 1 723 ? 0.181 -21.267 -19.842 1.00 95.88 723 PRO A N 1
ATOM 5648 C CA . PRO A 1 723 ? 1.222 -21.845 -18.995 1.00 95.88 723 PRO A CA 1
ATOM 5649 C C . PRO A 1 723 ? 2.415 -20.906 -18.771 1.00 95.88 723 PRO A C 1
ATOM 5651 O O . PRO A 1 723 ? 2.906 -20.810 -17.643 1.00 95.88 723 PRO A O 1
ATOM 5654 N N . THR A 1 724 ? 2.857 -20.190 -19.809 1.00 96.44 724 THR A N 1
ATOM 5655 C CA . THR A 1 724 ? 3.965 -19.230 -19.714 1.00 96.44 724 THR A CA 1
ATOM 5656 C C . THR A 1 724 ? 3.582 -18.032 -18.850 1.00 96.44 724 THR A C 1
ATOM 5658 O O . THR A 1 724 ? 4.299 -17.701 -17.903 1.00 96.44 724 THR A O 1
ATOM 5661 N N . ALA A 1 725 ? 2.413 -17.433 -19.099 1.00 96.88 725 ALA A N 1
ATOM 5662 C CA . ALA A 1 725 ? 1.894 -16.329 -18.294 1.00 96.88 725 ALA A CA 1
ATOM 5663 C C . ALA A 1 725 ? 1.704 -16.733 -16.820 1.00 96.88 725 ALA A C 1
ATOM 5665 O O . ALA A 1 725 ? 2.047 -15.971 -15.916 1.00 96.88 725 ALA A O 1
ATOM 5666 N N . MET A 1 726 ? 1.213 -17.950 -16.560 1.00 98.12 726 MET A N 1
ATOM 5667 C CA . MET A 1 726 ? 1.039 -18.500 -15.211 1.00 98.12 726 MET A CA 1
ATOM 5668 C C . MET A 1 726 ? 2.369 -18.666 -14.485 1.00 98.12 726 MET A C 1
ATOM 5670 O O . MET A 1 726 ? 2.466 -18.304 -13.311 1.00 98.12 726 MET A O 1
ATOM 5674 N N . PHE A 1 727 ? 3.397 -19.170 -15.171 1.00 98.31 727 PHE A N 1
ATOM 5675 C CA . PHE A 1 727 ? 4.734 -19.303 -14.605 1.00 98.31 727 PHE A CA 1
ATOM 5676 C C . PHE A 1 727 ? 5.283 -17.936 -14.177 1.00 98.31 727 PHE A C 1
ATOM 5678 O O . PHE A 1 727 ? 5.650 -17.766 -13.012 1.00 98.31 727 PHE A O 1
ATOM 5685 N N . TYR A 1 728 ? 5.282 -16.934 -15.060 1.00 98.38 728 TYR A N 1
ATOM 5686 C CA . TYR A 1 728 ? 5.808 -15.604 -14.733 1.00 98.38 728 TYR A CA 1
ATOM 5687 C C . TYR A 1 728 ? 4.976 -14.878 -13.670 1.00 98.38 728 TYR A C 1
ATOM 5689 O O . TYR A 1 728 ? 5.545 -14.337 -12.721 1.00 98.38 728 TYR A O 1
ATOM 5697 N N . ALA A 1 729 ? 3.644 -14.950 -13.741 1.00 98.56 729 ALA A N 1
ATOM 5698 C CA . ALA A 1 729 ? 2.765 -14.398 -12.712 1.00 98.56 729 ALA A CA 1
ATOM 5699 C C . ALA A 1 729 ? 3.017 -15.030 -11.332 1.00 98.56 729 ALA A C 1
ATOM 5701 O O . ALA A 1 729 ? 3.004 -14.327 -10.322 1.00 98.56 729 ALA A O 1
ATOM 5702 N N . ALA A 1 730 ? 3.302 -16.335 -11.275 1.00 98.56 730 ALA A N 1
ATOM 5703 C CA . ALA A 1 730 ? 3.617 -17.024 -10.028 1.00 98.56 730 ALA A CA 1
ATOM 5704 C C . ALA A 1 730 ? 4.972 -16.592 -9.433 1.00 98.56 730 ALA A C 1
ATOM 5706 O O . ALA A 1 730 ? 5.079 -16.451 -8.214 1.00 98.56 730 ALA A O 1
ATOM 5707 N N . ASN A 1 731 ? 5.987 -16.319 -10.268 1.00 98.44 731 ASN A N 1
ATOM 5708 C CA . ASN A 1 731 ? 7.263 -15.754 -9.801 1.00 98.44 731 ASN A CA 1
ATOM 5709 C C . ASN A 1 731 ? 7.037 -14.374 -9.153 1.00 98.44 731 ASN A C 1
ATOM 5711 O O . ASN A 1 731 ? 7.512 -14.110 -8.047 1.00 98.44 731 ASN A O 1
ATOM 5715 N N . VAL A 1 732 ? 6.289 -13.505 -9.845 1.00 98.56 732 VAL A N 1
ATOM 5716 C CA . VAL A 1 732 ? 5.962 -12.148 -9.384 1.00 98.56 732 VAL A CA 1
ATOM 5717 C C . VAL A 1 732 ? 5.153 -12.190 -8.089 1.00 98.56 732 VAL A C 1
ATOM 5719 O O . VAL A 1 732 ? 5.456 -11.444 -7.162 1.00 98.56 732 VAL A O 1
ATOM 5722 N N . LEU A 1 733 ? 4.161 -13.079 -7.987 1.00 98.50 733 LEU A N 1
ATOM 5723 C CA . LEU A 1 733 ? 3.328 -13.197 -6.792 1.00 98.50 733 LEU A CA 1
ATOM 5724 C C . LEU A 1 733 ? 4.143 -13.591 -5.551 1.00 98.50 733 LEU A C 1
ATOM 5726 O O . LEU A 1 733 ? 3.922 -13.004 -4.496 1.00 98.50 733 LEU A O 1
ATOM 5730 N N . LEU A 1 734 ? 5.109 -14.511 -5.673 1.00 98.25 734 LEU A N 1
ATOM 5731 C CA . LEU A 1 734 ? 6.005 -14.870 -4.562 1.00 98.25 734 LEU A CA 1
ATOM 5732 C C . LEU A 1 734 ? 6.891 -13.688 -4.134 1.00 98.25 734 LEU A C 1
ATOM 5734 O O . LEU A 1 734 ? 7.057 -13.434 -2.942 1.00 98.25 734 LEU A O 1
ATOM 5738 N N . ALA A 1 735 ? 7.405 -12.909 -5.091 1.00 97.75 735 ALA A N 1
ATOM 5739 C CA . ALA A 1 735 ? 8.161 -11.694 -4.781 1.00 97.75 735 ALA A CA 1
ATOM 5740 C C . ALA A 1 735 ? 7.298 -10.638 -4.064 1.00 97.75 735 ALA A C 1
ATOM 5742 O O . ALA A 1 735 ? 7.727 -10.071 -3.057 1.00 97.75 735 ALA A O 1
ATOM 5743 N N . LEU A 1 736 ? 6.067 -10.403 -4.533 1.00 97.44 736 LEU A N 1
ATOM 5744 C CA . LEU A 1 736 ? 5.126 -9.485 -3.884 1.00 97.44 736 LEU A CA 1
ATOM 5745 C C . LEU A 1 736 ? 4.738 -9.963 -2.482 1.00 97.44 736 LEU A C 1
ATOM 5747 O O . LEU A 1 736 ? 4.738 -9.160 -1.556 1.00 97.44 736 LEU A O 1
ATOM 5751 N N . GLU A 1 737 ? 4.451 -11.256 -2.303 1.00 96.25 737 GLU A N 1
ATOM 5752 C CA . GLU A 1 737 ? 4.154 -11.869 -1.001 1.00 96.25 737 GLU A CA 1
ATOM 5753 C C . GLU A 1 737 ? 5.274 -11.585 0.011 1.00 96.25 737 GLU A C 1
ATOM 5755 O O . GLU A 1 737 ? 5.011 -11.100 1.116 1.00 96.25 737 GLU A O 1
ATOM 5760 N N . PHE A 1 738 ? 6.527 -11.792 -0.398 1.00 95.88 738 PHE A N 1
ATOM 5761 C CA . PHE A 1 738 ? 7.703 -11.511 0.419 1.00 95.88 738 PHE A CA 1
ATOM 5762 C C . PHE A 1 738 ? 7.816 -10.026 0.816 1.00 95.88 738 PHE A C 1
ATOM 5764 O O . PHE A 1 738 ? 8.004 -9.707 1.995 1.00 95.88 738 PHE A O 1
ATOM 5771 N N . LEU A 1 739 ? 7.669 -9.101 -0.139 1.00 94.81 739 LEU A N 1
ATOM 5772 C CA . LEU A 1 739 ? 7.731 -7.656 0.129 1.00 94.81 739 LEU A CA 1
ATOM 5773 C C . LEU A 1 739 ? 6.585 -7.210 1.049 1.00 94.81 739 LEU A C 1
ATOM 5775 O O . LEU A 1 739 ? 6.794 -6.500 2.039 1.00 94.81 739 LEU A O 1
ATOM 5779 N N . HIS A 1 740 ? 5.376 -7.691 0.770 1.00 93.94 740 HIS A N 1
ATOM 5780 C CA . HIS A 1 740 ? 4.172 -7.406 1.538 1.00 93.94 740 HIS A CA 1
ATOM 5781 C C . HIS A 1 740 ? 4.272 -7.908 2.982 1.00 93.94 740 HIS A C 1
ATOM 5783 O O . HIS A 1 740 ? 3.813 -7.204 3.889 1.00 93.94 740 HIS A O 1
ATOM 5789 N N . ALA A 1 741 ? 4.885 -9.069 3.228 1.00 92.19 741 ALA A N 1
ATOM 5790 C CA . ALA A 1 741 ? 5.127 -9.590 4.576 1.00 92.19 741 ALA A CA 1
ATOM 5791 C C . ALA A 1 741 ? 6.047 -8.673 5.403 1.00 92.19 741 ALA A C 1
ATOM 5793 O O . ALA A 1 741 ? 5.884 -8.560 6.616 1.00 92.19 741 ALA A O 1
ATOM 5794 N N . LYS A 1 742 ? 6.952 -7.942 4.743 1.00 91.19 742 LYS A N 1
ATOM 5795 C CA . LYS A 1 742 ? 7.812 -6.921 5.360 1.00 91.19 742 LYS A CA 1
ATOM 5796 C C . LYS A 1 742 ? 7.165 -5.534 5.446 1.00 91.19 742 LYS A C 1
ATOM 5798 O O . LYS A 1 742 ? 7.801 -4.606 5.928 1.00 91.19 742 LYS A O 1
ATOM 5803 N N . GLY A 1 743 ? 5.919 -5.366 4.994 1.00 90.81 743 GLY A N 1
ATOM 5804 C CA . GLY A 1 743 ? 5.237 -4.067 4.988 1.00 90.81 743 GLY A CA 1
ATOM 5805 C C . GLY A 1 743 ? 5.703 -3.123 3.874 1.00 90.81 743 GLY A C 1
ATOM 5806 O O . GLY A 1 743 ? 5.511 -1.912 3.988 1.00 90.81 743 GLY A O 1
ATOM 5807 N N . ILE A 1 744 ? 6.310 -3.656 2.812 1.00 92.62 744 ILE A N 1
ATOM 5808 C CA . ILE A 1 744 ? 6.784 -2.906 1.645 1.00 92.62 744 ILE A CA 1
ATOM 5809 C C . ILE A 1 744 ? 5.763 -3.062 0.518 1.00 92.62 744 ILE A C 1
ATOM 5811 O O . ILE A 1 744 ? 5.315 -4.174 0.276 1.00 92.62 744 ILE A O 1
ATOM 5815 N N . VAL A 1 745 ? 5.411 -1.976 -0.170 1.00 92.88 745 VAL A N 1
ATOM 5816 C CA . VAL A 1 745 ? 4.649 -1.999 -1.436 1.00 92.88 745 VAL A CA 1
ATOM 5817 C C . VAL A 1 745 ? 5.554 -1.610 -2.592 1.00 92.88 745 VAL A C 1
ATOM 5819 O O . VAL A 1 745 ? 6.376 -0.706 -2.434 1.00 92.88 745 VAL A O 1
ATOM 5822 N N . TYR A 1 746 ? 5.411 -2.276 -3.733 1.00 94.44 746 TYR A N 1
ATOM 5823 C CA . TYR A 1 746 ? 6.309 -2.140 -4.877 1.00 94.44 746 TYR A CA 1
ATOM 5824 C C . TYR A 1 746 ? 5.928 -0.964 -5.792 1.00 94.44 746 TYR A C 1
ATOM 5826 O O . TYR A 1 746 ? 6.769 -0.119 -6.087 1.00 94.44 746 TYR A O 1
ATOM 5834 N N . ARG A 1 747 ? 4.639 -0.825 -6.132 1.00 91.06 747 ARG A N 1
ATOM 5835 C CA . ARG A 1 747 ? 4.003 0.324 -6.812 1.00 91.06 747 ARG A CA 1
ATOM 5836 C C . ARG A 1 747 ? 4.421 0.632 -8.256 1.00 91.06 747 ARG A C 1
ATOM 5838 O O . ARG A 1 747 ? 3.899 1.599 -8.808 1.00 91.06 747 ARG A O 1
ATOM 5845 N N . ASP A 1 748 ? 5.298 -0.153 -8.876 1.00 92.06 748 ASP A N 1
ATOM 5846 C CA . ASP A 1 748 ? 5.667 0.006 -10.295 1.00 92.06 748 ASP A CA 1
ATOM 5847 C C . ASP A 1 748 ? 5.827 -1.348 -10.999 1.00 92.06 748 ASP A C 1
ATOM 5849 O O . ASP A 1 748 ? 6.792 -1.595 -11.716 1.00 92.06 748 ASP A O 1
ATOM 5853 N N . LEU A 1 749 ? 4.893 -2.271 -10.748 1.00 96.94 749 LEU A N 1
ATOM 5854 C CA . LEU A 1 749 ? 4.859 -3.554 -11.449 1.00 96.94 749 LEU A CA 1
ATOM 5855 C C . LEU A 1 749 ? 4.462 -3.342 -12.907 1.00 96.94 749 LEU A C 1
ATOM 5857 O O . LEU A 1 749 ? 3.370 -2.847 -13.164 1.00 96.94 749 LEU A O 1
ATOM 5861 N N . LYS A 1 750 ? 5.353 -3.744 -13.815 1.00 93.25 750 LYS A N 1
ATOM 5862 C CA . LYS A 1 750 ? 5.205 -3.724 -15.275 1.00 93.25 750 LYS A CA 1
ATOM 5863 C C . LYS A 1 750 ? 6.287 -4.611 -15.929 1.00 93.25 750 LYS A C 1
ATOM 5865 O O . LYS A 1 750 ? 7.302 -4.862 -15.268 1.00 93.25 750 LYS A O 1
ATOM 5870 N N . PRO A 1 751 ? 6.108 -5.098 -17.169 1.00 91.75 751 PRO A N 1
ATOM 5871 C CA . PRO A 1 751 ? 7.050 -5.991 -17.845 1.00 91.75 751 PRO A CA 1
ATOM 5872 C C . PRO A 1 751 ? 8.481 -5.441 -17.959 1.00 91.75 751 PRO A C 1
ATOM 5874 O O . PRO A 1 751 ? 9.431 -6.218 -17.924 1.00 91.75 751 PRO A O 1
ATOM 5877 N N . GLU A 1 752 ? 8.647 -4.122 -18.049 1.00 89.81 752 GLU A N 1
ATOM 5878 C CA . GLU A 1 752 ? 9.940 -3.429 -18.149 1.00 89.81 752 GLU A CA 1
ATOM 5879 C C . GLU A 1 752 ? 10.780 -3.593 -16.872 1.00 89.81 752 GLU A C 1
ATOM 5881 O O . GLU A 1 752 ? 12.003 -3.671 -16.920 1.00 89.81 752 GLU A O 1
ATOM 5886 N N . ASN A 1 753 ? 10.126 -3.717 -15.711 1.00 94.50 753 ASN A N 1
ATOM 5887 C CA . ASN A 1 753 ? 10.805 -3.878 -14.423 1.00 94.50 753 ASN A CA 1
ATOM 5888 C C . ASN A 1 753 ? 11.022 -5.354 -14.029 1.00 94.50 753 ASN A C 1
ATOM 5890 O O . ASN A 1 753 ? 11.470 -5.653 -12.916 1.00 94.50 753 ASN A O 1
ATOM 5894 N N . LEU A 1 754 ? 10.692 -6.299 -14.912 1.00 97.06 754 LEU A N 1
ATOM 5895 C CA . LEU A 1 754 ? 10.857 -7.732 -14.689 1.00 97.06 754 LEU A CA 1
ATOM 5896 C C . LEU A 1 754 ? 11.933 -8.266 -15.630 1.00 97.06 754 LEU A C 1
ATOM 5898 O O . LEU A 1 754 ? 11.739 -8.300 -16.838 1.00 97.06 754 LEU A O 1
ATOM 5902 N N . LEU A 1 755 ? 13.062 -8.711 -15.085 1.00 95.94 755 LEU A N 1
ATOM 5903 C CA . LEU A 1 755 ? 14.171 -9.241 -15.878 1.00 95.94 755 LEU A CA 1
ATOM 5904 C C . LEU A 1 755 ? 14.155 -10.772 -15.892 1.00 95.94 755 LEU A C 1
ATOM 5906 O O . LEU A 1 755 ? 13.765 -11.394 -14.903 1.00 95.94 755 LEU A O 1
ATOM 5910 N N . LEU A 1 756 ? 14.621 -11.390 -16.977 1.00 95.62 756 LEU A N 1
ATOM 5911 C CA . LEU A 1 756 ? 14.807 -12.843 -17.051 1.00 95.62 756 LEU A CA 1
ATOM 5912 C C . LEU A 1 756 ? 16.251 -13.237 -16.738 1.00 95.62 756 LEU A C 1
ATOM 5914 O O . LEU A 1 756 ? 17.198 -12.754 -17.358 1.00 95.62 756 LEU A O 1
ATOM 5918 N N . ASP A 1 757 ? 16.440 -14.157 -15.796 1.00 93.94 757 ASP A N 1
ATOM 5919 C CA . ASP A 1 757 ? 17.753 -14.756 -15.562 1.00 93.94 757 ASP A CA 1
ATOM 5920 C C . ASP A 1 757 ? 18.121 -15.799 -16.634 1.00 93.94 757 ASP A C 1
ATOM 5922 O O . ASP A 1 757 ? 17.338 -16.140 -17.522 1.00 93.94 757 ASP A O 1
ATOM 5926 N N . THR A 1 758 ? 19.340 -16.339 -16.562 1.00 92.69 758 THR A N 1
ATOM 5927 C CA . THR A 1 758 ? 19.838 -17.342 -17.523 1.00 92.69 758 THR A CA 1
ATOM 5928 C C . THR A 1 758 ? 19.060 -18.661 -17.502 1.00 92.69 758 THR A C 1
ATOM 5930 O O . THR A 1 758 ? 19.154 -19.450 -18.444 1.00 92.69 758 THR A O 1
ATOM 5933 N N . GLN A 1 759 ? 18.298 -18.925 -16.438 1.00 93.44 759 GLN A N 1
ATOM 5934 C CA . GLN A 1 759 ? 17.430 -20.092 -16.310 1.00 93.44 759 GLN A CA 1
ATOM 5935 C C . GLN A 1 759 ? 16.000 -19.808 -16.786 1.00 93.44 759 GLN A C 1
ATOM 5937 O O . GLN A 1 759 ? 15.223 -20.758 -16.895 1.00 93.44 759 GLN A O 1
ATOM 5942 N N . GLY A 1 760 ? 15.675 -18.549 -17.102 1.00 94.81 760 GLY A N 1
ATOM 5943 C CA . GLY A 1 760 ? 14.355 -18.100 -17.531 1.00 94.81 760 GLY A CA 1
ATOM 5944 C C . GLY A 1 760 ? 13.392 -17.812 -16.376 1.00 94.81 760 GLY A C 1
ATOM 5945 O O . GLY A 1 760 ? 12.183 -17.930 -16.556 1.00 94.81 760 GLY A O 1
ATOM 5946 N N . TYR A 1 761 ? 13.903 -17.511 -15.181 1.00 97.50 761 TYR A N 1
ATOM 5947 C CA . TYR A 1 761 ? 13.106 -17.080 -14.028 1.00 97.50 761 TYR A CA 1
ATOM 5948 C C . TYR A 1 761 ? 13.091 -15.556 -13.905 1.00 97.50 761 TYR A C 1
ATOM 5950 O O . TYR A 1 761 ? 14.032 -14.883 -14.326 1.00 97.50 761 TYR A O 1
ATOM 5958 N N . ILE A 1 762 ? 12.040 -15.020 -13.282 1.00 97.38 762 ILE A N 1
ATOM 5959 C CA . ILE A 1 762 ? 11.882 -13.574 -13.101 1.00 97.38 762 ILE A CA 1
ATOM 5960 C C . ILE A 1 762 ? 12.789 -13.066 -11.979 1.00 97.38 762 ILE A C 1
ATOM 5962 O O . ILE A 1 762 ? 12.916 -13.674 -10.913 1.00 97.38 762 ILE A O 1
ATOM 5966 N N . LYS A 1 763 ? 13.368 -11.893 -12.214 1.00 96.75 763 LYS A N 1
ATOM 5967 C CA . LYS A 1 763 ? 14.041 -11.037 -11.245 1.00 96.75 763 LYS A CA 1
ATOM 5968 C C . LYS A 1 763 ? 13.388 -9.660 -11.288 1.00 96.75 763 LYS A C 1
ATOM 5970 O O . LYS A 1 763 ? 13.566 -8.914 -12.245 1.00 96.75 763 LYS A O 1
ATOM 5975 N N . MET A 1 764 ? 12.631 -9.329 -10.249 1.00 96.88 764 MET A N 1
ATOM 5976 C CA . MET A 1 764 ? 12.053 -8.002 -10.066 1.00 96.88 764 MET A CA 1
ATOM 5977 C C . MET A 1 764 ? 13.179 -6.997 -9.813 1.00 96.88 764 MET A C 1
ATOM 5979 O O . MET A 1 764 ? 13.982 -7.175 -8.889 1.00 96.88 764 MET A O 1
ATOM 5983 N N . ALA A 1 765 ? 13.251 -5.985 -10.669 1.00 92.69 765 ALA A N 1
ATOM 5984 C CA . ALA A 1 765 ? 14.237 -4.915 -10.642 1.00 92.69 765 ALA A CA 1
ATOM 5985 C C . ALA A 1 765 ? 13.570 -3.576 -10.281 1.00 92.69 765 ALA A C 1
ATOM 5987 O O . ALA A 1 765 ? 12.385 -3.534 -9.988 1.00 92.69 765 ALA A O 1
ATOM 5988 N N . ASP A 1 766 ? 14.355 -2.500 -10.244 1.00 86.56 766 ASP A N 1
ATOM 5989 C CA . ASP A 1 766 ? 13.927 -1.111 -10.001 1.00 86.56 766 ASP A CA 1
ATOM 5990 C C . ASP A 1 766 ? 12.943 -0.882 -8.829 1.00 86.56 766 ASP A C 1
ATOM 5992 O O . ASP A 1 766 ? 11.722 -0.908 -8.962 1.00 86.56 766 ASP A O 1
ATOM 5996 N N . PHE A 1 767 ? 13.492 -0.604 -7.645 1.00 90.62 767 PHE A N 1
ATOM 5997 C CA . PHE A 1 767 ? 12.720 -0.374 -6.418 1.00 90.62 767 PHE A CA 1
ATOM 5998 C C . PHE A 1 767 ? 12.537 1.122 -6.108 1.00 90.62 767 PHE A C 1
ATOM 6000 O O . PHE A 1 767 ? 12.173 1.475 -4.986 1.00 90.62 767 PHE A O 1
ATOM 6007 N N . GLY A 1 768 ? 12.765 2.014 -7.081 1.00 83.44 768 GLY A N 1
ATOM 6008 C CA . GLY A 1 768 ? 12.706 3.469 -6.887 1.00 83.44 768 GLY A CA 1
ATOM 6009 C C . GLY A 1 768 ? 11.338 4.001 -6.436 1.00 83.44 768 GLY A C 1
ATOM 6010 O O . GLY A 1 768 ? 11.260 5.018 -5.746 1.00 83.44 768 GLY A O 1
ATOM 6011 N N . PHE A 1 769 ? 10.251 3.293 -6.762 1.00 81.88 769 PHE A N 1
ATOM 6012 C CA . PHE A 1 769 ? 8.899 3.612 -6.285 1.00 81.88 769 PHE A CA 1
ATOM 6013 C C . PHE A 1 769 ? 8.438 2.751 -5.108 1.00 81.88 769 PHE A C 1
ATOM 6015 O O . PHE A 1 769 ? 7.376 3.029 -4.533 1.00 81.88 769 PHE A O 1
ATOM 6022 N N . ALA A 1 770 ? 9.224 1.759 -4.692 1.00 89.88 770 ALA A N 1
ATOM 6023 C CA . ALA A 1 770 ?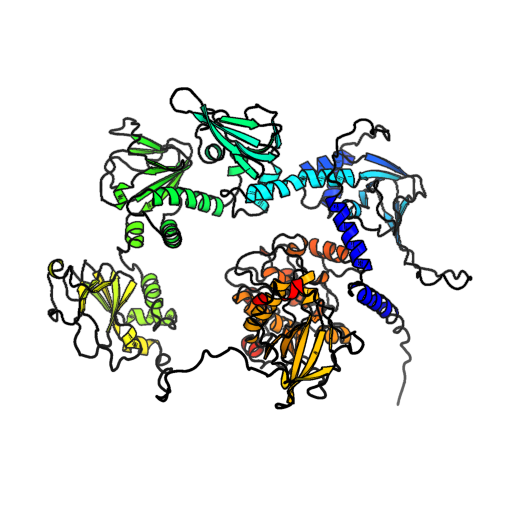 8.868 0.925 -3.560 1.00 89.88 770 ALA A CA 1
ATOM 6024 C C . ALA A 1 770 ? 8.878 1.747 -2.262 1.00 89.88 770 ALA A C 1
ATOM 6026 O O . ALA A 1 770 ? 9.634 2.709 -2.102 1.00 89.88 770 ALA A O 1
ATOM 6027 N N . LYS A 1 771 ? 7.996 1.407 -1.320 1.00 85.94 771 LYS A N 1
ATOM 6028 C CA . LYS A 1 771 ? 7.869 2.159 -0.068 1.00 85.94 771 LYS A CA 1
ATOM 6029 C C . LYS A 1 771 ? 7.482 1.272 1.102 1.00 85.94 771 LYS A C 1
ATOM 6031 O O . LYS A 1 771 ? 6.582 0.444 0.990 1.00 85.94 771 LYS A O 1
ATOM 6036 N N . TYR A 1 772 ? 8.117 1.511 2.248 1.00 86.44 772 TYR A N 1
ATOM 6037 C CA . TYR A 1 772 ? 7.680 0.949 3.520 1.00 86.44 772 TYR A CA 1
ATOM 6038 C C . TYR A 1 772 ? 6.405 1.661 3.983 1.00 86.44 772 TYR A C 1
ATOM 6040 O O . TYR A 1 772 ? 6.405 2.876 4.188 1.00 86.44 772 TYR A O 1
ATOM 6048 N N . ILE A 1 773 ? 5.317 0.910 4.118 1.00 78.88 773 ILE A N 1
ATOM 6049 C CA . ILE A 1 773 ? 4.034 1.408 4.626 1.00 78.88 773 ILE A CA 1
ATOM 6050 C C . ILE A 1 773 ? 3.609 0.710 5.922 1.00 78.88 773 ILE A C 1
ATOM 6052 O O . ILE A 1 773 ? 2.721 1.210 6.599 1.00 78.88 773 ILE A O 1
ATOM 6056 N N . GLY A 1 774 ? 4.223 -0.424 6.289 1.00 67.94 774 GLY A N 1
ATOM 6057 C CA . GLY A 1 774 ? 3.812 -1.222 7.448 1.00 67.94 774 GLY A CA 1
ATOM 6058 C C . GLY A 1 774 ? 2.361 -1.701 7.297 1.00 67.94 774 GLY A C 1
ATOM 6059 O O . GLY A 1 774 ? 2.101 -2.682 6.590 1.00 67.94 774 GLY A O 1
ATOM 6060 N N . GLY A 1 775 ? 1.429 -0.974 7.927 1.00 60.84 775 GLY A N 1
ATOM 6061 C CA . GLY A 1 775 ? -0.030 -1.114 7.788 1.00 60.84 775 GLY A CA 1
ATOM 6062 C C . GLY A 1 775 ? -0.777 0.164 7.358 1.00 60.84 775 GLY A C 1
ATOM 6063 O O . GLY A 1 775 ? -2.001 0.130 7.241 1.00 60.84 775 GLY A O 1
ATOM 6064 N N . ASP A 1 776 ? -0.067 1.268 7.111 1.00 58.09 776 ASP A N 1
ATOM 6065 C CA . ASP A 1 776 ? -0.622 2.568 6.715 1.00 58.09 776 ASP A CA 1
ATOM 6066 C C . ASP A 1 776 ? -0.836 2.695 5.195 1.00 58.09 776 ASP A C 1
ATOM 6068 O O . ASP A 1 776 ? -0.458 1.831 4.405 1.00 58.09 776 ASP A O 1
ATOM 6072 N N . LYS A 1 777 ? -1.457 3.801 4.759 1.00 66.50 777 LYS A N 1
ATOM 6073 C CA . LYS A 1 777 ? -1.658 4.136 3.337 1.00 66.50 777 LYS A CA 1
ATOM 6074 C C . LYS A 1 777 ? -0.682 5.213 2.871 1.00 66.50 777 LYS A C 1
ATOM 6076 O O . LYS A 1 777 ? -0.376 6.147 3.610 1.00 66.50 777 LYS A O 1
ATOM 6081 N N . THR A 1 778 ? -0.276 5.162 1.602 1.00 50.91 778 THR A N 1
ATOM 6082 C CA . THR A 1 778 ? 0.458 6.265 0.954 1.00 50.91 778 THR A CA 1
ATOM 6083 C C . THR A 1 778 ? -0.383 6.949 -0.125 1.00 50.91 778 THR A C 1
ATOM 6085 O O . THR A 1 778 ? -1.156 6.294 -0.802 1.00 50.91 778 THR A O 1
ATOM 6088 N N . TYR A 1 779 ? -0.271 8.269 -0.294 1.00 53.62 779 TYR A N 1
ATOM 6089 C CA . TYR A 1 779 ? -1.146 9.054 -1.191 1.00 53.62 779 TYR A CA 1
ATOM 6090 C C . TYR A 1 779 ? -0.423 9.607 -2.429 1.00 53.62 779 TYR A C 1
ATOM 6092 O O . TYR A 1 779 ? -1.004 10.362 -3.211 1.00 53.62 779 TYR A O 1
ATOM 6100 N N . THR A 1 780 ? 0.857 9.270 -2.591 1.00 50.47 780 THR A N 1
ATOM 6101 C CA . THR A 1 780 ? 1.668 9.698 -3.733 1.00 50.47 780 THR A CA 1
ATOM 6102 C C . THR A 1 780 ? 1.248 8.923 -4.980 1.00 50.47 780 THR A C 1
ATOM 6104 O O . THR A 1 780 ? 1.327 7.695 -4.980 1.00 50.47 780 THR A O 1
ATOM 6107 N N . ILE A 1 781 ? 0.839 9.636 -6.034 1.00 54.34 781 ILE A N 1
ATOM 6108 C CA . ILE A 1 781 ? 0.634 9.046 -7.364 1.00 54.34 781 ILE A CA 1
ATOM 6109 C C . ILE A 1 781 ? 2.010 8.794 -7.987 1.00 54.34 781 ILE A C 1
ATOM 6111 O O . ILE A 1 781 ? 2.796 9.731 -8.125 1.00 54.34 781 ILE A O 1
ATOM 6115 N N . CYS A 1 782 ? 2.296 7.546 -8.343 1.00 61.06 782 CYS A N 1
ATOM 6116 C CA . CYS A 1 782 ? 3.514 7.114 -9.029 1.00 61.06 782 CYS A CA 1
ATOM 6117 C C . CYS A 1 782 ? 3.241 5.834 -9.839 1.00 61.06 782 CYS A C 1
ATOM 6119 O O . CYS A 1 782 ? 2.170 5.242 -9.698 1.00 61.06 782 CYS A O 1
ATOM 6121 N N . GLY A 1 783 ? 4.209 5.427 -10.663 1.00 68.25 783 GLY A N 1
ATOM 6122 C CA . GLY A 1 783 ? 4.122 4.265 -11.555 1.00 68.25 783 GLY A CA 1
ATOM 6123 C C . GLY A 1 783 ? 3.566 4.592 -12.947 1.00 68.25 783 GLY A C 1
ATOM 6124 O O . GLY A 1 783 ? 3.132 5.720 -13.199 1.00 68.25 783 GLY A O 1
ATOM 6125 N N . THR A 1 784 ? 3.568 3.613 -13.851 1.00 72.94 784 THR A N 1
ATOM 6126 C CA . THR A 1 784 ? 3.079 3.767 -15.237 1.00 72.94 784 THR A CA 1
ATOM 6127 C C . THR A 1 784 ? 1.540 3.842 -15.312 1.00 72.94 784 THR A C 1
ATOM 6129 O O . THR A 1 784 ? 0.876 2.996 -14.710 1.00 72.94 784 THR A O 1
ATOM 6132 N N . PRO A 1 785 ? 0.939 4.798 -16.060 1.00 74.81 785 PRO A N 1
ATOM 6133 C CA . PRO A 1 785 ? -0.515 4.990 -16.132 1.00 74.81 785 PRO A CA 1
ATOM 6134 C C . PRO A 1 785 ? -1.350 3.729 -16.393 1.00 74.81 785 PRO A C 1
ATOM 6136 O O . PRO A 1 785 ? -2.378 3.546 -15.743 1.00 74.81 785 PRO A O 1
ATOM 6139 N N . ASP A 1 786 ? -0.902 2.847 -17.290 1.00 82.56 786 ASP A N 1
ATOM 6140 C CA . ASP A 1 786 ? -1.636 1.632 -17.681 1.00 82.56 786 ASP A CA 1
ATOM 6141 C C . ASP A 1 786 ? -1.731 0.579 -16.560 1.00 82.56 786 ASP A C 1
ATOM 6143 O O . ASP A 1 786 ? -2.633 -0.258 -16.568 1.00 82.56 786 ASP A O 1
ATOM 6147 N N . TYR A 1 787 ? -0.856 0.673 -15.555 1.00 93.19 787 TYR A N 1
ATOM 6148 C CA . TYR A 1 787 ? -0.756 -0.251 -14.421 1.00 93.19 787 TYR A CA 1
ATOM 6149 C C . TYR A 1 787 ? -1.307 0.319 -13.108 1.00 93.19 787 TYR A C 1
ATOM 6151 O O . TYR A 1 787 ? -1.487 -0.412 -12.130 1.00 93.19 787 TYR A O 1
ATOM 6159 N N . GLN A 1 788 ? -1.603 1.620 -13.060 1.00 85.00 788 GLN A N 1
ATOM 6160 C CA . GLN A 1 788 ? -2.071 2.274 -11.841 1.00 85.00 788 GLN A CA 1
ATOM 6161 C C . GLN A 1 788 ? -3.483 1.816 -11.454 1.00 85.00 788 GLN A C 1
ATOM 6163 O O . GLN A 1 788 ? -4.424 1.883 -12.244 1.00 85.00 788 GLN A O 1
ATOM 6168 N N . ALA A 1 789 ? -3.650 1.412 -10.193 1.00 83.56 789 ALA A N 1
ATOM 6169 C CA . ALA A 1 789 ? -4.951 1.029 -9.653 1.00 83.56 789 ALA A CA 1
ATOM 6170 C C . ALA A 1 789 ? -5.891 2.246 -9.474 1.00 83.56 789 ALA A C 1
ATOM 6172 O O . ALA A 1 789 ? -5.419 3.367 -9.240 1.00 83.56 789 ALA A O 1
ATOM 6173 N N . PRO A 1 790 ? -7.227 2.060 -9.498 1.00 75.69 790 PRO A N 1
ATOM 6174 C CA . PRO A 1 790 ? -8.191 3.155 -9.370 1.00 75.69 790 PRO A CA 1
ATOM 6175 C C . PRO A 1 790 ? -8.001 4.013 -8.114 1.00 75.69 790 PRO A C 1
ATOM 6177 O O . PRO A 1 790 ? -8.118 5.237 -8.165 1.00 75.69 790 PRO A O 1
ATOM 6180 N N . GLU A 1 791 ? -7.670 3.397 -6.980 1.00 75.44 791 GLU A N 1
ATOM 6181 C CA . GLU A 1 791 ? -7.419 4.097 -5.721 1.00 75.44 791 GLU A CA 1
ATOM 6182 C C . GLU A 1 791 ? -6.143 4.955 -5.733 1.00 75.44 791 GLU A C 1
ATOM 6184 O O . GLU A 1 791 ? -6.092 5.962 -5.018 1.00 75.44 791 GLU A O 1
ATOM 6189 N N . VAL A 1 792 ? -5.153 4.601 -6.565 1.00 71.56 792 VAL A N 1
ATOM 6190 C CA . VAL A 1 792 ? -3.927 5.385 -6.782 1.00 71.56 792 VAL A CA 1
ATOM 6191 C C . VAL A 1 792 ? -4.276 6.643 -7.574 1.00 71.56 792 VAL A C 1
ATOM 6193 O O . VAL A 1 792 ? -3.996 7.750 -7.117 1.00 71.56 792 VAL A O 1
ATOM 6196 N N . ILE A 1 793 ? -4.989 6.487 -8.696 1.00 59.91 793 ILE A N 1
ATOM 6197 C CA . ILE A 1 793 ? -5.440 7.593 -9.561 1.00 59.91 793 ILE A CA 1
ATOM 6198 C C . ILE A 1 793 ? -6.326 8.572 -8.774 1.00 59.91 793 ILE A C 1
ATOM 6200 O O . ILE A 1 793 ? -6.155 9.788 -8.850 1.00 59.91 793 ILE A O 1
ATOM 6204 N N . MET A 1 794 ? -7.250 8.047 -7.963 1.00 48.62 794 MET A N 1
ATOM 6205 C CA . MET A 1 794 ? -8.173 8.847 -7.149 1.00 48.62 794 MET A CA 1
ATOM 6206 C C . MET A 1 794 ? -7.550 9.415 -5.859 1.00 48.62 794 MET A C 1
ATOM 6208 O O . MET A 1 794 ? -8.252 10.089 -5.105 1.00 48.62 794 MET A O 1
ATOM 6212 N N . ARG A 1 795 ? -6.268 9.140 -5.568 1.00 51.97 795 ARG A N 1
ATOM 6213 C CA . ARG A 1 795 ? -5.567 9.546 -4.330 1.00 51.97 795 ARG A CA 1
ATOM 6214 C C . ARG A 1 795 ? -6.285 9.132 -3.036 1.00 51.97 795 ARG A C 1
ATOM 6216 O O . ARG A 1 795 ? -6.258 9.862 -2.048 1.00 51.97 795 ARG A O 1
ATOM 6223 N N . ARG A 1 796 ? -6.916 7.954 -3.016 1.00 46.97 796 ARG A N 1
ATOM 6224 C CA . ARG A 1 796 ? -7.667 7.423 -1.852 1.00 46.97 796 ARG A CA 1
ATOM 6225 C C . ARG A 1 796 ? -6.797 6.649 -0.850 1.00 46.97 796 ARG A C 1
ATOM 6227 O O . ARG A 1 796 ? -7.303 6.125 0.141 1.00 46.97 796 ARG A O 1
ATOM 6234 N N . GLY A 1 797 ? -5.492 6.605 -1.105 1.00 51.84 797 GLY A N 1
ATOM 6235 C CA . GLY A 1 797 ? -4.503 5.912 -0.290 1.00 51.84 797 GLY A CA 1
ATOM 6236 C C . GLY A 1 797 ? -4.201 4.514 -0.828 1.00 51.84 797 GLY A C 1
ATOM 6237 O O . GLY A 1 797 ? -5.051 3.627 -0.813 1.00 51.84 797 GLY A O 1
ATOM 6238 N N . THR A 1 798 ? -2.968 4.332 -1.282 1.00 64.06 798 THR A N 1
ATOM 6239 C CA . THR A 1 798 ? -2.386 3.100 -1.810 1.00 64.06 798 THR A CA 1
ATOM 6240 C C . THR A 1 798 ? -2.048 2.138 -0.675 1.00 64.06 798 THR A C 1
ATOM 6242 O O . THR A 1 798 ? -1.421 2.530 0.313 1.00 64.06 798 THR A O 1
ATOM 6245 N N . THR A 1 799 ? -2.437 0.877 -0.849 1.00 83.31 799 THR A N 1
ATOM 6246 C CA . THR A 1 799 ? -2.094 -0.265 0.012 1.00 83.31 799 THR A CA 1
ATOM 6247 C C . THR A 1 799 ? -1.473 -1.378 -0.839 1.00 83.31 799 THR A C 1
ATOM 6249 O O . THR A 1 799 ? -1.354 -1.234 -2.055 1.00 83.31 799 THR A O 1
ATOM 6252 N N . LYS A 1 800 ? -1.152 -2.517 -0.215 1.00 90.75 800 LYS A N 1
ATOM 6253 C CA . LYS A 1 800 ? -0.707 -3.758 -0.878 1.00 90.75 800 LYS A CA 1
ATOM 6254 C C . LYS A 1 800 ? -1.663 -4.237 -1.984 1.00 90.75 800 LYS A C 1
ATOM 6256 O O . LYS A 1 800 ? -1.233 -4.867 -2.942 1.00 90.75 800 LYS A O 1
ATOM 6261 N N . ALA A 1 801 ? -2.952 -3.888 -1.899 1.00 92.44 801 ALA A N 1
ATOM 6262 C CA . ALA A 1 801 ? -3.941 -4.246 -2.915 1.00 92.44 801 ALA A CA 1
ATOM 6263 C C . ALA A 1 801 ? -3.633 -3.644 -4.298 1.00 92.44 801 ALA A C 1
ATOM 6265 O O . ALA A 1 801 ? -4.033 -4.222 -5.310 1.00 92.44 801 ALA A O 1
ATOM 6266 N N . ALA A 1 802 ? -2.934 -2.506 -4.367 1.00 91.88 802 ALA A N 1
ATOM 6267 C CA . ALA A 1 802 ? -2.577 -1.874 -5.637 1.00 91.88 802 ALA A CA 1
ATOM 6268 C C . ALA A 1 802 ? -1.581 -2.723 -6.447 1.00 91.88 802 ALA A C 1
ATOM 6270 O O . ALA A 1 802 ? -1.706 -2.798 -7.667 1.00 91.88 802 ALA A O 1
ATOM 6271 N N . ASP A 1 803 ? -0.662 -3.428 -5.782 1.00 96.62 803 ASP A N 1
ATOM 6272 C CA . ASP A 1 803 ? 0.273 -4.336 -6.456 1.00 96.62 803 ASP A CA 1
ATOM 6273 C C . ASP A 1 803 ? -0.454 -5.571 -7.020 1.00 96.62 803 ASP A C 1
ATOM 6275 O O . ASP A 1 803 ? -0.121 -6.051 -8.101 1.00 96.62 803 ASP A O 1
ATOM 6279 N N . TYR A 1 804 ? -1.523 -6.040 -6.362 1.00 97.88 804 TYR A N 1
ATOM 6280 C CA . TYR A 1 804 ? -2.373 -7.112 -6.901 1.00 97.88 804 TYR A CA 1
ATOM 6281 C C . TYR A 1 804 ? -3.245 -6.662 -8.081 1.00 97.88 804 TYR A C 1
ATOM 6283 O O . TYR A 1 804 ? -3.517 -7.460 -8.976 1.00 97.88 804 TYR A O 1
ATOM 6291 N N . TRP A 1 805 ? -3.647 -5.386 -8.135 1.00 97.44 805 TRP A N 1
ATOM 6292 C CA . TRP A 1 805 ? -4.257 -4.823 -9.345 1.00 97.44 805 TRP A CA 1
ATOM 6293 C C . TRP A 1 805 ? -3.268 -4.855 -10.508 1.00 97.44 805 TRP A C 1
ATOM 6295 O O . TRP A 1 805 ? -3.596 -5.361 -11.579 1.00 97.44 805 TRP A O 1
ATOM 6305 N N . ALA A 1 806 ? -2.046 -4.369 -10.281 1.00 97.94 806 ALA A N 1
ATOM 6306 C CA . ALA A 1 806 ? -0.998 -4.375 -11.292 1.00 97.94 806 ALA A CA 1
ATOM 6307 C C . ALA A 1 806 ? -0.640 -5.805 -11.740 1.00 97.94 806 ALA A C 1
ATOM 6309 O O . ALA A 1 806 ? -0.391 -6.025 -12.920 1.00 97.94 806 ALA A O 1
ATOM 6310 N N . LEU A 1 807 ? -0.711 -6.801 -10.844 1.00 98.62 807 LEU A N 1
ATOM 6311 C CA . LEU A 1 807 ? -0.585 -8.218 -11.206 1.00 98.62 807 LEU A CA 1
ATOM 6312 C C . LEU A 1 807 ? -1.707 -8.667 -12.157 1.00 98.62 807 LEU A C 1
ATOM 6314 O O . LEU A 1 807 ? -1.446 -9.401 -13.104 1.00 98.62 807 LEU A O 1
ATOM 6318 N N . GLY A 1 808 ? -2.945 -8.213 -11.941 1.00 98.25 808 GLY A N 1
ATOM 6319 C CA . GLY A 1 808 ? -4.061 -8.467 -12.857 1.00 98.25 808 GLY A CA 1
ATOM 6320 C C . GLY A 1 808 ? -3.858 -7.835 -14.237 1.00 98.25 808 GLY A C 1
ATOM 6321 O O . GLY A 1 808 ? -4.133 -8.482 -15.247 1.00 98.25 808 GLY A O 1
ATOM 6322 N N . VAL A 1 809 ? -3.335 -6.603 -14.282 1.00 98.06 809 VAL A N 1
ATOM 6323 C CA . VAL A 1 809 ? -2.957 -5.912 -15.530 1.00 98.06 809 VAL A CA 1
ATOM 6324 C C . VAL A 1 809 ? -1.859 -6.694 -16.252 1.00 98.06 809 VAL A C 1
ATOM 6326 O O . VAL A 1 809 ? -2.016 -6.988 -17.432 1.00 98.06 809 VAL A O 1
ATOM 6329 N N . LEU A 1 810 ? -0.813 -7.111 -15.531 1.00 98.44 810 LEU A N 1
ATOM 6330 C CA . LEU A 1 810 ? 0.308 -7.885 -16.067 1.00 98.44 810 LEU A CA 1
ATOM 6331 C C . LEU A 1 810 ? -0.143 -9.228 -16.656 1.00 98.44 810 LEU A C 1
ATOM 6333 O O . LEU A 1 810 ? 0.277 -9.590 -17.749 1.00 98.44 810 LEU A O 1
ATOM 6337 N N . ILE A 1 811 ? -1.000 -9.977 -15.950 1.00 98.38 811 ILE A N 1
ATOM 6338 C CA . ILE A 1 811 ? -1.533 -11.258 -16.447 1.00 98.38 811 ILE A CA 1
ATOM 6339 C C . ILE A 1 811 ? -2.340 -11.038 -17.728 1.00 98.38 811 ILE A C 1
ATOM 6341 O O . ILE A 1 811 ? -2.183 -11.799 -18.680 1.00 98.38 811 ILE A O 1
ATOM 6345 N N . PHE A 1 812 ? -3.185 -10.005 -17.768 1.00 96.25 812 PHE A N 1
ATOM 6346 C CA . PHE A 1 812 ? -3.946 -9.677 -18.969 1.00 96.25 812 PHE A CA 1
ATOM 6347 C C . PHE A 1 812 ? -3.019 -9.317 -20.135 1.00 96.25 812 PHE A C 1
ATOM 6349 O O . PHE A 1 812 ? -3.174 -9.873 -21.217 1.00 96.25 812 PHE A O 1
ATOM 6356 N N . GLU A 1 813 ? -2.041 -8.436 -19.915 1.00 95.81 813 GLU A N 1
ATOM 6357 C CA . GLU A 1 813 ? -1.101 -8.012 -20.955 1.00 95.81 813 GLU A CA 1
ATOM 6358 C C . GLU A 1 813 ? -0.261 -9.181 -21.472 1.00 95.81 813 GLU A C 1
ATOM 6360 O O . GLU A 1 813 ? -0.131 -9.337 -22.678 1.00 95.81 813 GLU A O 1
ATOM 6365 N N . MET A 1 814 ? 0.216 -10.075 -20.601 1.00 95.44 814 MET A N 1
ATOM 6366 C CA . MET A 1 814 ? 0.925 -11.278 -21.047 1.00 95.44 814 MET A CA 1
ATOM 6367 C C . MET A 1 814 ? 0.060 -12.174 -21.939 1.00 95.44 814 MET A C 1
ATOM 6369 O O . MET A 1 814 ? 0.589 -12.779 -22.858 1.00 95.44 814 MET A O 1
ATOM 6373 N N . LEU A 1 815 ? -1.247 -12.279 -21.687 1.00 86.50 815 LEU A N 1
ATOM 6374 C CA . LEU A 1 815 ? -2.138 -13.166 -22.445 1.00 86.50 815 LEU A CA 1
ATOM 6375 C C . LEU A 1 815 ? -2.729 -12.531 -23.712 1.00 86.50 815 LEU A C 1
ATOM 6377 O O . LEU A 1 815 ? -3.147 -13.245 -24.621 1.00 86.50 815 LEU A O 1
ATOM 6381 N N . VAL A 1 816 ? -2.833 -11.202 -23.749 1.00 82.12 816 VAL A N 1
ATOM 6382 C CA . VAL A 1 816 ? -3.513 -10.454 -24.821 1.00 82.12 816 VAL A CA 1
ATOM 6383 C C . VAL A 1 816 ? -2.530 -9.653 -25.681 1.00 82.12 816 VAL A C 1
ATOM 6385 O O . VAL A 1 816 ? -2.833 -9.382 -26.840 1.00 82.12 816 VAL A O 1
ATOM 6388 N N . GLY A 1 817 ? -1.370 -9.298 -25.131 1.00 77.56 817 GLY A N 1
ATOM 6389 C CA . GLY A 1 817 ? -0.323 -8.482 -25.751 1.00 77.56 817 GLY A CA 1
ATOM 6390 C C . GLY A 1 817 ? -0.391 -6.992 -25.420 1.00 77.56 817 GLY A C 1
ATOM 6391 O O . GLY A 1 817 ? 0.585 -6.273 -25.597 1.00 77.56 817 GLY A O 1
ATOM 6392 N N . ASP A 1 818 ? -1.526 -6.518 -24.902 1.00 79.81 818 ASP A N 1
ATOM 6393 C CA . ASP A 1 818 ? -1.731 -5.121 -24.516 1.00 79.81 818 ASP A CA 1
ATOM 6394 C C . ASP A 1 818 ? -2.434 -5.022 -23.149 1.00 79.81 818 ASP A C 1
ATOM 6396 O O . ASP A 1 818 ? -3.284 -5.863 -22.834 1.00 79.81 818 ASP A O 1
ATOM 6400 N N . PRO A 1 819 ? -2.162 -3.973 -22.345 1.00 87.25 819 PRO A N 1
ATOM 6401 C CA . PRO A 1 819 ? -2.873 -3.733 -21.097 1.00 87.25 819 PRO A CA 1
ATOM 6402 C C . PRO A 1 819 ? -4.388 -3.508 -21.310 1.00 87.25 819 PRO A C 1
ATOM 6404 O O . PRO A 1 819 ? -4.800 -2.845 -22.267 1.00 87.25 819 PRO A O 1
ATOM 6407 N N . PRO A 1 820 ? -5.251 -3.945 -20.369 1.00 81.56 820 PRO A N 1
ATOM 6408 C CA . PRO A 1 820 ? -6.712 -3.957 -20.523 1.00 81.56 820 PRO A CA 1
ATOM 6409 C C . PRO A 1 820 ? -7.353 -2.569 -20.636 1.00 81.56 820 PRO A C 1
ATOM 6411 O O . PRO A 1 820 ? -8.457 -2.432 -21.170 1.00 81.56 820 PRO A O 1
ATOM 6414 N N . PHE A 1 821 ? -6.687 -1.536 -20.116 1.00 82.44 821 PHE A N 1
ATOM 6415 C CA . PHE A 1 821 ? -7.199 -0.166 -20.078 1.00 82.44 821 PHE A CA 1
ATOM 6416 C C . PHE A 1 821 ? -6.422 0.796 -20.977 1.00 82.44 821 PHE A C 1
ATOM 6418 O O . PHE A 1 821 ? -6.719 1.987 -20.948 1.00 82.44 821 PHE A O 1
ATOM 6425 N N . LYS A 1 822 ? -5.473 0.303 -21.783 1.00 73.00 822 LYS A N 1
ATOM 6426 C CA . LYS A 1 822 ? -4.611 1.136 -22.626 1.00 73.00 822 LYS A CA 1
ATOM 6427 C C . LYS A 1 822 ? -5.420 2.053 -23.549 1.00 73.00 822 LYS A C 1
ATOM 6429 O O . LYS A 1 822 ? -6.438 1.666 -24.133 1.00 73.00 822 LYS A O 1
ATOM 6434 N N . SER A 1 823 ? -4.955 3.291 -23.676 1.00 61.31 823 SER A N 1
ATOM 6435 C CA . SER A 1 823 ? -5.539 4.295 -24.560 1.00 61.31 823 SER A CA 1
ATOM 6436 C C . SER A 1 823 ? -5.296 3.963 -26.033 1.00 61.31 823 SER A C 1
ATOM 6438 O O . SER A 1 823 ? -4.169 3.704 -26.448 1.00 61.31 823 SER A O 1
ATOM 6440 N N . LEU A 1 824 ? -6.350 4.056 -26.850 1.00 49.56 824 LEU A N 1
ATOM 6441 C CA . LEU A 1 824 ? -6.243 3.923 -28.311 1.00 49.56 824 LEU A CA 1
ATOM 6442 C C . LEU A 1 824 ? -5.662 5.182 -28.975 1.00 49.56 824 LEU A C 1
ATOM 6444 O O . LEU A 1 824 ? -5.254 5.134 -30.131 1.00 49.56 824 LEU A O 1
ATOM 6448 N N . THR A 1 825 ? -5.655 6.314 -28.265 1.00 45.78 825 THR A N 1
ATOM 6449 C CA . THR A 1 825 ? -5.138 7.602 -28.751 1.00 45.78 825 THR A CA 1
ATOM 6450 C C . THR A 1 825 ? -3.765 7.942 -28.173 1.00 45.78 825 THR A C 1
ATOM 6452 O O . THR A 1 825 ? -3.196 8.966 -28.538 1.00 45.78 825 THR A O 1
ATOM 6455 N N . GLY A 1 826 ? -3.245 7.118 -27.255 1.00 48.16 826 GLY A N 1
ATOM 6456 C CA . GLY A 1 826 ? -2.015 7.385 -26.506 1.00 48.16 826 GLY A CA 1
ATOM 6457 C C . GLY A 1 826 ? -2.168 8.409 -25.376 1.00 48.16 826 GLY A C 1
ATOM 6458 O O . GLY A 1 826 ? -1.203 8.657 -24.663 1.00 48.16 826 GLY A O 1
ATOM 6459 N N . ASP A 1 827 ? -3.360 8.989 -25.182 1.00 51.44 827 ASP A N 1
ATOM 6460 C CA . ASP A 1 827 ? -3.640 9.910 -24.074 1.00 51.44 827 ASP A CA 1
ATOM 6461 C C . ASP A 1 827 ? -3.751 9.141 -22.741 1.00 51.44 827 ASP A C 1
ATOM 6463 O O . ASP A 1 827 ? -4.693 8.347 -22.593 1.00 51.44 827 ASP A O 1
ATOM 6467 N N . PRO A 1 828 ? -2.866 9.392 -21.753 1.00 45.59 828 PRO A N 1
ATOM 6468 C CA . PRO A 1 828 ? -2.945 8.773 -20.431 1.00 45.59 828 PRO A CA 1
ATOM 6469 C C . PRO A 1 828 ? -4.287 9.009 -19.726 1.00 45.59 828 PRO A C 1
ATOM 6471 O O . PRO A 1 828 ? -4.713 8.185 -18.918 1.00 45.59 828 PRO A O 1
ATOM 6474 N N . TRP A 1 829 ? -5.003 10.097 -20.037 1.00 52.69 829 TRP A N 1
ATOM 6475 C CA . TRP A 1 829 ? -6.316 10.358 -19.447 1.00 52.69 829 TRP A CA 1
ATOM 6476 C C . TRP A 1 829 ? -7.416 9.436 -19.968 1.00 52.69 829 TRP A C 1
ATOM 6478 O O . TRP A 1 829 ? -8.325 9.110 -19.198 1.00 52.69 829 TRP A O 1
ATOM 6488 N N . ASP A 1 830 ? -7.340 8.956 -21.215 1.00 52.91 830 ASP A N 1
ATOM 6489 C CA . ASP A 1 830 ? -8.266 7.915 -21.680 1.00 52.91 830 ASP A CA 1
ATOM 6490 C C . ASP A 1 830 ? -7.983 6.590 -20.964 1.00 52.91 830 ASP A C 1
ATOM 6492 O O . ASP A 1 830 ? -8.933 5.929 -20.536 1.00 52.91 830 ASP A O 1
ATOM 6496 N N . THR A 1 831 ? -6.704 6.257 -20.734 1.00 58.78 831 THR A N 1
ATOM 6497 C CA . THR A 1 831 ? -6.318 5.107 -19.902 1.00 58.78 831 THR A CA 1
ATOM 6498 C C . THR A 1 831 ? -6.926 5.233 -18.507 1.00 58.78 831 THR A C 1
ATOM 6500 O O . THR A 1 831 ? -7.667 4.357 -18.064 1.00 58.78 831 THR A O 1
ATOM 6503 N N . PHE A 1 832 ? -6.725 6.365 -17.829 1.00 59.06 832 PHE A N 1
ATOM 6504 C CA . PHE A 1 832 ? -7.292 6.584 -16.500 1.00 59.06 832 PHE A CA 1
ATOM 6505 C C . PHE A 1 832 ? -8.823 6.514 -16.489 1.00 59.06 832 PHE A C 1
ATOM 6507 O O . PHE A 1 832 ? -9.405 5.874 -15.614 1.00 59.06 832 PHE A O 1
ATOM 6514 N N . ARG A 1 833 ? -9.505 7.094 -17.482 1.00 55.75 833 ARG A N 1
ATOM 6515 C CA . ARG A 1 833 ? -10.967 7.006 -17.615 1.00 55.75 833 ARG A CA 1
ATOM 6516 C C . ARG A 1 833 ? -11.440 5.554 -17.733 1.00 55.75 833 ARG A C 1
ATOM 6518 O O . ARG A 1 833 ? -12.426 5.182 -17.090 1.00 55.75 833 ARG A O 1
ATOM 6525 N N . ARG A 1 834 ? -10.746 4.732 -18.525 1.00 61.50 834 ARG A N 1
ATOM 6526 C CA . ARG A 1 834 ? -11.030 3.297 -18.690 1.00 61.50 834 ARG A CA 1
ATOM 6527 C C . ARG A 1 834 ? -10.793 2.538 -17.389 1.00 61.50 834 ARG A C 1
ATOM 6529 O O . ARG A 1 834 ? -11.714 1.859 -16.932 1.00 61.50 834 ARG A O 1
ATOM 6536 N N . THR A 1 835 ? -9.652 2.754 -16.739 1.00 71.19 835 THR A N 1
ATOM 6537 C CA . THR A 1 835 ? -9.298 2.171 -15.437 1.00 71.19 835 THR A CA 1
ATOM 6538 C C . THR A 1 835 ? -10.353 2.470 -14.371 1.00 71.19 835 THR A C 1
ATOM 6540 O O . THR A 1 835 ? -10.881 1.559 -13.735 1.00 71.19 835 THR A O 1
ATOM 6543 N N . LEU A 1 836 ? -10.755 3.737 -14.216 1.00 58.38 836 LEU A N 1
ATOM 6544 C CA . LEU A 1 836 ? -11.769 4.147 -13.235 1.00 58.38 836 LEU A CA 1
ATOM 6545 C C . LEU A 1 836 ? -13.174 3.619 -13.563 1.00 58.38 836 LEU A C 1
ATOM 6547 O O . LEU A 1 836 ? -14.008 3.464 -12.666 1.00 58.38 836 LEU A O 1
ATOM 6551 N N . SER A 1 837 ? -13.461 3.342 -14.838 1.00 60.91 837 SER A N 1
ATOM 6552 C CA . SER A 1 837 ? -14.725 2.720 -15.236 1.00 60.91 837 SER A CA 1
ATOM 6553 C C . SER A 1 837 ? -14.814 1.249 -14.819 1.00 60.91 837 SER A C 1
ATOM 6555 O O . SER A 1 837 ? -15.928 0.745 -14.651 1.00 60.91 837 SER A O 1
ATOM 6557 N N . GLY A 1 838 ? -13.664 0.578 -14.669 1.00 64.94 838 GLY A N 1
ATOM 6558 C CA . GLY A 1 838 ? -13.553 -0.862 -14.437 1.00 64.94 838 GLY A CA 1
ATOM 6559 C C . GLY A 1 838 ? -14.031 -1.721 -15.609 1.00 64.94 838 GLY A C 1
ATOM 6560 O O . GLY A 1 838 ? -14.218 -2.921 -15.442 1.00 64.94 838 GLY A O 1
ATOM 6561 N N . ARG A 1 839 ? -14.294 -1.123 -16.778 1.00 64.19 839 ARG A N 1
ATOM 6562 C CA . ARG A 1 839 ? -14.793 -1.830 -17.960 1.00 64.19 839 ARG A CA 1
ATOM 6563 C C . ARG A 1 839 ? -13.635 -2.178 -18.880 1.00 64.19 839 ARG A C 1
ATOM 6565 O O . ARG A 1 839 ? -13.000 -1.289 -19.438 1.00 64.19 839 ARG A O 1
ATOM 6572 N N . PHE A 1 840 ? -13.432 -3.469 -19.074 1.00 77.62 840 PHE A N 1
ATOM 6573 C CA . PHE A 1 840 ? -12.520 -4.041 -20.052 1.00 77.62 840 PHE A CA 1
ATOM 6574 C C . PHE A 1 840 ? -13.154 -5.313 -20.621 1.00 77.62 840 PHE A C 1
ATOM 6576 O O . PHE A 1 840 ? -14.121 -5.839 -20.063 1.00 77.62 840 PHE A O 1
ATOM 6583 N N . TYR A 1 841 ? -12.645 -5.770 -21.759 1.00 68.81 841 TYR A N 1
ATOM 6584 C CA . TYR A 1 841 ? -13.111 -6.984 -22.415 1.00 68.81 841 TYR A CA 1
ATOM 6585 C C . TYR A 1 841 ? -12.015 -8.041 -22.331 1.00 68.81 841 TYR A C 1
ATOM 6587 O O . TYR A 1 841 ? -10.877 -7.770 -22.704 1.00 68.81 841 TYR A O 1
ATOM 6595 N N . VAL A 1 842 ? -12.368 -9.230 -21.845 1.00 70.75 842 VAL A N 1
ATOM 6596 C CA . VAL A 1 842 ? -11.499 -10.406 -21.915 1.00 70.75 842 VAL A CA 1
ATOM 6597 C C . VAL A 1 842 ? -11.854 -11.163 -23.196 1.00 70.75 842 VAL A C 1
ATOM 6599 O O . VAL A 1 842 ? -13.016 -11.552 -23.348 1.00 70.75 842 VAL A O 1
ATOM 6602 N N . PRO A 1 843 ? -10.908 -11.352 -24.131 1.00 70.44 843 PRO A N 1
ATOM 6603 C CA . PRO A 1 843 ? -11.167 -12.098 -25.355 1.00 70.44 843 PRO A CA 1
ATOM 6604 C C . PRO A 1 843 ? -11.614 -13.538 -25.098 1.00 70.44 843 PRO A C 1
ATOM 6606 O O . PRO A 1 843 ? -11.114 -14.201 -24.196 1.00 70.44 843 PRO A O 1
ATOM 6609 N N . ASN A 1 844 ? -12.494 -14.058 -25.958 1.00 69.12 844 ASN A N 1
ATOM 6610 C CA . ASN A 1 844 ? -13.054 -15.412 -25.818 1.00 69.12 844 ASN A CA 1
ATOM 6611 C C . ASN A 1 844 ? -12.015 -16.549 -25.926 1.00 69.12 844 ASN A C 1
ATOM 6613 O O . ASN A 1 844 ? -12.354 -17.698 -25.665 1.00 69.12 844 ASN A O 1
ATOM 6617 N N . PHE A 1 845 ? -10.787 -16.260 -26.372 1.00 77.44 845 PHE A N 1
ATOM 6618 C CA . PHE A 1 845 ? -9.706 -17.250 -26.427 1.00 77.44 845 PHE A CA 1
ATOM 6619 C C . PHE A 1 845 ? -9.013 -17.463 -25.071 1.00 77.44 845 PHE A C 1
ATOM 6621 O O . PHE A 1 845 ? -8.253 -18.415 -24.931 1.00 77.44 845 PHE A O 1
ATOM 6628 N N . ILE A 1 846 ? -9.272 -16.595 -24.089 1.00 81.38 846 ILE A N 1
ATOM 6629 C CA . ILE A 1 846 ? -8.780 -16.723 -22.716 1.00 81.38 846 ILE A CA 1
ATOM 6630 C C . ILE A 1 846 ? -9.671 -17.703 -21.952 1.00 81.38 846 ILE A C 1
ATOM 6632 O O . ILE A 1 846 ? -10.897 -17.621 -22.039 1.00 81.38 846 ILE A O 1
ATOM 6636 N N . SER A 1 847 ? -9.078 -18.617 -21.183 1.00 87.69 847 SER A N 1
ATOM 6637 C CA . SER A 1 847 ? -9.837 -19.590 -20.401 1.00 87.69 847 SER A CA 1
ATOM 6638 C C . SER A 1 847 ? -10.697 -18.931 -19.321 1.00 87.69 847 SER A C 1
ATOM 6640 O O . SER A 1 847 ? -10.327 -17.914 -18.731 1.00 87.69 847 SER A O 1
ATOM 6642 N N . ASP A 1 848 ? -11.815 -19.574 -18.972 1.00 89.69 848 ASP A N 1
ATOM 6643 C CA . ASP A 1 848 ? -12.701 -19.108 -17.894 1.00 89.69 848 ASP A CA 1
ATOM 6644 C C . ASP A 1 848 ? -11.957 -18.927 -16.561 1.00 89.69 848 ASP A C 1
ATOM 6646 O O . ASP A 1 848 ? -12.285 -18.054 -15.762 1.00 89.69 848 ASP A O 1
ATOM 6650 N N . GLN A 1 849 ? -10.931 -19.747 -16.316 1.00 93.81 849 GLN A N 1
ATOM 6651 C CA . GLN A 1 849 ? -10.127 -19.708 -15.094 1.00 93.81 849 GLN A CA 1
ATOM 6652 C C . GLN A 1 849 ? -9.207 -18.483 -15.065 1.00 93.81 849 GLN A C 1
ATOM 6654 O O . GLN A 1 849 ? -9.081 -17.845 -14.017 1.00 93.81 849 GLN A O 1
ATOM 6659 N N . ALA A 1 850 ? -8.581 -18.155 -16.198 1.00 89.19 850 ALA A N 1
ATOM 6660 C CA . ALA A 1 850 ? -7.771 -16.952 -16.353 1.00 89.19 850 ALA A CA 1
ATOM 6661 C C . ALA A 1 850 ? -8.650 -15.696 -16.279 1.00 89.19 850 ALA A C 1
ATOM 6663 O O . ALA A 1 850 ? -8.347 -14.770 -15.528 1.00 89.19 850 ALA A O 1
ATOM 6664 N N . ALA A 1 851 ? -9.782 -15.693 -16.989 1.00 85.06 851 ALA A N 1
ATOM 6665 C CA . ALA A 1 851 ? -10.741 -14.596 -16.986 1.00 85.06 851 ALA A CA 1
ATOM 6666 C C . ALA A 1 851 ? -11.276 -14.309 -15.572 1.00 85.06 851 ALA A C 1
ATOM 6668 O O . ALA A 1 851 ? -11.253 -13.160 -15.132 1.00 85.06 851 ALA A O 1
ATOM 6669 N N . ASP A 1 852 ? -11.696 -15.340 -14.831 1.00 94.94 852 ASP A N 1
ATOM 6670 C CA . ASP A 1 852 ? -12.173 -15.217 -13.446 1.00 94.94 852 ASP A CA 1
ATOM 6671 C C . ASP A 1 852 ? -11.098 -14.629 -12.516 1.00 94.94 852 ASP A C 1
ATOM 6673 O O . ASP A 1 852 ? -11.387 -13.719 -11.735 1.00 94.94 852 ASP A O 1
ATOM 6677 N N . LEU A 1 853 ? -9.839 -15.071 -12.646 1.00 97.69 853 LEU A N 1
ATOM 6678 C CA . LEU A 1 853 ? -8.721 -14.500 -11.888 1.00 97.69 853 LEU A CA 1
ATOM 6679 C C . LEU A 1 853 ? -8.530 -13.012 -12.206 1.00 97.69 853 LEU A C 1
ATOM 6681 O O . LEU A 1 853 ? -8.456 -12.191 -11.290 1.00 97.69 853 LEU A O 1
ATOM 6685 N N . ILE A 1 854 ? -8.472 -12.662 -13.495 1.00 94.06 854 ILE A N 1
ATOM 6686 C CA . ILE A 1 854 ? -8.279 -11.284 -13.961 1.00 94.06 854 ILE A CA 1
ATOM 6687 C C . ILE A 1 854 ? -9.414 -10.391 -13.452 1.00 94.06 854 ILE A C 1
ATOM 6689 O O . ILE A 1 854 ? -9.145 -9.331 -12.894 1.00 94.06 854 ILE A O 1
ATOM 6693 N N . PHE A 1 855 ? -10.678 -10.815 -13.556 1.00 90.31 855 PHE A N 1
ATOM 6694 C CA . PHE A 1 855 ? -11.810 -10.043 -13.033 1.00 90.31 855 PHE A CA 1
ATOM 6695 C C . PHE A 1 855 ? -11.741 -9.842 -11.516 1.00 90.31 855 PHE A C 1
ATOM 6697 O O . PHE A 1 855 ? -12.131 -8.781 -11.027 1.00 90.31 855 PHE A O 1
ATOM 6704 N N . LYS A 1 856 ? -11.251 -10.826 -10.754 1.00 95.56 856 LYS A N 1
ATOM 6705 C CA . LYS A 1 856 ? -11.105 -10.726 -9.293 1.00 95.56 856 LYS A CA 1
ATOM 6706 C C . LYS A 1 856 ? -9.915 -9.861 -8.859 1.00 95.56 856 LYS A C 1
ATOM 6708 O O . LYS A 1 856 ? -9.999 -9.206 -7.818 1.00 95.56 856 LYS A O 1
ATOM 6713 N N . LEU A 1 857 ? -8.838 -9.814 -9.645 1.00 96.88 857 LEU A N 1
ATOM 6714 C CA . LEU A 1 857 ? -7.693 -8.919 -9.424 1.00 96.88 857 LEU A CA 1
ATOM 6715 C C . LEU A 1 857 ? -7.976 -7.482 -9.900 1.00 96.88 857 LEU A C 1
ATOM 6717 O O . LEU A 1 857 ? -7.569 -6.524 -9.248 1.00 96.88 857 LEU A O 1
ATOM 6721 N N . LEU A 1 858 ? -8.746 -7.304 -10.976 1.00 93.75 858 LEU A N 1
ATOM 6722 C CA . LEU A 1 858 ? -9.135 -5.997 -11.524 1.00 93.75 858 LEU A CA 1
ATOM 6723 C C . LEU A 1 858 ? -10.454 -5.468 -10.931 1.00 93.75 858 LEU A C 1
ATOM 6725 O O . LEU A 1 858 ? -11.253 -4.806 -11.597 1.00 93.75 858 LEU A O 1
ATOM 6729 N N . GLN A 1 859 ? -10.682 -5.728 -9.641 1.00 88.75 859 GLN A N 1
ATOM 6730 C CA . GLN A 1 859 ? -11.785 -5.128 -8.890 1.00 88.75 859 GLN A CA 1
ATOM 6731 C C . GLN A 1 859 ? -11.468 -3.675 -8.529 1.00 88.75 859 GLN A C 1
ATOM 6733 O O . GLN A 1 859 ? -10.468 -3.377 -7.867 1.00 88.75 859 GLN A O 1
ATOM 6738 N N . VAL A 1 860 ? -12.350 -2.757 -8.944 1.00 77.25 860 VAL A N 1
ATOM 6739 C CA . VAL A 1 860 ? -12.187 -1.309 -8.709 1.00 77.25 860 VAL A CA 1
ATOM 6740 C C . VAL A 1 860 ? -12.216 -0.971 -7.221 1.00 77.25 860 VAL A C 1
ATOM 6742 O O . VAL A 1 860 ? -11.511 -0.069 -6.779 1.00 77.25 860 VAL A O 1
ATOM 6745 N N . ASN A 1 861 ? -13.025 -1.692 -6.441 1.00 77.50 861 ASN A N 1
ATOM 6746 C CA . ASN A 1 861 ? -12.978 -1.585 -4.991 1.00 77.50 861 ASN A CA 1
ATOM 6747 C C . ASN A 1 861 ? -11.823 -2.456 -4.459 1.00 77.50 861 ASN A C 1
ATOM 6749 O O . ASN A 1 861 ? -11.925 -3.680 -4.582 1.00 77.50 861 ASN A O 1
ATOM 6753 N N . PRO A 1 862 ? -10.774 -1.867 -3.848 1.00 84.19 862 PRO A N 1
ATOM 6754 C CA . PRO A 1 862 ? -9.643 -2.630 -3.333 1.00 84.19 862 PRO A CA 1
ATOM 6755 C C . PRO A 1 862 ? -10.056 -3.648 -2.262 1.00 84.19 862 PRO A C 1
ATOM 6757 O O . PRO A 1 862 ? -9.528 -4.747 -2.264 1.00 84.19 862 PRO A O 1
ATOM 6760 N N . ASP A 1 863 ? -11.062 -3.373 -1.427 1.00 85.31 863 ASP A N 1
ATOM 6761 C CA . ASP A 1 863 ? -11.477 -4.300 -0.358 1.00 85.31 863 ASP A CA 1
ATOM 6762 C C . ASP A 1 863 ? -12.168 -5.571 -0.886 1.00 85.31 863 ASP A C 1
ATOM 6764 O O . ASP A 1 863 ? -12.307 -6.556 -0.168 1.00 85.31 863 ASP A O 1
ATOM 6768 N N . LYS A 1 864 ? -12.626 -5.552 -2.145 1.00 86.94 864 LYS A N 1
ATOM 6769 C CA . LYS A 1 864 ? -13.217 -6.713 -2.835 1.00 86.94 864 LYS A CA 1
ATOM 6770 C C . LYS A 1 864 ? -12.226 -7.418 -3.759 1.00 86.94 864 LYS A C 1
ATOM 6772 O O . LYS A 1 864 ? -12.601 -8.373 -4.437 1.00 86.94 864 LYS A O 1
ATOM 6777 N N . ARG A 1 865 ? -10.999 -6.907 -3.850 1.00 94.50 865 ARG A N 1
ATOM 6778 C CA . ARG A 1 865 ? -9.962 -7.413 -4.742 1.00 94.50 865 ARG A CA 1
ATOM 6779 C C . ARG A 1 865 ? -9.308 -8.640 -4.130 1.00 94.50 865 ARG A C 1
ATOM 6781 O O . ARG A 1 865 ? -8.959 -8.619 -2.950 1.00 94.50 865 ARG A O 1
ATOM 6788 N N . LEU A 1 866 ? -9.099 -9.669 -4.943 1.00 92.88 866 LEU A N 1
ATOM 6789 C CA . LEU A 1 866 ? -8.405 -10.882 -4.513 1.00 92.88 866 LEU A CA 1
ATOM 6790 C C . LEU A 1 866 ? -7.020 -10.540 -3.945 1.00 92.88 866 LEU A C 1
ATOM 6792 O O . LEU A 1 866 ? -6.290 -9.739 -4.530 1.00 92.88 866 LEU A O 1
ATOM 6796 N N . GLY A 1 867 ? -6.672 -11.134 -2.807 1.00 90.69 867 GLY A N 1
ATOM 6797 C CA . GLY A 1 867 ? -5.453 -10.840 -2.058 1.00 90.69 867 GLY A CA 1
ATOM 6798 C C . GLY A 1 867 ? -5.629 -9.808 -0.941 1.00 90.69 867 GLY A C 1
ATOM 6799 O O . GLY A 1 867 ? -4.679 -9.555 -0.198 1.00 90.69 867 GLY A O 1
ATOM 6800 N N . SER A 1 868 ? -6.817 -9.209 -0.805 1.00 84.50 868 SER A N 1
ATOM 6801 C CA . SER A 1 868 ? -7.099 -8.160 0.193 1.00 84.50 868 SER A CA 1
ATOM 6802 C C . SER A 1 868 ? -7.658 -8.699 1.512 1.00 84.50 868 SER A C 1
ATOM 6804 O O . SER A 1 868 ? -7.849 -7.928 2.457 1.00 84.50 868 SER A O 1
ATOM 6806 N N . ASP A 1 869 ? -7.892 -10.012 1.615 1.00 84.94 869 ASP A N 1
ATOM 6807 C CA . ASP A 1 869 ? -8.246 -10.655 2.878 1.00 84.94 869 ASP A CA 1
ATOM 6808 C C . ASP A 1 869 ? -7.128 -10.463 3.920 1.00 84.94 869 ASP A C 1
ATOM 6810 O O . ASP A 1 869 ? -5.961 -10.779 3.684 1.00 84.94 869 ASP A O 1
ATOM 6814 N N . LYS A 1 870 ? -7.485 -9.953 5.105 1.00 75.56 870 LYS A N 1
ATOM 6815 C CA . LYS A 1 870 ? -6.514 -9.616 6.161 1.00 75.56 870 LYS A CA 1
ATOM 6816 C C . LYS A 1 870 ? -5.812 -10.835 6.774 1.00 75.56 870 LYS A C 1
ATOM 6818 O O . LYS A 1 870 ? -4.767 -10.660 7.394 1.00 75.56 870 LYS A O 1
ATOM 6823 N N . ARG A 1 871 ? -6.396 -12.033 6.672 1.00 78.69 871 ARG A N 1
ATOM 6824 C CA . ARG A 1 871 ? -5.857 -13.282 7.233 1.00 78.69 871 ARG A CA 1
ATOM 6825 C C . ARG A 1 871 ? -5.064 -14.073 6.197 1.00 78.69 871 ARG A C 1
ATOM 6827 O O . ARG A 1 871 ? -4.039 -14.644 6.549 1.00 78.69 871 ARG A O 1
ATOM 6834 N N . LEU A 1 872 ? -5.548 -14.136 4.958 1.00 83.75 872 LEU A N 1
ATOM 6835 C CA . LEU A 1 872 ? -4.955 -14.940 3.887 1.00 83.75 872 LEU A CA 1
ATOM 6836 C C . LEU A 1 872 ? -3.979 -14.138 3.016 1.00 83.75 872 LEU A C 1
ATOM 6838 O O . LEU A 1 872 ? -2.933 -14.660 2.645 1.00 83.75 872 LEU A O 1
ATOM 6842 N N . GLY A 1 873 ? -4.279 -12.879 2.688 1.00 89.12 873 GLY A N 1
ATOM 6843 C CA . GLY A 1 873 ? -3.435 -12.069 1.809 1.00 89.12 873 GLY A CA 1
ATOM 6844 C C . GLY A 1 873 ? -3.127 -12.774 0.480 1.00 89.12 873 GLY A C 1
ATOM 6845 O O . GLY A 1 873 ? -4.029 -13.272 -0.191 1.00 89.12 873 GLY A O 1
ATOM 6846 N N . ALA A 1 874 ? -1.843 -12.873 0.117 1.00 94.12 874 ALA A N 1
ATOM 6847 C CA . ALA A 1 874 ? -1.393 -13.530 -1.117 1.00 94.12 874 ALA A CA 1
ATOM 6848 C C . ALA A 1 874 ? -1.834 -15.005 -1.238 1.00 94.12 874 ALA A C 1
ATOM 6850 O O . ALA A 1 874 ? -2.049 -15.487 -2.352 1.00 94.12 874 ALA A O 1
ATOM 6851 N N . GLU A 1 875 ? -2.044 -15.711 -0.119 1.00 95.56 875 GLU A N 1
ATOM 6852 C CA . GLU A 1 875 ? -2.536 -17.097 -0.124 1.00 95.56 875 GLU A CA 1
ATOM 6853 C C . GLU A 1 875 ? -3.921 -17.229 -0.764 1.00 95.56 875 GLU A C 1
ATOM 6855 O O . GLU A 1 875 ? -4.242 -18.266 -1.346 1.00 95.56 875 GLU A O 1
ATOM 6860 N N . GLU A 1 876 ? -4.743 -16.179 -0.718 1.00 95.19 876 GLU A N 1
ATOM 6861 C CA . GLU A 1 876 ? -6.034 -16.156 -1.405 1.00 95.19 876 GLU A CA 1
ATOM 6862 C C . GLU A 1 876 ? -5.860 -16.278 -2.930 1.00 95.19 876 GLU A C 1
ATOM 6864 O O . GLU A 1 876 ? -6.574 -17.040 -3.586 1.00 95.19 876 GLU A O 1
ATOM 6869 N N . ILE A 1 877 ? -4.859 -15.588 -3.485 1.00 97.88 877 ILE A N 1
ATOM 6870 C CA . ILE A 1 877 ? -4.525 -15.622 -4.913 1.00 97.88 877 ILE A CA 1
ATOM 6871 C C . ILE A 1 877 ? -3.904 -16.979 -5.272 1.00 97.88 877 ILE A C 1
ATOM 6873 O O . ILE A 1 877 ? -4.296 -17.588 -6.268 1.00 97.88 877 ILE A O 1
ATOM 6877 N N . LYS A 1 878 ? -2.995 -17.502 -4.436 1.00 97.94 878 LYS A N 1
ATOM 6878 C CA . LYS A 1 878 ? -2.310 -18.791 -4.662 1.00 97.94 878 LYS A CA 1
ATOM 6879 C C . LYS A 1 878 ? -3.270 -19.982 -4.728 1.00 97.94 878 LYS A C 1
ATOM 6881 O O . LYS A 1 878 ? -3.003 -20.953 -5.431 1.00 97.94 878 LYS A O 1
ATOM 6886 N N . ARG A 1 879 ? -4.405 -19.899 -4.024 1.00 96.69 879 ARG A N 1
ATOM 6887 C CA . ARG A 1 879 ? -5.476 -20.913 -4.018 1.00 96.69 879 ARG A CA 1
ATOM 6888 C C . ARG A 1 879 ? -6.421 -20.824 -5.216 1.00 96.69 879 ARG A C 1
ATOM 6890 O O . ARG A 1 879 ? -7.284 -21.691 -5.372 1.00 96.69 879 ARG A O 1
ATOM 6897 N N . HIS A 1 880 ? -6.304 -19.794 -6.053 1.00 98.19 880 HIS A N 1
ATOM 6898 C CA . HIS A 1 880 ? -7.157 -19.650 -7.223 1.00 98.19 880 HIS A CA 1
ATOM 6899 C C . HIS A 1 880 ? -6.956 -20.815 -8.202 1.00 98.19 880 HIS A C 1
ATOM 6901 O O . HIS A 1 880 ? -5.831 -21.245 -8.450 1.00 98.19 880 HIS A O 1
ATOM 6907 N N . ARG A 1 881 ? -8.043 -21.309 -8.816 1.00 97.38 881 ARG A N 1
ATOM 6908 C CA . ARG A 1 881 ? -8.002 -22.499 -9.694 1.00 97.38 881 ARG A CA 1
ATOM 6909 C C . ARG A 1 881 ? -7.037 -22.358 -10.868 1.00 97.38 881 ARG A C 1
ATOM 6911 O O . ARG A 1 881 ? -6.470 -23.361 -11.295 1.00 97.38 881 ARG A O 1
ATOM 6918 N N . TRP A 1 882 ? -6.830 -21.136 -11.354 1.00 98.12 882 TRP A N 1
ATOM 6919 C CA . TRP A 1 882 ? -5.865 -20.868 -12.420 1.00 98.12 882 TRP A CA 1
ATOM 6920 C C . TRP A 1 882 ? -4.437 -21.276 -12.024 1.00 98.12 882 TRP A C 1
ATOM 6922 O O . TRP A 1 882 ? -3.747 -21.883 -12.826 1.00 98.12 882 TRP A O 1
ATOM 6932 N N . PHE A 1 883 ? -4.033 -21.099 -10.761 1.00 98.31 883 PHE A N 1
ATOM 6933 C CA . PHE A 1 883 ? -2.717 -21.522 -10.265 1.00 98.31 883 PHE A CA 1
ATOM 6934 C C . PHE A 1 883 ? -2.656 -22.979 -9.775 1.00 98.31 883 PHE A C 1
ATOM 6936 O O . PHE A 1 883 ? -1.647 -23.398 -9.213 1.00 98.31 883 PHE A O 1
ATOM 6943 N N . SER A 1 884 ? -3.697 -23.791 -9.995 1.00 94.62 884 SER A N 1
ATOM 6944 C CA . SER A 1 884 ? -3.778 -25.169 -9.469 1.00 94.62 884 SER A CA 1
ATOM 6945 C C . SER A 1 884 ? -2.637 -26.099 -9.902 1.00 94.62 884 SER A C 1
ATOM 6947 O O . SER A 1 884 ? -2.408 -27.123 -9.262 1.00 94.62 884 SER A O 1
ATOM 6949 N N . ARG A 1 885 ? -1.924 -25.757 -10.981 1.00 92.94 885 ARG A N 1
ATOM 6950 C CA . ARG A 1 885 ? -0.797 -26.533 -11.523 1.00 92.94 885 ARG A CA 1
ATOM 6951 C C . ARG A 1 885 ? 0.569 -26.096 -10.988 1.00 92.94 885 ARG A C 1
ATOM 6953 O O . ARG A 1 885 ? 1.565 -26.736 -11.312 1.00 92.94 885 ARG A O 1
ATOM 6960 N N . ILE A 1 886 ? 0.631 -25.021 -10.204 1.00 97.38 886 ILE A N 1
ATOM 6961 C CA . ILE A 1 886 ? 1.884 -24.499 -9.662 1.00 97.38 886 ILE A CA 1
ATOM 6962 C C . ILE A 1 886 ? 2.200 -25.184 -8.333 1.00 97.38 886 ILE A C 1
ATOM 6964 O O . ILE A 1 886 ? 1.494 -25.019 -7.340 1.00 97.38 886 ILE A O 1
ATOM 6968 N N . ASP A 1 887 ? 3.319 -25.906 -8.296 1.00 97.12 887 ASP A N 1
ATOM 6969 C CA . ASP A 1 887 ? 3.982 -26.238 -7.037 1.00 97.12 887 ASP A CA 1
ATOM 6970 C C . ASP A 1 887 ? 4.805 -25.024 -6.590 1.00 97.12 887 ASP A C 1
ATOM 6972 O O . ASP A 1 887 ? 5.912 -24.780 -7.076 1.00 97.12 887 ASP A O 1
ATOM 6976 N N . TRP A 1 888 ? 4.243 -24.248 -5.662 1.00 97.50 888 TRP A N 1
ATOM 6977 C CA . TRP A 1 888 ? 4.840 -23.012 -5.151 1.00 97.50 888 TRP A CA 1
ATOM 6978 C C . TRP A 1 888 ? 6.228 -23.219 -4.541 1.00 97.50 888 TRP A C 1
ATOM 6980 O O . TRP A 1 888 ? 7.111 -22.383 -4.722 1.00 97.50 888 TRP A O 1
ATOM 6990 N N . LYS A 1 889 ? 6.446 -24.348 -3.857 1.00 96.25 889 LYS A N 1
ATOM 6991 C CA . LYS A 1 889 ? 7.725 -24.648 -3.207 1.00 96.25 889 LYS A CA 1
ATOM 6992 C C . LYS A 1 889 ? 8.775 -25.049 -4.236 1.00 96.25 889 LYS A C 1
ATOM 6994 O O . LYS A 1 889 ? 9.923 -24.618 -4.144 1.00 96.25 889 LYS A O 1
ATOM 6999 N N . ALA A 1 890 ? 8.397 -25.859 -5.225 1.00 96.44 890 ALA A N 1
ATOM 7000 C CA . ALA A 1 890 ? 9.285 -26.189 -6.334 1.00 96.44 890 ALA A CA 1
ATOM 7001 C C . ALA A 1 890 ? 9.622 -24.949 -7.174 1.00 96.44 890 ALA A C 1
ATOM 7003 O O . ALA A 1 890 ? 10.766 -24.817 -7.610 1.00 96.44 890 ALA A O 1
ATOM 7004 N N . LEU A 1 891 ? 8.663 -24.036 -7.366 1.00 97.25 891 LEU A N 1
ATOM 7005 C CA . LEU A 1 891 ? 8.881 -22.776 -8.070 1.00 97.25 891 LEU A CA 1
ATOM 7006 C C . LEU A 1 891 ? 9.914 -21.912 -7.341 1.00 97.25 891 LEU A C 1
ATOM 7008 O O . LEU A 1 891 ? 10.925 -21.567 -7.943 1.00 97.25 891 LEU A O 1
ATOM 7012 N N . GLU A 1 892 ? 9.710 -21.629 -6.051 1.00 95.50 892 GLU A N 1
ATOM 7013 C CA . GLU A 1 892 ? 10.629 -20.823 -5.229 1.00 95.50 892 GLU A CA 1
ATOM 7014 C C . GLU A 1 892 ? 12.054 -21.407 -5.203 1.00 95.50 892 GLU A C 1
ATOM 7016 O O . GLU A 1 892 ? 13.045 -20.680 -5.255 1.00 95.50 892 GLU A O 1
ATOM 7021 N N . GLN A 1 893 ? 12.169 -22.739 -5.214 1.00 95.50 893 GLN A N 1
ATOM 7022 C CA . GLN A 1 893 ? 13.444 -23.463 -5.277 1.00 95.50 893 GLN A CA 1
ATOM 7023 C C . GLN A 1 893 ? 14.045 -23.559 -6.690 1.00 95.50 893 GLN A C 1
ATOM 7025 O O . GLN A 1 893 ? 15.041 -24.261 -6.877 1.00 95.50 893 GLN A O 1
ATOM 7030 N N . LYS A 1 894 ? 13.438 -22.899 -7.683 1.00 95.75 894 LYS A N 1
ATOM 7031 C CA . LYS A 1 894 ? 13.803 -22.934 -9.107 1.00 95.75 894 LYS A CA 1
ATOM 7032 C C . LYS A 1 894 ? 13.890 -24.343 -9.708 1.00 95.75 894 LYS A C 1
ATOM 7034 O O . LYS A 1 894 ? 14.754 -24.640 -10.533 1.00 95.75 894 LYS A O 1
ATOM 7039 N N . ARG A 1 895 ? 12.998 -25.242 -9.284 1.00 95.00 895 ARG A N 1
ATOM 7040 C CA . ARG A 1 895 ? 12.942 -26.644 -9.742 1.00 95.00 895 ARG A CA 1
ATOM 7041 C C . ARG A 1 895 ? 11.951 -26.883 -10.875 1.00 95.00 895 ARG A C 1
ATOM 7043 O O . ARG A 1 895 ? 12.024 -27.930 -11.514 1.00 95.00 895 ARG A O 1
ATOM 7050 N N . LEU A 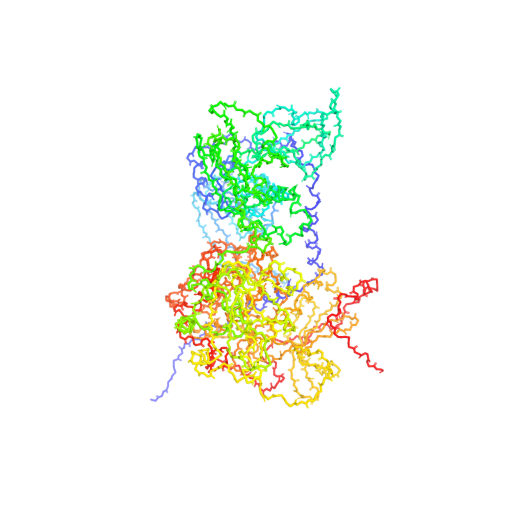1 896 ? 11.033 -25.952 -11.124 1.00 93.88 896 LEU A N 1
ATOM 7051 C CA . LEU A 1 896 ? 10.110 -26.062 -12.250 1.00 93.88 896 LEU A CA 1
ATOM 7052 C C . LEU A 1 896 ? 10.839 -25.770 -13.579 1.00 93.88 896 LEU A C 1
ATOM 7054 O O . LEU A 1 896 ? 11.774 -24.967 -13.625 1.00 93.88 896 LEU A O 1
ATOM 7058 N N . PRO A 1 897 ? 10.468 -26.423 -14.688 1.00 91.75 897 PRO A N 1
ATOM 7059 C CA . PRO A 1 897 ? 11.009 -26.053 -15.988 1.00 91.75 897 PRO A CA 1
ATOM 7060 C C . PRO A 1 897 ? 10.495 -24.659 -16.376 1.00 91.75 897 PRO A C 1
ATOM 7062 O O . PRO A 1 897 ? 9.288 -24.428 -16.374 1.00 91.75 897 PRO A O 1
ATOM 7065 N N . SER A 1 898 ? 11.406 -23.735 -16.699 1.00 92.62 898 SER A N 1
ATOM 7066 C CA . SER A 1 898 ? 11.019 -22.432 -17.251 1.00 92.62 898 SER A CA 1
ATOM 7067 C C . SER A 1 898 ? 10.477 -22.599 -18.682 1.00 92.62 898 SER A C 1
ATOM 7069 O O . SER A 1 898 ? 11.056 -23.384 -19.443 1.00 92.62 898 SER A O 1
ATOM 7071 N N . PRO A 1 899 ? 9.401 -21.878 -19.058 1.00 90.50 899 PRO A N 1
ATOM 7072 C CA . PRO A 1 899 ? 8.805 -21.938 -20.394 1.00 90.50 899 PRO A CA 1
ATOM 7073 C C . PRO A 1 899 ? 9.746 -21.429 -21.490 1.00 90.50 899 PRO A C 1
ATOM 7075 O O . PRO A 1 899 ? 9.714 -21.922 -22.616 1.00 90.50 899 PRO A O 1
ATOM 7078 N N . PHE A 1 900 ? 10.618 -20.475 -21.163 1.00 87.81 900 PHE A N 1
ATOM 7079 C CA . PHE A 1 900 ? 11.536 -19.866 -22.111 1.00 87.81 900 PHE A CA 1
ATOM 7080 C C . PHE A 1 900 ? 12.870 -19.555 -21.440 1.00 87.81 900 PHE A C 1
ATOM 7082 O O . PHE A 1 900 ? 12.927 -18.943 -20.377 1.00 87.81 900 PHE A O 1
ATOM 7089 N N . ARG A 1 901 ? 13.967 -19.948 -22.093 1.00 89.44 901 ARG A N 1
ATOM 7090 C CA . ARG A 1 901 ? 15.321 -19.587 -21.664 1.00 89.44 901 ARG A CA 1
ATOM 7091 C C . ARG A 1 901 ? 15.904 -18.550 -22.620 1.00 89.44 901 ARG A C 1
ATOM 7093 O O . ARG A 1 901 ? 16.049 -18.866 -23.806 1.00 89.44 901 ARG A O 1
ATOM 7100 N N . PRO A 1 902 ? 16.284 -17.359 -22.130 1.00 88.25 902 PRO A N 1
ATOM 7101 C CA . PRO A 1 902 ? 16.854 -16.324 -22.976 1.00 88.25 902 PRO A CA 1
ATOM 7102 C C . PRO A 1 902 ? 18.192 -16.778 -23.562 1.00 88.25 902 PRO A C 1
ATOM 7104 O O . PRO A 1 902 ? 18.984 -17.476 -22.921 1.00 88.25 902 PRO A O 1
ATOM 7107 N N . ARG A 1 903 ? 18.461 -16.374 -24.806 1.00 86.62 903 ARG A N 1
ATOM 7108 C CA . ARG A 1 903 ? 19.746 -16.648 -25.454 1.00 86.62 903 ARG A CA 1
ATOM 7109 C C . ARG A 1 903 ? 20.789 -15.681 -24.903 1.00 86.62 903 ARG A C 1
ATOM 7111 O O . ARG A 1 903 ? 20.690 -14.479 -25.115 1.00 86.62 903 ARG A O 1
ATOM 7118 N N . VAL A 1 904 ? 21.795 -16.224 -24.224 1.00 88.94 904 VAL A N 1
ATOM 7119 C CA . VAL A 1 904 ? 22.922 -15.472 -23.657 1.00 88.94 904 VAL A CA 1
ATOM 7120 C C . VAL A 1 904 ? 24.210 -16.087 -24.193 1.00 88.94 904 VAL A C 1
ATOM 7122 O O . VAL A 1 904 ? 24.511 -17.250 -23.925 1.00 88.94 904 VAL A O 1
ATOM 7125 N N . ARG A 1 905 ? 24.956 -15.335 -25.006 1.00 87.00 905 ARG A N 1
ATOM 7126 C CA . ARG A 1 905 ? 26.150 -15.816 -25.724 1.00 87.00 905 ARG A CA 1
ATOM 7127 C C . ARG A 1 905 ? 27.377 -15.906 -24.824 1.00 87.00 905 ARG A C 1
ATOM 7129 O O . ARG A 1 905 ? 28.225 -16.767 -25.028 1.00 87.00 905 ARG A O 1
ATOM 7136 N N . ASN A 1 906 ? 27.505 -14.979 -23.881 1.00 87.44 906 ASN A N 1
ATOM 7137 C CA . ASN A 1 906 ? 28.618 -14.887 -22.940 1.00 87.44 906 ASN A CA 1
ATOM 7138 C C . ASN A 1 906 ? 28.199 -14.065 -21.698 1.00 87.44 906 ASN A C 1
ATOM 7140 O O . ASN A 1 906 ? 27.159 -13.411 -21.736 1.00 87.44 906 ASN A O 1
ATOM 7144 N N . PRO A 1 907 ? 28.982 -14.064 -20.602 1.00 84.94 907 PRO A N 1
ATOM 7145 C CA . PRO A 1 907 ? 28.615 -13.354 -19.370 1.00 84.94 907 PRO A CA 1
ATOM 7146 C C . PRO A 1 907 ? 28.405 -11.835 -19.508 1.00 84.94 907 PRO A C 1
ATOM 7148 O O . PRO A 1 907 ? 27.667 -11.261 -18.715 1.00 84.94 907 PRO A O 1
ATOM 7151 N N . LEU A 1 908 ? 29.021 -11.187 -20.503 1.00 87.44 908 LEU A N 1
ATOM 7152 C CA . LEU A 1 908 ? 28.891 -9.751 -20.800 1.00 87.44 908 LEU A CA 1
ATOM 7153 C C . LEU A 1 908 ? 27.874 -9.466 -21.918 1.00 87.44 908 LEU A C 1
ATOM 7155 O O . LEU A 1 908 ? 27.836 -8.360 -22.463 1.00 87.44 908 LEU A O 1
ATOM 7159 N N . ASP A 1 909 ? 27.086 -10.464 -22.315 1.00 87.25 909 ASP A N 1
ATOM 7160 C CA . ASP A 1 909 ? 26.139 -10.316 -23.409 1.00 87.25 909 ASP A CA 1
ATOM 7161 C C . ASP A 1 909 ? 25.039 -9.318 -23.044 1.00 87.25 909 ASP A C 1
ATOM 7163 O O . ASP A 1 909 ? 24.280 -9.516 -22.102 1.00 87.25 909 ASP A O 1
ATOM 7167 N N . THR A 1 910 ? 24.968 -8.246 -23.825 1.00 87.75 910 THR A N 1
ATOM 7168 C CA . THR A 1 910 ? 23.992 -7.157 -23.702 1.00 87.75 910 THR A CA 1
ATOM 7169 C C . THR A 1 910 ? 23.014 -7.146 -24.875 1.00 87.75 910 THR A C 1
ATOM 7171 O O . THR A 1 910 ? 22.312 -6.167 -25.069 1.00 87.75 910 THR A O 1
ATOM 7174 N N . SER A 1 911 ? 22.963 -8.209 -25.688 1.00 85.56 911 SER A N 1
ATOM 7175 C CA . SER A 1 911 ? 22.102 -8.262 -26.880 1.00 85.56 911 SER A CA 1
ATOM 7176 C C . SER A 1 911 ? 20.600 -8.292 -26.582 1.00 85.56 911 SER A C 1
ATOM 7178 O O . SER A 1 911 ? 19.822 -7.996 -27.480 1.00 85.56 911 SER A O 1
ATOM 7180 N N . ASN A 1 912 ? 20.209 -8.593 -25.338 1.00 84.88 912 ASN A N 1
ATOM 7181 C CA . ASN A 1 912 ? 18.824 -8.511 -24.858 1.00 84.88 912 ASN A CA 1
ATOM 7182 C C . ASN A 1 912 ? 18.475 -7.127 -24.260 1.00 84.88 912 ASN A C 1
ATOM 7184 O O . ASN A 1 912 ? 17.452 -7.000 -23.594 1.00 84.88 912 ASN A O 1
ATOM 7188 N N . PHE A 1 913 ? 19.336 -6.117 -24.441 1.00 82.69 913 PHE A N 1
ATOM 7189 C CA . PHE A 1 913 ? 19.152 -4.749 -23.949 1.00 82.69 913 PHE A CA 1
ATOM 7190 C C . PHE A 1 913 ? 19.387 -3.728 -25.067 1.00 82.69 913 PHE A C 1
ATOM 7192 O O . PHE A 1 913 ? 20.198 -3.948 -25.972 1.00 82.69 913 PHE A O 1
ATOM 7199 N N . ASP A 1 914 ? 18.719 -2.582 -24.956 1.00 77.19 914 ASP A N 1
ATOM 7200 C CA . ASP A 1 914 ? 18.964 -1.422 -25.811 1.00 77.19 914 ASP A CA 1
ATOM 7201 C C . ASP A 1 914 ? 20.368 -0.827 -25.559 1.00 77.19 914 ASP A C 1
ATOM 7203 O O . ASP A 1 914 ? 20.948 -0.947 -24.476 1.00 77.19 914 ASP A O 1
ATOM 7207 N N . ASN A 1 915 ? 20.939 -0.177 -26.580 1.00 77.25 915 ASN A N 1
ATOM 7208 C CA . ASN A 1 915 ? 22.262 0.449 -26.502 1.00 77.25 915 ASN A CA 1
ATOM 7209 C C . ASN A 1 915 ? 22.156 1.963 -26.255 1.00 77.25 915 ASN A C 1
ATOM 7211 O O . ASN A 1 915 ? 21.587 2.682 -27.078 1.00 77.25 915 ASN A O 1
ATOM 7215 N N . PHE A 1 916 ? 22.778 2.442 -25.172 1.00 77.25 916 PHE A N 1
ATOM 7216 C CA . PHE A 1 916 ? 22.759 3.846 -24.744 1.00 77.25 916 PHE A CA 1
ATOM 7217 C C . PHE A 1 916 ? 24.152 4.498 -24.687 1.00 77.25 916 PHE A C 1
ATOM 7219 O O . PHE A 1 916 ? 24.334 5.508 -24.013 1.00 77.25 916 PHE A O 1
ATOM 7226 N N . ASP A 1 917 ? 25.149 3.969 -25.402 1.00 75.06 917 ASP A N 1
ATOM 7227 C CA . ASP A 1 917 ? 26.533 4.476 -25.348 1.00 75.06 917 ASP A CA 1
ATOM 7228 C C . ASP A 1 917 ? 26.708 5.929 -25.875 1.00 75.06 917 ASP A C 1
ATOM 7230 O O . ASP A 1 917 ? 27.771 6.516 -25.700 1.00 75.06 917 ASP A O 1
ATOM 7234 N N . ASN A 1 918 ? 25.673 6.537 -26.475 1.00 68.81 918 ASN A N 1
ATOM 7235 C CA . ASN A 1 918 ? 25.684 7.921 -26.987 1.00 68.81 918 ASN A CA 1
ATOM 7236 C C . ASN A 1 918 ? 25.212 8.985 -25.969 1.00 68.81 918 ASN A C 1
ATOM 7238 O O . ASN A 1 918 ? 24.983 10.133 -26.351 1.00 68.81 918 ASN A O 1
ATOM 7242 N N . VAL A 1 919 ? 24.984 8.619 -24.706 1.00 65.25 919 VAL A N 1
ATOM 7243 C CA . VAL A 1 919 ? 24.480 9.536 -23.667 1.00 65.25 919 VAL A CA 1
ATOM 7244 C C . VAL A 1 919 ? 25.638 10.325 -23.059 1.00 65.25 919 VAL A C 1
ATOM 7246 O O . VAL A 1 919 ? 26.685 9.753 -22.764 1.00 65.25 919 VAL A O 1
ATOM 7249 N N . ASP A 1 920 ? 25.445 11.632 -22.865 1.00 58.94 920 ASP A N 1
ATOM 7250 C CA . ASP A 1 920 ? 26.456 12.513 -22.275 1.00 58.94 920 ASP A CA 1
ATOM 7251 C C . ASP A 1 920 ? 26.754 12.092 -20.824 1.00 58.94 920 ASP A C 1
ATOM 7253 O O . ASP A 1 920 ? 25.843 11.947 -20.005 1.00 58.94 920 ASP A O 1
ATOM 7257 N N . LEU A 1 921 ? 28.027 11.814 -20.531 1.00 59.03 921 LEU A N 1
ATOM 7258 C CA . LEU A 1 921 ? 28.464 11.135 -19.302 1.00 59.03 921 LEU A CA 1
ATOM 7259 C C . LEU A 1 921 ? 28.879 12.094 -18.182 1.00 59.03 921 LEU A C 1
ATOM 7261 O O . LEU A 1 921 ? 29.175 11.637 -17.074 1.00 59.03 921 LEU A O 1
ATOM 7265 N N . GLU A 1 922 ? 28.958 13.397 -18.457 1.00 60.88 922 GLU A N 1
ATOM 7266 C CA . GLU A 1 922 ? 29.454 14.350 -17.471 1.00 60.88 922 GLU A CA 1
ATOM 7267 C C . GLU A 1 922 ? 28.400 14.645 -16.390 1.00 60.88 922 GLU A C 1
ATOM 7269 O O . GLU A 1 922 ? 27.287 15.084 -16.698 1.00 60.88 922 GLU A O 1
ATOM 7274 N N . PRO A 1 923 ? 28.725 14.428 -15.100 1.00 60.25 923 PRO A N 1
ATOM 7275 C CA . PRO A 1 923 ? 27.836 14.812 -14.018 1.00 60.25 923 PRO A CA 1
ATOM 7276 C C . PRO A 1 923 ? 27.684 16.342 -14.003 1.00 60.25 923 PRO A C 1
ATOM 7278 O O . PRO A 1 923 ? 28.693 17.051 -14.051 1.00 60.25 923 PRO A O 1
ATOM 7281 N N . PRO A 1 924 ? 26.459 16.883 -13.877 1.00 64.69 924 PRO A N 1
ATOM 7282 C CA . PRO A 1 924 ? 26.273 18.323 -13.761 1.00 64.69 924 PRO A CA 1
ATOM 7283 C C . PRO A 1 924 ? 27.004 18.862 -12.516 1.00 64.69 924 PRO A C 1
ATOM 7285 O O . PRO A 1 924 ? 27.039 18.182 -11.481 1.00 64.69 924 PRO A O 1
ATOM 7288 N N . PRO A 1 925 ? 27.591 20.073 -12.584 1.00 58.66 925 PRO A N 1
ATOM 7289 C CA . PRO A 1 925 ? 28.368 20.635 -11.486 1.00 58.66 925 PRO A CA 1
ATOM 7290 C C . PRO A 1 925 ? 27.502 20.794 -10.232 1.00 58.66 925 PRO A C 1
ATOM 7292 O O . PRO A 1 925 ? 26.413 21.363 -10.279 1.00 58.66 925 PRO A O 1
ATOM 7295 N N . VAL A 1 926 ? 27.996 20.303 -9.093 1.00 58.25 926 VAL A N 1
ATOM 7296 C CA . VAL A 1 926 ? 27.318 20.447 -7.798 1.00 58.25 926 VAL A CA 1
ATOM 7297 C C . VAL A 1 926 ? 27.647 21.834 -7.223 1.00 58.25 926 VAL A C 1
ATOM 7299 O O . VAL A 1 926 ? 28.829 22.120 -7.017 1.00 58.25 926 VAL A O 1
ATOM 7302 N N . PRO A 1 927 ? 26.659 22.700 -6.922 1.00 56.00 927 PRO A N 1
ATOM 7303 C CA . PRO A 1 927 ? 26.912 23.957 -6.218 1.00 56.00 927 PRO A CA 1
ATOM 7304 C C . PRO A 1 927 ? 27.593 23.699 -4.863 1.00 56.00 927 PRO A C 1
ATOM 7306 O O . PRO A 1 927 ? 27.120 22.879 -4.068 1.00 56.00 927 PRO A O 1
ATOM 7309 N N . ALA A 1 928 ? 28.720 24.372 -4.609 1.00 54.28 928 ALA A N 1
ATOM 7310 C CA . ALA A 1 928 ? 29.593 24.108 -3.457 1.00 54.28 928 ALA A CA 1
ATOM 7311 C C . ALA A 1 928 ? 28.886 24.273 -2.094 1.00 54.28 928 ALA A C 1
ATOM 7313 O O . ALA A 1 928 ? 29.179 23.545 -1.150 1.00 54.28 928 ALA A O 1
ATOM 7314 N N . ASP A 1 929 ? 27.898 25.165 -2.013 1.00 55.03 929 ASP A N 1
ATOM 7315 C CA . ASP A 1 929 ? 27.078 25.446 -0.827 1.00 55.03 929 ASP A CA 1
ATOM 7316 C C . ASP A 1 929 ? 26.108 24.306 -0.457 1.00 55.03 929 ASP A C 1
ATOM 7318 O O . ASP A 1 929 ? 25.719 24.152 0.704 1.00 55.03 929 ASP A O 1
ATOM 7322 N N . ARG A 1 930 ? 25.710 23.483 -1.434 1.00 54.00 930 ARG A N 1
ATOM 7323 C CA . ARG A 1 930 ? 24.761 22.372 -1.245 1.00 54.00 930 ARG A CA 1
ATOM 7324 C C . ARG A 1 930 ? 25.445 21.031 -0.991 1.00 54.00 930 ARG A C 1
ATOM 7326 O O . ARG A 1 930 ? 24.842 20.167 -0.355 1.00 54.00 930 ARG A O 1
ATOM 7333 N N . ALA A 1 931 ? 26.688 20.862 -1.442 1.00 49.34 931 ALA A N 1
ATOM 7334 C CA . ALA A 1 931 ? 27.458 19.630 -1.265 1.00 49.34 931 ALA A CA 1
ATOM 7335 C C . ALA A 1 931 ? 27.784 19.339 0.214 1.00 49.34 931 ALA A C 1
ATOM 7337 O O . ALA A 1 931 ? 27.650 18.200 0.663 1.00 49.34 931 ALA A O 1
ATOM 7338 N N . GLU A 1 932 ? 28.144 20.364 0.995 1.00 51.25 932 GLU A N 1
ATOM 7339 C CA . GLU A 1 932 ? 28.503 20.206 2.414 1.00 51.25 932 GLU A CA 1
ATOM 7340 C C . GLU A 1 932 ? 27.282 19.954 3.309 1.00 51.25 932 GLU A C 1
ATOM 7342 O O . GLU A 1 932 ? 27.320 19.091 4.191 1.00 51.25 932 GLU A O 1
ATOM 7347 N N . LYS A 1 933 ? 26.164 20.640 3.040 1.00 55.03 933 LYS A N 1
ATOM 7348 C CA . LYS A 1 933 ? 24.954 20.622 3.881 1.00 55.03 933 LYS A CA 1
ATOM 7349 C C . LYS A 1 933 ? 24.244 19.261 3.937 1.00 55.03 933 LYS A C 1
ATOM 7351 O O . LYS A 1 933 ? 23.538 18.983 4.901 1.00 55.03 933 LYS A O 1
ATOM 7356 N N . HIS A 1 934 ? 24.427 18.420 2.918 1.00 59.31 934 HIS A N 1
ATOM 7357 C CA . HIS A 1 934 ? 23.755 17.120 2.779 1.00 59.31 934 HIS A CA 1
ATOM 7358 C C . HIS A 1 934 ? 24.705 15.916 2.906 1.00 59.31 934 HIS A C 1
ATOM 7360 O O . HIS A 1 934 ? 24.282 14.778 2.714 1.00 59.31 934 HIS A O 1
ATOM 7366 N N . SER A 1 935 ? 25.976 16.141 3.253 1.00 59.81 935 SER A N 1
ATOM 7367 C CA . SER A 1 935 ? 27.008 15.097 3.365 1.00 59.81 935 SER A CA 1
ATOM 7368 C C . SER A 1 935 ? 26.641 13.961 4.339 1.00 59.81 935 SER A C 1
ATOM 7370 O O . SER A 1 935 ? 26.853 12.794 4.014 1.00 59.81 935 SER A O 1
ATOM 7372 N N . GLN A 1 936 ? 25.992 14.280 5.466 1.00 58.66 936 GLN A N 1
ATOM 7373 C CA . GLN A 1 936 ? 25.513 13.312 6.472 1.00 58.66 936 GLN A CA 1
ATOM 7374 C C . GLN A 1 936 ? 24.358 12.414 5.983 1.00 58.66 936 GLN A C 1
ATOM 7376 O O . GLN A 1 936 ? 24.058 11.391 6.586 1.00 58.66 936 GLN A O 1
ATOM 7381 N N . GLN A 1 937 ? 23.677 12.757 4.883 1.00 69.12 937 GLN A N 1
ATOM 7382 C CA . GLN A 1 937 ? 22.516 11.987 4.408 1.00 69.12 937 GLN A CA 1
ATOM 7383 C C . GLN A 1 937 ? 22.902 10.758 3.570 1.00 69.12 937 GLN A C 1
ATOM 7385 O O . GLN A 1 937 ? 22.057 9.903 3.307 1.00 69.12 937 GLN A O 1
ATOM 7390 N N . TRP A 1 938 ? 24.174 10.639 3.175 1.00 81.81 938 TRP A N 1
ATOM 7391 C CA . TRP A 1 938 ? 24.676 9.563 2.314 1.00 81.81 938 TRP A CA 1
ATOM 7392 C C . TRP A 1 938 ? 25.478 8.494 3.065 1.00 81.81 938 TRP A C 1
ATOM 7394 O O . TRP A 1 938 ? 26.115 7.665 2.426 1.00 81.81 938 TRP A O 1
ATOM 7404 N N . GLU A 1 939 ? 25.441 8.476 4.400 1.00 81.00 939 GLU A N 1
ATOM 7405 C CA . GLU A 1 939 ? 26.229 7.569 5.260 1.00 81.00 939 GLU A CA 1
ATOM 7406 C C . GLU A 1 939 ? 26.035 6.075 4.965 1.00 81.00 939 GLU A C 1
ATOM 7408 O O . GLU A 1 939 ? 26.887 5.257 5.295 1.00 81.00 939 GLU A O 1
ATOM 7413 N N . LEU A 1 940 ? 24.931 5.703 4.313 1.00 83.56 940 LEU A N 1
ATOM 7414 C CA . LEU A 1 940 ? 24.690 4.320 3.915 1.00 83.56 940 LEU A CA 1
ATOM 7415 C C . LEU A 1 940 ? 25.634 3.856 2.789 1.00 83.56 940 LEU A C 1
ATOM 7417 O O . LEU A 1 940 ? 25.855 2.655 2.651 1.00 83.56 940 LEU A O 1
ATOM 7421 N N . TRP A 1 941 ? 26.182 4.756 1.969 1.00 88.31 941 TRP A N 1
ATOM 7422 C CA . TRP A 1 941 ? 27.073 4.408 0.858 1.00 88.31 941 TRP A CA 1
ATOM 7423 C C . TRP A 1 941 ? 28.544 4.447 1.283 1.00 88.31 941 TRP A C 1
ATOM 7425 O O . TRP A 1 941 ? 28.998 5.413 1.895 1.00 88.31 941 TRP A O 1
ATOM 7435 N N . ASP A 1 942 ? 29.315 3.433 0.892 1.00 87.94 942 ASP A N 1
ATOM 7436 C CA . ASP A 1 942 ? 30.757 3.395 1.143 1.00 87.94 942 ASP A CA 1
ATOM 7437 C C . ASP A 1 942 ? 31.473 4.416 0.237 1.00 87.94 942 ASP A C 1
ATOM 7439 O O . ASP A 1 942 ? 31.257 4.436 -0.976 1.00 87.94 942 ASP A O 1
ATOM 7443 N N . TRP A 1 943 ? 32.346 5.262 0.788 1.00 88.19 943 TRP A N 1
ATOM 7444 C CA . TRP A 1 943 ? 33.162 6.153 -0.041 1.00 88.19 943 TRP A CA 1
ATOM 7445 C C . TRP A 1 943 ? 34.107 5.350 -0.937 1.00 88.19 943 TRP A C 1
ATOM 7447 O O . TRP A 1 943 ? 34.762 4.406 -0.491 1.00 88.19 943 TRP A O 1
ATOM 7457 N N . ILE A 1 944 ? 34.175 5.737 -2.208 1.00 87.00 944 ILE A N 1
ATOM 7458 C CA . ILE A 1 944 ? 35.198 5.253 -3.127 1.00 87.00 944 ILE A CA 1
ATOM 7459 C C . ILE A 1 944 ? 36.513 5.869 -2.648 1.00 87.00 944 ILE A C 1
ATOM 7461 O O . ILE A 1 944 ? 36.679 7.084 -2.709 1.00 87.00 944 ILE A O 1
ATOM 7465 N N . GLU A 1 945 ? 37.405 5.040 -2.102 1.00 66.75 945 GLU A N 1
ATOM 7466 C CA . GLU A 1 945 ? 38.750 5.470 -1.710 1.00 66.75 945 GLU A CA 1
ATOM 7467 C C . GLU A 1 945 ? 39.433 6.089 -2.937 1.00 66.75 945 GLU A C 1
ATOM 7469 O O . GLU A 1 945 ? 39.577 5.423 -3.970 1.00 66.75 945 GLU A O 1
ATOM 7474 N N . ASP A 1 946 ? 39.799 7.373 -2.836 1.00 49.09 946 ASP A N 1
ATOM 7475 C CA . ASP A 1 946 ? 40.558 8.069 -3.872 1.00 49.09 946 ASP A CA 1
ATOM 7476 C C . ASP A 1 946 ? 41.804 7.229 -4.194 1.00 49.09 946 ASP A C 1
ATOM 7478 O O . ASP A 1 946 ? 42.520 6.779 -3.291 1.00 49.09 946 ASP A O 1
ATOM 7482 N N . ARG A 1 947 ? 42.066 6.985 -5.487 1.00 41.41 947 ARG A N 1
ATOM 7483 C CA . ARG A 1 947 ? 43.391 6.491 -5.872 1.00 41.41 947 ARG A CA 1
ATOM 7484 C C . ARG A 1 947 ? 44.407 7.543 -5.405 1.00 41.41 947 ARG A C 1
ATOM 7486 O O . ARG A 1 947 ? 44.162 8.721 -5.670 1.00 41.41 947 ARG A O 1
ATOM 7493 N N . PRO A 1 948 ? 45.497 7.149 -4.726 1.00 31.59 948 PRO A N 1
ATOM 7494 C CA . PRO A 1 948 ? 46.601 8.066 -4.480 1.00 31.59 948 PRO A CA 1
ATOM 7495 C C . PRO A 1 948 ? 47.168 8.623 -5.789 1.00 31.59 948 PRO A C 1
ATOM 7497 O O . PRO A 1 948 ? 47.106 7.906 -6.822 1.00 31.59 948 PRO A O 1
#

InterPro domains:
  IPR000595 Cyclic nucleotide-binding domain [PF00027] (106-208)
  IPR000595 Cyclic nucleotide-binding domain [PF00027] (242-325)
  IPR000595 Cyclic nucleotide-binding domain [PF00027] (368-456)
  IPR000595 Cyclic nucleotide-binding domain [PS50042] (86-207)
  IPR000595 Cyclic nucleotide-binding domain [PS50042] (223-325)
  IPR000595 Cyclic nucleotide-binding domain [PS50042] (348-456)
  IPR000595 Cyclic nucleotide-binding domain [PS50042] (475-602)
  IPR000595 Cyclic nucleotide-binding domain [SM00100] (86-220)
  IPR000595 Cyclic nucleotide-binding domain [SM00100] (223-342)
  IPR000595 Cyclic nucleotide-binding domain [SM00100] (348-472)
  IPR000595 Cyclic nucleotide-binding domain [cd00038] (86-215)
  IPR000595 Cyclic nucleotide-binding domain [cd00038] (223-306)
  IPR000595 Cyclic nucleotide-binding domain [cd00038] (349-461)
  IPR000719 Protein kinase domain [PF00069] (625-883)
  IPR000719 Protein kinase domain [PS50011] (624-883)
  IPR000719 Protein kinase domain [SM00220] (624-883)
  IPR000961 AGC-kinase, C-terminal [PS51285] (884-948)
  IPR000961 AGC-kinase, C-terminal [SM00133] (884-945)
  IPR008271 Serine/threonine-protein kinase, active site [PS00108] (744-756)
  IPR011009 Protein kinase-like domain superfamily [SSF56112] (616-923)

Nearest PDB structures (foldseek):
  8fp1-assembly1_A  TM=9.021E-01  e=1.465E-27  Homo sapiens
  2jed-assembly1_A  TM=9.192E-01  e=1.403E-25  Homo sapiens
  4ra5-assembly1_B  TM=9.262E-01  e=6.828E-25  Homo sapiens
  2jed-assembly2_B  TM=9.131E-01  e=4.705E-25  Homo sapiens
  1xjd-assembly1_A  TM=9.453E-01  e=4.194E-24  Homo sapiens

Foldseek 3Di:
DDDDDDDDDDDDPPPPVVVVVVVVVVVVVPDDPVVVVVVVVVVCVVVPPPPDPDPDPVPPPDPDDPDDQDPVNLVLVLVLLCVDPLNPPPDSVLSSVVSVQWDKDKDAAFDWPAAFQDFDDQQQKKKAWADAKKKKWAWDDDPPPPPPDPDDDDDPTDIDIHMDGGSDIDSSVCLPDRDGDHIIMGGNHTTMITIDGSVNSVVSVVVLCCLVVQLVLLCLPLLNPPAAPVLSSQQSNPWDKDKDAAFAWPADFQDFFQKKKAWQAAKKWKWADPVPRDIDTDDIDGHSDIDDVLCLFERDTGGIIITTHGMIMIIMGGNVSVVPRPDPVSVLSLLLVQVLQVQCVQPVNPPDDPVLSVLLSVQKDPKDKDFAFDWPDAFFAKLFKKKKWRYADKWWAAPNHTDDDCVQWDDTPSITIHSSCNLVDIDTDRTTMGTHDRMIIMIIRGSQSSCVSVPFHFFDDDLVSVVVLQCVDPLCVPDDPVLSVQLQVQKDKDKDAAQWWPAAFDQDQDQKKKAWGGAKKFWAANPDDDDRTDGDDLVVCVVRTPDIDGHSDMAQPCCLQVRPRGTHRTTIGGNHGTMMIMDGSVSSCVSVVNPRHPDPDDDDDDDDDDDDDDPAAADAPVQWDWDFWFAADPFGTWTWIARNPPRFIWIKDKGWPQSCVVVVPLVLVVQLVVLLSQLQPAPQAWHFHAWADDLTIIITITHDAQQAFQLLVLLVVLADDLVQLLLQLLSLLSSLVSCVVQQKAQQADDRNQWGQHQQRHTYGHDSSVIDRQNAHFDQDQDYDLLLAALCNVVSSTDGSLSVLLSSLQSSQCNHRVHGFQQDPVNDSVSSNSSLLVLDGDDDPVDDPLNVVLSSQSSDNPSCSHQLNPPPQRSVSSCPRPSNVVDPSVCSSVVNDRNPDRRDDPDSNNNVNGDGDRVDDRDRDDHDPVPSVVCVVSSVVHHYNPDDD

Radius of gyration: 37.18 Å; Cα contacts (8 Å, |Δi|>4): 1667; chains: 1; bounding box: 86×84×114 Å

Sequence (948 aa):
MPGAKQGGTKERRAAAGSEAVRDQIRKLAVGGPQAREEKEKIYEVSDSEDEELEDDPSERTTLSGDWYKPQEVTDAILEALKRNFVFKGIPQNHLVEVVGRMYGISFKSGAVVLQQGALPKQDDCMYYLQQGEAEVVISGGADAASKNHGEERKVDGHTVRIPQKPGWLFGDVALLFHSPRTASVVAKTNITVWAMDRRTFLKFVMKHAQGARALRFLRKLPLLKGLSDNDLIRAASRMPQRMYEDGQPLIRIGERGDELFLIRYGKVRVFRPDGNGGRVEVAVLGRGQFVGERAVINDKLRSADCVAQGQVQVVVLKKREFMDLDNPLLAWMLDYDAVSAVIRSLPQFKGLKQEQMENILDRFDAREELMQGDTILNQGDMLEKLYVVKIGEIVLYRNEERVDDPNFVHEIAGFSYFGETAITQTGKCPYTIRVASESLHLLSLPKRQVDSFMGRDTGLKNDEAVVAALKKSKFLANMTDPEFKELLKACEQTDYNPGEVIAVANSSVTNKIFLVKSGEVMVVAADLALPDSGEVDVRKLTGSERQRLLAGSIFNDKALNSPETASLEASLVAGTPCGIITFTTSDVEKVMGGRAMSRSRNALPGAAAAAEERRFPRVKFTELEFHRIIGTGQFGLVRVVRNIKTNEVYALKVMHKAPIVESKQIEHVINERKILEEACTHPFCVRLCGAYQDKASLYLLQEWVPGGELFHHLDVEGAFDEPTAMFYAANVLLALEFLHAKGIVYRDLKPENLLLDTQGYIKMADFGFAKYIGGDKTYTICGTPDYQAPEVIMRRGTTKAADYWALGVLIFEMLVGDPPFKSLTGDPWDTFRRTLSGRFYVPNFISDQAADLIFKLLQVNPDKRLGSDKRLGAEEIKRHRWFSRIDWKALEQKRLPSPFRPRVRNPLDTSNFDNFDNVDLEPPPVPADRAEKHSQQWELWDWIEDRP

Organism: Chlamydomonas incerta (NCBI:txid51695)

pLDDT: mean 72.53, std 20.07, range [26.06, 98.62]

Secondary structure (DSSP, 8-state):
-----------SSSHHHHHHHHHHHHHHHS--HHHHHHHHHHHHHHHH--S-----GGG-----------HHHHHHHHHHHHHSTTTTT--HHHHHHHHHT-EEEEE-TT-EEE-TTPPPPTT-EEEEEEES-EEEEEPPPPPTTTTSS----------EEEEE-TT-EESTHHHH-----SSEEEESS-EEEEEEEHHHHHHHHHHHTHHHHHHHHHTTSGGGTT--HHHHHHHHTTPPEEEE-TT-EEE-TT----EEEEEEEEEEEEEEE-SSS-EEEEEEE-TT-EE-HHHHHSSPPP-SEEEEEEEEEEEEEEHHHHHT---HHHHHHHHHHHHHHHHHHSGGGTT--HHHHHHHHTTSPPPEEEETT-EEE-TT-EE-EEEEEEES-EEEEETTEEE--TTTSEEETTEEEE-THHHHS-EE-SSEEEE-SSEEEEEEEEHHHHHHHTT------SHHHHHHHHTTSTTTTT--HHHHHHHHHH-EEEEE-TTBEEE---SSB--EEEEEEESEEEEEETTS---SSSB--HHHHTTTEEEEEETT-EESGGGGT-TTT-B-SEEEEESSSEEEEEEEHHHHHHHHTTTTS-SSS---S---------SS----GGGEEEEEEEEEETTEEEEEEEETTT--EEEEEEEEHHHHHHTT-HHHHHHHHHHHHHHTTSTTBPPEEEEEE-SSEEEEEEE--TT-BHHHHHHHHSS--HHHHHHHHHHHHHHHHHHHHTTEE----SGGGEEE-TTS-EEE---TT-EE-TTS-B----S-GGG--HHHHTTS-B-THHHHHHHHHHHHHHHHSS-TT--SSS-HHHHHHHHHHT-----TTS-HHHHHHHHHHS-SSGGGSTT--TTTTHHHHHTSGGGTT--HHHHHTT-SPPS------STT--TTS---TTS--PPPPPPHHHHHHTGGGGTTSEE-PPP-